Protein AF-0000000075904580 (afdb_homodimer)

Secondary structure (DSSP, 8-state):
-HHHHHHHHHHHHHHH--HHHHHHHHHT--SHHHHHHHHHHHHHHHHHHHHTT-S-TT-HHHHHHHHHHHHHHHHHHHHHHHHHHTTTS---HHHHHHHHHHHHHHHHSGGG-GGGS-HHHHHHHHHHH--HHHHHHHHHHHHHHHTGGGGGGGTTTTHHHHHHHHTSS-HHHHHHHTHHHHHHHHHHHHHHSS-HHHHHHHHHHHHHHHHTT---HHHHHHHHHHHHHHHHT-HHHHHHHHHHHHHHHHHHHHHHHHHHHHTSS-HHHHHHHHHHHHHHHHHTT-HHHHHHHHHHHHHHHHHTT-HHHHHHHHHHHHTT--SS-SBPPGGGSPTT--S--BHHHHHHHHHHHHHHHHHHTT-HHHHHHHHHHHHHIIIIIS--HHHHHHHHHHHHHHHHHHHHS--PPPPEEEEEEESTTS-TTTTTEEEEEEPPTT--HHHHHHHHHHH-TT-EEE---SPP-HHHHH-TT----EEEEEEEEEPPPPPGGGTTS---HHHHHHHHHSSEEEEEEEEEEE-S---TT-GGGSEEEEEEEEEEEEEESSSSSEEEEEEEEEEEE-HHHHHHHHHHHHHHHHHHHHHHHHH-TTS-SHHHHHHHHHHHS-SSS-HHHHHHHHHSSHHHHHH-GGGHHHHHHHHHHHHHHHHH-/-HHHHHHHHHHHHHHH--HHHHHHHHHT--SHHHHHHHHHHHHHHHHHHHHTT-S-TT-HHHHHHHHHHHHHHHHHHHHHHHHHHTTTS---HHHHHHHHHHHHHHHH-GGG-GGGS-HHHHHHHHHHH--HHHHHHHHHHHHHHHTGGGGGGGTTTTHHHHHHHHTSS-HHHHHHHTHHHHHHHHHHHHHHSS-HHHHHHHHHHHHHHHHTT---HHHHHHHHHHHHHHHHT-HHHHHHHHHHHHHHHHHHHHHHHHHHHHTSS-HHHHHHHHHHHHHHHHHTT-HHHHHHHHHHHHHHHHHTT-HHHHHHHHHHHHTT--SSSSBPPGGGSPTT--S--BHHHHHHHHHHHHHHHHHHTT-HHHHHHHHHHHHHIIIIIS--HHHHHHHHHHHHHHHHHHHHS--PPPPEEEEEEESTTS-TTTTTEEEEEEPPTT--HHHHHHHHHHH-TT-EEE---SPP-HHHHH-TT----EEEEEEEEEPPPPPGGGTTS---HHHHHHHHHSSEEEEEEEEEEE-S---TT-GGGSEEEEEEEEEEEEEESSSSSEEEEEEEEEEEE-HHHHHHHHHHHHHHHHHHHHHHHHH-TTS-SHHHHHHHHHHHS-SSS-HHHHHHHHHSSHHHHHH-GGGHHHHHHHHHHHHHHHHH-

Radius of gyration: 50.65 Å; Cα contacts (8 Å, |Δi|>4): 1636; chains: 2; bounding box: 117×148×103 Å

Nearest PDB structures (foldseek):
  7dpa-assembly1_D  TM=9.341E-01  e=5.802E-55  Homo sapiens
  8zj2-assembly1_B  TM=9.341E-01  e=1.298E-54  Homo sapiens
  3b13-assembly1_C  TM=9.790E-01  e=6.062E-49  Homo sapiens
  6tgc-assembly1_D  TM=9.460E-01  e=2.558E-54  Homo sapiens
  2yin-assembly1_B  TM=9.837E-01  e=1.905E-45  Homo sapiens

Sequence (1306 aa):
FLQSHFVACMTAILNQMGDQHYSFYIETFQTSSDLVDFLMETFIMFKDLIGKNVYPVDWMAMSMVQNRVFLRAINKFAETMNQKFLEHTNFEFQLWNNYFHLAVAFITQDSLQLEQFSHAKYNKILNKYGDMRRLIGFSIRDMWYKLGQNKICFIPGMVGPILEMTLIPEPELRKATIPIFFDMMLCEYQRSGDFKKFENEIILKLDHEVEGGRGDEQYVQLLESILMECAAEHPTIARSVENFVNLVKGLLEKLLDYRGVMTDESKDNRMSCTVNLLNFYKDNNREEMYIRYLYKLRDLHLDCDNYTEAAYTLLLHTWLLKWSDEQCASQVMQTGQQHPQTHRQLKETLYETIIGYFDKGKMWEEAISLCKELAEQYEMEIFDYELLSQNLIQQAKFYENIMKILRPKPDYFAVGYYGQGFPSFLRNKVFIYRGKEYERREDFQLQLMSQFPNAEKMNTTSAPGDDVKTAPGQWTPDIQCFTVQPVLDEHPRFKNKPVPDQIINFYKSNYVQRFHYSRPVRKGTVDPENEFASMWIERTSFVTAYKLPGILRWFEVVHMSQTTISPLENAIETMSAANEKILMVINQYQSDESLPINPLSMLLNGIVDPAVMGGFAKYEKAFFTEEYTRDHPEDQDKLSRLKDLIAWQKTVCFLQSHFVACMTAILNQMGDQHYSFYIETFQTSSDLVDFLMETFIMFKDLIGKNVYPVDWMAMSMVQNRVFLRAINKFAETMNQKFLEHTNFEFQLWNNYFHLAVAFITQDSLQLEQFSHAKYNKILNKYGDMRRLIGFSIRDMWYKLGQNKICFIPGMVGPILEMTLIPEPELRKATIPIFFDMMLCEYQRSGDFKKFENEIILKLDHEVEGGRGDEQYVQLLESILMECAAEHPTIARSVENFVNLVKGLLEKLLDYRGVMTDESKDNRMSCTVNLLNFYKDNNREEMYIRYLYKLRDLHLDCDNYTEAAYTLLLHTWLLKWSDEQCASQVMQTGQQHPQTHRQLKETLYETIIGYFDKGKMWEEAISLCKELAEQYEMEIFDYELLSQNLIQQAKFYENIMKILRPKPDYFAVGYYGQGFPSFLRNKVFIYRGKEYERREDFQLQLMSQFPNAEKMNTTSAPGDDVKTAPGQWTPDIQCFTVQPVLDEHPRFKNKPVPDQIINFYKSNYVQRFHYSRPVRKGTVDPENEFASMWIERTSFVTAYKLPGILRWFEVVHMSQTTISPLENAIETMSAANEKILMVINQYQSDESLPINPLSMLLNGIVDPAVMGGFAKYEKAFFTEEYTRDHPEDQDKLSRLKDLIAWQKTVC

Structure (mmCIF, N/CA/C/O backbone):
data_AF-0000000075904580-model_v1
#
loop_
_entity.id
_entity.type
_entity.pdbx_description
1 polymer 'Dedicator of cytokinesis protein 2'
#
loop_
_atom_site.group_PDB
_atom_site.id
_atom_site.type_symbol
_atom_site.label_atom_id
_atom_site.label_alt_id
_atom_site.label_comp_id
_atom_site.label_asym_id
_atom_site.label_entity_id
_atom_site.label_seq_id
_atom_site.pdbx_PDB_ins_code
_atom_site.Cartn_x
_atom_site.Cartn_y
_atom_site.Cartn_z
_atom_site.occupancy
_atom_site.B_iso_or_equiv
_atom_site.auth_seq_id
_atom_site.auth_comp_id
_atom_site.auth_asym_id
_atom_site.auth_atom_id
_atom_site.pdbx_PDB_model_num
ATOM 1 N N . PHE A 1 1 ? -20.906 69.375 7.602 1 48.16 1 PHE A N 1
ATOM 2 C CA . PHE A 1 1 ? -20.984 70.75 8.062 1 48.16 1 PHE A CA 1
ATOM 3 C C . PHE A 1 1 ? -22.172 70.938 8.984 1 48.16 1 PHE A C 1
ATOM 5 O O . PHE A 1 1 ? -22.047 71.5 10.062 1 48.16 1 PHE A O 1
ATOM 12 N N . LEU A 1 2 ? -23.328 70.438 8.516 1 48.56 2 LEU A N 1
ATOM 13 C CA . LEU A 1 2 ? -24.531 70.562 9.328 1 48.56 2 LEU A CA 1
ATOM 14 C C . LEU A 1 2 ? -24.406 69.812 10.641 1 48.56 2 LEU A C 1
ATOM 16 O O . LEU A 1 2 ? -24.828 70.312 11.688 1 48.56 2 LEU A O 1
ATOM 20 N N . GLN A 1 3 ? -23.734 68.688 10.523 1 61.78 3 GLN A N 1
ATOM 21 C CA . GLN A 1 3 ? -23.531 67.875 11.719 1 61.78 3 GLN A CA 1
ATOM 22 C C . GLN A 1 3 ? -22.641 68.562 12.727 1 61.78 3 GLN A C 1
ATOM 24 O O . GLN A 1 3 ? -22.891 68.562 13.93 1 61.78 3 GLN A O 1
ATOM 29 N N . SER A 1 4 ? -21.891 69.375 12.188 1 69.81 4 SER A N 1
ATOM 30 C CA . SER A 1 4 ? -20.984 70.125 13.062 1 69.81 4 SER A CA 1
ATOM 31 C C . SER A 1 4 ? -21.703 71.188 13.828 1 69.81 4 SER A C 1
ATOM 33 O O . SER A 1 4 ? -21.438 71.438 15.008 1 69.81 4 SER A O 1
ATOM 35 N N . HIS A 1 5 ? -22.688 71.812 13.148 1 66.94 5 HIS A N 1
ATOM 36 C CA . HIS A 1 5 ? -23.422 72.875 13.805 1 66.94 5 HIS A CA 1
ATOM 37 C C . HIS A 1 5 ? -24.297 72.312 14.93 1 66.94 5 HIS A C 1
ATOM 39 O O . HIS A 1 5 ? -24.391 72.938 15.992 1 66.94 5 HIS A O 1
ATOM 45 N N . PHE A 1 6 ? -24.891 71.25 14.586 1 69.56 6 PHE A N 1
ATOM 46 C CA . PHE A 1 6 ? -25.75 70.688 15.594 1 69.56 6 PHE A CA 1
ATOM 47 C C . PHE A 1 6 ? -24.938 70.25 16.812 1 69.56 6 PHE A C 1
ATOM 49 O O . PHE A 1 6 ? -25.359 70.438 17.953 1 69.56 6 PHE A O 1
ATOM 56 N N . VAL A 1 7 ? -23.812 69.75 16.469 1 76.75 7 VAL A N 1
ATOM 57 C CA . VAL A 1 7 ? -22.969 69.25 17.562 1 76.75 7 VAL A CA 1
ATOM 58 C C . VAL A 1 7 ? -22.453 70.438 18.375 1 76.75 7 VAL A C 1
ATOM 60 O O . VAL A 1 7 ? -22.359 70.375 19.609 1 76.75 7 VAL A O 1
ATOM 63 N N . ALA A 1 8 ? -22.188 71.438 17.719 1 75.56 8 ALA A N 1
ATOM 64 C CA . ALA A 1 8 ? -21.734 72.688 18.422 1 75.56 8 ALA A CA 1
ATOM 65 C C . ALA A 1 8 ? -22.812 73.188 19.344 1 75.56 8 ALA A C 1
ATOM 67 O O . ALA A 1 8 ? -22.531 73.625 20.469 1 75.56 8 ALA A O 1
ATOM 68 N N . CYS A 1 9 ? -24 73.125 18.859 1 74.38 9 CYS A N 1
ATOM 69 C CA . CYS A 1 9 ? -25.125 73.625 19.672 1 74.38 9 CYS A CA 1
ATOM 70 C C . CYS A 1 9 ? -25.328 72.688 20.875 1 74.38 9 CYS A C 1
ATOM 72 O O . CYS A 1 9 ? -25.547 73.188 21.984 1 74.38 9 CYS A O 1
ATOM 74 N N . MET A 1 10 ? -25.344 71.562 20.562 1 78.69 10 MET A N 1
ATOM 75 C CA . MET A 1 10 ? -25.5 70.562 21.656 1 78.69 10 MET A CA 1
ATOM 76 C C . MET A 1 10 ? -24.406 70.75 22.688 1 78.69 10 MET A C 1
ATOM 78 O O . MET A 1 10 ? -24.688 70.75 23.891 1 78.69 10 MET A O 1
ATOM 82 N N . THR A 1 11 ? -23.219 70.875 22.234 1 81.62 11 THR A N 1
ATOM 83 C CA . THR A 1 11 ? -22.078 71.062 23.141 1 81.62 11 THR A CA 1
ATOM 84 C C . THR A 1 11 ? -22.234 72.375 23.953 1 81.62 11 THR A C 1
ATOM 86 O O . THR A 1 11 ? -21.906 72.375 25.141 1 81.62 11 THR A O 1
ATOM 89 N N . ALA A 1 12 ? -22.75 73.312 23.266 1 80.38 12 ALA A N 1
ATOM 90 C CA . ALA A 1 12 ? -22.969 74.562 23.953 1 80.38 12 ALA A CA 1
ATOM 91 C C . ALA A 1 12 ? -24.016 74.438 25.047 1 80.38 12 ALA A C 1
ATOM 93 O O . ALA A 1 12 ? -23.875 75 26.141 1 80.38 12 ALA A O 1
ATOM 94 N N . ILE A 1 13 ? -25 73.75 24.734 1 77.25 13 ILE A N 1
ATOM 95 C CA . ILE A 1 13 ? -26.062 73.562 25.703 1 77.25 13 ILE A CA 1
ATOM 96 C C . ILE A 1 13 ? -25.531 72.75 26.906 1 77.25 13 ILE A C 1
ATOM 98 O O . ILE A 1 13 ? -25.781 73.125 28.047 1 77.25 13 ILE A O 1
ATOM 102 N N . LEU A 1 14 ? -24.797 71.812 26.562 1 81.69 14 LEU A N 1
ATOM 103 C CA . LEU A 1 14 ? -24.25 70.938 27.625 1 81.69 14 LEU A CA 1
ATOM 104 C C . LEU A 1 14 ? -23.234 71.75 28.453 1 81.69 14 LEU A C 1
ATOM 106 O O . LEU A 1 14 ? -23.125 71.562 29.672 1 81.69 14 LEU A O 1
ATOM 110 N N . ASN A 1 15 ? -22.594 72.625 27.828 1 83.94 15 ASN A N 1
ATOM 111 C CA . ASN A 1 15 ? -21.578 73.438 28.5 1 83.94 15 ASN A CA 1
ATOM 112 C C . ASN A 1 15 ? -22.219 74.375 29.484 1 83.94 15 ASN A C 1
ATOM 114 O O . ASN A 1 15 ? -21.594 74.75 30.484 1 83.94 15 ASN A O 1
ATOM 118 N N . GLN A 1 16 ? -23.406 74.688 29.172 1 83.19 16 GLN A N 1
ATOM 119 C CA . GLN A 1 16 ? -24.109 75.688 30.016 1 83.19 16 GLN A CA 1
ATOM 120 C C . GLN A 1 16 ? -24.797 75 31.188 1 83.19 16 GLN A C 1
ATOM 122 O O . GLN A 1 16 ? -25.172 75.625 32.156 1 83.19 16 GLN A O 1
ATOM 127 N N . MET A 1 17 ? -24.906 73.812 31.078 1 82.12 17 MET A N 1
ATOM 128 C CA . MET A 1 17 ? -25.578 73.062 32.125 1 82.12 17 MET A CA 1
ATOM 129 C C . MET A 1 17 ? -24.656 72.875 33.344 1 82.12 17 MET A C 1
ATOM 131 O O . MET A 1 17 ? -23.578 72.25 33.188 1 82.12 17 MET A O 1
ATOM 135 N N . GLY A 1 18 ? -25.062 73.375 34.531 1 82.31 18 GLY A N 1
ATOM 136 C CA . GLY A 1 18 ? -24.344 73.125 35.781 1 82.31 18 GLY A CA 1
ATOM 137 C C . GLY A 1 18 ? -24.75 71.812 36.438 1 82.31 18 GLY A C 1
ATOM 138 O O . GLY A 1 18 ? -25.578 71.125 35.906 1 82.31 18 GLY A O 1
ATOM 139 N N . ASP A 1 19 ? -24.203 71.562 37.469 1 85.62 19 ASP A N 1
ATOM 140 C CA . ASP A 1 19 ? -24.469 70.312 38.156 1 85.62 19 ASP A CA 1
ATOM 141 C C . ASP A 1 19 ? -25.938 70.188 38.562 1 85.62 19 ASP A C 1
ATOM 143 O O . ASP A 1 19 ? -26.531 69.125 38.469 1 85.62 19 ASP A O 1
ATOM 147 N N . GLN A 1 20 ? -26.453 71.312 38.906 1 86.12 20 GLN A N 1
ATOM 148 C CA . GLN A 1 20 ? -27.844 71.375 39.344 1 86.12 20 GLN A CA 1
ATOM 149 C C . GLN A 1 20 ? -28.781 71.125 38.156 1 86.12 20 GLN A C 1
ATOM 151 O O . GLN A 1 20 ? -29.812 70.438 38.312 1 86.12 20 GLN A O 1
ATOM 156 N N . HIS A 1 21 ? -28.312 71.625 37.125 1 84.88 21 HIS A N 1
ATOM 157 C CA . HIS A 1 21 ? -29.141 71.438 35.938 1 84.88 21 HIS A CA 1
ATOM 158 C C . HIS A 1 21 ? -29.203 69.938 35.562 1 84.88 21 HIS A C 1
ATOM 160 O O . HIS A 1 21 ? -30.266 69.438 35.156 1 84.88 21 HIS A O 1
ATOM 166 N N . TYR A 1 22 ? -28.156 69.25 35.656 1 86.69 22 TYR A N 1
ATOM 167 C CA . TYR A 1 22 ? -28.125 67.812 35.344 1 86.69 22 TYR A CA 1
ATOM 168 C C . TYR A 1 22 ? -29.016 67.062 36.281 1 86.69 22 TYR A C 1
ATOM 170 O O . TYR A 1 22 ? -29.812 66.188 35.844 1 86.69 22 TYR A O 1
ATOM 178 N N . SER A 1 23 ? -28.906 67.438 37.531 1 85.62 23 SER A N 1
ATOM 179 C CA . SER A 1 23 ? -29.688 66.688 38.531 1 85.62 23 SER A CA 1
ATOM 180 C C . SER A 1 23 ? -31.188 66.938 38.312 1 85.62 23 SER A C 1
ATOM 182 O O . SER A 1 23 ? -31.984 66 38.406 1 85.62 23 SER A O 1
ATOM 184 N N . PHE A 1 24 ? -31.484 68.188 38 1 87.31 24 PHE A N 1
ATOM 185 C CA . PHE A 1 24 ? -32.875 68.5 37.781 1 87.31 24 PHE A CA 1
ATOM 186 C C . PHE A 1 24 ? -33.406 67.812 36.562 1 87.31 24 PHE A C 1
ATOM 188 O O . PHE A 1 24 ? -34.531 67.312 36.562 1 87.31 24 PHE A O 1
ATOM 195 N N . TYR A 1 25 ? -32.594 67.812 35.625 1 86.12 25 TYR A N 1
ATOM 196 C CA . TYR A 1 25 ? -33 67.125 34.406 1 86.12 25 TYR A CA 1
ATOM 197 C C . TYR A 1 25 ? -33.25 65.688 34.594 1 86.12 25 TYR A C 1
ATOM 199 O O . TYR A 1 25 ? -34.219 65.125 34.094 1 86.12 25 TYR A O 1
ATOM 207 N N . ILE A 1 26 ? -32.469 64.938 35.344 1 86.94 26 ILE A N 1
ATOM 208 C CA . ILE A 1 26 ? -32.562 63.5 35.594 1 86.94 26 ILE A CA 1
ATOM 209 C C . ILE A 1 26 ? -33.812 63.219 36.438 1 86.94 26 ILE A C 1
ATOM 211 O O . ILE A 1 26 ? -34.469 62.188 36.219 1 86.94 26 ILE A O 1
ATOM 215 N N . GLU A 1 27 ? -34.125 64.188 37.281 1 85.62 27 GLU A N 1
ATOM 216 C CA . GLU A 1 27 ? -35.281 64 38.156 1 85.62 27 GLU A CA 1
ATOM 217 C C . GLU A 1 27 ? -36.594 64.188 37.375 1 85.62 27 GLU A C 1
ATOM 219 O O . GLU A 1 27 ? -37.656 63.75 37.844 1 85.62 27 GLU A O 1
ATOM 224 N N . THR A 1 28 ? -36.469 64.688 36.281 1 87.75 28 THR A N 1
ATOM 225 C CA . THR A 1 28 ? -37.656 64.875 35.469 1 87.75 28 THR A CA 1
ATOM 226 C C . THR A 1 28 ? -38.188 63.562 34.938 1 87.75 28 THR A C 1
ATOM 228 O O . THR A 1 28 ? -39.375 63.469 34.562 1 87.75 28 THR A O 1
ATOM 231 N N . PHE A 1 29 ? -37.312 62.531 34.906 1 87.56 29 PHE A N 1
ATOM 232 C CA . PHE A 1 29 ? -37.719 61.25 34.375 1 87.56 29 PHE A CA 1
ATOM 233 C C . PHE A 1 29 ? -38.594 60.5 35.375 1 87.56 29 PHE A C 1
ATOM 235 O O . PHE A 1 29 ? -38.188 60.312 36.531 1 87.56 29 PHE A O 1
ATOM 242 N N . GLN A 1 30 ? -39.75 60.094 34.969 1 83.62 30 GLN A N 1
ATOM 243 C CA . GLN A 1 30 ? -40.75 59.531 35.844 1 83.62 30 GLN A CA 1
ATOM 244 C C . GLN A 1 30 ? -40.438 58.062 36.125 1 83.62 30 GLN A C 1
ATOM 246 O O . GLN A 1 30 ? -40.75 57.531 37.219 1 83.62 30 GLN A O 1
ATOM 251 N N . THR A 1 31 ? -39.969 57.406 35.125 1 86.75 31 THR A N 1
ATOM 252 C CA . THR A 1 31 ? -39.688 55.969 35.312 1 86.75 31 THR A CA 1
ATOM 253 C C . THR A 1 31 ? -38.219 55.656 35.062 1 86.75 31 THR A C 1
ATOM 255 O O . THR A 1 31 ? -37.562 56.375 34.312 1 86.75 31 THR A O 1
ATOM 258 N N . SER A 1 32 ? -37.75 54.625 35.688 1 85.81 32 SER A N 1
ATOM 259 C CA . SER A 1 32 ? -36.375 54.156 35.5 1 85.81 32 SER A CA 1
ATOM 260 C C . SER A 1 32 ? -36.156 53.75 34.031 1 85.81 32 SER A C 1
ATOM 262 O O . SER A 1 32 ? -35.031 53.938 33.531 1 85.81 32 SER A O 1
ATOM 264 N N . SER A 1 33 ? -37.156 53.281 33.438 1 88.31 33 SER A N 1
ATOM 265 C CA . SER A 1 33 ? -37.031 52.844 32.062 1 88.31 33 SER A CA 1
ATOM 266 C C . SER A 1 33 ? -36.781 54 31.109 1 88.31 33 SER A C 1
ATOM 268 O O . SER A 1 33 ? -36 53.906 30.156 1 88.31 33 SER A O 1
ATOM 270 N N . ASP A 1 34 ? -37.438 55.062 31.438 1 90.06 34 ASP A N 1
ATOM 271 C CA . ASP A 1 34 ? -37.25 56.25 30.609 1 90.06 34 ASP A CA 1
ATOM 272 C C . ASP A 1 34 ? -35.844 56.812 30.797 1 90.06 34 ASP A C 1
ATOM 274 O O . ASP A 1 34 ? -35.25 57.312 29.828 1 90.06 34 ASP A O 1
ATOM 278 N N . LEU A 1 35 ? -35.469 56.719 31.953 1 90.12 35 LEU A N 1
ATOM 279 C CA . LEU A 1 35 ? -34.125 57.219 32.25 1 90.12 35 LEU A CA 1
ATOM 280 C C . LEU A 1 35 ? -33.062 56.375 31.562 1 90.12 35 LEU A C 1
ATOM 282 O O . LEU A 1 35 ? -32.094 56.875 30.984 1 90.12 35 LEU A O 1
ATOM 286 N N . VAL A 1 36 ? -33.281 55.062 31.609 1 91.69 36 VAL A N 1
ATOM 287 C CA . VAL A 1 36 ? -32.344 54.125 30.969 1 91.69 36 VAL A CA 1
ATOM 288 C C . VAL A 1 36 ? -32.312 54.375 29.453 1 91.69 36 VAL A C 1
ATOM 290 O O . VAL A 1 36 ? -31.25 54.406 28.844 1 91.69 36 VAL A O 1
ATOM 293 N N . ASP A 1 37 ? -33.406 54.594 28.875 1 91.69 37 ASP A N 1
ATOM 294 C CA . ASP A 1 37 ? -33.5 54.875 27.453 1 91.69 37 ASP A CA 1
ATOM 295 C C . ASP A 1 37 ? -32.781 56.156 27.078 1 91.69 37 ASP A C 1
ATOM 297 O O . ASP A 1 37 ? -32.125 56.219 26.047 1 91.69 37 ASP A O 1
ATOM 301 N N . PHE A 1 38 ? -33 57.125 27.906 1 91.19 38 PHE A N 1
ATOM 302 C CA . PHE A 1 38 ? -32.344 58.406 27.672 1 91.19 38 PHE A CA 1
ATOM 303 C C . PHE A 1 38 ? -30.844 58.281 27.734 1 91.19 38 PHE A C 1
ATOM 305 O O . PHE A 1 38 ? -30.125 58.75 26.844 1 91.19 38 PHE A O 1
ATOM 312 N N . LEU A 1 39 ? -30.391 57.625 28.75 1 92.38 39 LEU A N 1
ATOM 313 C CA . LEU A 1 39 ? -28.953 57.438 28.938 1 92.38 39 LEU A CA 1
ATOM 314 C C . LEU A 1 39 ? -28.344 56.594 27.812 1 92.38 39 LEU A C 1
ATOM 316 O O . LEU A 1 39 ? -27.281 56.938 27.281 1 92.38 39 LEU A O 1
ATOM 320 N N . MET A 1 40 ? -29.016 55.625 27.391 1 92.56 40 MET A N 1
ATOM 321 C CA . MET A 1 40 ? -28.547 54.75 26.312 1 92.56 40 MET A CA 1
ATOM 322 C C . MET A 1 40 ? -28.422 55.531 25 1 92.56 40 MET A C 1
ATOM 324 O O . MET A 1 40 ? -27.391 55.438 24.328 1 92.56 40 MET A O 1
ATOM 328 N N . GLU A 1 41 ? -29.406 56.312 24.719 1 91.25 41 GLU A N 1
ATOM 329 C CA . GLU A 1 41 ? -29.391 57.094 23.484 1 91.25 41 GLU A CA 1
ATOM 330 C C . GLU A 1 41 ? -28.297 58.156 23.516 1 91.25 41 GLU A C 1
ATOM 332 O O . GLU A 1 41 ? -27.656 58.406 22.5 1 91.25 41 GLU A O 1
ATOM 337 N N . THR A 1 42 ? -28.172 58.719 24.625 1 91.19 42 THR A N 1
ATOM 338 C CA . THR A 1 42 ? -27.156 59.75 24.781 1 91.19 42 THR A CA 1
ATOM 339 C C . THR A 1 42 ? -25.75 59.156 24.609 1 91.19 42 THR A C 1
ATOM 341 O O . THR A 1 42 ? -24.906 59.719 23.938 1 91.19 42 THR A O 1
ATOM 344 N N . PHE A 1 43 ? -25.531 58.031 25.25 1 93.25 43 PHE A N 1
ATOM 345 C CA . PHE A 1 43 ? -24.219 57.375 25.156 1 93.25 43 PHE A CA 1
ATOM 346 C C . PHE A 1 43 ? -23.922 56.969 23.719 1 93.25 43 PHE A C 1
ATOM 348 O O . PHE A 1 43 ? -22.797 57.125 23.25 1 93.25 43 PHE A O 1
ATOM 355 N N . ILE A 1 44 ? -24.859 56.469 23.016 1 92 44 ILE A N 1
ATOM 356 C CA . ILE A 1 44 ? -24.688 56.062 21.625 1 92 44 ILE A CA 1
ATOM 357 C C . ILE A 1 44 ? -24.375 57.312 20.766 1 92 44 ILE A C 1
ATOM 359 O O . ILE A 1 44 ? -23.5 57.25 19.906 1 92 44 ILE A O 1
ATOM 363 N N . MET A 1 45 ? -25.062 58.312 21.094 1 89.44 45 MET A N 1
ATOM 364 C CA . MET A 1 45 ? -24.844 59.562 20.375 1 89.44 45 MET A CA 1
ATOM 365 C C . MET A 1 45 ? -23.438 60.094 20.625 1 89.44 45 MET A C 1
ATOM 367 O O . MET A 1 45 ? -22.75 60.5 19.703 1 89.44 45 MET A O 1
ATOM 371 N N . PHE A 1 46 ? -23.047 60.156 21.875 1 90.69 46 PHE A N 1
ATOM 372 C CA . PHE A 1 46 ? -21.703 60.625 22.234 1 90.69 46 PHE A CA 1
ATOM 373 C C . PHE A 1 46 ? -20.641 59.781 21.516 1 90.69 46 PHE A C 1
ATOM 375 O O . PHE A 1 46 ? -19.672 60.312 20.984 1 90.69 46 PHE A O 1
ATOM 382 N N . LYS A 1 47 ? -20.797 58.531 21.516 1 91.12 47 LYS A N 1
ATOM 383 C CA . LYS A 1 47 ? -19.844 57.625 20.891 1 91.12 47 LYS A CA 1
ATOM 384 C C . LYS A 1 47 ? -19.719 57.906 19.391 1 91.12 47 LYS A C 1
ATOM 386 O O . LYS A 1 47 ? -18.609 57.906 18.844 1 91.12 47 LYS A O 1
ATOM 391 N N . ASP A 1 48 ? -20.781 58.125 18.797 1 87.75 48 ASP A N 1
ATOM 392 C CA . ASP A 1 48 ? -20.797 58.406 17.359 1 87.75 48 ASP A CA 1
ATOM 393 C C . ASP A 1 48 ? -20.094 59.719 17.062 1 87.75 48 ASP A C 1
ATOM 395 O O . ASP A 1 48 ? -19.391 59.844 16.062 1 87.75 48 ASP A O 1
ATOM 399 N N . LEU A 1 49 ? -20.312 60.656 17.906 1 85.88 49 LEU A N 1
ATOM 400 C CA . LEU A 1 49 ? -19.734 61.969 17.672 1 85.88 49 LEU A CA 1
ATOM 401 C C . LEU A 1 49 ? -18.234 61.969 17.922 1 85.88 49 LEU A C 1
ATOM 403 O O . LEU A 1 49 ? -17.5 62.719 17.266 1 85.88 49 LEU A O 1
ATOM 407 N N . ILE A 1 50 ? -17.812 61.219 18.797 1 85.81 50 ILE A N 1
ATOM 408 C CA . ILE A 1 50 ? -16.391 61.094 19.109 1 85.81 50 ILE A CA 1
ATOM 409 C C . ILE A 1 50 ? -15.68 60.375 17.969 1 85.81 50 ILE A C 1
ATOM 411 O O . ILE A 1 50 ? -14.547 60.719 17.625 1 85.81 50 ILE A O 1
ATOM 415 N N . GLY A 1 51 ? -16.297 59.375 17.375 1 77.75 51 GLY A N 1
ATOM 416 C CA . GLY A 1 51 ? -15.711 58.531 16.359 1 77.75 51 GLY A CA 1
ATOM 417 C C . GLY A 1 51 ? -15.648 59.219 14.992 1 77.75 51 GLY A C 1
ATOM 418 O O . GLY A 1 51 ? -14.75 58.938 14.195 1 77.75 51 GLY A O 1
ATOM 419 N N . LYS A 1 52 ? -16.562 60.062 14.523 1 73.06 52 LYS A N 1
ATOM 420 C CA . LYS A 1 52 ? -16.703 60.625 13.18 1 73.06 52 LYS A CA 1
ATOM 421 C C . LYS A 1 52 ? -15.961 61.938 13.055 1 73.06 52 LYS A C 1
ATOM 423 O O . LYS A 1 52 ? -15.859 62.5 11.953 1 73.06 52 LYS A O 1
ATOM 428 N N . ASN A 1 53 ? -15.055 62.219 13.742 1 70.06 53 ASN A N 1
ATOM 429 C CA . ASN A 1 53 ? -14.367 63.5 13.648 1 70.06 53 ASN A CA 1
ATOM 430 C C . ASN A 1 53 ? -15.305 64.562 13.156 1 70.06 53 ASN A C 1
ATOM 432 O O . ASN A 1 53 ? -15.219 65 12 1 70.06 53 ASN A O 1
ATOM 436 N N . VAL A 1 54 ? -16.109 65.062 13.859 1 73.31 54 VAL A N 1
ATOM 437 C CA . VAL A 1 54 ? -17.156 66 13.523 1 73.31 54 VAL A CA 1
ATOM 438 C C . VAL A 1 54 ? -16.531 67.312 13.047 1 73.31 54 VAL A C 1
ATOM 440 O O . VAL A 1 54 ? -17.062 68 12.164 1 73.31 54 VAL A O 1
ATOM 443 N N . TYR A 1 55 ? -15.398 67.625 13.648 1 77.75 55 TYR A N 1
ATOM 444 C CA . TYR A 1 55 ? -14.695 68.875 13.266 1 77.75 55 TYR A CA 1
ATOM 445 C C . TYR A 1 55 ? -13.469 68.5 12.414 1 77.75 55 TYR A C 1
ATOM 447 O O . TYR A 1 55 ? -12.922 67.438 12.5 1 77.75 55 TYR A O 1
ATOM 455 N N . PRO A 1 56 ? -13.211 69.5 11.531 1 77.19 56 PRO A N 1
ATOM 456 C CA . PRO A 1 56 ? -11.93 69.312 10.844 1 77.19 56 PRO A CA 1
ATOM 457 C C . PRO A 1 56 ? -10.773 69.062 11.805 1 77.19 56 PRO A C 1
ATOM 459 O O . PRO A 1 56 ? -10.75 69.625 12.906 1 77.19 56 PRO A O 1
ATOM 462 N N . VAL A 1 57 ? -9.844 68.25 11.461 1 76.12 57 VAL A N 1
ATOM 463 C CA . VAL A 1 57 ? -8.719 67.75 12.281 1 76.12 57 VAL A CA 1
ATOM 464 C C . VAL A 1 57 ? -7.914 68.938 12.766 1 76.12 57 VAL A C 1
ATOM 466 O O . VAL A 1 57 ? -7.359 68.938 13.867 1 76.12 57 VAL A O 1
ATOM 469 N N . ASP A 1 58 ? -8.102 70.125 12.078 1 80.38 58 ASP A N 1
ATOM 470 C CA . ASP A 1 58 ? -7.297 71.312 12.398 1 80.38 58 ASP A CA 1
ATOM 471 C C . ASP A 1 58 ? -7.957 72.125 13.492 1 80.38 58 ASP A C 1
ATOM 473 O O . ASP A 1 58 ? -7.309 73 14.109 1 80.38 58 ASP A O 1
ATOM 477 N N . TRP A 1 59 ? -9.211 71.812 13.711 1 83.94 59 TRP A N 1
ATOM 478 C CA . TRP A 1 59 ? -9.922 72.562 14.742 1 8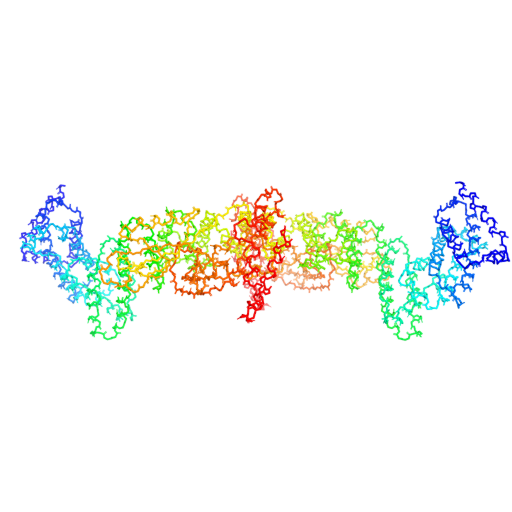3.94 59 TRP A CA 1
ATOM 479 C C . TRP A 1 59 ? -9.727 71.938 16.109 1 83.94 59 TRP A C 1
ATOM 481 O O . TRP A 1 59 ? -10.68 71.438 16.719 1 83.94 59 TRP A O 1
ATOM 491 N N . MET A 1 60 ? -8.594 72.062 16.641 1 84.81 60 MET A N 1
ATOM 492 C CA . MET A 1 60 ? -8.203 71.375 17.859 1 84.81 60 MET A CA 1
ATOM 493 C C . MET A 1 60 ? -8.898 72 19.078 1 84.81 60 MET A C 1
ATOM 495 O O . MET A 1 60 ? -9.305 71.25 19.984 1 84.81 60 MET A O 1
ATOM 499 N N . ALA A 1 61 ? -9.055 73.25 19.031 1 85.19 61 ALA A N 1
ATOM 500 C CA . ALA A 1 61 ? -9.68 73.938 20.172 1 85.19 61 ALA A CA 1
ATOM 501 C C . ALA A 1 61 ? -11.141 73.5 20.312 1 85.19 61 ALA A C 1
ATOM 503 O O . ALA A 1 61 ? -11.609 73.25 21.438 1 85.19 61 ALA A O 1
ATOM 504 N N . MET A 1 62 ? -11.805 73.438 19.234 1 85.69 62 MET A N 1
ATOM 505 C CA . MET A 1 62 ? -13.211 73.062 19.266 1 85.69 62 MET A CA 1
ATOM 506 C C . MET A 1 62 ? -13.352 71.625 19.719 1 85.69 62 MET A C 1
ATOM 508 O O . MET A 1 62 ? -14.273 71.312 20.469 1 85.69 62 MET A O 1
ATOM 512 N N . SER A 1 63 ? -12.445 70.875 19.172 1 87.06 63 SER A N 1
ATOM 513 C CA . SER A 1 63 ? -12.477 69.438 19.562 1 87.06 63 SER A CA 1
ATOM 514 C C . SER A 1 63 ? -12.211 69.312 21.062 1 87.06 63 SER A C 1
ATOM 516 O O . SER A 1 63 ? -12.844 68.438 21.719 1 87.06 63 SER A O 1
ATOM 518 N N . MET A 1 64 ? -11.359 70.062 21.609 1 89.75 64 MET A N 1
ATOM 519 C CA . MET A 1 64 ? -11.008 69.938 23.031 1 89.75 64 MET A CA 1
ATOM 520 C C . MET A 1 64 ? -12.156 70.438 23.906 1 89.75 64 MET A C 1
ATOM 522 O O . MET A 1 64 ? -12.438 69.812 24.953 1 89.75 64 MET A O 1
ATOM 526 N N . VAL A 1 65 ? -12.742 71.5 23.422 1 89.06 65 VAL A N 1
ATOM 527 C CA . VAL A 1 65 ? -13.867 72 24.188 1 89.06 65 VAL A CA 1
ATOM 528 C C . VAL A 1 65 ? -15.008 71 24.188 1 89.06 65 VAL A C 1
ATOM 530 O O . VAL A 1 65 ? -15.625 70.75 25.234 1 89.06 65 VAL A O 1
ATOM 533 N N . GLN A 1 66 ? -15.266 70.5 23.078 1 88.94 66 GLN A N 1
ATOM 534 C CA . GLN A 1 66 ? -16.281 69.5 22.984 1 88.94 66 GLN A CA 1
ATOM 535 C C . GLN A 1 66 ? -15.977 68.312 23.922 1 88.94 66 GLN A C 1
ATOM 537 O O . GLN A 1 66 ? -16.859 67.812 24.625 1 88.94 66 GLN A O 1
ATOM 542 N N . ASN A 1 67 ? -14.781 67.812 23.859 1 91.81 67 ASN A N 1
ATOM 543 C CA . ASN A 1 67 ? -14.383 66.688 24.688 1 91.81 67 ASN A CA 1
ATOM 544 C C . ASN A 1 67 ? -14.516 67 26.172 1 91.81 67 ASN A C 1
ATOM 546 O O . ASN A 1 67 ? -14.914 66.125 26.953 1 91.81 67 ASN A O 1
ATOM 550 N N . ARG A 1 68 ? -14.156 68.188 26.531 1 92 68 ARG A N 1
ATOM 551 C CA . ARG A 1 68 ? -14.281 68.562 27.938 1 92 68 ARG A CA 1
ATOM 552 C C . ARG A 1 68 ? -15.734 68.562 28.391 1 92 68 ARG A C 1
ATOM 554 O O . ARG A 1 68 ? -16.047 68.062 29.484 1 92 68 ARG A O 1
ATOM 561 N N . VAL A 1 69 ? -16.578 69.062 27.5 1 91.12 69 VAL A N 1
ATOM 562 C CA . VAL A 1 69 ? -18.016 69.125 27.812 1 91.12 69 VAL A CA 1
ATOM 563 C C . VAL A 1 69 ? -18.578 67.688 27.891 1 91.12 69 VAL A C 1
ATOM 565 O O . VAL A 1 69 ? -19.359 67.375 28.797 1 91.12 69 VAL A O 1
ATOM 568 N N . PHE A 1 70 ? -18.203 66.938 26.906 1 91.62 70 PHE A N 1
ATOM 569 C CA . PHE A 1 70 ? -18.656 65.562 26.891 1 91.62 70 PHE A CA 1
ATOM 570 C C . PHE A 1 70 ? -18.172 64.812 28.125 1 91.62 70 PHE A C 1
ATOM 572 O O . PHE A 1 70 ? -18.922 64.062 28.719 1 91.62 70 PHE A O 1
ATOM 579 N N . LEU A 1 71 ? -16.969 65 28.516 1 93.56 71 LEU A N 1
ATOM 580 C CA . LEU A 1 71 ? -16.391 64.375 29.688 1 93.56 71 LEU A CA 1
ATOM 581 C C . LEU A 1 71 ? -17.188 64.688 30.938 1 93.56 71 LEU A C 1
ATOM 583 O O . LEU A 1 71 ? -17.484 63.781 31.75 1 93.56 71 LEU A O 1
ATOM 587 N N . ARG A 1 72 ? -17.531 65.875 31.047 1 92.5 72 ARG A N 1
ATOM 588 C CA . ARG A 1 72 ? -18.312 66.312 32.219 1 92.5 72 ARG A CA 1
ATOM 589 C C . ARG A 1 72 ? -19.688 65.625 32.219 1 92.5 72 ARG A C 1
ATOM 591 O O . ARG A 1 72 ? -20.141 65.188 33.25 1 92.5 72 ARG A O 1
ATOM 598 N N . ALA A 1 73 ? -20.297 65.688 31.094 1 91.56 73 ALA A N 1
ATOM 599 C CA . ALA A 1 73 ? -21.609 65.062 30.984 1 91.56 73 ALA A CA 1
ATOM 600 C C . ALA A 1 73 ? -21.547 63.594 31.297 1 91.56 73 ALA A C 1
ATOM 602 O O . ALA A 1 73 ? -22.391 63.062 32.031 1 91.56 73 ALA A O 1
ATOM 603 N N . ILE A 1 74 ? -20.578 62.906 30.734 1 93.38 74 ILE A N 1
ATOM 604 C CA . ILE A 1 74 ? -20.406 61.5 30.938 1 93.38 74 ILE A CA 1
ATOM 605 C C . ILE A 1 74 ? -20.219 61.188 32.438 1 93.38 74 ILE A C 1
ATOM 607 O O . ILE A 1 74 ? -20.812 60.25 32.969 1 93.38 74 ILE A O 1
ATOM 611 N N . ASN A 1 75 ? -19.469 61.938 33.094 1 91.31 75 ASN A N 1
ATOM 612 C CA . ASN A 1 75 ? -19.203 61.75 34.5 1 91.31 75 ASN A CA 1
ATOM 613 C C . ASN A 1 75 ? -20.484 61.906 35.344 1 91.31 75 ASN A C 1
ATOM 615 O O . ASN A 1 75 ? -20.719 61.156 36.281 1 91.31 75 ASN A O 1
ATOM 619 N N . LYS A 1 76 ? -21.25 62.906 34.969 1 91.62 76 LYS A N 1
ATOM 620 C CA . LYS A 1 76 ? -22.5 63.156 35.688 1 91.62 76 LYS A CA 1
ATOM 621 C C . LYS A 1 76 ? -23.484 62 35.5 1 91.62 76 LYS A C 1
ATOM 623 O O . LYS A 1 76 ? -24.172 61.594 36.438 1 91.62 76 LYS A O 1
ATOM 628 N N . PHE A 1 77 ? -23.516 61.625 34.281 1 92.06 77 PHE A N 1
ATOM 629 C CA . PHE A 1 77 ? -24.391 60.5 34 1 92.06 77 PHE A CA 1
ATOM 630 C C . PHE A 1 77 ? -23.906 59.219 34.688 1 92.06 77 PHE A C 1
ATOM 632 O O . PHE A 1 77 ? -24.719 58.406 35.156 1 92.06 77 PHE A O 1
ATOM 639 N N . ALA A 1 78 ? -22.594 59 34.75 1 91.38 78 ALA A N 1
ATOM 640 C CA . ALA A 1 78 ? -22.031 57.844 35.438 1 91.38 78 ALA A CA 1
ATOM 641 C C . ALA A 1 78 ? -22.406 57.844 36.906 1 91.38 78 ALA A C 1
ATOM 643 O O . ALA A 1 78 ? -22.688 56.781 37.5 1 91.38 78 ALA A O 1
ATOM 644 N N . GLU A 1 79 ? -22.391 58.938 37.5 1 88.69 79 GLU A N 1
ATOM 645 C CA . GLU A 1 79 ? -22.797 59.062 38.875 1 88.69 79 GLU A CA 1
ATOM 646 C C . GLU A 1 79 ? -24.25 58.688 39.062 1 88.69 79 GLU A C 1
ATOM 648 O O . GLU A 1 79 ? -24.609 58 40.031 1 88.69 79 GLU A O 1
ATOM 653 N N . THR A 1 80 ? -24.984 59.188 38.188 1 88.94 80 THR A N 1
ATOM 654 C CA . THR A 1 80 ? -26.406 58.844 38.219 1 88.94 80 THR A CA 1
ATOM 655 C C . THR A 1 80 ? -26.609 57.344 38.062 1 88.94 80 THR A C 1
ATOM 657 O O . THR A 1 80 ? -27.438 56.75 38.781 1 88.94 80 THR A O 1
ATOM 660 N N . MET A 1 81 ? -25.875 56.781 37.188 1 91.38 81 MET A N 1
ATOM 661 C CA . MET A 1 81 ? -25.969 55.312 36.969 1 91.38 81 MET A CA 1
ATOM 662 C C . MET A 1 81 ? -25.594 54.562 38.219 1 91.38 81 MET A C 1
ATOM 664 O O . MET A 1 81 ? -26.25 53.594 38.594 1 91.38 81 MET A O 1
ATOM 668 N N . ASN A 1 82 ? -24.547 54.969 38.844 1 89.62 82 ASN A N 1
ATOM 669 C CA . ASN A 1 82 ? -24.094 54.344 40.094 1 89.62 82 ASN A CA 1
ATOM 670 C C . ASN A 1 82 ? -25.172 54.406 41.156 1 89.62 82 ASN A C 1
ATOM 672 O O . ASN A 1 82 ? -25.406 53.438 41.875 1 89.62 82 ASN A O 1
ATOM 676 N N . GLN A 1 83 ? -25.859 55.469 41.25 1 86.81 83 GLN A N 1
ATOM 677 C CA . GLN A 1 83 ? -26.859 55.719 42.281 1 86.81 83 GLN A CA 1
ATOM 678 C C . GLN A 1 83 ? -28.156 54.969 42 1 86.81 83 GLN A C 1
ATOM 680 O O . GLN A 1 83 ? -28.766 54.375 42.875 1 86.81 83 GLN A O 1
ATOM 685 N N . LYS A 1 84 ? -28.453 54.969 40.75 1 87.75 84 LYS A N 1
ATOM 686 C CA . LYS A 1 84 ? -29.797 54.5 40.438 1 87.75 84 LYS A CA 1
ATOM 687 C C . LYS A 1 84 ? -29.797 53.062 39.906 1 87.75 84 LYS A C 1
ATOM 689 O O . LYS A 1 84 ? -30.812 52.375 39.938 1 87.75 84 LYS A O 1
ATOM 694 N N . PHE A 1 85 ? -28.734 52.625 39.438 1 89.75 85 PHE A N 1
ATOM 695 C CA . PHE A 1 85 ? -28.797 51.344 38.781 1 89.75 85 PHE A CA 1
ATOM 696 C C . PHE A 1 85 ? -27.719 50.375 39.312 1 89.75 85 PHE A C 1
ATOM 698 O O . PHE A 1 85 ? -27.344 49.406 38.656 1 89.75 85 PHE A O 1
ATOM 705 N N . LEU A 1 86 ? -27.016 50.469 40.375 1 82.38 86 LEU A N 1
ATOM 706 C CA . LEU A 1 86 ? -26.078 49.562 41.031 1 82.38 86 LEU A CA 1
ATOM 707 C C . LEU A 1 86 ? -26.406 49.438 42.531 1 82.38 86 LEU A C 1
ATOM 709 O O . LEU A 1 86 ? -26.641 48.312 43.031 1 82.38 86 LEU A O 1
ATOM 713 N N . GLU A 1 87 ? -26.328 50.531 43.344 1 67.19 87 GLU A N 1
ATOM 714 C CA . GLU A 1 87 ? -26.5 50.594 44.812 1 67.19 87 GLU A CA 1
ATOM 715 C C . GLU A 1 87 ? -27.906 50.156 45.219 1 67.19 87 GLU A C 1
ATOM 717 O O . GLU A 1 87 ? -28.812 50.969 45.312 1 67.19 87 GLU A O 1
ATOM 722 N N . HIS A 1 88 ? -28.219 48.812 45.375 1 55.88 88 HIS A N 1
ATOM 723 C CA . HIS A 1 88 ? -29.438 48.219 45.938 1 55.88 88 HIS A CA 1
ATOM 724 C C . HIS A 1 88 ? -30.562 48.219 44.906 1 55.88 88 HIS A C 1
ATOM 726 O O . HIS A 1 88 ? -31.734 48.312 45.281 1 55.88 88 HIS A O 1
ATOM 732 N N . THR A 1 89 ? -30.125 48.469 43.469 1 67.19 89 THR A N 1
ATOM 733 C CA . THR A 1 89 ? -31.188 48.625 42.5 1 67.19 89 THR A CA 1
ATOM 734 C C . THR A 1 89 ? -30.938 47.75 41.25 1 67.19 89 THR A C 1
ATOM 736 O O . THR A 1 89 ? -30.031 46.938 41.25 1 67.19 89 THR A O 1
ATOM 739 N N . ASN A 1 90 ? -31.812 47.906 40.281 1 79.81 90 ASN A N 1
ATOM 740 C CA . ASN A 1 90 ? -31.922 47.125 39.062 1 79.81 90 ASN A CA 1
ATOM 741 C C . ASN A 1 90 ? -30.703 47.312 38.156 1 79.81 90 ASN A C 1
ATOM 743 O O . ASN A 1 90 ? -30.484 48.375 37.594 1 79.81 90 ASN A O 1
ATOM 747 N N . PHE A 1 91 ? -29.734 46.312 38.219 1 89.69 91 PHE A N 1
ATOM 748 C CA . PHE A 1 91 ? -28.547 46.312 37.375 1 89.69 91 PHE A CA 1
ATOM 749 C C . PHE A 1 91 ? -28.922 46.219 35.906 1 89.69 91 PHE A C 1
ATOM 751 O O . PHE A 1 91 ? -29.703 45.344 35.531 1 89.69 91 PHE A O 1
ATOM 758 N N . GLU A 1 92 ? -28.516 47.219 35.188 1 91.69 92 GLU A N 1
ATOM 759 C CA . GLU A 1 92 ? -28.781 47.219 33.75 1 91.69 92 GLU A CA 1
ATOM 760 C C . GLU A 1 92 ? -27.516 46.969 32.969 1 91.69 92 GLU A C 1
ATOM 762 O O . GLU A 1 92 ? -26.812 47.906 32.594 1 91.69 92 GLU A O 1
ATOM 767 N N . PHE A 1 93 ? -27.344 45.781 32.531 1 92.56 93 PHE A N 1
ATOM 768 C CA . PHE A 1 93 ? -26.109 45.344 31.875 1 92.56 93 PHE A CA 1
ATOM 769 C C . PHE A 1 93 ? -25.828 46.188 30.625 1 92.56 93 PHE A C 1
ATOM 771 O O . PHE A 1 93 ? -24.719 46.656 30.422 1 92.56 93 PHE A O 1
ATOM 778 N N . GLN A 1 94 ? -26.828 46.406 29.797 1 93.44 94 GLN A N 1
ATOM 779 C CA . GLN A 1 94 ? -26.641 47.094 28.516 1 93.44 94 GLN A CA 1
ATOM 780 C C . GLN A 1 94 ? -26.234 48.562 28.734 1 93.44 94 GLN A C 1
ATOM 782 O O . GLN A 1 94 ? -25.453 4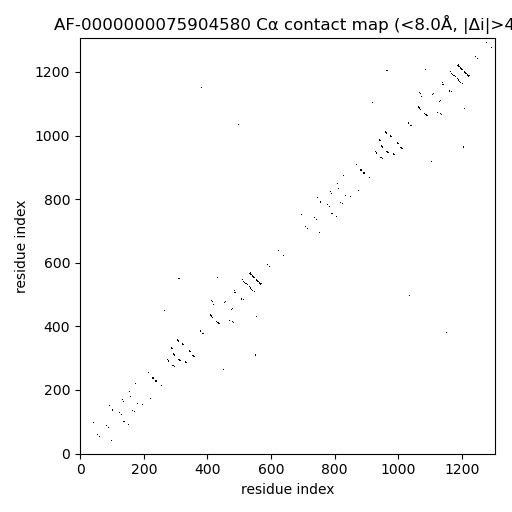9.094 27.953 1 93.44 94 GLN A O 1
ATOM 787 N N . LEU A 1 95 ? -26.812 49.125 29.719 1 93.38 95 LEU A N 1
ATOM 788 C CA . LEU A 1 95 ? -26.484 50.5 30.047 1 93.38 95 LEU A CA 1
ATOM 789 C C . LEU A 1 95 ? -25.016 50.625 30.438 1 93.38 95 LEU A C 1
ATOM 791 O O . LEU A 1 95 ? -24.297 51.5 29.906 1 93.38 95 LEU A O 1
ATOM 795 N N . TRP A 1 96 ? -24.609 49.75 31.297 1 93.88 96 TRP A N 1
ATOM 796 C CA . TRP A 1 96 ? -23.234 49.781 31.766 1 93.88 96 TRP A CA 1
ATOM 797 C C . TRP A 1 96 ? -22.266 49.406 30.641 1 93.88 96 TRP A C 1
ATOM 799 O O . TRP A 1 96 ? -21.188 50 30.516 1 93.88 96 TRP A O 1
ATOM 809 N N . ASN A 1 97 ? -22.641 48.469 29.875 1 94.75 97 ASN A N 1
ATOM 810 C CA . ASN A 1 97 ? -21.844 48.062 28.719 1 94.75 97 ASN A CA 1
ATOM 811 C C . ASN A 1 97 ? -21.625 49.25 27.766 1 94.75 97 ASN A C 1
ATOM 813 O O . ASN A 1 97 ? -20.5 49.469 27.281 1 94.75 97 ASN A O 1
ATOM 817 N N . ASN A 1 98 ? -22.641 49.969 27.516 1 94 98 ASN A N 1
ATOM 818 C CA . ASN A 1 98 ? -22.547 51.125 26.656 1 94 98 ASN A CA 1
ATOM 819 C C . ASN A 1 98 ? -21.656 52.219 27.266 1 94 98 ASN A C 1
ATOM 821 O O . ASN A 1 98 ? -20.922 52.875 26.547 1 94 98 ASN A O 1
ATOM 825 N N . TYR A 1 99 ? -21.859 52.344 28.578 1 94.69 99 TYR A N 1
ATOM 826 C CA . TYR A 1 99 ? -21.031 53.312 29.266 1 94.69 99 TYR A CA 1
ATOM 827 C C . TYR A 1 99 ? -19.547 53 29.109 1 94.69 99 TYR A C 1
ATOM 829 O O . TYR A 1 99 ? -18.75 53.844 28.766 1 94.69 99 TYR A O 1
ATOM 837 N N . PHE A 1 100 ? -19.172 51.719 29.297 1 94.56 100 PHE A N 1
ATOM 838 C CA . PHE A 1 100 ? -17.766 51.312 29.203 1 94.56 100 PHE A CA 1
ATOM 839 C C . PHE A 1 100 ? -17.25 51.469 27.781 1 94.56 100 PHE A C 1
ATOM 841 O O . PHE A 1 100 ? -16.125 51.938 27.578 1 94.56 100 PHE A O 1
ATOM 848 N N . HIS A 1 101 ? -17.969 51.156 26.812 1 94 101 HIS A N 1
ATOM 849 C CA . HIS A 1 101 ? -17.547 51.25 25.422 1 94 101 HIS A CA 1
ATOM 850 C C . HIS A 1 101 ? -17.391 52.719 25.016 1 94 101 HIS A C 1
ATOM 852 O O . HIS A 1 101 ? -16.484 53.062 24.25 1 94 101 HIS A O 1
ATOM 858 N N . LEU A 1 102 ? -18.281 53.5 25.5 1 94.5 102 LEU A N 1
ATOM 859 C CA . LEU A 1 102 ? -18.188 54.938 25.234 1 94.5 102 LEU A CA 1
ATOM 860 C C . LEU A 1 102 ? -16.906 55.5 25.844 1 94.5 102 LEU A C 1
ATOM 862 O O . LEU A 1 102 ? -16.203 56.281 25.188 1 94.5 102 LEU A O 1
ATOM 866 N N . ALA A 1 103 ? -16.688 55.125 27.062 1 92.19 103 ALA A N 1
ATOM 867 C CA . ALA A 1 103 ? -15.5 55.625 27.75 1 92.19 103 ALA A CA 1
ATOM 868 C C . ALA A 1 103 ? -14.227 55.188 27.016 1 92.19 103 ALA A C 1
ATOM 870 O O . ALA A 1 103 ? -13.289 56 26.891 1 92.19 103 ALA A O 1
ATOM 871 N N . VAL A 1 104 ? -14.219 54 26.5 1 93.25 104 VAL A N 1
ATOM 872 C CA . VAL A 1 104 ? -13.07 53.469 25.766 1 93.25 104 VAL A CA 1
ATOM 873 C C . VAL A 1 104 ? -12.914 54.219 24.453 1 93.25 104 VAL A C 1
ATOM 875 O O . VAL A 1 104 ? -11.805 54.625 24.062 1 93.25 104 VAL A O 1
ATOM 878 N N . ALA A 1 105 ? -13.984 54.438 23.797 1 93.19 105 ALA A N 1
ATOM 879 C CA . ALA A 1 105 ? -13.953 55.219 22.547 1 93.19 105 ALA A CA 1
ATOM 880 C C . ALA A 1 105 ? -13.422 56.625 22.781 1 93.19 105 ALA A C 1
ATOM 882 O O . ALA A 1 105 ? -12.703 57.156 21.953 1 93.19 105 ALA A O 1
ATOM 883 N N . PHE A 1 106 ? -13.82 57.156 23.875 1 93.81 106 PHE A N 1
ATOM 884 C CA . PHE A 1 106 ? -13.391 58.5 24.234 1 93.81 106 PHE A CA 1
ATOM 885 C C . PHE A 1 106 ? -11.875 58.562 24.422 1 93.81 106 PHE A C 1
ATOM 887 O O . PHE A 1 106 ? -11.211 59.438 23.891 1 93.81 106 PHE A O 1
ATOM 894 N N . ILE A 1 107 ? -11.336 57.625 25.094 1 93.19 107 ILE A N 1
ATOM 895 C CA . ILE A 1 107 ? -9.922 57.594 25.469 1 93.19 107 ILE A CA 1
ATOM 896 C C . ILE A 1 107 ? -9.078 57.312 24.219 1 93.19 107 ILE A C 1
ATOM 898 O O . ILE A 1 107 ? -7.965 57.844 24.094 1 93.19 107 ILE A O 1
ATOM 902 N N . THR A 1 108 ? -9.578 56.562 23.266 1 91.19 108 THR A N 1
ATOM 903 C CA . THR A 1 108 ? -8.758 56.062 22.172 1 91.19 108 THR A CA 1
ATOM 904 C C . THR A 1 108 ? -8.93 56.906 20.922 1 91.19 108 THR A C 1
ATOM 906 O O . THR A 1 108 ? -8.305 56.656 19.891 1 91.19 108 THR A O 1
ATOM 909 N N . GLN A 1 109 ? -9.68 57.906 21.031 1 89.5 109 GLN A N 1
ATOM 910 C CA . GLN A 1 109 ? -9.898 58.75 19.875 1 89.5 109 GLN A CA 1
ATOM 911 C C . GLN A 1 109 ? -8.617 59.5 19.469 1 89.5 109 GLN A C 1
ATOM 913 O O . GLN A 1 109 ? -7.781 59.812 20.328 1 89.5 109 GLN A O 1
ATOM 918 N N . ASP A 1 110 ? -8.477 59.875 18.297 1 87.19 110 ASP A N 1
ATOM 919 C CA . ASP A 1 110 ? -7.254 60.438 17.734 1 87.19 110 ASP A CA 1
ATOM 920 C C . ASP A 1 110 ? -6.98 61.844 18.297 1 87.19 110 ASP A C 1
ATOM 922 O O . ASP A 1 110 ? -5.828 62.219 18.531 1 87.19 110 ASP A O 1
ATOM 926 N N . SER A 1 111 ? -8.023 62.5 18.594 1 86.06 111 SER A N 1
ATOM 927 C CA . SER A 1 111 ? -7.891 63.875 19 1 86.06 111 SER A CA 1
ATOM 928 C C . SER A 1 111 ? -7.266 64 20.391 1 86.06 111 SER A C 1
ATOM 930 O O . SER A 1 111 ? -6.762 65.062 20.766 1 86.06 111 SER A O 1
ATOM 932 N N . LEU A 1 112 ? -7.305 62.906 21.047 1 90.19 112 LEU A N 1
ATOM 933 C CA . LEU A 1 112 ? -6.805 62.969 22.422 1 90.19 112 LEU A CA 1
ATOM 934 C C . LEU A 1 112 ? -5.473 62.219 22.547 1 90.19 112 LEU A C 1
ATOM 936 O O . LEU A 1 112 ? -4.945 62.062 23.656 1 90.19 112 LEU A O 1
ATOM 940 N N . GLN A 1 113 ? -4.914 61.781 21.406 1 90.38 113 GLN A N 1
ATOM 941 C CA . GLN A 1 113 ? -3.602 61.125 21.453 1 90.38 113 GLN A CA 1
ATOM 942 C C . GLN A 1 113 ? -2.484 62.156 21.359 1 90.38 113 GLN A C 1
ATOM 944 O O . GLN A 1 113 ? -1.858 62.312 20.312 1 90.38 113 GLN A O 1
ATOM 949 N N . LEU A 1 114 ? -2.164 62.688 22.438 1 88.62 114 LEU A N 1
ATOM 950 C CA . LEU A 1 114 ? -1.327 63.875 22.531 1 88.62 114 LEU A CA 1
ATOM 951 C C . LEU A 1 114 ? 0.107 63.562 22.125 1 88.62 114 LEU A C 1
ATOM 953 O O . LEU A 1 114 ? 0.848 64.438 21.719 1 88.62 114 LEU A O 1
ATOM 957 N N . GLU A 1 115 ? 0.438 62.312 22.266 1 86.25 115 GLU A N 1
ATOM 958 C CA . GLU A 1 115 ? 1.797 61.906 21.906 1 86.25 115 GLU A CA 1
ATOM 959 C C . GLU A 1 115 ? 2.062 62.094 20.422 1 86.25 115 GLU A C 1
ATOM 961 O O . GLU A 1 115 ? 3.217 62.188 20 1 86.25 115 GLU A O 1
ATOM 966 N N . GLN A 1 116 ? 1.007 62.25 19.641 1 85.56 116 GLN A N 1
ATOM 967 C CA . GLN A 1 116 ? 1.136 62.406 18.203 1 85.56 116 GLN A CA 1
ATOM 968 C C . GLN A 1 116 ? 1.28 63.875 17.812 1 85.56 116 GLN A C 1
ATOM 970 O O . GLN A 1 116 ? 1.618 64.188 16.672 1 85.56 116 GLN A O 1
ATOM 975 N N . PHE A 1 117 ? 1.155 64.75 18.859 1 86.62 117 PHE A N 1
ATOM 976 C CA . PHE A 1 117 ? 1.215 66.188 18.594 1 86.62 117 PHE A CA 1
ATOM 977 C C . PHE A 1 117 ? 2.619 66.688 18.844 1 86.62 117 PHE A C 1
ATOM 979 O O . PHE A 1 117 ? 3.457 66 19.438 1 86.62 117 PHE A O 1
ATOM 986 N N . SER A 1 118 ? 2.797 67.938 18.328 1 90.5 118 SER A N 1
ATOM 987 C CA . SER A 1 118 ? 4.059 68.625 18.625 1 90.5 118 SER A CA 1
ATOM 988 C C . SER A 1 118 ? 4.176 68.938 20.109 1 90.5 118 SER A C 1
ATOM 990 O O . SER A 1 118 ? 3.166 69 20.812 1 90.5 118 SER A O 1
ATOM 992 N N . HIS A 1 119 ? 5.301 69 20.625 1 90.88 119 HIS A N 1
ATOM 993 C CA . HIS A 1 119 ? 5.555 69.25 22.047 1 90.88 119 HIS A CA 1
ATOM 994 C C . HIS A 1 119 ? 4.871 70.5 22.516 1 90.88 119 HIS A C 1
ATOM 996 O O . HIS A 1 119 ? 4.348 70.562 23.625 1 90.88 119 HIS A O 1
ATOM 1002 N N . ALA A 1 120 ? 4.891 71.5 21.656 1 91.38 120 ALA A N 1
ATOM 1003 C CA . ALA A 1 120 ? 4.254 72.812 22 1 91.38 120 ALA A CA 1
ATOM 1004 C C . ALA A 1 120 ? 2.74 72.625 22.125 1 91.38 120 ALA A C 1
ATOM 1006 O O . ALA A 1 120 ? 2.133 73.125 23.078 1 91.38 120 ALA A O 1
ATOM 1007 N N . LYS A 1 121 ? 2.27 72 21.219 1 89.38 121 LYS A N 1
ATOM 1008 C CA . LYS A 1 121 ? 0.833 71.75 21.219 1 89.38 121 LYS A CA 1
ATOM 1009 C C . LYS A 1 121 ? 0.441 70.812 22.391 1 89.38 121 LYS A C 1
ATOM 1011 O O . LYS A 1 121 ? -0.591 71.062 23.031 1 89.38 121 LYS A O 1
ATOM 1016 N N . TYR A 1 122 ? 1.225 69.875 22.609 1 90.44 122 TYR A N 1
ATOM 1017 C CA . TYR A 1 122 ? 1.033 68.938 23.734 1 90.44 122 TYR A CA 1
ATOM 1018 C C . TYR A 1 122 ? 0.971 69.688 25.047 1 90.44 122 TYR A C 1
ATOM 1020 O O . TYR A 1 122 ? 0.031 69.5 25.828 1 90.44 122 TYR A O 1
ATOM 1028 N N . ASN A 1 123 ? 1.812 70.562 25.281 1 91.62 123 ASN A N 1
ATOM 1029 C CA . ASN A 1 123 ? 1.9 71.312 26.516 1 91.62 123 ASN A CA 1
ATOM 1030 C C . ASN A 1 123 ? 0.743 72.312 26.656 1 91.62 123 ASN A C 1
ATOM 1032 O O . ASN A 1 123 ? 0.233 72.5 27.766 1 91.62 123 ASN A O 1
ATOM 1036 N N . LYS A 1 124 ? 0.437 72.875 25.609 1 91.75 124 LYS A N 1
ATOM 1037 C CA . LYS A 1 124 ? -0.676 73.875 25.609 1 91.75 124 LYS A CA 1
ATOM 1038 C C . LYS A 1 124 ? -1.974 73.188 26.031 1 91.75 124 LYS A C 1
ATOM 1040 O O . LYS A 1 124 ? -2.74 73.688 26.828 1 91.75 124 LYS A O 1
ATOM 1045 N N . ILE A 1 125 ? -2.113 72.062 25.453 1 90.44 125 ILE A N 1
ATOM 1046 C CA . ILE A 1 125 ? -3.326 71.312 25.75 1 90.44 125 ILE A CA 1
ATOM 1047 C C . ILE A 1 125 ? -3.309 70.812 27.203 1 90.44 125 ILE A C 1
ATOM 1049 O O . ILE A 1 125 ? -4.32 70.938 27.906 1 90.44 125 ILE A O 1
ATOM 1053 N N . LEU A 1 126 ? -2.246 70.375 27.672 1 90.75 126 LEU A N 1
ATOM 1054 C CA . LEU A 1 126 ? -2.125 69.875 29.031 1 90.75 126 LEU A CA 1
ATOM 1055 C C . LEU A 1 126 ? -2.348 71 30.047 1 90.75 126 LEU A C 1
ATOM 1057 O O . LEU A 1 126 ? -2.959 70.75 31.094 1 90.75 126 LEU A O 1
ATOM 1061 N N . ASN A 1 127 ? -1.898 72.062 29.688 1 91.88 127 ASN A N 1
ATOM 1062 C CA . ASN A 1 127 ? -2.012 73.188 30.594 1 91.88 127 ASN A CA 1
ATOM 1063 C C . ASN A 1 127 ? -3.449 73.75 30.672 1 91.88 127 ASN A C 1
ATOM 1065 O O . ASN A 1 127 ? -3.914 74.125 31.75 1 91.88 127 ASN A O 1
ATOM 1069 N N . LYS A 1 128 ? -4.055 73.75 29.578 1 91.56 128 LYS A N 1
ATOM 1070 C CA . LYS A 1 128 ? -5.387 74.312 29.516 1 91.56 128 LYS A CA 1
ATOM 1071 C C . LYS A 1 128 ? -6.457 73.312 29.938 1 91.56 128 LYS A C 1
ATOM 1073 O O . LYS A 1 128 ? -7.422 73.688 30.609 1 91.56 128 LYS A O 1
ATOM 1078 N N . TYR A 1 129 ? -6.336 72.125 29.5 1 90 129 TYR A N 1
ATOM 1079 C CA . TYR A 1 129 ? -7.434 71.188 29.641 1 90 129 TYR A CA 1
ATOM 1080 C C . TYR A 1 129 ? -7.023 70 30.516 1 90 129 TYR A C 1
ATOM 1082 O O . TYR A 1 129 ? -7.875 69.25 31 1 90 129 TYR A O 1
ATOM 1090 N N . GLY A 1 130 ? -5.715 69.875 30.797 1 89 130 GLY A N 1
ATOM 1091 C CA . GLY A 1 130 ? -5.242 68.625 31.422 1 89 130 GLY A CA 1
ATOM 1092 C C . GLY A 1 130 ? -5.336 67.438 30.516 1 89 130 GLY A C 1
ATOM 1093 O O . GLY A 1 130 ? -5.766 67.562 29.359 1 89 130 GLY A O 1
ATOM 1094 N N . ASP A 1 131 ? -4.934 66.312 30.922 1 91.88 131 ASP A N 1
ATOM 1095 C CA . ASP A 1 131 ? -5.074 65.125 30.141 1 91.88 131 ASP A CA 1
ATOM 1096 C C . ASP A 1 131 ? -6.426 64.438 30.406 1 91.88 131 ASP A C 1
ATOM 1098 O O . ASP A 1 131 ? -6.59 63.719 31.375 1 91.88 131 ASP A O 1
ATOM 1102 N N . MET A 1 132 ? -7.297 64.625 29.594 1 92.75 132 MET A N 1
ATOM 1103 C CA . MET A 1 132 ? -8.672 64.188 29.75 1 92.75 132 MET A CA 1
ATOM 1104 C C . MET A 1 132 ? -8.758 62.625 29.688 1 92.75 132 MET A C 1
ATOM 1106 O O . MET A 1 132 ? -9.734 62.062 30.172 1 92.75 132 MET A O 1
ATOM 1110 N N . ARG A 1 133 ? -7.781 62 29.016 1 94.31 133 ARG A N 1
ATOM 1111 C CA . ARG A 1 133 ? -7.746 60.531 28.984 1 94.31 133 ARG A CA 1
ATOM 1112 C C . ARG A 1 133 ? -7.578 59.969 30.375 1 94.31 133 ARG A C 1
ATOM 1114 O O . ARG A 1 133 ? -8.219 58.969 30.719 1 94.31 133 ARG A O 1
ATOM 1121 N N . ARG A 1 134 ? -6.785 60.594 31.156 1 92.19 134 ARG A N 1
ATOM 1122 C CA . ARG A 1 134 ? -6.555 60.156 32.531 1 92.19 134 ARG A CA 1
ATOM 1123 C C . ARG A 1 134 ? -7.82 60.281 33.375 1 92.19 134 ARG A C 1
ATOM 1125 O O . ARG A 1 134 ? -8.156 59.406 34.156 1 92.19 134 ARG A O 1
ATOM 1132 N N . LEU A 1 135 ? -8.523 61.344 33.188 1 91.69 135 LEU A N 1
ATOM 1133 C CA . LEU A 1 135 ? -9.719 61.625 33.969 1 91.69 135 LEU A CA 1
ATOM 1134 C C . LEU A 1 135 ? -10.789 60.562 33.719 1 91.69 135 LEU A C 1
ATOM 1136 O O . LEU A 1 135 ? -11.352 60 34.656 1 91.69 135 LEU A O 1
ATOM 1140 N N . ILE A 1 136 ? -11.016 60.375 32.531 1 92.56 136 ILE A N 1
ATOM 1141 C CA . ILE A 1 136 ? -12.047 59.375 32.219 1 92.56 136 ILE A CA 1
ATOM 1142 C C . ILE A 1 136 ? -11.539 58 32.594 1 92.56 136 ILE A C 1
ATOM 1144 O O . ILE A 1 136 ? -12.32 57.125 33.031 1 92.56 136 ILE A O 1
ATOM 1148 N N . GLY A 1 137 ? -10.281 57.688 32.438 1 93.12 137 GLY A N 1
ATOM 1149 C CA . GLY A 1 137 ? -9.711 56.406 32.844 1 93.12 137 GLY A CA 1
ATOM 1150 C C . GLY A 1 137 ? -9.914 56.125 34.312 1 93.12 137 GLY A C 1
ATOM 1151 O O . GLY A 1 137 ? -10.242 54.969 34.688 1 93.12 137 GLY A O 1
ATOM 1152 N N . PHE A 1 138 ? -9.766 57.062 35.094 1 92.81 138 PHE A N 1
ATOM 1153 C CA . PHE A 1 138 ? -9.969 56.906 36.531 1 92.81 138 PHE A CA 1
ATOM 1154 C C . PHE A 1 138 ? -11.438 56.656 36.844 1 92.81 138 PHE A C 1
ATOM 1156 O O . PHE A 1 138 ? -11.766 55.875 37.75 1 92.81 138 PHE A O 1
ATOM 1163 N N . SER A 1 139 ? -12.234 57.344 36.094 1 92.62 139 SER A N 1
ATOM 1164 C CA . SER A 1 139 ? -13.672 57.156 36.281 1 92.62 139 SER A CA 1
ATOM 1165 C C . SER A 1 139 ? -14.078 55.719 35.969 1 92.62 139 SER A C 1
ATOM 1167 O O . SER A 1 139 ? -14.914 55.125 36.656 1 92.62 139 SER A O 1
ATOM 1169 N N . ILE A 1 140 ? -13.523 55.25 34.906 1 91.81 140 ILE A N 1
ATOM 1170 C CA . ILE A 1 140 ? -13.82 53.875 34.469 1 91.81 140 ILE A CA 1
ATOM 1171 C C . ILE A 1 140 ? -13.352 52.906 35.562 1 91.81 140 ILE A C 1
ATOM 1173 O O . ILE A 1 140 ? -14.062 51.938 35.875 1 91.81 140 ILE A O 1
ATOM 1177 N N . ARG A 1 141 ? -12.164 53.094 36 1 93.94 141 ARG A N 1
ATOM 1178 C CA . ARG A 1 141 ? -11.617 52.219 37.062 1 93.94 141 ARG A CA 1
ATOM 1179 C C . ARG A 1 141 ? -12.523 52.219 38.281 1 93.94 141 ARG A C 1
ATOM 1181 O O . ARG A 1 141 ? -12.875 51.156 38.812 1 93.94 141 ARG A O 1
ATOM 1188 N N . ASP A 1 142 ? -12.984 53.344 38.656 1 93.81 142 ASP A N 1
ATOM 1189 C CA . ASP A 1 142 ? -13.836 53.469 39.844 1 93.81 142 ASP A CA 1
ATOM 1190 C C . ASP A 1 142 ? -15.18 52.75 39.625 1 93.81 142 ASP A C 1
ATOM 1192 O O . ASP A 1 142 ? -15.664 52.062 40.5 1 93.81 142 ASP A O 1
ATOM 1196 N N . MET A 1 143 ? -15.688 53.062 38.469 1 93.44 143 MET A N 1
ATOM 1197 C CA . MET A 1 143 ? -16.984 52.469 38.188 1 93.44 143 MET A CA 1
ATOM 1198 C C . MET A 1 143 ? -16.875 50.938 38.125 1 93.44 143 MET A C 1
ATOM 1200 O O . MET A 1 143 ? -17.781 50.219 38.531 1 93.44 143 MET A O 1
ATOM 1204 N N . TRP A 1 144 ? -15.805 50.438 37.562 1 95.06 144 TRP A N 1
ATOM 1205 C CA . TRP A 1 144 ? -15.594 49 37.469 1 95.06 144 TRP A CA 1
ATOM 1206 C C . TRP A 1 144 ? -15.602 48.344 38.875 1 95.06 144 TRP A C 1
ATOM 1208 O O . TRP A 1 144 ? -16.281 47.344 39.094 1 95.06 144 TRP A O 1
ATOM 1218 N N . TYR A 1 145 ? -14.914 48.906 39.812 1 93.62 145 TYR A N 1
ATOM 1219 C CA . TYR A 1 145 ? -14.797 48.344 41.156 1 93.62 145 TYR A CA 1
ATOM 1220 C C . TYR A 1 145 ? -16.109 48.438 41.906 1 93.62 145 TYR A C 1
ATOM 1222 O O . TYR A 1 145 ? -16.391 47.656 42.812 1 93.62 145 TYR A O 1
ATOM 1230 N N . LYS A 1 146 ? -16.953 49.344 41.469 1 91.88 146 LYS A N 1
ATOM 1231 C CA . LYS A 1 146 ? -18.25 49.531 42.125 1 91.88 146 LYS A CA 1
ATOM 1232 C C . LYS A 1 146 ? -19.25 48.5 41.625 1 91.88 146 LYS A C 1
ATOM 1234 O O . LYS A 1 146 ? -20.281 48.281 42.281 1 91.88 146 LYS A O 1
ATOM 1239 N N . LEU A 1 147 ? -18.891 47.812 40.562 1 92.31 147 LEU A N 1
ATOM 1240 C CA . LEU A 1 147 ? -19.812 46.844 39.969 1 92.31 147 LEU A CA 1
ATOM 1241 C C . LEU A 1 147 ? -20.031 45.656 40.906 1 92.31 147 LEU A C 1
ATOM 1243 O O . LEU A 1 147 ? -21.031 44.969 40.781 1 92.31 147 LEU A O 1
ATOM 1247 N N . GLY A 1 148 ? -19.078 45.344 41.812 1 87.62 148 GLY A N 1
ATOM 1248 C CA . GLY A 1 148 ? -19.203 44.219 42.75 1 87.62 148 GLY A CA 1
ATOM 1249 C C . GLY A 1 148 ? -19.312 42.875 42.031 1 87.62 148 GLY A C 1
ATOM 1250 O O . GLY A 1 148 ? -18.484 42.531 41.219 1 87.62 148 GLY A O 1
ATOM 1251 N N . GLN A 1 149 ? -20.453 42.25 42.219 1 87.94 149 GLN A N 1
ATOM 1252 C CA . GLN A 1 149 ? -20.641 40.906 41.719 1 87.94 149 GLN A CA 1
ATOM 1253 C C . GLN A 1 149 ? -21.031 40.938 40.25 1 87.94 149 GLN A C 1
ATOM 1255 O O . GLN A 1 149 ? -20.922 39.906 39.562 1 87.94 149 GLN A O 1
ATOM 1260 N N . ASN A 1 150 ? -21.438 42.062 39.781 1 91.75 150 ASN A N 1
ATOM 1261 C CA . ASN A 1 150 ? -21.906 42.156 38.406 1 91.75 150 ASN A CA 1
ATOM 1262 C C . ASN A 1 150 ? -20.75 42.188 37.406 1 91.75 150 ASN A C 1
ATOM 1264 O O . ASN A 1 150 ? -20.953 42.062 36.188 1 91.75 150 ASN A O 1
ATOM 1268 N N . LYS A 1 151 ? -19.531 42.219 37.906 1 94.12 151 LYS A N 1
ATOM 1269 C CA . LYS A 1 151 ? -18.328 42.25 37.062 1 94.12 151 LYS A CA 1
ATOM 1270 C C . LYS A 1 151 ? -18.281 41.062 36.125 1 94.12 151 LYS A C 1
ATOM 1272 O O . LYS A 1 151 ? -17.844 41.156 34.969 1 94.12 151 LYS A O 1
ATOM 1277 N N . ILE A 1 152 ? -18.734 39.938 36.562 1 93.38 152 ILE A N 1
ATOM 1278 C CA . ILE A 1 152 ? -18.594 38.656 35.875 1 93.38 152 ILE A CA 1
ATOM 1279 C C . ILE A 1 152 ? -19.344 38.688 34.562 1 93.38 152 ILE A C 1
ATOM 1281 O O . ILE A 1 152 ? -18.969 38 33.625 1 93.38 152 ILE A O 1
ATOM 1285 N N . CYS A 1 153 ? -20.344 39.531 34.5 1 93.38 153 CYS A N 1
ATOM 1286 C CA . CYS A 1 153 ? -21.172 39.625 33.281 1 93.38 153 CYS A CA 1
ATOM 1287 C C . CYS A 1 153 ? -20.391 40.25 32.125 1 93.38 153 CYS A C 1
ATOM 1289 O O . CYS A 1 153 ? -20.75 40.094 30.969 1 93.38 153 CYS A O 1
ATOM 1291 N N . PHE A 1 154 ? -19.328 40.906 32.469 1 95.44 154 PHE A N 1
ATOM 1292 C CA . PHE A 1 154 ? -18.594 41.656 31.484 1 95.44 154 PHE A CA 1
ATOM 1293 C C . PHE A 1 154 ? -17.375 40.875 31.016 1 95.44 154 PHE A C 1
ATOM 1295 O O . PHE A 1 154 ? -16.641 41.312 30.125 1 95.44 154 PHE A O 1
ATOM 1302 N N . ILE A 1 155 ? -17.172 39.719 31.609 1 95.25 155 ILE A N 1
ATOM 1303 C CA . ILE A 1 155 ? -16.047 38.875 31.266 1 95.25 155 ILE A CA 1
ATOM 1304 C C . ILE A 1 155 ? -16.516 37.75 30.344 1 95.25 155 ILE A C 1
ATOM 1306 O O . ILE A 1 155 ? -17.406 36.969 30.703 1 95.25 155 ILE A O 1
ATOM 1310 N N . PRO A 1 156 ? -16.016 37.562 29.141 1 94.25 156 PRO A N 1
ATOM 1311 C CA . PRO A 1 156 ? -14.773 38.156 28.625 1 94.25 156 PRO A CA 1
ATOM 1312 C C . PRO A 1 156 ? -15.016 39.344 27.734 1 94.25 156 PRO A C 1
ATOM 1314 O O . PRO A 1 156 ? -14.062 39.938 27.203 1 94.25 156 PRO A O 1
ATOM 1317 N N . GLY A 1 157 ? -16.078 39.844 27.547 1 94.12 157 GLY A N 1
ATOM 1318 C CA . GLY A 1 157 ? -16.469 40.844 26.562 1 94.12 157 GLY A CA 1
ATOM 1319 C C . GLY A 1 157 ? -15.727 42.156 26.734 1 94.12 157 GLY A C 1
ATOM 1320 O O . GLY A 1 157 ? -15.453 42.844 25.75 1 94.12 157 GLY A O 1
ATOM 1321 N N . MET A 1 158 ? -15.383 42.562 27.922 1 95 158 MET A N 1
ATOM 1322 C CA . MET A 1 158 ? -14.805 43.875 28.203 1 95 158 MET A CA 1
ATOM 1323 C C . MET A 1 158 ? -13.281 43.781 28.234 1 95 158 MET A C 1
ATOM 1325 O O . MET A 1 158 ? -12.609 44.812 28.328 1 95 158 MET A O 1
ATOM 1329 N N . VAL A 1 159 ? -12.734 42.625 28.141 1 96.31 159 VAL A N 1
ATOM 1330 C CA . VAL A 1 159 ? -11.281 42.469 28.172 1 96.31 159 VAL A CA 1
ATOM 1331 C C . VAL A 1 159 ? -10.648 43.25 27.031 1 96.31 159 VAL A C 1
ATOM 1333 O O . VAL A 1 159 ? -9.703 44 27.25 1 96.31 159 VAL A O 1
ATOM 1336 N N . GLY A 1 160 ? -11.164 43.094 25.859 1 95.44 160 GLY A N 1
ATOM 1337 C CA . GLY A 1 160 ? -10.656 43.781 24.688 1 95.44 160 GLY A CA 1
ATOM 1338 C C . GLY A 1 160 ? -10.688 45.312 24.812 1 95.44 160 GLY A C 1
ATOM 1339 O O . GLY A 1 160 ? -9.648 45.969 24.688 1 95.44 160 GLY A O 1
ATOM 1340 N N . PRO A 1 161 ? -11.836 45.781 25.109 1 94.88 161 PRO A N 1
ATOM 1341 C CA . PRO A 1 161 ? -11.961 47.25 25.266 1 94.88 161 PRO A CA 1
ATOM 1342 C C . PRO A 1 161 ? -11.023 47.812 26.328 1 94.88 161 PRO A C 1
ATOM 1344 O O . PRO A 1 161 ? -10.383 48.844 26.109 1 94.88 161 PRO A O 1
ATOM 1347 N N . ILE A 1 162 ? -10.93 47.188 27.484 1 95.69 162 ILE A N 1
ATOM 1348 C CA . ILE A 1 162 ? -10.055 47.656 28.547 1 95.69 162 ILE A CA 1
ATOM 1349 C C . ILE A 1 162 ? -8.602 47.562 28.078 1 95.69 162 ILE A C 1
ATOM 1351 O O . ILE A 1 162 ? -7.793 48.438 28.422 1 95.69 162 ILE A O 1
ATOM 1355 N N . LEU A 1 163 ? -8.281 46.562 27.359 1 96.19 163 LEU A N 1
ATOM 1356 C CA . LEU A 1 163 ? -6.938 46.406 26.812 1 96.19 163 LEU A CA 1
ATOM 1357 C C . LEU A 1 163 ? -6.582 47.594 25.922 1 96.19 163 LEU A C 1
ATOM 1359 O O . LEU A 1 163 ? -5.469 48.125 26.016 1 96.19 163 LEU A O 1
ATOM 1363 N N . GLU A 1 164 ? -7.48 48 25.125 1 93.94 164 GLU A N 1
ATOM 1364 C CA . GLU A 1 164 ? -7.246 49.156 24.25 1 93.94 164 GLU A CA 1
ATOM 1365 C C . GLU A 1 164 ? -6.855 50.375 25.047 1 93.94 164 GLU A C 1
ATOM 1367 O O . GLU A 1 164 ? -5.988 51.156 24.625 1 93.94 164 GLU A O 1
ATOM 1372 N N . MET A 1 165 ? -7.457 50.5 26.109 1 92.94 165 MET A N 1
ATOM 1373 C CA . MET A 1 165 ? -7.188 51.656 26.984 1 92.94 165 MET A CA 1
ATOM 1374 C C . MET A 1 165 ? -5.805 51.531 27.609 1 92.94 165 MET A C 1
ATOM 1376 O O . MET A 1 165 ? -5.07 52.531 27.688 1 92.94 165 MET A O 1
ATOM 1380 N N . THR A 1 166 ? -5.512 50.344 28.062 1 95.25 166 THR A N 1
ATOM 1381 C CA . THR A 1 166 ? -4.246 50.156 28.75 1 95.25 166 THR A CA 1
ATOM 1382 C C . THR A 1 166 ? -3.072 50.312 27.797 1 95.25 166 THR A C 1
ATOM 1384 O O . THR A 1 166 ? -1.945 50.562 28.219 1 95.25 166 THR A O 1
ATOM 1387 N N . LEU A 1 167 ? -3.303 50.125 26.516 1 94.75 167 LEU A N 1
ATOM 1388 C CA . LEU A 1 167 ? -2.232 50.125 25.516 1 94.75 167 LEU A CA 1
ATOM 1389 C C . LEU A 1 167 ? -1.88 51.562 25.125 1 94.75 167 LEU A C 1
ATOM 1391 O O . LEU A 1 167 ? -0.885 51.781 24.438 1 94.75 167 LEU A O 1
ATOM 1395 N N . ILE A 1 168 ? -2.676 52.531 25.578 1 91.94 168 ILE A N 1
ATOM 1396 C CA . ILE A 1 168 ? -2.346 53.938 25.359 1 91.94 168 ILE A CA 1
ATOM 1397 C C . ILE A 1 168 ? -1.056 54.281 26.109 1 91.94 168 ILE A C 1
ATOM 1399 O O . ILE A 1 168 ? -0.904 53.938 27.281 1 91.94 168 ILE A O 1
ATOM 1403 N N . PRO A 1 169 ? -0.123 54.938 25.391 1 92.06 169 PRO A N 1
ATOM 1404 C CA . PRO A 1 169 ? 1.188 55.188 26 1 92.06 169 PRO A CA 1
ATOM 1405 C C . PRO A 1 169 ? 1.171 56.312 27.031 1 92.06 169 PRO A C 1
ATOM 1407 O O . PRO A 1 169 ? 1.851 57.344 26.844 1 92.06 169 PRO A O 1
ATOM 1410 N N . GLU A 1 170 ? 0.403 56.219 27.984 1 92.06 170 GLU A N 1
ATOM 1411 C CA . GLU A 1 170 ? 0.341 57.125 29.125 1 92.06 170 GLU A CA 1
ATOM 1412 C C . GLU A 1 170 ? 0.512 56.375 30.453 1 92.06 170 GLU A C 1
ATOM 1414 O O . GLU A 1 170 ? -0.39 55.656 30.875 1 92.06 170 GLU A O 1
ATOM 1419 N N . PRO A 1 171 ? 1.63 56.562 31.188 1 92.75 171 PRO A N 1
ATOM 1420 C CA . PRO A 1 171 ? 2.008 55.719 32.312 1 92.75 171 PRO A CA 1
ATOM 1421 C C . PRO A 1 171 ? 0.983 55.75 33.438 1 92.75 171 PRO A C 1
ATOM 1423 O O . PRO A 1 171 ? 0.671 54.719 34.031 1 92.75 171 PRO A O 1
ATOM 1426 N N . GLU A 1 172 ? 0.505 56.969 33.812 1 92.88 172 GLU A N 1
ATOM 1427 C CA . GLU A 1 172 ? -0.446 57.062 34.906 1 92.88 172 GLU A CA 1
ATOM 1428 C C . GLU A 1 172 ? -1.748 56.344 34.594 1 92.88 172 GLU A C 1
ATOM 1430 O O . GLU A 1 172 ? -2.369 55.75 35.469 1 92.88 172 GLU A O 1
ATOM 1435 N N . LEU A 1 173 ? -2.098 56.531 33.375 1 93.69 173 LEU A N 1
ATOM 1436 C CA . LEU A 1 173 ? -3.287 55.844 32.906 1 93.69 173 LEU A CA 1
ATOM 1437 C C . LEU A 1 173 ? -3.082 54.312 33 1 93.69 173 LEU A C 1
ATOM 1439 O O . LEU A 1 173 ? -3.969 53.594 33.438 1 93.69 173 LEU A O 1
ATOM 1443 N N . ARG A 1 174 ? -1.987 53.812 32.531 1 96 174 ARG A N 1
ATOM 1444 C CA . ARG A 1 174 ? -1.644 52.375 32.562 1 96 174 ARG A CA 1
ATOM 1445 C C . ARG A 1 174 ? -1.652 51.844 34 1 96 174 ARG A C 1
ATOM 1447 O O . ARG A 1 174 ? -2.246 50.812 34.281 1 96 174 ARG A O 1
ATOM 1454 N N . LYS A 1 175 ? -1.071 52.562 34.875 1 95.75 175 LYS A N 1
ATOM 1455 C CA . LYS A 1 175 ? -0.979 52.125 36.281 1 95.75 175 LYS A CA 1
ATOM 1456 C C . LYS A 1 175 ? -2.363 52.031 36.906 1 95.75 175 LYS A C 1
ATOM 1458 O O . LYS A 1 175 ? -2.594 51.188 37.781 1 95.75 175 LYS A O 1
ATOM 1463 N N . ALA A 1 176 ? -3.178 52.906 36.406 1 94.31 176 ALA A N 1
ATOM 1464 C CA . ALA A 1 176 ? -4.516 52.938 37 1 94.31 176 ALA A CA 1
ATOM 1465 C C . ALA A 1 176 ? -5.414 51.875 36.406 1 94.31 176 ALA A C 1
ATOM 1467 O O . ALA A 1 176 ? -6.312 51.344 37.094 1 94.31 176 ALA A O 1
ATOM 1468 N N . THR A 1 177 ? -5.176 51.469 35.219 1 95.75 177 THR A N 1
ATOM 1469 C CA . THR A 1 177 ? -6.152 50.625 34.531 1 95.75 177 THR A CA 1
ATOM 1470 C C . THR A 1 177 ? -5.684 49.188 34.438 1 95.75 177 THR A C 1
ATOM 1472 O O . THR A 1 177 ? -6.5 48.25 34.344 1 95.75 177 THR A O 1
ATOM 1475 N N . ILE A 1 178 ? -4.449 48.812 34.531 1 97.06 178 ILE A N 1
ATOM 1476 C CA . ILE A 1 178 ? -3.902 47.438 34.406 1 97.06 178 ILE A CA 1
ATOM 1477 C C . ILE A 1 178 ? -4.418 46.594 35.562 1 97.06 178 ILE A C 1
ATOM 1479 O O . ILE A 1 178 ? -4.727 45.406 35.344 1 97.06 178 ILE A O 1
ATOM 1483 N N . PRO A 1 179 ? -4.602 47.125 36.75 1 96.75 179 PRO A N 1
ATOM 1484 C CA . PRO A 1 179 ? -5.109 46.312 37.844 1 96.75 179 PRO A CA 1
ATOM 1485 C C . PRO A 1 179 ? -6.508 45.781 37.594 1 96.75 179 PRO A C 1
ATOM 1487 O O . PRO A 1 179 ? -6.922 44.781 38.219 1 96.75 179 PRO A O 1
ATOM 1490 N N . ILE A 1 180 ? -7.223 46.438 36.688 1 97 180 ILE A N 1
ATOM 1491 C CA . ILE A 1 180 ? -8.555 45.969 36.312 1 97 180 ILE A CA 1
ATOM 1492 C C . ILE A 1 180 ? -8.461 44.531 35.812 1 97 180 ILE A C 1
ATOM 1494 O O . ILE A 1 180 ? -9.352 43.719 36.062 1 97 180 ILE A O 1
ATOM 1498 N N . PHE A 1 181 ? -7.402 44.188 35.062 1 97.62 181 PHE A N 1
ATOM 1499 C CA . PHE A 1 181 ? -7.207 42.844 34.531 1 97.62 181 PHE A CA 1
ATOM 1500 C C . PHE A 1 181 ? -7.102 41.844 35.656 1 97.62 181 PHE A C 1
ATOM 1502 O O . PHE A 1 181 ? -7.66 40.75 35.562 1 97.62 181 PHE A O 1
ATOM 1509 N N . PHE A 1 182 ? -6.367 42.219 36.656 1 97.44 182 PHE A N 1
ATOM 1510 C CA . PHE A 1 182 ? -6.25 41.312 37.812 1 97.44 182 PHE A CA 1
ATOM 1511 C C . PHE A 1 182 ? -7.613 41.062 38.438 1 97.44 182 PHE A C 1
ATOM 1513 O O . PHE A 1 182 ? -7.926 39.938 38.844 1 97.44 182 PHE A O 1
ATOM 1520 N N . ASP A 1 183 ? -8.281 42.125 38.562 1 96.88 183 ASP A N 1
ATOM 1521 C CA . ASP A 1 183 ? -9.617 41.969 39.125 1 96.88 183 ASP A CA 1
ATOM 1522 C C . ASP A 1 183 ? -10.492 41.062 38.281 1 96.88 183 ASP A C 1
ATOM 1524 O O . ASP A 1 183 ? -11.297 40.281 38.812 1 96.88 183 ASP A O 1
ATOM 1528 N N . MET A 1 184 ? -10.414 41.219 36.969 1 97.06 184 MET A N 1
ATOM 1529 C CA . MET A 1 184 ? -11.141 40.312 36.094 1 97.06 184 MET A CA 1
ATOM 1530 C C . MET A 1 184 ? -10.727 38.875 36.312 1 97.06 184 MET A C 1
ATOM 1532 O O . MET A 1 184 ? -11.578 37.969 36.375 1 97.06 184 MET A O 1
ATOM 1536 N N . MET A 1 185 ? -9.422 38.562 36.438 1 97.19 185 MET A N 1
ATOM 1537 C CA . MET A 1 185 ? -8.898 37.219 36.688 1 97.19 185 MET A CA 1
ATOM 1538 C C . MET A 1 185 ? -9.438 36.656 38 1 97.19 185 MET A C 1
ATOM 1540 O O . MET A 1 185 ? -9.883 35.531 38.062 1 97.19 185 MET A O 1
ATOM 1544 N N . LEU A 1 186 ? -9.422 37.562 38.969 1 95.69 186 LEU A N 1
ATOM 1545 C CA . LEU A 1 186 ? -9.875 37.156 40.281 1 95.69 186 LEU A CA 1
ATOM 1546 C C . LEU A 1 186 ? -11.359 36.812 40.281 1 95.69 186 LEU A C 1
ATOM 1548 O O . LEU A 1 186 ? -11.781 35.812 40.875 1 95.69 186 LEU A O 1
ATOM 1552 N N . CYS A 1 187 ? -12.109 37.656 39.594 1 95.69 187 CYS A N 1
ATOM 1553 C CA . CYS A 1 187 ? -13.547 37.438 39.5 1 95.69 187 CYS A CA 1
ATOM 1554 C C . CYS A 1 187 ? -13.859 36.094 38.812 1 95.69 187 CYS A C 1
ATOM 1556 O O . CYS A 1 187 ? -14.68 35.344 39.312 1 95.69 187 CYS A O 1
ATOM 1558 N N . GLU A 1 188 ? -13.25 35.906 37.656 1 96.31 188 GLU A N 1
ATOM 1559 C CA . GLU A 1 188 ? -13.477 34.656 36.938 1 96.31 188 GLU A CA 1
ATOM 1560 C C . GLU A 1 188 ? -12.969 33.438 37.75 1 96.31 188 GLU A C 1
ATOM 1562 O O . GLU A 1 188 ? -13.617 32.406 37.781 1 96.31 188 GLU A O 1
ATOM 1567 N N . TYR A 1 189 ? -11.828 33.594 38.438 1 95.88 189 TYR A N 1
ATOM 1568 C CA . TYR A 1 189 ? -11.234 32.531 39.25 1 95.88 189 TYR A CA 1
ATOM 1569 C C . TYR A 1 189 ? -12.156 32.156 40.406 1 95.88 189 TYR A C 1
ATOM 1571 O O . TYR A 1 189 ? -12.305 30.953 40.719 1 95.88 189 TYR A O 1
ATOM 1579 N N . GLN A 1 190 ? -12.719 33.062 40.938 1 93.94 190 GLN A N 1
ATOM 1580 C CA . GLN A 1 190 ? -13.609 32.812 42.062 1 93.94 190 GLN A CA 1
ATOM 1581 C C . GLN A 1 190 ? -14.883 32.094 41.625 1 93.94 190 GLN A C 1
ATOM 1583 O O . GLN A 1 190 ? -15.445 31.281 42.375 1 93.94 190 GLN A O 1
ATOM 1588 N N . ARG A 1 191 ? -15.266 32.344 40.469 1 94.06 191 ARG A N 1
ATOM 1589 C CA . ARG A 1 191 ? -16.5 31.781 39.969 1 94.06 191 ARG A CA 1
ATOM 1590 C C . ARG A 1 191 ? -16.25 30.391 39.375 1 94.06 191 ARG A C 1
ATOM 1592 O O . ARG A 1 191 ? -17.047 29.469 39.594 1 94.06 191 ARG A O 1
ATOM 1599 N N . SER A 1 192 ? -15.305 30.219 38.594 1 93.38 192 SER A N 1
ATOM 1600 C CA . SER A 1 192 ? -15.125 29.016 37.781 1 93.38 192 SER A CA 1
ATOM 1601 C C . SER A 1 192 ? -13.898 28.219 38.219 1 93.38 192 SER A C 1
ATOM 1603 O O . SER A 1 192 ? -13.695 27.078 37.812 1 93.38 192 SER A O 1
ATOM 1605 N N . GLY A 1 193 ? -13.008 28.766 39.125 1 93.19 193 GLY A N 1
ATOM 1606 C CA . GLY A 1 193 ? -11.805 28.094 39.594 1 93.19 193 GLY A CA 1
ATOM 1607 C C . GLY A 1 193 ? -10.594 28.359 38.719 1 93.19 193 GLY A C 1
ATOM 1608 O O . GLY A 1 193 ? -9.492 27.906 39 1 93.19 193 GLY A O 1
ATOM 1609 N N . ASP A 1 194 ? -10.867 29.016 37.562 1 93.88 194 ASP A N 1
ATOM 1610 C CA . ASP A 1 194 ? -9.797 29.453 36.656 1 93.88 194 ASP A CA 1
ATOM 1611 C C . ASP A 1 194 ? -10.188 30.719 35.906 1 93.88 194 ASP A C 1
ATOM 1613 O O . ASP A 1 194 ? -11.242 31.312 36.188 1 93.88 194 ASP A O 1
ATOM 1617 N N . PHE A 1 195 ? -9.312 31.203 35.125 1 96.19 195 PHE A N 1
ATOM 1618 C CA . PHE A 1 195 ? -9.641 32.375 34.344 1 96.19 195 PHE A CA 1
ATOM 1619 C C . PHE A 1 195 ? -9.281 32.188 32.875 1 96.19 195 PHE A C 1
ATOM 1621 O O . PHE A 1 195 ? -8.617 33.031 32.281 1 96.19 195 PHE A O 1
ATOM 1628 N N . LYS A 1 196 ? -9.695 31.094 32.344 1 94.44 196 LYS A N 1
ATOM 1629 C CA . LYS A 1 196 ? -9.344 30.719 30.969 1 94.44 196 LYS A CA 1
ATOM 1630 C C . LYS A 1 196 ? -10.031 31.625 29.953 1 94.44 196 LYS A C 1
ATOM 1632 O O . LYS A 1 196 ? -9.469 31.906 28.891 1 94.44 196 LYS A O 1
ATOM 1637 N N . LYS A 1 197 ? -11.203 32 30.281 1 94.56 197 LYS A N 1
ATOM 1638 C CA . LYS A 1 197 ? -11.922 32.875 29.359 1 94.56 197 LYS A CA 1
ATOM 1639 C C . LYS A 1 197 ? -11.188 34.219 29.203 1 94.56 197 LYS A C 1
ATOM 1641 O O . LYS A 1 197 ? -11.047 34.719 28.078 1 94.56 197 LYS A O 1
ATOM 1646 N N . PHE A 1 198 ? -10.812 34.688 30.297 1 96.25 198 PHE A N 1
ATOM 1647 C CA . PHE A 1 198 ? -10.039 35.938 30.281 1 96.25 198 PHE A CA 1
ATOM 1648 C C . PHE A 1 198 ? -8.742 35.75 29.484 1 96.25 198 PHE A C 1
ATOM 1650 O O . PHE A 1 198 ? -8.414 36.562 28.625 1 96.25 198 PHE A O 1
ATOM 1657 N N . GLU A 1 199 ? -8.07 34.75 29.859 1 95.38 199 GLU A N 1
ATOM 1658 C CA . GLU A 1 199 ? -6.777 34.469 29.234 1 95.38 199 GLU A CA 1
ATOM 1659 C C . GLU A 1 199 ? -6.902 34.344 27.719 1 95.38 199 GLU A C 1
ATOM 1661 O O . GLU A 1 199 ? -6.113 34.938 26.984 1 95.38 199 GLU A O 1
ATOM 1666 N N . ASN A 1 200 ? -7.852 33.688 27.25 1 92.94 200 ASN A N 1
ATOM 1667 C CA . ASN A 1 200 ? -8.055 33.469 25.812 1 92.94 200 ASN A CA 1
ATOM 1668 C C . ASN A 1 200 ? -8.367 34.812 25.109 1 92.94 200 ASN A C 1
ATOM 1670 O O . ASN A 1 200 ? -7.82 35.062 24.047 1 92.94 200 ASN A O 1
ATOM 1674 N N . GLU A 1 201 ? -9.164 35.531 25.797 1 95.06 201 GLU A N 1
ATOM 1675 C CA . GLU A 1 201 ? -9.594 36.781 25.172 1 95.06 201 GLU A CA 1
ATOM 1676 C C . GLU A 1 201 ? -8.445 37.781 25.125 1 95.06 201 GLU A C 1
ATOM 1678 O O . GLU A 1 201 ? -8.273 38.469 24.125 1 95.06 201 GLU A O 1
ATOM 1683 N N . ILE A 1 202 ? -7.727 37.875 26.156 1 96.06 202 ILE A N 1
ATOM 1684 C CA . ILE A 1 202 ? -6.656 38.875 26.219 1 96.06 202 ILE A CA 1
ATOM 1685 C C . ILE A 1 202 ? -5.578 38.531 25.188 1 96.06 202 ILE A C 1
ATOM 1687 O O . ILE A 1 202 ? -4.98 39.406 24.578 1 96.06 202 ILE A O 1
ATOM 1691 N N . ILE A 1 203 ? -5.289 37.25 25.031 1 94.44 203 ILE A N 1
ATOM 1692 C CA . ILE A 1 203 ? -4.281 36.812 24.078 1 94.44 203 ILE A CA 1
ATOM 1693 C C . ILE A 1 203 ? -4.723 37.156 22.656 1 94.44 203 ILE A C 1
ATOM 1695 O O . ILE A 1 203 ? -3.939 37.719 21.875 1 94.44 203 ILE A O 1
ATOM 1699 N N . LEU A 1 204 ? -5.926 36.906 22.375 1 93.5 204 LEU A N 1
ATOM 1700 C CA . LEU A 1 204 ? -6.477 37.188 21.047 1 93.5 204 LEU A CA 1
ATOM 1701 C C . LEU A 1 204 ? -6.418 38.688 20.766 1 93.5 204 LEU A C 1
ATOM 1703 O O . LEU A 1 204 ? -5.996 39.094 19.688 1 93.5 204 LEU A O 1
ATOM 1707 N N . LYS A 1 205 ? -6.793 39.438 21.75 1 95.12 205 LYS A N 1
ATOM 1708 C CA . LYS A 1 205 ? -6.875 40.875 21.547 1 95.12 205 LYS A CA 1
ATOM 1709 C C . LYS A 1 205 ? -5.484 41.5 21.531 1 95.12 205 LYS A C 1
ATOM 1711 O O . LYS A 1 205 ? -5.254 42.5 20.828 1 95.12 205 LYS A O 1
ATOM 1716 N N . LEU A 1 206 ? -4.621 41 22.328 1 95 206 LEU A N 1
ATOM 1717 C CA . LEU A 1 206 ? -3.238 41.469 22.281 1 95 206 LEU A CA 1
ATOM 1718 C C . LEU A 1 206 ? -2.629 41.25 20.906 1 95 206 LEU A C 1
ATOM 1720 O O . LEU A 1 206 ? -1.941 42.156 20.391 1 95 206 LEU A O 1
ATOM 1724 N N . ASP A 1 207 ? -2.83 40.094 20.312 1 93.56 207 ASP A N 1
ATOM 1725 C CA . ASP A 1 207 ? -2.322 39.781 18.984 1 93.56 207 ASP A CA 1
ATOM 1726 C C . ASP A 1 207 ? -2.826 40.781 17.953 1 93.56 207 ASP A C 1
ATOM 1728 O O . ASP A 1 207 ? -2.043 41.312 17.172 1 93.56 207 ASP A O 1
ATOM 1732 N N . HIS A 1 208 ? -4.066 41.094 18.125 1 91.44 208 HIS A N 1
ATOM 1733 C CA . HIS A 1 208 ? -4.691 42.031 17.188 1 91.44 208 HIS A CA 1
ATOM 1734 C C . HIS A 1 208 ? -4.188 43.438 17.375 1 91.44 208 HIS A C 1
ATOM 1736 O O . HIS A 1 208 ? -3.83 44.125 16.406 1 91.44 208 HIS A O 1
ATOM 1742 N N . GLU A 1 209 ? -4.117 43.875 18.578 1 92.38 209 GLU A N 1
ATOM 1743 C CA . GLU A 1 209 ? -3.812 45.25 18.875 1 92.38 209 GLU A CA 1
ATOM 1744 C C . GLU A 1 209 ? -2.33 45.562 18.672 1 92.38 209 GLU A C 1
ATOM 1746 O O . GLU A 1 209 ? -1.97 46.625 18.172 1 92.38 209 GLU A O 1
ATOM 1751 N N . VAL A 1 210 ? -1.534 44.656 19.031 1 90.62 210 VAL A N 1
ATOM 1752 C CA . VAL A 1 210 ? -0.1 44.906 18.891 1 90.62 210 VAL A CA 1
ATOM 1753 C C . VAL A 1 210 ? 0.302 44.812 17.422 1 90.62 210 VAL A C 1
ATOM 1755 O O . VAL A 1 210 ? 1.155 45.594 16.969 1 90.62 210 VAL A O 1
ATOM 1758 N N . GLU A 1 211 ? -0.281 43.875 16.734 1 86.19 211 GLU A N 1
ATOM 1759 C CA . GLU A 1 211 ? -0.069 43.844 15.281 1 86.19 211 GLU A CA 1
ATOM 1760 C C . GLU A 1 211 ? -0.487 45.125 14.617 1 86.19 211 GLU A C 1
ATOM 1762 O O . GLU A 1 211 ? 0.111 45.562 13.617 1 86.19 211 GLU A O 1
ATOM 1767 N N . GLY A 1 212 ? -1.536 45.781 15.219 1 83.06 212 GLY A N 1
ATOM 1768 C CA . GLY A 1 212 ? -2.045 47.031 14.695 1 83.06 212 GLY A CA 1
ATOM 1769 C C . GLY A 1 212 ? -1.175 48.219 15.047 1 83.06 212 GLY A C 1
ATOM 1770 O O . GLY A 1 212 ? -1.431 49.344 14.602 1 83.06 212 GLY A O 1
ATOM 1771 N N . GLY A 1 213 ? -0.172 48.031 15.852 1 85.81 213 GLY A N 1
ATOM 1772 C CA . GLY A 1 213 ? 0.793 49.094 16.094 1 85.81 213 GLY A CA 1
ATOM 1773 C C . GLY A 1 213 ? 0.802 49.562 17.531 1 85.81 213 GLY A C 1
ATOM 1774 O O . GLY A 1 213 ? 1.58 50.469 17.875 1 85.81 213 GLY A O 1
ATOM 1775 N N . ARG A 1 214 ? -0.014 49.062 18.312 1 89.44 214 ARG A N 1
ATOM 1776 C CA . ARG A 1 214 ? -0.076 49.5 19.703 1 89.44 214 ARG A CA 1
ATOM 1777 C C . ARG A 1 214 ? 0.864 48.688 20.578 1 89.44 214 ARG A C 1
ATOM 1779 O O . ARG A 1 214 ? 1.43 47.688 20.125 1 89.44 214 ARG A O 1
ATOM 1786 N N . GLY A 1 215 ? 1.213 49.25 21.766 1 89.25 215 GLY A N 1
ATOM 1787 C CA . GLY A 1 215 ? 2.047 48.531 22.719 1 89.25 215 GLY A CA 1
ATOM 1788 C C . GLY A 1 215 ? 3.521 48.875 22.594 1 89.25 215 GLY A C 1
ATOM 1789 O O . GLY A 1 215 ? 3.992 49.219 21.516 1 89.25 215 GLY A O 1
ATOM 1790 N N . ASP A 1 216 ? 4.223 48.781 23.625 1 92.12 216 ASP A N 1
ATOM 1791 C CA . ASP A 1 216 ? 5.66 49.031 23.656 1 92.12 216 ASP A CA 1
ATOM 1792 C C . ASP A 1 216 ? 6.316 48.344 24.844 1 92.12 216 ASP A C 1
ATOM 1794 O O . ASP A 1 216 ? 5.652 47.594 25.578 1 92.12 216 ASP A O 1
ATOM 1798 N N . GLU A 1 217 ? 7.562 48.531 25 1 91.69 217 GLU A N 1
ATOM 1799 C CA . GLU A 1 217 ? 8.336 47.844 26.016 1 91.69 217 GLU A CA 1
ATOM 1800 C C . GLU A 1 217 ? 7.938 48.312 27.422 1 91.69 217 GLU A C 1
ATOM 1802 O O . GLU A 1 217 ? 7.969 47.531 28.375 1 91.69 217 GLU A O 1
ATOM 1807 N N . GLN A 1 218 ? 7.637 49.5 27.484 1 94.5 218 GLN A N 1
ATOM 1808 C CA . GLN A 1 218 ? 7.199 50.031 28.766 1 94.5 218 GLN A CA 1
ATOM 1809 C C . GLN A 1 218 ? 5.93 49.344 29.25 1 94.5 218 GLN A C 1
ATOM 1811 O O . GLN A 1 218 ? 5.789 49.031 30.438 1 94.5 218 GLN A O 1
ATOM 1816 N N . TYR A 1 219 ? 5.047 49.219 28.359 1 95.69 219 TYR A N 1
ATOM 1817 C CA . TYR A 1 219 ? 3.803 48.531 28.688 1 95.69 219 TYR A CA 1
ATOM 1818 C C . TYR A 1 219 ? 4.074 47.156 29.234 1 95.69 219 TYR A C 1
ATOM 1820 O O . TYR A 1 219 ? 3.443 46.719 30.203 1 95.69 219 TYR A O 1
ATOM 1828 N N . VAL A 1 220 ? 4.973 46.375 28.625 1 95.12 220 VAL A N 1
ATOM 1829 C CA . VAL A 1 220 ? 5.324 45.031 29.047 1 95.12 220 VAL A CA 1
ATOM 1830 C C . VAL A 1 220 ? 5.812 45.031 30.484 1 95.12 220 VAL A C 1
ATOM 1832 O O . VAL A 1 220 ? 5.371 44.25 31.312 1 95.12 220 VAL A O 1
ATOM 1835 N N . GLN A 1 221 ? 6.594 45.969 30.797 1 95.69 221 GLN A N 1
ATOM 1836 C CA . GLN A 1 221 ? 7.18 46.062 32.125 1 95.69 221 GLN A CA 1
ATOM 1837 C C . GLN A 1 221 ? 6.129 46.438 33.156 1 95.69 221 GLN A C 1
ATOM 1839 O O . GLN A 1 221 ? 6.094 45.844 34.25 1 95.69 221 GLN A O 1
ATOM 1844 N N . LEU A 1 222 ? 5.316 47.375 32.812 1 96.94 222 LEU A N 1
ATOM 1845 C CA . LEU A 1 222 ? 4.277 47.812 33.75 1 96.94 222 LEU A CA 1
ATOM 1846 C C . LEU A 1 222 ? 3.266 46.688 34 1 96.94 222 LEU A C 1
ATOM 1848 O O . LEU A 1 222 ? 2.818 46.5 35.156 1 96.94 222 LEU A O 1
ATOM 1852 N N . LEU A 1 223 ? 2.893 46.062 32.938 1 96.62 223 LEU A N 1
ATOM 1853 C CA . LEU A 1 223 ? 1.935 44.969 33.062 1 96.62 223 LEU A CA 1
ATOM 1854 C C . LEU A 1 223 ? 2.453 43.906 34 1 96.62 223 LEU A C 1
ATOM 1856 O O . LEU A 1 223 ? 1.727 43.438 34.906 1 96.62 223 LEU A O 1
ATOM 1860 N N . GLU A 1 224 ? 3.652 43.469 33.812 1 96.38 224 GLU A N 1
ATOM 1861 C CA . GLU A 1 224 ? 4.273 42.469 34.688 1 96.38 224 GLU A CA 1
ATOM 1862 C C . GLU A 1 224 ? 4.348 42.906 36.125 1 96.38 224 GLU A C 1
ATOM 1864 O O . GLU A 1 224 ? 3.92 42.219 37.031 1 96.38 224 GLU A O 1
ATOM 1869 N N . SER A 1 225 ? 4.871 44.125 36.312 1 97.19 225 SER A N 1
ATOM 1870 C CA . SER A 1 225 ? 5.086 44.625 37.656 1 97.19 225 SER A CA 1
ATOM 1871 C C . SER A 1 225 ? 3.77 44.781 38.406 1 97.19 225 SER A C 1
ATOM 1873 O O . SER A 1 225 ? 3.658 44.344 39.562 1 97.19 225 SER A O 1
ATOM 1875 N N . ILE A 1 226 ? 2.764 45.312 37.844 1 97.75 226 ILE A N 1
ATOM 1876 C CA . ILE A 1 226 ? 1.493 45.625 38.469 1 97.75 226 ILE A CA 1
ATOM 1877 C C . ILE A 1 226 ? 0.749 44.312 38.812 1 97.75 226 ILE A C 1
ATOM 1879 O O . ILE A 1 226 ? 0.239 44.125 39.906 1 97.75 226 ILE A O 1
ATOM 1883 N N . LEU A 1 227 ? 0.652 43.438 37.812 1 97.38 227 LEU A N 1
ATOM 1884 C CA . LEU A 1 227 ? -0.077 42.188 38.031 1 97.38 227 LEU A CA 1
ATOM 1885 C C . LEU A 1 227 ? 0.603 41.344 39.094 1 97.38 227 LEU A C 1
ATOM 1887 O O . LEU A 1 227 ? -0.07 40.719 39.906 1 97.38 227 LEU A O 1
ATOM 1891 N N . MET A 1 228 ? 1.959 41.344 39.125 1 96.94 228 MET A N 1
ATOM 1892 C CA . MET A 1 228 ? 2.693 40.562 40.156 1 96.94 228 MET A CA 1
ATOM 1893 C C . MET A 1 228 ? 2.461 41.156 41.531 1 96.94 228 MET A C 1
ATOM 1895 O O . MET A 1 228 ? 2.344 40.406 42.5 1 96.94 228 MET A O 1
ATOM 1899 N N . GLU A 1 229 ? 2.422 42.406 41.562 1 96.88 229 GLU A N 1
ATOM 1900 C CA . GLU A 1 229 ? 2.148 43.062 42.844 1 96.88 229 GLU A CA 1
ATOM 1901 C C . GLU A 1 229 ? 0.743 42.75 43.344 1 96.88 229 GLU A C 1
ATOM 1903 O O . GLU A 1 229 ? 0.544 42.5 44.531 1 96.88 229 GLU A O 1
ATOM 1908 N N . CYS A 1 230 ? -0.21 42.812 42.469 1 96.31 230 CYS A N 1
ATOM 1909 C CA . CYS A 1 230 ? -1.581 42.469 42.844 1 96.31 230 CYS A CA 1
ATOM 1910 C C . CYS A 1 230 ? -1.677 41 43.312 1 96.31 230 CYS A C 1
ATOM 1912 O O . CYS A 1 230 ? -2.377 40.719 44.281 1 96.31 230 CYS A O 1
ATOM 1914 N N . ALA A 1 231 ? -1.009 40.125 42.594 1 95.75 231 ALA A N 1
ATOM 1915 C CA . ALA A 1 231 ? -1.062 38.688 42.906 1 95.75 231 ALA A CA 1
ATOM 1916 C C . ALA A 1 231 ? -0.464 38.375 44.281 1 95.75 231 ALA A C 1
ATOM 1918 O O . ALA A 1 231 ? -0.878 37.438 44.938 1 95.75 231 ALA A O 1
ATOM 1919 N N . ALA A 1 232 ? 0.478 39.219 44.656 1 94.88 232 ALA A N 1
ATOM 1920 C CA . ALA A 1 232 ? 1.146 39.031 45.969 1 94.88 232 ALA A CA 1
ATOM 1921 C C . ALA A 1 232 ? 0.146 39.094 47.094 1 94.88 232 ALA A C 1
ATOM 1923 O O . ALA A 1 232 ? 0.327 38.438 48.125 1 94.88 232 ALA A O 1
ATOM 1924 N N . GLU A 1 233 ? -0.88 39.719 46.938 1 94.88 233 GLU A N 1
ATOM 1925 C CA . GLU A 1 233 ? -1.891 39.906 47.969 1 94.88 233 GLU A CA 1
ATOM 1926 C C . GLU A 1 233 ? -2.92 38.781 47.938 1 94.88 233 GLU A C 1
ATOM 1928 O O . GLU A 1 233 ? -3.762 38.688 48.844 1 94.88 233 GLU A O 1
ATOM 1933 N N . HIS A 1 234 ? -2.787 38.062 46.969 1 95.19 234 HIS A N 1
ATOM 1934 C CA . HIS A 1 234 ? -3.729 36.938 46.812 1 95.19 234 HIS A CA 1
ATOM 1935 C C . HIS A 1 234 ? -3 35.625 46.531 1 95.19 234 HIS A C 1
ATOM 1937 O O . HIS A 1 234 ? -2.949 35.156 45.406 1 95.19 234 HIS A O 1
ATOM 1943 N N . PRO A 1 235 ? -2.605 34.906 47.531 1 93.19 235 PRO A N 1
ATOM 1944 C CA . PRO A 1 235 ? -1.74 33.75 47.406 1 93.19 235 PRO A CA 1
ATOM 1945 C C . PRO A 1 235 ? -2.41 32.594 46.625 1 93.19 235 PRO A C 1
ATOM 1947 O O . PRO A 1 235 ? -1.731 31.828 45.969 1 93.19 235 PRO A O 1
ATOM 1950 N N . THR A 1 236 ? -3.699 32.5 46.656 1 93.81 236 THR A N 1
ATOM 1951 C CA . THR A 1 236 ? -4.406 31.375 46.062 1 93.81 236 THR A CA 1
ATOM 1952 C C . THR A 1 236 ? -4.301 31.422 44.531 1 93.81 236 THR A C 1
ATOM 1954 O O . THR A 1 236 ? -4.301 30.375 43.875 1 93.81 236 THR A O 1
ATOM 1957 N N . ILE A 1 237 ? -4.258 32.594 43.969 1 95.31 237 ILE A N 1
ATOM 1958 C CA . ILE A 1 237 ? -4.273 32.75 42.531 1 95.31 237 ILE A CA 1
ATOM 1959 C C . ILE A 1 237 ? -2.902 33.219 42.031 1 95.31 237 ILE A C 1
ATOM 1961 O O . ILE A 1 237 ? -2.688 33.375 40.844 1 95.31 237 ILE A O 1
ATOM 1965 N N . ALA A 1 238 ? -1.928 33.312 42.938 1 95 238 ALA A N 1
ATOM 1966 C CA . ALA A 1 238 ? -0.643 33.938 42.656 1 95 238 ALA A CA 1
ATOM 1967 C C . ALA A 1 238 ? 0.141 33.125 41.594 1 95 238 ALA A C 1
ATOM 1969 O O . ALA A 1 238 ? 0.729 33.719 40.688 1 95 238 ALA A O 1
ATOM 1970 N N . ARG A 1 239 ? 0.167 31.844 41.75 1 94.25 239 ARG A N 1
ATOM 1971 C CA . ARG A 1 239 ? 0.922 31 40.844 1 94.25 239 ARG A CA 1
ATOM 1972 C C . ARG A 1 239 ? 0.329 31.078 39.438 1 94.25 239 ARG A C 1
ATOM 1974 O O . ARG A 1 239 ? 1.063 31.141 38.438 1 94.25 239 ARG A O 1
ATOM 1981 N N . SER A 1 240 ? -1.004 31 39.375 1 95.94 240 SER A N 1
ATOM 1982 C CA . SER A 1 240 ? -1.691 31.078 38.094 1 95.94 240 SER A CA 1
ATOM 1983 C C . SER A 1 240 ? -1.455 32.438 37.406 1 95.94 240 SER A C 1
ATOM 1985 O O . SER A 1 240 ? -1.275 32.5 36.188 1 95.94 240 SER A O 1
ATOM 1987 N N . VAL A 1 241 ? -1.403 33.438 38.188 1 96.69 241 VAL A N 1
ATOM 1988 C CA . VAL A 1 241 ? -1.186 34.781 37.625 1 96.69 241 VAL A CA 1
ATOM 1989 C C . VAL A 1 241 ? 0.259 34.906 37.156 1 96.69 241 VAL A C 1
ATOM 1991 O O . VAL A 1 241 ? 0.522 35.531 36.125 1 96.69 241 VAL A O 1
ATOM 1994 N N . GLU A 1 242 ? 1.132 34.344 37.906 1 96.44 242 GLU A N 1
ATOM 1995 C CA . GLU A 1 242 ? 2.535 34.375 37.5 1 96.44 242 GLU A CA 1
ATOM 1996 C C . GLU A 1 242 ? 2.738 33.688 36.156 1 96.44 242 GLU A C 1
ATOM 1998 O O . GLU A 1 242 ? 3.459 34.188 35.281 1 96.44 242 GLU A O 1
ATOM 2003 N N . ASN A 1 243 ? 2.131 32.531 36.031 1 96.19 243 ASN A N 1
ATOM 2004 C CA . ASN A 1 243 ? 2.193 31.828 34.781 1 96.19 243 ASN A CA 1
ATOM 2005 C C . ASN A 1 243 ? 1.604 32.656 33.625 1 96.19 243 ASN A C 1
ATOM 2007 O O . ASN A 1 243 ? 2.152 32.688 32.531 1 96.19 243 ASN A O 1
ATOM 2011 N N . PHE A 1 244 ? 0.506 33.25 33.938 1 96.5 244 PHE A N 1
ATOM 2012 C CA . PHE A 1 244 ? -0.158 34.094 32.938 1 96.5 244 PHE A CA 1
ATOM 2013 C C . PHE A 1 244 ? 0.729 35.281 32.562 1 96.5 244 PHE A C 1
ATOM 2015 O O . PHE A 1 244 ? 0.845 35.594 31.375 1 96.5 244 PHE A O 1
ATOM 2022 N N . VAL A 1 245 ? 1.302 35.875 33.469 1 97.19 245 VAL A N 1
ATOM 2023 C CA . VAL A 1 245 ? 2.156 37.031 33.219 1 97.19 245 VAL A CA 1
ATOM 2024 C C . VAL A 1 245 ? 3.342 36.625 32.375 1 97.19 245 VAL A C 1
ATOM 2026 O O . VAL A 1 245 ? 3.721 37.344 31.438 1 97.19 245 VAL A O 1
ATOM 2029 N N . ASN A 1 246 ? 3.969 35.5 32.688 1 96.25 246 ASN A N 1
ATOM 2030 C CA . ASN A 1 246 ? 5.07 35 31.875 1 96.25 246 ASN A CA 1
ATOM 2031 C C . ASN A 1 246 ? 4.633 34.75 30.438 1 96.25 246 ASN A C 1
ATOM 2033 O O . ASN A 1 246 ? 5.367 35.031 29.5 1 96.25 246 ASN A O 1
ATOM 2037 N N . LEU A 1 247 ? 3.502 34.188 30.266 1 96.44 247 LEU A N 1
ATOM 2038 C CA . LEU A 1 247 ? 2.939 33.906 28.938 1 96.44 247 LEU A CA 1
ATOM 2039 C C . LEU A 1 247 ? 2.734 35.219 28.156 1 96.44 247 LEU A C 1
ATOM 2041 O O . LEU A 1 247 ? 3.168 35.312 27 1 96.44 247 LEU A O 1
ATOM 2045 N N . VAL A 1 248 ? 2.107 36.156 28.766 1 95.94 248 VAL A N 1
ATOM 2046 C CA . VAL A 1 248 ? 1.759 37.406 28.094 1 95.94 248 VAL A CA 1
ATOM 2047 C C . VAL A 1 248 ? 3.025 38.219 27.797 1 95.94 248 VAL A C 1
ATOM 2049 O O . VAL A 1 248 ? 3.123 38.875 26.766 1 95.94 248 VAL A O 1
ATOM 2052 N N . LYS A 1 249 ? 3.879 38.188 28.719 1 95.62 249 LYS A N 1
ATOM 2053 C CA . LYS A 1 249 ? 5.16 38.844 28.5 1 95.62 249 LYS A CA 1
ATOM 2054 C C . LYS A 1 249 ? 5.871 38.25 27.281 1 95.62 249 LYS A C 1
ATOM 2056 O O . LYS A 1 249 ? 6.34 39 26.406 1 95.62 249 LYS A O 1
ATOM 2061 N N . GLY A 1 250 ? 5.973 36.969 27.266 1 94.19 250 GLY A N 1
ATOM 2062 C CA . GLY A 1 250 ? 6.555 36.281 26.125 1 94.19 250 GLY A CA 1
ATOM 2063 C C . GLY A 1 250 ? 5.863 36.625 24.812 1 94.19 250 GLY A C 1
ATOM 2064 O O . GLY A 1 250 ? 6.52 36.844 23.797 1 94.19 250 GLY A O 1
ATOM 2065 N N . LEU A 1 251 ? 4.59 36.656 24.859 1 95.38 251 LEU A N 1
ATOM 2066 C CA . LEU A 1 251 ? 3.803 36.969 23.672 1 95.38 251 LEU A CA 1
ATOM 2067 C C . LEU A 1 251 ? 4.082 38.406 23.203 1 95.38 251 LEU A C 1
ATOM 2069 O O . LEU A 1 251 ? 4.332 38.625 22.016 1 95.38 251 LEU A O 1
ATOM 2073 N N . LEU A 1 252 ? 4.035 39.312 24.109 1 95 252 LEU A N 1
ATOM 2074 C CA . LEU A 1 252 ? 4.23 40.719 23.766 1 95 252 LEU A CA 1
ATOM 2075 C C . LEU A 1 252 ? 5.609 40.969 23.172 1 95 252 LEU A C 1
ATOM 2077 O O . LEU A 1 252 ? 5.754 41.719 22.203 1 95 252 LEU A O 1
ATOM 2081 N N . GLU A 1 253 ? 6.566 40.344 23.734 1 91.5 253 GLU A N 1
ATOM 2082 C CA . GLU A 1 253 ? 7.918 40.438 23.188 1 91.5 253 GLU A CA 1
ATOM 2083 C C . GLU A 1 253 ? 7.98 39.938 21.75 1 91.5 253 GLU A C 1
ATOM 2085 O O . GLU A 1 253 ? 8.586 40.594 20.891 1 91.5 253 GLU A O 1
ATOM 2090 N N . LYS A 1 254 ? 7.387 38.844 21.469 1 92.06 254 LYS A N 1
ATOM 2091 C CA . LYS A 1 254 ? 7.395 38.281 20.125 1 92.06 254 LYS A CA 1
ATOM 2092 C C . LYS A 1 254 ? 6.59 39.125 19.156 1 92.06 254 LYS A C 1
ATOM 2094 O O . LYS A 1 254 ? 6.949 39.25 17.984 1 92.06 254 LYS A O 1
ATOM 2099 N N . LEU A 1 255 ? 5.492 39.625 19.656 1 93.12 255 LEU A N 1
ATOM 2100 C CA . LEU A 1 255 ? 4.652 40.469 18.812 1 93.12 255 LEU A CA 1
ATOM 2101 C C . LEU A 1 255 ? 5.359 41.781 18.484 1 93.12 255 LEU A C 1
ATOM 2103 O O . LEU A 1 255 ? 5.242 42.281 17.359 1 93.12 255 LEU A O 1
ATOM 2107 N N . LEU A 1 256 ? 6.051 42.344 19.375 1 91 256 LEU A N 1
ATOM 2108 C CA . LEU A 1 256 ? 6.797 43.562 19.141 1 91 256 LEU A CA 1
ATOM 2109 C C . LEU A 1 256 ? 7.922 43.312 18.141 1 91 256 LEU A C 1
ATOM 2111 O O . LEU A 1 256 ? 8.172 44.156 17.266 1 91 256 LEU A O 1
ATOM 2115 N N . ASP A 1 257 ? 8.57 42.25 18.312 1 85.81 257 ASP A N 1
ATOM 2116 C CA . ASP A 1 257 ? 9.578 41.844 17.328 1 85.81 257 ASP A CA 1
ATOM 2117 C C . ASP A 1 257 ? 8.969 41.719 15.945 1 85.81 257 ASP A C 1
ATOM 2119 O O . ASP A 1 257 ? 9.547 42.188 14.953 1 85.81 257 ASP A O 1
ATOM 2123 N N . TYR A 1 258 ? 7.895 41.062 15.914 1 88.62 258 TYR A N 1
ATOM 2124 C CA . TYR A 1 258 ? 7.18 40.844 14.664 1 88.62 258 TYR A CA 1
ATOM 2125 C C . TYR A 1 258 ? 6.82 42.188 14.016 1 88.62 258 TYR A C 1
ATOM 2127 O O . TYR A 1 258 ? 7.008 42.375 12.805 1 88.62 258 TYR A O 1
ATOM 2135 N N . ARG A 1 259 ? 6.348 43.062 14.773 1 87.75 259 ARG A N 1
ATOM 2136 C CA . ARG A 1 259 ? 5.98 44.375 14.273 1 87.75 259 ARG A CA 1
ATOM 2137 C C . ARG A 1 259 ? 7.211 45.156 13.781 1 87.75 259 ARG A C 1
ATOM 2139 O O . ARG A 1 259 ? 7.141 45.875 12.781 1 87.75 259 ARG A O 1
ATOM 2146 N N . GLY A 1 260 ? 8.25 45 14.477 1 81.94 260 GLY A N 1
ATOM 2147 C CA . GLY A 1 260 ? 9.484 45.688 14.109 1 81.94 260 GLY A CA 1
ATOM 2148 C C . GLY A 1 260 ? 10 45.281 12.75 1 81.94 260 GLY A C 1
ATOM 2149 O O . GLY A 1 260 ? 10.609 46.094 12.047 1 81.94 260 GLY A O 1
ATOM 2150 N N . VAL A 1 261 ? 9.75 44.094 12.414 1 81.44 261 VAL A N 1
ATOM 2151 C CA . VAL A 1 261 ? 10.297 43.562 11.164 1 81.44 261 VAL A CA 1
ATOM 2152 C C . VAL A 1 261 ? 9.281 43.781 10.039 1 81.44 261 VAL A C 1
ATOM 2154 O O . VAL A 1 261 ? 9.625 43.688 8.859 1 81.44 261 VAL A O 1
ATOM 2157 N N . MET A 1 262 ? 8.078 44 10.367 1 78.75 262 MET A N 1
ATOM 2158 C CA . MET A 1 262 ? 7.043 44.125 9.352 1 78.75 262 MET A CA 1
ATOM 2159 C C . MET A 1 262 ? 7.32 45.344 8.445 1 78.75 262 MET A C 1
ATOM 2161 O O . MET A 1 262 ? 6.918 45.344 7.285 1 78.75 262 MET A O 1
ATOM 2165 N N . THR A 1 263 ? 8.016 46.25 9.031 1 70.69 263 THR A N 1
ATOM 2166 C CA . THR A 1 263 ? 8.367 47.438 8.242 1 70.69 263 THR A CA 1
ATOM 2167 C C . THR A 1 263 ? 9.703 47.219 7.543 1 70.69 263 THR A C 1
ATOM 2169 O O . THR A 1 263 ? 10.109 48.062 6.719 1 70.69 263 THR A O 1
ATOM 2172 N N . ASP A 1 264 ? 10.258 46.156 7.91 1 69.88 264 ASP A N 1
ATOM 2173 C CA . ASP A 1 264 ? 11.547 45.844 7.312 1 69.88 264 ASP A CA 1
ATOM 2174 C C . ASP A 1 264 ? 11.375 45.344 5.875 1 69.88 264 ASP A C 1
ATOM 2176 O O . ASP A 1 264 ? 10.344 44.75 5.527 1 69.88 264 ASP A O 1
ATOM 2180 N N . GLU A 1 265 ? 12.273 45.688 5.086 1 73 265 GLU A N 1
ATOM 2181 C CA . GLU A 1 265 ? 12.266 45.281 3.689 1 73 265 GLU A CA 1
ATOM 2182 C C . GLU A 1 265 ? 12.633 43.812 3.561 1 73 265 GLU A C 1
ATOM 2184 O O . GLU A 1 265 ? 12.273 43.156 2.578 1 73 265 GLU A O 1
ATOM 2189 N N . SER A 1 266 ? 13.141 43.281 4.625 1 82.25 266 SER A N 1
ATOM 2190 C CA . SER A 1 266 ? 13.633 41.906 4.531 1 82.25 266 SER A CA 1
ATOM 2191 C C . SER A 1 266 ? 12.523 40.906 4.773 1 82.25 266 SER A C 1
ATOM 2193 O O . SER A 1 266 ? 12.039 40.75 5.898 1 82.25 266 SER A O 1
ATOM 2195 N N . LYS A 1 267 ? 12.117 40.156 3.758 1 87.25 267 LYS A N 1
ATOM 2196 C CA . LYS A 1 267 ? 11.102 39.094 3.855 1 87.25 267 LYS A CA 1
ATOM 2197 C C . LYS A 1 267 ? 11.586 37.938 4.719 1 87.25 267 LYS A C 1
ATOM 2199 O O . LYS A 1 267 ? 10.781 37.281 5.391 1 87.25 267 LYS A O 1
ATOM 2204 N N . ASP A 1 268 ? 12.836 37.75 4.785 1 87.69 268 ASP A N 1
ATOM 2205 C CA . ASP A 1 268 ? 13.414 36.656 5.598 1 87.69 268 ASP A CA 1
ATOM 2206 C C . ASP A 1 268 ? 13.18 36.938 7.082 1 87.69 268 ASP A C 1
ATOM 2208 O O . ASP A 1 268 ? 12.844 36 7.832 1 87.69 268 ASP A O 1
ATOM 2212 N N . ASN A 1 269 ? 13.406 38.125 7.438 1 87.56 269 ASN A N 1
ATOM 2213 C CA . ASN A 1 269 ? 13.18 38.469 8.828 1 87.56 269 ASN A CA 1
ATOM 2214 C C . ASN A 1 269 ? 11.703 38.344 9.219 1 87.56 269 ASN A C 1
ATOM 2216 O O . ASN A 1 269 ? 11.391 37.906 10.328 1 87.56 269 ASN A O 1
ATOM 2220 N N . ARG A 1 270 ? 10.875 38.719 8.289 1 90.81 270 ARG A N 1
ATOM 2221 C CA . ARG A 1 270 ? 9.445 38.562 8.539 1 90.81 270 ARG A CA 1
ATOM 2222 C C . ARG A 1 270 ? 9.078 37.094 8.727 1 90.81 270 ARG A C 1
ATOM 2224 O O . ARG A 1 270 ? 8.273 36.75 9.602 1 90.81 270 ARG A O 1
ATOM 2231 N N . MET A 1 271 ? 9.688 36.281 7.891 1 94.38 271 MET A N 1
ATOM 2232 C CA . MET A 1 271 ? 9.422 34.844 8 1 94.38 271 MET A CA 1
ATOM 2233 C C . MET A 1 271 ? 9.906 34.281 9.336 1 94.38 271 MET A C 1
ATOM 2235 O O . MET A 1 271 ? 9.203 33.531 9.992 1 94.38 271 MET A O 1
ATOM 2239 N N . SER A 1 272 ? 11.039 34.688 9.75 1 91.38 272 SER A N 1
ATOM 2240 C CA . SER A 1 272 ? 11.602 34.25 11.023 1 91.38 272 SER A CA 1
ATOM 2241 C C . SER A 1 272 ? 10.703 34.625 12.195 1 91.38 272 SER A C 1
ATOM 2243 O O . SER A 1 272 ? 10.422 33.812 13.062 1 91.38 272 SER A O 1
ATOM 2245 N N . CYS A 1 273 ? 10.312 35.844 12.195 1 91.06 273 CYS A N 1
ATOM 2246 C CA . CYS A 1 273 ? 9.469 36.312 13.281 1 91.06 273 CYS A CA 1
ATOM 2247 C C . CYS A 1 273 ? 8.102 35.625 13.258 1 91.06 273 CYS A C 1
ATOM 2249 O O . CYS A 1 273 ? 7.52 35.375 14.305 1 91.06 273 CYS A O 1
ATOM 2251 N N . THR A 1 274 ? 7.57 35.438 12.039 1 94.5 274 THR A N 1
ATOM 2252 C CA . THR A 1 274 ? 6.312 34.719 11.906 1 94.5 274 THR A CA 1
ATOM 2253 C C . THR A 1 274 ? 6.422 33.312 12.508 1 94.5 274 THR A C 1
ATOM 2255 O O . THR A 1 274 ? 5.52 32.844 13.203 1 94.5 274 THR A O 1
ATOM 2258 N N . VAL A 1 275 ? 7.496 32.656 12.234 1 95.44 275 VAL A N 1
ATOM 2259 C CA . VAL A 1 275 ? 7.699 31.297 12.734 1 95.44 275 VAL A CA 1
ATOM 2260 C C . VAL A 1 275 ? 7.824 31.312 14.258 1 95.44 275 VAL A C 1
ATOM 2262 O O . VAL A 1 275 ? 7.332 30.422 14.945 1 95.44 275 VAL A O 1
ATOM 2265 N N . ASN A 1 276 ? 8.484 32.312 14.758 1 92.5 276 ASN A N 1
ATOM 2266 C CA . ASN A 1 276 ? 8.586 32.438 16.203 1 92.5 276 ASN A CA 1
ATOM 2267 C C . ASN A 1 276 ? 7.207 32.562 16.844 1 92.5 276 ASN A C 1
ATOM 2269 O O . ASN A 1 276 ? 6.945 31.922 17.875 1 92.5 276 ASN A O 1
ATOM 2273 N N . LEU A 1 277 ? 6.426 33.344 16.219 1 93.5 277 LEU A N 1
ATOM 2274 C CA . LEU A 1 277 ? 5.07 33.531 16.734 1 93.5 277 LEU A CA 1
ATOM 2275 C C . LEU A 1 277 ? 4.266 32.25 16.594 1 93.5 277 LEU A C 1
ATOM 2277 O O . LEU A 1 277 ? 3.543 31.859 17.516 1 93.5 277 LEU A O 1
ATOM 2281 N N . LEU A 1 278 ? 4.355 31.688 15.453 1 95.75 278 LEU A N 1
ATOM 2282 C CA . LEU A 1 278 ? 3.629 30.453 15.227 1 95.75 278 LEU A CA 1
ATOM 2283 C C . LEU A 1 278 ? 4.027 29.391 16.234 1 95.75 278 LEU A C 1
ATOM 2285 O O . LEU A 1 278 ? 3.168 28.688 16.781 1 95.75 278 LEU A O 1
ATOM 2289 N N . ASN A 1 279 ? 5.254 29.203 16.5 1 94.5 279 ASN A N 1
ATOM 2290 C CA . ASN A 1 279 ? 5.738 28.25 17.469 1 94.5 279 ASN A CA 1
ATOM 2291 C C . ASN A 1 279 ? 5.238 28.578 18.875 1 94.5 279 ASN A C 1
ATOM 2293 O O . ASN A 1 279 ? 4.918 27.672 19.656 1 94.5 279 ASN A O 1
ATOM 2297 N N . PHE A 1 280 ? 5.258 29.812 19.172 1 94.75 280 PHE A N 1
ATOM 2298 C CA . PHE A 1 280 ? 4.746 30.25 20.469 1 94.75 280 PHE A CA 1
ATOM 2299 C C . PHE A 1 280 ? 3.299 29.812 20.656 1 94.75 280 PHE A C 1
ATOM 2301 O O . PHE A 1 280 ? 2.939 29.266 21.688 1 94.75 280 PHE A O 1
ATOM 2308 N N . TYR A 1 281 ? 2.51 30.078 19.688 1 95.5 281 TYR A N 1
ATOM 2309 C CA . TYR A 1 281 ? 1.097 29.734 19.781 1 95.5 281 TYR A CA 1
ATOM 2310 C C . TYR A 1 281 ? 0.911 28.219 19.812 1 95.5 281 TYR A C 1
ATOM 2312 O O . TYR A 1 281 ? 0.029 27.703 20.5 1 95.5 281 TYR A O 1
ATOM 2320 N N . LYS A 1 282 ? 1.652 27.547 19.062 1 95.25 282 LYS A N 1
ATOM 2321 C CA . LYS A 1 282 ? 1.607 26.094 19.078 1 95.25 282 LYS A CA 1
ATOM 2322 C C . LYS A 1 282 ? 1.931 25.562 20.469 1 95.25 282 LYS A C 1
ATOM 2324 O O . LYS A 1 282 ? 1.2 24.719 21.016 1 95.25 282 LYS A O 1
ATOM 2329 N N . ASP A 1 283 ? 2.992 26.047 21.047 1 94.62 283 ASP A N 1
ATOM 2330 C CA . ASP A 1 283 ? 3.473 25.578 22.344 1 94.62 283 ASP A CA 1
ATOM 2331 C C . ASP A 1 283 ? 2.479 25.906 23.453 1 94.62 283 ASP A C 1
ATOM 2333 O O . ASP A 1 283 ? 2.469 25.266 24.5 1 94.62 283 ASP A O 1
ATOM 2337 N N . ASN A 1 284 ? 1.688 26.875 23.266 1 93.06 284 ASN A N 1
ATOM 2338 C CA . ASN A 1 284 ? 0.72 27.297 24.266 1 93.06 284 ASN A CA 1
ATOM 2339 C C . ASN A 1 284 ? -0.695 26.859 23.906 1 93.06 284 ASN A C 1
ATOM 2341 O O . ASN A 1 284 ? -1.671 27.375 24.453 1 93.06 284 ASN A O 1
ATOM 2345 N N . ASN A 1 285 ? -0.831 26.047 22.969 1 90.75 285 ASN A N 1
ATOM 2346 C CA . ASN A 1 285 ? -2.064 25.359 22.578 1 90.75 285 ASN A CA 1
ATOM 2347 C C . ASN A 1 285 ? -3.131 26.359 22.125 1 90.75 285 ASN A C 1
ATOM 2349 O O . ASN A 1 285 ? -4.27 26.312 22.594 1 90.75 285 ASN A O 1
ATOM 2353 N N . ARG A 1 286 ? -2.633 27.375 21.406 1 91.81 286 ARG A N 1
ATOM 2354 C CA . ARG A 1 286 ? -3.541 28.312 20.766 1 91.81 286 ARG A CA 1
ATOM 2355 C C . ARG A 1 286 ? -3.686 28.016 19.281 1 91.81 286 ARG A C 1
ATOM 2357 O O . ARG A 1 286 ? -3.053 28.672 18.453 1 91.81 286 ARG A O 1
ATOM 2364 N N . GLU A 1 287 ? -4.629 27.188 18.875 1 91.31 287 GLU A N 1
ATOM 2365 C CA . GLU A 1 287 ? -4.711 26.609 17.531 1 91.31 287 GLU A CA 1
ATOM 2366 C C . GLU A 1 287 ? -5.18 27.656 16.516 1 91.31 287 GLU A C 1
ATOM 2368 O O . GLU A 1 287 ? -4.668 27.703 15.398 1 91.31 287 GLU A O 1
ATOM 2373 N N . GLU A 1 288 ? -6.16 28.406 16.922 1 88.94 288 GLU A N 1
ATOM 2374 C CA . GLU A 1 288 ? -6.707 29.391 15.992 1 88.94 288 GLU A CA 1
ATOM 2375 C C . GLU A 1 288 ? -5.625 30.359 15.523 1 88.94 288 GLU A C 1
ATOM 2377 O O . GLU A 1 288 ? -5.5 30.609 14.32 1 88.94 288 GLU A O 1
ATOM 2382 N N . MET A 1 289 ? -4.887 30.906 16.5 1 91.69 289 MET A N 1
ATOM 2383 C CA . MET A 1 289 ? -3.818 31.844 16.141 1 91.69 289 MET A CA 1
ATOM 2384 C C . MET A 1 289 ? -2.693 31.125 15.406 1 91.69 289 MET A C 1
ATOM 2386 O O . MET A 1 289 ? -2.096 31.672 14.484 1 91.69 289 MET A O 1
ATOM 2390 N N . TYR A 1 290 ? -2.457 29.922 15.852 1 95.12 290 TYR A N 1
ATOM 2391 C CA . TYR A 1 290 ? -1.456 29.094 15.195 1 95.12 290 TYR A CA 1
ATOM 2392 C C . TYR A 1 290 ? -1.742 28.984 13.703 1 95.12 290 TYR A C 1
ATOM 2394 O O . TYR A 1 290 ? -0.859 29.219 12.875 1 95.12 290 TYR A O 1
ATOM 2402 N N . ILE A 1 291 ? -2.928 28.688 13.359 1 94.75 291 ILE A N 1
ATOM 2403 C CA . ILE A 1 291 ? -3.332 28.484 11.977 1 94.75 291 ILE A CA 1
ATOM 2404 C C . ILE A 1 291 ? -3.244 29.797 11.211 1 94.75 291 ILE A C 1
ATOM 2406 O O . ILE A 1 291 ? -2.812 29.828 10.055 1 94.75 291 ILE A O 1
ATOM 2410 N N . ARG A 1 292 ? -3.643 30.828 11.836 1 92.88 292 ARG A N 1
ATOM 2411 C CA . ARG A 1 292 ? -3.576 32.125 11.195 1 92.88 292 ARG A CA 1
ATOM 2412 C C . ARG A 1 292 ? -2.154 32.469 10.742 1 92.88 292 ARG A C 1
ATOM 2414 O O . ARG A 1 292 ? -1.941 32.875 9.609 1 92.88 292 ARG A O 1
ATOM 2421 N N . TYR A 1 293 ? -1.227 32.219 11.633 1 95 293 TYR A N 1
ATOM 2422 C CA . TYR A 1 293 ? 0.157 32.562 11.312 1 95 293 TYR A CA 1
ATOM 2423 C C . TYR A 1 293 ? 0.746 31.531 10.336 1 95 293 TYR A C 1
ATOM 2425 O O . TYR A 1 293 ? 1.666 31.859 9.586 1 95 293 TYR A O 1
ATOM 2433 N N . LEU A 1 294 ? 0.254 30.344 10.344 1 96.5 294 LEU A N 1
ATOM 2434 C CA . LEU A 1 294 ? 0.629 29.359 9.328 1 96.5 294 LEU A CA 1
ATOM 2435 C C . LEU A 1 294 ? 0.319 29.891 7.93 1 96.5 294 LEU A C 1
ATOM 2437 O O . LEU A 1 294 ? 1.156 29.797 7.027 1 96.5 294 LEU A O 1
ATOM 2441 N N . TYR A 1 295 ? -0.828 30.406 7.801 1 96.19 295 TYR A N 1
ATOM 2442 C CA . TYR A 1 295 ? -1.247 30.875 6.484 1 96.19 295 TYR A CA 1
ATOM 2443 C C . TYR A 1 295 ? -0.536 32.156 6.113 1 96.19 295 TYR A C 1
ATOM 2445 O O . TYR A 1 295 ? -0.268 32.438 4.938 1 96.19 295 TYR A O 1
ATOM 2453 N N . LYS A 1 296 ? -0.224 33 7.121 1 94.75 296 LYS A N 1
ATOM 2454 C CA . LYS A 1 296 ? 0.619 34.156 6.844 1 94.75 296 LYS A CA 1
ATOM 2455 C C . LYS A 1 296 ? 1.982 33.75 6.309 1 94.75 296 LYS A C 1
ATOM 2457 O O . LYS A 1 296 ? 2.498 34.344 5.363 1 94.75 296 LYS A O 1
ATOM 2462 N N . LEU A 1 297 ? 2.52 32.75 6.965 1 97.5 297 LEU A N 1
ATOM 2463 C CA . LEU A 1 297 ? 3.812 32.219 6.535 1 97.5 297 LEU A CA 1
ATOM 2464 C C . LEU A 1 297 ? 3.725 31.641 5.129 1 97.5 297 LEU A C 1
ATOM 2466 O O . LEU A 1 297 ? 4.613 31.859 4.305 1 97.5 297 LEU A O 1
ATOM 2470 N N . ARG A 1 298 ? 2.699 30.859 4.84 1 97.75 298 ARG A N 1
ATOM 2471 C CA . ARG A 1 298 ? 2.48 30.312 3.506 1 97.75 298 ARG A CA 1
ATOM 2472 C C . ARG A 1 298 ? 2.447 31.406 2.453 1 97.75 298 ARG A C 1
ATOM 2474 O O . ARG A 1 298 ? 3.088 31.297 1.406 1 97.75 298 ARG A O 1
ATOM 2481 N N . ASP A 1 299 ? 1.726 32.438 2.779 1 97.06 299 ASP A N 1
ATOM 2482 C CA . ASP A 1 299 ? 1.604 33.562 1.838 1 97.06 299 ASP A CA 1
ATOM 2483 C C . ASP A 1 299 ? 2.959 34.219 1.594 1 97.06 299 ASP A C 1
ATOM 2485 O O . ASP A 1 299 ? 3.275 34.594 0.464 1 97.06 299 ASP A O 1
ATOM 2489 N N . LEU A 1 300 ? 3.699 34.375 2.654 1 96.12 300 LEU A N 1
ATOM 2490 C CA . LEU A 1 300 ? 5.039 34.938 2.512 1 96.12 300 LEU A CA 1
ATOM 2491 C C . LEU A 1 300 ? 5.898 34.062 1.598 1 96.12 300 LEU A C 1
ATOM 2493 O O . LEU A 1 300 ? 6.617 34.562 0.742 1 96.12 300 LEU A O 1
ATOM 2497 N N . HIS A 1 301 ? 5.832 32.812 1.778 1 97.75 301 HIS A N 1
ATOM 2498 C CA . HIS A 1 301 ? 6.582 31.891 0.942 1 97.75 301 HIS A CA 1
ATOM 2499 C C . HIS A 1 301 ? 6.148 31.984 -0.516 1 97.75 301 HIS A C 1
ATOM 2501 O O . HIS A 1 301 ? 6.984 32 -1.419 1 97.75 301 HIS A O 1
ATOM 2507 N N . LEU A 1 302 ? 4.844 32.031 -0.735 1 97.69 302 LEU A N 1
ATOM 2508 C CA . LEU A 1 302 ? 4.332 32.094 -2.098 1 97.69 302 LEU A CA 1
ATOM 2509 C C . LEU A 1 302 ? 4.785 33.375 -2.783 1 97.69 302 LEU A C 1
ATOM 2511 O O . LEU A 1 302 ? 5.094 33.375 -3.979 1 97.69 302 LEU A O 1
ATOM 2515 N N . ASP A 1 303 ? 4.875 34.375 -2.01 1 95.69 303 ASP A N 1
ATOM 2516 C CA . ASP A 1 303 ? 5.359 35.656 -2.531 1 95.69 303 ASP A CA 1
ATOM 2517 C C . ASP A 1 303 ? 6.809 35.562 -2.996 1 95.69 303 ASP A C 1
ATOM 2519 O O . ASP A 1 303 ? 7.238 36.281 -3.889 1 95.69 303 ASP A O 1
ATOM 2523 N N . CYS A 1 304 ? 7.578 34.688 -2.398 1 94.38 304 CYS A N 1
ATOM 2524 C CA . CYS A 1 304 ? 8.992 34.5 -2.713 1 94.38 304 CYS A CA 1
ATOM 2525 C C . CYS A 1 304 ? 9.211 33.312 -3.605 1 94.38 304 CYS A C 1
ATOM 2527 O O . CYS A 1 304 ? 10.352 32.875 -3.809 1 94.38 304 CYS A O 1
ATOM 2529 N N . ASP A 1 305 ? 8.148 32.625 -4.059 1 95.81 305 ASP A N 1
ATOM 2530 C CA . ASP A 1 305 ? 8.172 31.422 -4.906 1 95.81 305 ASP A CA 1
ATOM 2531 C C . ASP A 1 305 ? 8.844 30.25 -4.188 1 95.81 305 ASP A C 1
ATOM 2533 O O . ASP A 1 305 ? 9.562 29.469 -4.809 1 95.81 305 ASP A O 1
ATOM 2537 N N . ASN A 1 306 ? 8.734 30.281 -2.857 1 96.94 306 ASN A N 1
ATOM 2538 C CA . ASN A 1 306 ? 9.188 29.156 -2.053 1 96.94 306 ASN A CA 1
ATOM 2539 C C . ASN A 1 306 ? 8.094 28.094 -1.911 1 96.94 306 ASN A C 1
ATOM 2541 O O . ASN A 1 306 ? 7.582 27.859 -0.813 1 96.94 306 ASN A O 1
ATOM 2545 N N . TYR A 1 307 ? 7.84 27.375 -2.938 1 98.19 307 TYR A N 1
ATOM 2546 C CA . TYR A 1 307 ? 6.711 26.453 -2.965 1 98.19 307 TYR A CA 1
ATOM 2547 C C . TYR A 1 307 ? 6.945 25.266 -2.035 1 98.19 307 TYR A C 1
ATOM 2549 O O . TYR A 1 307 ? 6.02 24.797 -1.372 1 98.19 307 TYR A O 1
ATOM 2557 N N . THR A 1 308 ? 8.164 24.797 -2.023 1 98.25 308 THR A N 1
ATOM 2558 C CA . THR A 1 308 ? 8.5 23.688 -1.15 1 98.25 308 THR A CA 1
ATOM 2559 C C . THR A 1 308 ? 8.203 24.016 0.307 1 98.25 308 THR A C 1
ATOM 2561 O O . THR A 1 308 ? 7.523 23.266 1.001 1 98.25 308 THR A O 1
ATOM 2564 N N . GLU A 1 309 ? 8.672 25.188 0.75 1 98.44 309 GLU A N 1
ATOM 2565 C CA . GLU A 1 309 ? 8.461 25.609 2.129 1 98.44 309 GLU A CA 1
ATOM 2566 C C . GLU A 1 309 ? 6.992 25.906 2.404 1 98.44 309 GLU A C 1
ATOM 2568 O O . GLU A 1 309 ? 6.5 25.656 3.506 1 98.44 309 GLU A O 1
ATOM 2573 N N . ALA A 1 310 ? 6.332 26.453 1.402 1 98.56 310 ALA A N 1
ATOM 2574 C CA . ALA A 1 310 ? 4.895 26.688 1.543 1 98.56 310 ALA A CA 1
ATOM 2575 C C . ALA A 1 310 ? 4.152 25.391 1.799 1 98.56 310 ALA A C 1
ATOM 2577 O O . ALA A 1 310 ? 3.234 25.344 2.623 1 98.56 310 ALA A O 1
ATOM 2578 N N . ALA A 1 311 ? 4.547 24.375 1.098 1 98.75 311 ALA A N 1
ATOM 2579 C CA . ALA A 1 311 ? 3.926 23.062 1.258 1 98.75 311 ALA A CA 1
ATOM 2580 C C . ALA A 1 311 ? 4.156 22.516 2.664 1 98.75 311 ALA A C 1
ATOM 2582 O O . ALA A 1 311 ? 3.217 22.062 3.32 1 98.75 311 ALA A O 1
ATOM 2583 N N . TYR A 1 312 ? 5.41 22.594 3.098 1 98.62 312 TYR A N 1
ATOM 2584 C CA . TYR A 1 312 ? 5.727 22.109 4.438 1 98.62 312 TYR A CA 1
ATOM 2585 C C . TYR A 1 312 ? 4.953 22.875 5.496 1 98.62 312 TYR A C 1
ATOM 2587 O O . TYR A 1 312 ? 4.574 22.312 6.527 1 98.62 312 TYR A O 1
ATOM 2595 N N . THR A 1 313 ? 4.754 24.125 5.246 1 98.5 313 THR A N 1
ATOM 2596 C CA . THR A 1 313 ? 4.008 24.953 6.18 1 98.5 313 THR A CA 1
ATOM 2597 C C . THR A 1 313 ? 2.559 24.484 6.285 1 98.5 313 THR A C 1
ATOM 2599 O O . THR A 1 313 ? 2.039 24.297 7.387 1 98.5 313 THR A O 1
ATOM 2602 N N . LEU A 1 314 ? 1.957 24.266 5.168 1 97.56 314 LEU A N 1
ATOM 2603 C CA . LEU A 1 314 ? 0.559 23.859 5.16 1 97.56 314 LEU A CA 1
ATOM 2604 C C . LEU A 1 314 ? 0.405 22.438 5.723 1 97.56 314 LEU A C 1
ATOM 2606 O O . LEU A 1 314 ? -0.667 22.078 6.215 1 97.56 314 LEU A O 1
ATOM 2610 N N . LEU A 1 315 ? 1.427 21.672 5.605 1 97.81 315 LEU A N 1
ATOM 2611 C CA . LEU A 1 315 ? 1.398 20.328 6.176 1 97.81 315 LEU A CA 1
ATOM 2612 C C . LEU A 1 315 ? 1.126 20.375 7.676 1 97.81 315 LEU A C 1
ATOM 2614 O O . LEU A 1 315 ? 0.498 19.469 8.227 1 97.81 315 LEU A O 1
ATOM 2618 N N . LEU A 1 316 ? 1.661 21.422 8.281 1 97.31 316 LEU A N 1
ATOM 2619 C CA . LEU A 1 316 ? 1.472 21.578 9.719 1 97.31 316 LEU A CA 1
ATOM 2620 C C . LEU A 1 316 ? -0.011 21.656 10.062 1 97.31 316 LEU A C 1
ATOM 2622 O O . LEU A 1 316 ? -0.437 21.172 11.117 1 97.31 316 LEU A O 1
ATOM 2626 N N . HIS A 1 317 ? -0.749 22.328 9.188 1 96.38 317 HIS A N 1
ATOM 2627 C CA . HIS A 1 317 ? -2.188 22.391 9.422 1 96.38 317 HIS A CA 1
ATOM 2628 C C . HIS A 1 317 ? -2.826 21.016 9.344 1 96.38 317 HIS A C 1
ATOM 2630 O O . HIS A 1 317 ? -3.723 20.688 10.125 1 96.38 317 HIS A O 1
ATOM 2636 N N . THR A 1 318 ? -2.406 20.172 8.438 1 96.75 318 THR A N 1
ATOM 2637 C CA . THR A 1 318 ? -2.99 18.844 8.234 1 96.75 318 THR A CA 1
ATOM 2638 C C . THR A 1 318 ? -2.754 17.969 9.453 1 96.75 318 THR A C 1
ATOM 2640 O O . THR A 1 318 ? -3.543 17.062 9.734 1 96.75 318 THR A O 1
ATOM 2643 N N . TRP A 1 319 ? -1.767 18.266 10.164 1 95.06 319 TRP A N 1
ATOM 2644 C CA . TRP A 1 319 ? -1.439 17.469 11.344 1 95.06 319 TRP A CA 1
ATOM 2645 C C . TRP A 1 319 ? -2.467 17.672 12.453 1 95.06 319 TRP A C 1
ATOM 2647 O O . TRP A 1 319 ? -2.576 16.859 13.367 1 95.06 319 TRP A O 1
ATOM 2657 N N . LEU A 1 320 ? -3.184 18.797 12.352 1 94.25 320 LEU A N 1
ATOM 2658 C CA . LEU A 1 320 ? -4.23 19.078 13.328 1 94.25 320 LEU A CA 1
ATOM 2659 C C . LEU A 1 320 ? -5.535 18.391 12.945 1 94.25 320 LEU A C 1
ATOM 2661 O O . LEU A 1 320 ? -6.496 18.391 13.719 1 94.25 320 LEU A O 1
ATOM 2665 N N . LEU A 1 321 ? -5.547 17.781 11.758 1 95.12 321 LEU A N 1
ATOM 2666 C CA . LEU A 1 321 ? -6.773 17.203 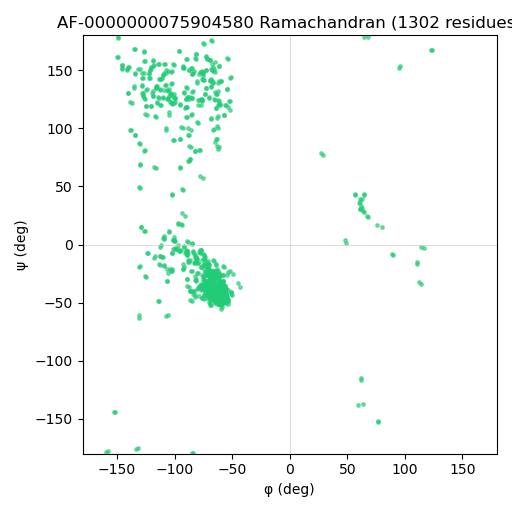11.227 1 95.12 321 LEU A CA 1
ATOM 2667 C C . LEU A 1 321 ? -6.711 15.672 11.258 1 95.12 321 LEU A C 1
ATOM 2669 O O . LEU A 1 321 ? -5.621 15.094 11.273 1 95.12 321 LEU A O 1
ATOM 2673 N N . LYS A 1 322 ? -7.941 15.078 11.289 1 95.62 322 LYS A N 1
ATOM 2674 C CA . LYS A 1 322 ? -8.07 13.625 11.289 1 95.62 322 LYS A CA 1
ATOM 2675 C C . LYS A 1 322 ? -8.844 13.148 10.062 1 95.62 322 LYS A C 1
ATOM 2677 O O . LYS A 1 322 ? -9.555 13.93 9.422 1 95.62 322 LYS A O 1
ATOM 2682 N N . TRP A 1 323 ? -8.617 11.844 9.742 1 95.62 323 TRP A N 1
ATOM 2683 C CA . TRP A 1 323 ? -9.43 11.219 8.703 1 95.62 323 TRP A CA 1
ATOM 2684 C C . TRP A 1 323 ? -10.766 10.75 9.266 1 95.62 323 TRP A C 1
ATOM 2686 O O . TRP A 1 323 ? -10.922 9.586 9.633 1 95.62 323 TRP A O 1
ATOM 2696 N N . SER A 1 324 ? -11.641 11.711 9.383 1 94.44 324 SER A N 1
ATOM 2697 C CA . SER A 1 324 ? -12.969 11.484 9.953 1 94.44 324 SER A CA 1
ATOM 2698 C C . SER A 1 324 ? -14.016 12.359 9.281 1 94.44 324 SER A C 1
ATOM 2700 O O . SER A 1 324 ? -13.695 13.422 8.742 1 94.44 324 SER A O 1
ATOM 2702 N N . ASP A 1 325 ? -15.203 11.922 9.32 1 91.5 325 ASP A N 1
ATOM 2703 C CA . ASP A 1 325 ? -16.297 12.688 8.711 1 91.5 325 ASP A CA 1
ATOM 2704 C C . ASP A 1 325 ? -16.969 13.586 9.75 1 91.5 325 ASP A C 1
ATOM 2706 O O . ASP A 1 325 ? -18.031 14.164 9.477 1 91.5 325 ASP A O 1
ATOM 2710 N N . GLU A 1 326 ? -16.297 13.75 10.766 1 92 326 GLU A N 1
ATOM 2711 C CA . GLU A 1 326 ? -16.781 14.68 11.781 1 92 326 GLU A CA 1
ATOM 2712 C C . GLU A 1 326 ? -16.562 16.125 11.359 1 92 326 GLU A C 1
ATOM 2714 O O . GLU A 1 326 ? -15.586 16.453 10.688 1 92 326 GLU A O 1
ATOM 2719 N N . GLN A 1 327 ? -17.422 16.969 11.781 1 91.19 327 GLN A N 1
ATOM 2720 C CA . GLN A 1 327 ? -17.328 18.391 11.461 1 91.19 327 GLN A CA 1
ATOM 2721 C C . GLN A 1 327 ? -16.125 19.016 12.164 1 91.19 327 GLN A C 1
ATOM 2723 O O . GLN A 1 327 ? -15.828 18.703 13.312 1 91.19 327 GLN A O 1
ATOM 2728 N N . CYS A 1 328 ? -15.477 19.906 11.492 1 89.25 328 CYS A N 1
ATOM 2729 C CA . CYS A 1 328 ? -14.312 20.609 12.047 1 89.25 328 CYS A CA 1
ATOM 2730 C C . CYS A 1 328 ? -14.742 21.672 13.039 1 89.25 328 CYS A C 1
ATOM 2732 O O . CYS A 1 328 ? -15.742 22.359 12.82 1 89.25 328 CYS A O 1
ATOM 2734 N N . ALA A 1 329 ? -14.008 21.797 14.023 1 85.81 329 ALA A N 1
ATOM 2735 C CA . ALA A 1 329 ? -14.195 22.922 14.93 1 85.81 329 ALA A CA 1
ATOM 2736 C C . ALA A 1 329 ? -13.719 24.219 14.289 1 85.81 329 ALA A C 1
ATOM 2738 O O . ALA A 1 329 ? -12.828 24.219 13.438 1 85.81 329 ALA A O 1
ATOM 2739 N N . SER A 1 330 ? -14.281 25.266 14.625 1 80.5 330 SER A N 1
ATOM 2740 C CA . SER A 1 330 ? -13.938 26.578 14.055 1 80.5 330 SER A CA 1
ATOM 2741 C C . SER A 1 330 ? -12.469 26.906 14.281 1 80.5 330 SER A C 1
ATOM 2743 O O . SER A 1 330 ? -11.852 27.609 13.469 1 80.5 330 SER A O 1
ATOM 2745 N N . GLN A 1 331 ? -11.891 26.391 15.258 1 80.19 331 GLN A N 1
ATOM 2746 C CA . GLN A 1 331 ? -10.523 26.703 15.664 1 80.19 331 GLN A CA 1
ATOM 2747 C C . GLN A 1 331 ? -9.516 26.141 14.68 1 80.19 331 GLN A C 1
ATOM 2749 O O . GLN A 1 331 ? -8.406 26.656 14.539 1 80.19 331 GLN A O 1
ATOM 2754 N N . VAL A 1 332 ? -9.953 25.078 14 1 81.5 332 VAL A N 1
ATOM 2755 C CA . VAL A 1 332 ? -8.977 24.406 13.148 1 81.5 332 VAL A CA 1
ATOM 2756 C C . VAL A 1 332 ? -9.18 24.828 11.695 1 81.5 332 VAL A C 1
ATOM 2758 O O . VAL A 1 332 ? -8.43 24.422 10.812 1 81.5 332 VAL A O 1
ATOM 2761 N N . MET A 1 333 ? -10.078 25.719 11.555 1 82.69 333 MET A N 1
ATOM 2762 C CA . MET A 1 333 ? -10.352 26.188 10.203 1 82.69 333 MET A CA 1
ATOM 2763 C C . MET A 1 333 ? -9.711 27.547 9.969 1 82.69 333 MET A C 1
ATOM 2765 O O . MET A 1 333 ? -9.438 28.281 10.914 1 82.69 333 MET A O 1
ATOM 2769 N N . GLN A 1 334 ? -9.352 27.672 8.711 1 76.75 334 GLN A N 1
ATOM 2770 C CA . GLN A 1 334 ? -8.844 28.984 8.375 1 76.75 334 GLN A CA 1
ATOM 2771 C C . GLN A 1 334 ? -9.898 30.062 8.633 1 76.75 334 GLN A C 1
ATOM 2773 O O . GLN A 1 334 ? -11.078 29.859 8.344 1 76.75 334 GLN A O 1
ATOM 2778 N N . THR A 1 335 ? -9.297 31.078 9.117 1 66.94 335 THR A N 1
ATOM 2779 C CA . THR A 1 335 ? -10.211 32.156 9.453 1 66.94 335 THR A CA 1
ATOM 2780 C C . THR A 1 335 ? -10.945 32.656 8.211 1 66.94 335 THR A C 1
ATOM 2782 O O . THR A 1 335 ? -10.32 32.906 7.168 1 66.94 335 THR A O 1
ATOM 2785 N N . GLY A 1 336 ? -12.227 32.562 8.266 1 60.91 336 GLY A N 1
ATOM 2786 C CA . GLY A 1 336 ? -13.031 33.062 7.172 1 60.91 336 GLY A CA 1
ATOM 2787 C C . GLY A 1 336 ? -13.719 31.984 6.367 1 60.91 336 GLY A C 1
ATOM 2788 O O . GLY A 1 336 ? -14.531 32.281 5.488 1 60.91 336 GLY A O 1
ATOM 2789 N N . GLN A 1 337 ? -13.211 30.781 6.57 1 64.62 337 GLN A N 1
ATOM 2790 C CA . GLN A 1 337 ? -13.875 29.734 5.809 1 64.62 337 GLN A CA 1
ATOM 2791 C C . GLN A 1 337 ? -15.297 29.516 6.312 1 64.62 337 GLN A C 1
ATOM 2793 O O . GLN A 1 337 ? -15.516 29.328 7.516 1 64.62 337 GLN A O 1
ATOM 2798 N N . GLN A 1 338 ? -16.266 29.953 5.504 1 60.62 338 GLN A N 1
ATOM 2799 C CA . GLN A 1 338 ? -17.688 30.047 5.844 1 60.62 338 GLN A CA 1
ATOM 2800 C C . GLN A 1 338 ? -18.328 28.656 5.859 1 60.62 338 GLN A C 1
ATOM 2802 O O . GLN A 1 338 ? -19.406 28.484 6.43 1 60.62 338 GLN A O 1
ATOM 2807 N N . HIS A 1 339 ? -17.766 27.703 5.223 1 64.69 339 HIS A N 1
ATOM 2808 C CA . HIS A 1 339 ? -18.625 26.531 5.113 1 64.69 339 HIS A CA 1
ATOM 2809 C C . HIS A 1 339 ? -18.047 25.359 5.891 1 64.69 339 HIS A C 1
ATOM 2811 O O . HIS A 1 339 ? -16.828 25.125 5.855 1 64.69 339 HIS A O 1
ATOM 2817 N N . PRO A 1 340 ? -18.922 24.891 6.695 1 66.31 340 PRO A N 1
ATOM 2818 C CA . PRO A 1 340 ? -18.531 23.719 7.484 1 66.31 340 PRO A CA 1
ATOM 2819 C C . PRO A 1 340 ? -18 22.594 6.621 1 66.31 340 PRO A C 1
ATOM 2821 O O . PRO A 1 340 ? -18.562 22.281 5.574 1 66.31 340 PRO A O 1
ATOM 2824 N N . GLN A 1 341 ? -16.844 22.266 6.98 1 85.69 341 GLN A N 1
ATOM 2825 C CA . GLN A 1 341 ? -16.234 21.125 6.305 1 85.69 341 GLN A CA 1
ATOM 2826 C C . GLN A 1 341 ? -15.867 20.031 7.301 1 85.69 341 GLN A C 1
ATOM 2828 O O . GLN A 1 341 ? -15.641 20.312 8.477 1 85.69 341 GLN A O 1
ATOM 2833 N N . THR A 1 342 ? -16.016 18.844 6.914 1 92.62 342 THR A N 1
ATOM 2834 C CA . THR A 1 342 ? -15.547 17.734 7.734 1 92.62 342 THR A CA 1
ATOM 2835 C C . THR A 1 342 ? -14.023 17.703 7.766 1 92.62 342 THR A C 1
ATOM 2837 O O . THR A 1 342 ? -13.367 18.328 6.938 1 92.62 342 THR A O 1
ATOM 2840 N N . HIS A 1 343 ? -13.438 17.062 8.758 1 94.81 343 HIS A N 1
ATOM 2841 C CA . HIS A 1 343 ? -12 16.859 8.852 1 94.81 343 HIS A CA 1
ATOM 2842 C C . HIS A 1 343 ? -11.445 16.266 7.562 1 94.81 343 HIS A C 1
ATOM 2844 O O . HIS A 1 343 ? -10.43 16.734 7.039 1 94.81 343 HIS A O 1
ATOM 2850 N N . ARG A 1 344 ? -12.18 15.328 7.016 1 95.12 344 ARG A N 1
ATOM 2851 C CA . ARG A 1 344 ? -11.734 14.641 5.812 1 95.12 344 ARG A CA 1
ATOM 2852 C C . ARG A 1 344 ? -11.727 15.586 4.613 1 95.12 344 ARG A C 1
ATOM 2854 O O . ARG A 1 344 ? -10.758 15.625 3.85 1 95.12 344 ARG A O 1
ATOM 2861 N N . GLN A 1 345 ? -12.82 16.297 4.504 1 93.56 345 GLN A N 1
ATOM 2862 C CA . GLN A 1 345 ? -12.938 17.203 3.373 1 93.56 345 GLN A CA 1
ATOM 2863 C C . GLN A 1 345 ? -11.836 18.266 3.398 1 93.56 345 GLN A C 1
ATOM 2865 O O . GLN A 1 345 ? -11.203 18.531 2.375 1 93.56 345 GLN A O 1
ATOM 2870 N N . LEU A 1 346 ? -11.641 18.844 4.57 1 94.38 346 LEU A N 1
ATOM 2871 C CA . LEU A 1 346 ? -10.609 19.859 4.707 1 94.38 346 LEU A CA 1
ATOM 2872 C C . LEU A 1 346 ? -9.219 19.281 4.5 1 94.38 346 LEU A C 1
ATOM 2874 O O . LEU A 1 346 ? -8.383 19.875 3.814 1 94.38 346 LEU A O 1
ATOM 2878 N N . LYS A 1 347 ? -8.938 18.172 5.066 1 96.25 347 LYS A N 1
ATOM 2879 C CA . LYS A 1 347 ? -7.645 17.516 4.926 1 96.25 347 LYS A CA 1
ATOM 2880 C C . LYS A 1 347 ? -7.363 17.172 3.467 1 96.25 347 LYS A C 1
ATOM 2882 O O . LYS A 1 347 ? -6.246 17.359 2.982 1 96.25 347 LYS A O 1
ATOM 2887 N N . GLU A 1 348 ? -8.359 16.703 2.725 1 96.19 348 GLU A N 1
ATOM 2888 C CA . GLU A 1 348 ? -8.219 16.391 1.307 1 96.19 348 GLU A CA 1
ATOM 2889 C C . GLU A 1 348 ? -7.891 17.625 0.49 1 96.19 348 GLU A C 1
ATOM 2891 O O . GLU A 1 348 ? -7.02 17.594 -0.384 1 96.19 348 GLU A O 1
ATOM 2896 N N . THR A 1 349 ? -8.625 18.656 0.81 1 95.25 349 THR A N 1
ATOM 2897 C CA . THR A 1 349 ? -8.398 19.906 0.094 1 95.25 349 THR A CA 1
ATOM 2898 C C . THR A 1 349 ? -6.98 20.422 0.338 1 95.25 349 THR A C 1
ATOM 2900 O O . THR A 1 349 ? -6.312 20.875 -0.591 1 95.25 349 THR A O 1
ATOM 2903 N N . LEU A 1 350 ? -6.551 20.391 1.575 1 96.81 350 LEU A N 1
ATOM 2904 C CA . LEU A 1 350 ? -5.199 20.812 1.918 1 96.81 350 LEU A CA 1
ATOM 2905 C C . LEU A 1 350 ? -4.156 19.953 1.22 1 96.81 350 LEU A C 1
ATOM 2907 O O . LEU A 1 350 ? -3.176 20.469 0.678 1 96.81 350 LEU A O 1
ATOM 2911 N N . TYR A 1 351 ? -4.387 18.609 1.22 1 98.12 351 TYR A N 1
ATOM 2912 C CA . TYR A 1 351 ? -3.461 17.703 0.553 1 98.12 351 TYR A CA 1
ATOM 2913 C C . TYR A 1 351 ? -3.326 18.047 -0.925 1 98.12 351 TYR A C 1
ATOM 2915 O O . TYR A 1 351 ? -2.221 18.047 -1.473 1 98.12 351 TYR A O 1
ATOM 2923 N N . GLU A 1 352 ? -4.438 18.375 -1.553 1 97.69 352 GLU A N 1
ATOM 2924 C CA . GLU A 1 352 ? -4.402 18.734 -2.969 1 97.69 352 GLU A CA 1
ATOM 2925 C C . GLU A 1 352 ? -3.562 19.984 -3.209 1 97.69 352 GLU A C 1
ATOM 2927 O O . GLU A 1 352 ? -2.758 20.031 -4.141 1 97.69 352 GLU A O 1
ATOM 2932 N N . THR A 1 353 ? -3.758 20.922 -2.381 1 98.06 353 THR A N 1
ATOM 2933 C CA . THR A 1 353 ? -2.992 22.156 -2.494 1 98.06 353 THR A CA 1
ATOM 2934 C C . THR A 1 353 ? -1.509 21.906 -2.248 1 98.06 353 THR A C 1
ATOM 2936 O O . THR A 1 353 ? -0.656 22.391 -2.99 1 98.06 353 THR A O 1
ATOM 2939 N N . ILE A 1 354 ? -1.236 21.156 -1.2 1 98.75 354 ILE A N 1
ATOM 2940 C CA . ILE A 1 354 ? 0.139 20.859 -0.813 1 98.75 354 ILE A CA 1
ATOM 2941 C C . ILE A 1 354 ? 0.833 20.078 -1.931 1 98.75 354 ILE A C 1
ATOM 2943 O O . ILE A 1 354 ? 1.981 20.375 -2.275 1 98.75 354 ILE A O 1
ATOM 2947 N N . ILE A 1 355 ? 0.148 19.109 -2.508 1 98.81 355 ILE A N 1
ATOM 2948 C CA . ILE A 1 355 ? 0.693 18.344 -3.617 1 98.81 355 ILE A CA 1
ATOM 2949 C C . ILE A 1 355 ? 1.027 19.266 -4.781 1 98.81 355 ILE A C 1
ATOM 2951 O O . ILE A 1 355 ? 2.07 19.125 -5.422 1 98.81 355 ILE A O 1
ATOM 2955 N N . GLY A 1 356 ? 0.151 20.188 -5.008 1 98.62 356 GLY A N 1
ATOM 2956 C CA . GLY A 1 356 ? 0.428 21.188 -6.035 1 98.62 356 GLY A CA 1
ATOM 2957 C C . GLY A 1 356 ? 1.693 21.984 -5.773 1 98.62 356 GLY A C 1
ATOM 2958 O O . GLY A 1 356 ? 2.492 22.203 -6.684 1 98.62 356 GLY A O 1
ATOM 2959 N N . TYR A 1 357 ? 1.881 22.438 -4.535 1 98.75 357 TYR A N 1
ATOM 2960 C CA . TYR A 1 357 ? 3.082 23.172 -4.152 1 98.75 357 TYR A CA 1
ATOM 2961 C C . TYR A 1 357 ? 4.324 22.297 -4.316 1 98.75 357 TYR A C 1
ATOM 2963 O O . TYR A 1 357 ? 5.34 22.75 -4.848 1 98.75 357 TYR A O 1
ATOM 2971 N N . PHE A 1 358 ? 4.281 21.047 -3.855 1 98.62 358 PHE A N 1
ATOM 2972 C CA . PHE A 1 358 ? 5.414 20.141 -3.975 1 98.62 358 PHE A CA 1
ATOM 2973 C C . PHE A 1 358 ? 5.754 19.891 -5.438 1 98.62 358 PHE A C 1
ATOM 2975 O O . PHE A 1 358 ? 6.93 19.75 -5.793 1 98.62 358 PHE A O 1
ATOM 2982 N N . ASP A 1 359 ? 4.707 19.797 -6.25 1 98.44 359 ASP A N 1
ATOM 2983 C CA . ASP A 1 359 ? 4.941 19.609 -7.68 1 98.44 359 ASP A CA 1
ATOM 2984 C C . ASP A 1 359 ? 5.703 20.797 -8.266 1 98.44 359 ASP A C 1
ATOM 2986 O O . ASP A 1 359 ? 6.688 20.625 -8.984 1 98.44 359 ASP A O 1
ATOM 2990 N N . LYS A 1 360 ? 5.277 22 -7.906 1 97.62 360 LYS A N 1
ATOM 2991 C CA . LYS A 1 360 ? 5.949 23.203 -8.383 1 97.62 360 LYS A CA 1
ATOM 2992 C C . LYS A 1 360 ? 7.379 23.281 -7.848 1 97.62 360 LYS A C 1
ATOM 2994 O O . LYS A 1 360 ? 8.273 23.781 -8.531 1 97.62 360 LYS A O 1
ATOM 2999 N N . GLY A 1 361 ? 7.551 22.812 -6.621 1 96.81 361 GLY A N 1
ATOM 3000 C CA . GLY A 1 361 ? 8.875 22.812 -6.016 1 96.81 361 GLY A CA 1
ATOM 3001 C C . GLY A 1 361 ? 9.703 21.594 -6.391 1 96.81 361 GLY A C 1
ATOM 3002 O O . GLY A 1 361 ? 10.805 21.406 -5.875 1 96.81 361 GLY A O 1
ATOM 3003 N N . LYS A 1 362 ? 9.164 20.688 -7.238 1 96.94 362 LYS A N 1
ATOM 3004 C CA . LYS A 1 362 ? 9.797 19.469 -7.73 1 96.94 362 LYS A CA 1
ATOM 3005 C C . LYS A 1 362 ? 10.141 18.531 -6.582 1 96.94 362 LYS A C 1
ATOM 3007 O O . LYS A 1 362 ? 11.211 17.922 -6.574 1 96.94 362 LYS A O 1
ATOM 3012 N N . MET A 1 363 ? 9.352 18.578 -5.547 1 97.69 363 MET A N 1
ATOM 3013 C CA . MET A 1 363 ? 9.43 17.656 -4.418 1 97.69 363 MET A CA 1
ATOM 3014 C C . MET A 1 363 ? 8.453 16.5 -4.586 1 97.69 363 MET A C 1
ATOM 3016 O O . MET A 1 363 ? 7.559 16.312 -3.76 1 97.69 363 MET A O 1
ATOM 3020 N N . TRP A 1 364 ? 8.719 15.719 -5.574 1 98.38 364 TRP A N 1
ATOM 3021 C CA . TRP A 1 364 ? 7.746 14.711 -5.988 1 98.38 364 TRP A CA 1
ATOM 3022 C C . TRP A 1 364 ? 7.707 13.547 -5.004 1 98.38 364 TRP A C 1
ATOM 3024 O O . TRP A 1 364 ? 6.664 12.922 -4.809 1 98.38 364 TRP A O 1
ATOM 3034 N N . GLU A 1 365 ? 8.844 13.258 -4.355 1 97.44 365 GLU A N 1
ATOM 3035 C CA . GLU A 1 365 ? 8.859 12.211 -3.34 1 97.44 365 GLU A CA 1
ATOM 3036 C C . GLU A 1 365 ? 7.859 12.508 -2.227 1 97.44 365 GLU A C 1
ATOM 3038 O O . GLU A 1 365 ? 7.133 11.609 -1.786 1 97.44 365 GLU A O 1
ATOM 3043 N N . GLU A 1 366 ? 7.82 13.773 -1.827 1 97.94 366 GLU A N 1
ATOM 3044 C CA . GLU A 1 366 ? 6.867 14.188 -0.802 1 97.94 366 GLU A CA 1
ATOM 3045 C C . GLU A 1 366 ? 5.438 14.156 -1.334 1 97.94 366 GLU A C 1
ATOM 3047 O O . GLU A 1 366 ? 4.512 13.766 -0.621 1 97.94 366 GLU A O 1
ATOM 3052 N N . ALA A 1 367 ? 5.262 14.641 -2.553 1 98.62 367 ALA A N 1
ATOM 3053 C CA . ALA A 1 367 ? 3.938 14.641 -3.17 1 98.62 367 ALA A CA 1
ATOM 3054 C C . ALA A 1 367 ? 3.373 13.227 -3.258 1 98.62 367 ALA A C 1
ATOM 3056 O O . ALA A 1 367 ? 2.197 13 -2.967 1 98.62 367 ALA A O 1
ATOM 3057 N N . ILE A 1 368 ? 4.18 12.273 -3.66 1 98.62 368 ILE A N 1
ATOM 3058 C CA . ILE A 1 368 ? 3.766 10.883 -3.82 1 98.62 368 ILE A CA 1
ATOM 3059 C C . ILE A 1 368 ? 3.307 10.328 -2.475 1 98.62 368 ILE A C 1
ATOM 3061 O O . ILE A 1 368 ? 2.314 9.602 -2.404 1 98.62 368 ILE A O 1
ATOM 3065 N N . SER A 1 369 ? 4.062 10.633 -1.458 1 98.06 369 SER A N 1
ATOM 3066 C CA . SER A 1 369 ? 3.689 10.156 -0.129 1 98.06 369 SER A CA 1
ATOM 3067 C C . SER A 1 369 ? 2.271 10.586 0.236 1 98.06 369 SER A C 1
ATOM 3069 O O . SER A 1 369 ? 1.499 9.789 0.775 1 98.06 369 SER A O 1
ATOM 3071 N N . LEU A 1 370 ? 1.966 11.812 -0.029 1 98.56 370 LEU A N 1
ATOM 3072 C CA . LEU A 1 370 ? 0.625 12.312 0.253 1 98.56 370 LEU A CA 1
ATOM 3073 C C . LEU A 1 370 ? -0.403 11.648 -0.661 1 98.56 370 LEU A C 1
ATOM 3075 O O . LEU A 1 370 ? -1.514 11.336 -0.228 1 98.56 370 LEU A O 1
ATOM 3079 N N . CYS A 1 371 ? -0.056 11.453 -1.899 1 98.62 371 CYS A N 1
ATOM 3080 C CA . CYS A 1 371 ? -0.945 10.781 -2.838 1 98.62 371 CYS A CA 1
ATOM 3081 C C . CYS A 1 371 ? -1.283 9.375 -2.354 1 98.62 371 CYS A C 1
ATOM 3083 O O . CYS A 1 371 ? -2.428 8.93 -2.469 1 98.62 371 CYS A O 1
ATOM 3085 N N . LYS A 1 372 ? -0.282 8.695 -1.936 1 98.5 372 LYS A N 1
ATOM 3086 C CA . LYS A 1 372 ? -0.497 7.336 -1.459 1 98.5 372 LYS A CA 1
ATOM 3087 C C . LYS A 1 372 ? -1.469 7.312 -0.283 1 98.5 372 LYS A C 1
ATOM 3089 O O . LYS A 1 372 ? -2.309 6.414 -0.185 1 98.5 372 LYS A O 1
ATOM 3094 N N . GLU A 1 373 ? -1.314 8.258 0.605 1 98.12 373 GLU A N 1
ATOM 3095 C CA . GLU A 1 373 ? -2.246 8.344 1.725 1 98.12 373 GLU A CA 1
ATOM 3096 C C . GLU A 1 373 ? -3.67 8.602 1.239 1 98.12 373 GLU A C 1
ATOM 3098 O O . GLU A 1 373 ? -4.617 7.977 1.722 1 98.12 373 GLU A O 1
ATOM 3103 N N . LEU A 1 374 ? -3.801 9.523 0.353 1 98.19 374 LEU A N 1
ATOM 3104 C CA . LEU A 1 374 ? -5.109 9.805 -0.227 1 98.19 374 LEU A CA 1
ATOM 3105 C C . LEU A 1 374 ? -5.672 8.57 -0.923 1 98.19 374 LEU A C 1
ATOM 3107 O O . LEU A 1 374 ? -6.867 8.273 -0.812 1 98.19 374 LEU A O 1
ATOM 3111 N N . ALA A 1 375 ? -4.836 7.883 -1.642 1 98.38 375 ALA A N 1
ATOM 3112 C CA . ALA A 1 375 ? -5.262 6.688 -2.365 1 98.38 375 ALA A CA 1
ATOM 3113 C C . ALA A 1 375 ? -5.816 5.637 -1.408 1 98.38 375 ALA A C 1
ATOM 3115 O O . ALA A 1 375 ? -6.82 4.984 -1.709 1 98.38 375 ALA A O 1
ATOM 3116 N N . GLU A 1 376 ? -5.152 5.477 -0.373 1 97.44 376 GLU A N 1
ATOM 3117 C CA . GLU A 1 376 ? -5.629 4.531 0.631 1 97.44 376 GLU A CA 1
ATOM 3118 C C . GLU A 1 376 ? -7.027 4.902 1.121 1 97.44 376 GLU A C 1
ATOM 3120 O O . GLU A 1 376 ? -7.879 4.035 1.304 1 97.44 376 GLU A O 1
ATOM 3125 N N . GLN A 1 377 ? -7.262 6.191 1.353 1 96.81 377 GLN A N 1
ATOM 3126 C CA . GLN A 1 377 ? -8.578 6.648 1.788 1 96.81 377 GLN A CA 1
ATOM 3127 C C . GLN A 1 377 ? -9.633 6.387 0.718 1 96.81 377 GLN A C 1
ATOM 3129 O O . GLN A 1 377 ? -10.734 5.938 1.027 1 96.81 377 GLN A O 1
ATOM 3134 N N . TYR A 1 378 ? -9.312 6.633 -0.527 1 97.5 378 TYR A N 1
ATOM 3135 C CA . TYR A 1 378 ? -10.25 6.449 -1.632 1 97.5 378 TYR A CA 1
ATOM 3136 C C . TYR A 1 378 ? -10.562 4.969 -1.833 1 97.5 378 TYR A C 1
ATOM 3138 O O . TYR A 1 378 ? -11.695 4.613 -2.184 1 97.5 378 TYR A O 1
ATOM 3146 N N . GLU A 1 379 ? -9.625 4.133 -1.61 1 96.88 379 GLU A N 1
ATOM 3147 C CA . GLU A 1 379 ? -9.773 2.715 -1.922 1 96.88 379 GLU A CA 1
ATOM 3148 C C . GLU A 1 379 ? -10.422 1.961 -0.763 1 96.88 379 GLU A C 1
ATOM 3150 O O . GLU A 1 379 ? -11.25 1.077 -0.978 1 96.88 379 GLU A O 1
ATOM 3155 N N . MET A 1 380 ? -10.023 2.305 0.456 1 94.69 380 MET A N 1
ATOM 3156 C CA . MET A 1 380 ? -10.344 1.421 1.575 1 94.69 380 MET A CA 1
ATOM 3157 C C . MET A 1 380 ? -11.406 2.037 2.473 1 94.69 380 MET A C 1
ATOM 3159 O O . MET A 1 380 ? -12.055 1.332 3.248 1 94.69 380 MET A O 1
ATOM 3163 N N . GLU A 1 381 ? -11.586 3.34 2.336 1 94 381 GLU A N 1
ATOM 3164 C CA . GLU A 1 381 ? -12.484 3.965 3.307 1 94 381 GLU A CA 1
ATOM 3165 C C . GLU A 1 381 ? -13.742 4.5 2.635 1 94 381 GLU A C 1
ATOM 3167 O O . GLU A 1 381 ? -14.859 4.203 3.068 1 94 381 GLU A O 1
ATOM 3172 N N . ILE A 1 382 ? -13.57 5.215 1.584 1 93.94 382 ILE A N 1
ATOM 3173 C CA . ILE A 1 382 ? -14.75 5.848 1.005 1 93.94 382 ILE A CA 1
ATOM 3174 C C . ILE A 1 382 ? -15.086 5.188 -0.329 1 93.94 382 ILE A C 1
ATOM 3176 O O . ILE A 1 382 ? -16.156 5.43 -0.897 1 93.94 382 ILE A O 1
ATOM 3180 N N . PHE A 1 383 ? -14.25 4.355 -0.882 1 95.19 383 PHE A N 1
ATOM 3181 C CA . PHE A 1 383 ? -14.461 3.566 -2.09 1 95.19 383 PHE A CA 1
ATOM 3182 C C . PHE A 1 383 ? -14.812 4.469 -3.268 1 95.19 383 PHE A C 1
ATOM 3184 O O . PHE A 1 383 ? -15.773 4.199 -3.996 1 95.19 383 PHE A O 1
ATOM 3191 N N . ASP A 1 384 ? -14.109 5.531 -3.373 1 96 384 ASP A N 1
ATOM 3192 C CA . ASP A 1 384 ? -14.242 6.41 -4.535 1 96 384 ASP A CA 1
ATOM 3193 C C . ASP A 1 384 ? -13.18 6.082 -5.586 1 96 384 ASP A C 1
ATOM 3195 O O . ASP A 1 384 ? -12.125 6.719 -5.629 1 96 384 ASP A O 1
ATOM 3199 N N . TYR A 1 385 ? -13.523 5.195 -6.496 1 97 385 TYR A N 1
ATOM 3200 C CA . TYR A 1 385 ? -12.562 4.656 -7.453 1 97 385 TYR A CA 1
ATOM 3201 C C . TYR A 1 385 ? -12.281 5.664 -8.562 1 97 385 TYR A C 1
ATOM 3203 O O . TYR A 1 385 ? -11.281 5.547 -9.273 1 97 385 TYR A O 1
ATOM 3211 N N . GLU A 1 386 ? -13.141 6.629 -8.758 1 95.81 386 GLU A N 1
ATOM 3212 C CA . GLU A 1 386 ? -12.875 7.68 -9.734 1 95.81 386 GLU A CA 1
ATOM 3213 C C . GLU A 1 386 ? -11.734 8.586 -9.281 1 95.81 386 GLU A C 1
ATOM 3215 O O . GLU A 1 386 ? -10.797 8.836 -10.039 1 95.81 386 GLU A O 1
ATOM 3220 N N . LEU A 1 387 ? -11.875 9.078 -8.039 1 97.12 387 LEU A N 1
ATOM 3221 C CA . LEU A 1 387 ? -10.812 9.906 -7.48 1 97.12 387 LEU A CA 1
ATOM 3222 C C . LEU A 1 387 ? -9.523 9.094 -7.328 1 97.12 387 LEU A C 1
ATOM 3224 O O . LEU A 1 387 ? -8.43 9.633 -7.512 1 97.12 387 LEU A O 1
ATOM 3228 N N . LEU A 1 388 ? -9.688 7.816 -6.969 1 98.38 388 LEU A N 1
ATOM 3229 C CA . LEU A 1 388 ? -8.531 6.934 -6.852 1 98.38 388 LEU A CA 1
ATOM 3230 C C . LEU A 1 388 ? -7.797 6.824 -8.188 1 98.38 388 LEU A C 1
ATOM 3232 O O . LEU A 1 388 ? -6.566 6.879 -8.227 1 98.38 388 LEU A O 1
ATOM 3236 N N . SER A 1 389 ? -8.57 6.652 -9.258 1 98.44 389 SER A N 1
ATOM 3237 C CA . SER A 1 389 ? -7.984 6.559 -10.586 1 98.44 389 SER A CA 1
ATOM 3238 C C . SER A 1 389 ? -7.176 7.805 -10.922 1 98.44 389 SER A C 1
ATOM 3240 O O . SER A 1 389 ? -6.039 7.707 -11.391 1 98.44 389 SER A O 1
ATOM 3242 N N . GLN A 1 390 ? -7.707 8.945 -10.68 1 98.38 390 GLN A N 1
ATOM 3243 C CA . GLN A 1 390 ? -7.016 10.203 -10.93 1 98.38 390 GLN A CA 1
ATOM 3244 C C . GLN A 1 390 ? -5.75 10.312 -10.086 1 98.38 390 GLN A C 1
ATOM 3246 O O . GLN A 1 390 ? -4.715 10.781 -10.562 1 98.38 390 GLN A O 1
ATOM 3251 N N . ASN A 1 391 ? -5.91 9.961 -8.836 1 98.62 391 ASN A N 1
ATOM 3252 C CA . ASN A 1 391 ? -4.777 9.977 -7.918 1 98.62 391 ASN A CA 1
ATOM 3253 C C . ASN A 1 391 ? -3.635 9.102 -8.422 1 98.62 391 ASN A C 1
ATOM 3255 O O . ASN A 1 391 ? -2.471 9.5 -8.375 1 98.62 391 ASN A O 1
ATOM 3259 N N . LEU A 1 392 ? -3.945 7.875 -8.898 1 98.81 392 LEU A N 1
ATOM 3260 C CA . LEU A 1 392 ? -2.936 6.949 -9.391 1 98.81 392 LEU A CA 1
ATOM 3261 C C . LEU A 1 392 ? -2.238 7.512 -10.625 1 98.81 392 LEU A C 1
ATOM 3263 O O . LEU A 1 392 ? -1.025 7.359 -10.781 1 98.81 392 LEU A O 1
ATOM 3267 N N . ILE A 1 393 ? -2.98 8.133 -11.469 1 98.75 393 ILE A N 1
ATOM 3268 C CA . ILE A 1 393 ? -2.404 8.758 -12.648 1 98.75 393 ILE A CA 1
ATOM 3269 C C . ILE A 1 393 ? -1.44 9.867 -12.234 1 98.75 393 ILE A C 1
ATOM 3271 O O . ILE A 1 393 ? -0.362 10.008 -12.812 1 98.75 393 ILE A O 1
ATOM 3275 N N . GLN A 1 394 ? -1.855 10.633 -11.258 1 98.62 394 GLN A N 1
ATOM 3276 C CA . GLN A 1 394 ? -0.996 11.695 -10.75 1 98.62 394 GLN A CA 1
ATOM 3277 C C . GLN A 1 394 ? 0.295 11.125 -10.164 1 98.62 394 GLN A C 1
ATOM 3279 O O . GLN A 1 394 ? 1.379 11.664 -10.406 1 98.62 394 GLN A O 1
ATOM 3284 N N . GLN A 1 395 ? 0.204 10.055 -9.352 1 98.81 395 GLN A N 1
ATOM 3285 C CA . GLN A 1 395 ? 1.396 9.383 -8.836 1 98.81 395 GLN A CA 1
ATOM 3286 C C . GLN A 1 395 ? 2.314 8.961 -9.977 1 98.81 395 GLN A C 1
ATOM 3288 O O . GLN A 1 395 ? 3.531 9.148 -9.906 1 98.81 395 GLN A O 1
ATOM 3293 N N . ALA A 1 396 ? 1.657 8.336 -11 1 98.75 396 ALA A N 1
ATOM 3294 C CA . ALA A 1 396 ? 2.426 7.863 -12.156 1 98.75 396 ALA A CA 1
ATOM 3295 C C . ALA A 1 396 ? 3.223 9 -12.781 1 98.75 396 ALA A C 1
ATOM 3297 O O . ALA A 1 396 ? 4.391 8.828 -13.133 1 98.75 396 ALA A O 1
ATOM 3298 N N . LYS A 1 397 ? 2.611 10.094 -12.898 1 98.62 397 LYS A N 1
ATOM 3299 C CA . LYS A 1 397 ? 3.27 11.266 -13.469 1 98.62 397 LYS A CA 1
ATOM 3300 C C . LYS A 1 397 ? 4.465 11.695 -12.617 1 98.62 397 LYS A C 1
ATOM 3302 O O . LYS A 1 397 ? 5.52 12.047 -13.156 1 98.62 397 LYS A O 1
ATOM 3307 N N . PHE A 1 398 ? 4.316 11.727 -11.32 1 98.75 398 PHE A N 1
ATOM 3308 C CA . PHE A 1 398 ? 5.391 12.141 -10.422 1 98.75 398 PHE A CA 1
ATOM 3309 C C . PHE A 1 398 ? 6.574 11.18 -10.516 1 98.75 398 PHE A C 1
ATOM 3311 O O . PHE A 1 398 ? 7.727 11.609 -10.523 1 98.75 398 PHE A O 1
ATOM 3318 N N . TYR A 1 399 ? 6.281 9.867 -10.57 1 98.44 399 TYR A N 1
ATOM 3319 C CA . TYR A 1 399 ? 7.367 8.898 -10.727 1 98.44 399 TYR A CA 1
ATOM 3320 C C . TYR A 1 399 ? 8.109 9.125 -12.039 1 98.44 399 TYR A C 1
ATOM 3322 O O . TYR A 1 399 ? 9.336 9.008 -12.094 1 98.44 399 TYR A O 1
ATOM 3330 N N . GLU A 1 400 ? 7.387 9.391 -13.078 1 97.44 400 GLU A N 1
ATOM 3331 C CA . GLU A 1 400 ? 8.008 9.703 -14.367 1 97.44 400 GLU A CA 1
ATOM 3332 C C . GLU A 1 400 ? 8.867 10.961 -14.266 1 97.44 400 GLU A C 1
ATOM 3334 O O . GLU A 1 400 ? 9.969 11.008 -14.82 1 97.44 400 GLU A O 1
ATOM 3339 N N . ASN A 1 401 ? 8.352 11.977 -13.617 1 97.31 401 ASN A N 1
ATOM 3340 C CA . ASN A 1 401 ? 9.086 13.227 -13.438 1 97.31 401 ASN A CA 1
ATOM 3341 C C . ASN A 1 401 ? 10.414 13.008 -12.719 1 97.31 401 ASN A C 1
ATOM 3343 O O . ASN A 1 401 ? 11.43 13.594 -13.086 1 97.31 401 ASN A O 1
ATOM 3347 N N . ILE A 1 402 ? 10.375 12.18 -11.719 1 97.12 402 ILE A N 1
ATOM 3348 C CA . ILE A 1 402 ? 11.57 11.898 -10.938 1 97.12 402 ILE A CA 1
ATOM 3349 C C . ILE A 1 402 ? 12.68 11.391 -11.852 1 97.12 402 ILE A C 1
ATOM 3351 O O . ILE A 1 402 ? 13.852 11.727 -11.672 1 97.12 402 ILE A O 1
ATOM 3355 N N . MET A 1 403 ? 12.305 10.633 -12.852 1 93.62 403 MET A N 1
ATOM 3356 C CA . MET A 1 403 ? 13.297 9.992 -13.719 1 93.62 403 MET A CA 1
ATOM 3357 C C . MET A 1 403 ? 13.656 10.898 -14.891 1 93.62 403 MET A C 1
ATOM 3359 O O . MET A 1 403 ? 14.781 10.867 -15.383 1 93.62 403 MET A O 1
ATOM 3363 N N . LYS A 1 404 ? 12.758 11.727 -15.344 1 92.94 404 LYS A N 1
ATOM 3364 C CA . LYS A 1 404 ? 12.945 12.391 -16.625 1 92.94 404 LYS A CA 1
ATOM 3365 C C . LYS A 1 404 ? 13.297 13.859 -16.453 1 92.94 404 LYS A C 1
ATOM 3367 O O . LYS A 1 404 ? 13.969 14.453 -17.297 1 92.94 404 LYS A O 1
ATOM 3372 N N . ILE A 1 405 ? 12.805 14.461 -15.422 1 93.19 405 ILE A N 1
ATOM 3373 C CA . ILE A 1 405 ? 13 15.898 -15.25 1 93.19 405 ILE A CA 1
ATOM 3374 C C . ILE A 1 405 ? 14.258 16.141 -14.414 1 93.19 405 ILE A C 1
ATOM 3376 O O . ILE A 1 405 ? 14.438 15.539 -13.359 1 93.19 405 ILE A O 1
ATOM 3380 N N . LEU A 1 406 ? 15.094 17 -14.883 1 89.31 406 LEU A N 1
ATOM 3381 C CA . LEU A 1 406 ? 16.328 17.375 -14.195 1 89.31 406 LEU A CA 1
ATOM 3382 C C . LEU A 1 406 ? 16.016 18.266 -12.992 1 89.31 406 LEU A C 1
ATOM 3384 O O . LEU A 1 406 ? 15.297 19.266 -13.125 1 89.31 406 LEU A O 1
ATOM 3388 N N . ARG A 1 407 ? 16.578 17.906 -11.828 1 91.19 407 ARG A N 1
ATOM 3389 C CA . ARG A 1 407 ? 16.453 18.672 -10.594 1 91.19 407 ARG A CA 1
ATOM 3390 C C . ARG A 1 407 ? 17.797 19.203 -10.117 1 91.19 407 ARG A C 1
ATOM 3392 O O . ARG A 1 407 ? 18.594 18.438 -9.562 1 91.19 407 ARG A O 1
ATOM 3399 N N . PRO A 1 408 ? 17.922 20.516 -10.242 1 88.31 408 PRO A N 1
ATOM 3400 C CA . PRO A 1 408 ? 19.203 21.062 -9.781 1 88.31 408 PRO A CA 1
ATOM 3401 C C . PRO A 1 408 ? 19.391 20.922 -8.273 1 88.31 408 PRO A C 1
ATOM 3403 O O . PRO A 1 408 ? 18.438 21.094 -7.508 1 88.31 408 PRO A O 1
ATOM 3406 N N . LYS A 1 409 ? 20.578 20.578 -7.855 1 89.19 409 LYS A N 1
ATOM 3407 C CA . LYS A 1 409 ? 20.922 20.453 -6.441 1 89.19 409 LYS A CA 1
ATOM 3408 C C . LYS A 1 409 ? 21.172 21.828 -5.812 1 89.19 409 LYS A C 1
ATOM 3410 O O . LYS A 1 409 ? 21.953 22.625 -6.34 1 89.19 409 LYS A O 1
ATOM 3415 N N . PRO A 1 410 ? 20.453 22.078 -4.789 1 93.06 410 PRO A N 1
ATOM 3416 C CA . PRO A 1 410 ? 20.734 23.344 -4.109 1 93.06 410 PRO A CA 1
ATOM 3417 C C . PRO A 1 410 ? 22.016 23.297 -3.283 1 93.06 410 PRO A C 1
ATOM 3419 O O . PRO A 1 410 ? 22.359 22.25 -2.723 1 93.06 410 PRO A O 1
ATOM 3422 N N . ASP A 1 411 ? 22.688 24.422 -3.193 1 94.94 411 ASP A N 1
ATOM 3423 C CA . ASP A 1 411 ? 23.812 24.562 -2.279 1 94.94 411 ASP A CA 1
ATOM 3424 C C . ASP A 1 411 ? 23.344 24.953 -0.882 1 94.94 411 ASP A C 1
ATOM 3426 O O . ASP A 1 411 ? 22.25 25.5 -0.72 1 94.94 411 ASP A O 1
ATOM 3430 N N . TYR A 1 412 ? 24.125 24.562 0.041 1 97.5 412 TYR A N 1
ATOM 3431 C CA . TYR A 1 412 ? 23.859 24.953 1.42 1 97.5 412 TYR A CA 1
ATOM 3432 C C . TYR A 1 412 ? 24.938 25.891 1.95 1 97.5 412 TYR A C 1
ATOM 3434 O O . TYR A 1 412 ? 26.109 25.75 1.607 1 97.5 412 TYR A O 1
ATOM 3442 N N . PHE A 1 413 ? 24.531 26.875 2.756 1 97.5 413 PHE A N 1
ATOM 3443 C CA . PHE A 1 413 ? 25.438 27.891 3.252 1 97.5 413 PHE A CA 1
ATOM 3444 C C . PHE A 1 413 ? 25.344 28.016 4.766 1 97.5 413 PHE A C 1
ATOM 3446 O O . PHE A 1 413 ? 24.25 28.109 5.32 1 97.5 413 PHE A O 1
ATOM 3453 N N . ALA A 1 414 ? 26.453 27.984 5.367 1 96.94 414 ALA A N 1
ATOM 3454 C CA . ALA A 1 414 ? 26.5 28.297 6.793 1 96.94 414 ALA A CA 1
ATOM 3455 C C . ALA A 1 414 ? 26.688 29.797 7.016 1 96.94 414 ALA A C 1
ATOM 3457 O O . ALA A 1 414 ? 27.594 30.406 6.441 1 96.94 414 ALA A O 1
ATOM 3458 N N . VAL A 1 415 ? 25.844 30.359 7.781 1 96.31 415 VAL A N 1
ATOM 3459 C CA . VAL A 1 415 ? 25.906 31.797 8.047 1 96.31 415 VAL A CA 1
ATOM 3460 C C . VAL A 1 415 ? 25.969 32.031 9.555 1 96.31 415 VAL A C 1
ATOM 3462 O O . VAL A 1 415 ? 25.078 31.609 10.297 1 96.31 415 VAL A O 1
ATOM 3465 N N . GLY A 1 416 ? 27 32.625 9.953 1 94.81 416 GLY A N 1
ATOM 3466 C CA . GLY A 1 416 ? 27.141 33.031 11.336 1 94.81 416 GLY A CA 1
ATOM 3467 C C . GLY A 1 416 ? 26.922 34.531 11.547 1 94.81 416 GLY A C 1
ATOM 3468 O O . GLY A 1 416 ? 27.438 35.344 10.773 1 94.81 416 GLY A O 1
ATOM 3469 N N . TYR A 1 417 ? 26.094 34.875 12.469 1 92.25 417 TYR A N 1
ATOM 3470 C CA . TYR A 1 417 ? 25.844 36.25 12.859 1 92.25 417 TYR A CA 1
ATOM 3471 C C . TYR A 1 417 ? 26.516 36.562 14.188 1 92.25 417 TYR A C 1
ATOM 3473 O O . TYR A 1 417 ? 26.109 36.062 15.234 1 92.25 417 TYR A O 1
ATOM 3481 N N . TYR A 1 418 ? 27.484 37.438 14.102 1 90.81 418 TYR A N 1
ATOM 3482 C CA . TYR A 1 418 ? 28.266 37.688 15.305 1 90.81 418 TYR A CA 1
ATOM 3483 C C . TYR A 1 418 ? 28.266 39.156 15.648 1 90.81 418 TYR A C 1
ATOM 3485 O O . TYR A 1 418 ? 28.531 40 14.789 1 90.81 418 TYR A O 1
ATOM 3493 N N . GLY A 1 419 ? 28.016 39.438 16.906 1 87.06 419 GLY A N 1
ATOM 3494 C CA . GLY A 1 419 ? 28.031 40.812 17.391 1 87.06 419 GLY A CA 1
ATOM 3495 C C . GLY A 1 419 ? 26.719 41.188 18.047 1 87.06 419 GLY A C 1
ATOM 3496 O O . GLY A 1 419 ? 25.703 40.531 17.875 1 87.06 419 GLY A O 1
ATOM 3497 N N . GLN A 1 420 ? 26.688 42.281 18.734 1 81 420 GLN A N 1
ATOM 3498 C CA . GLN A 1 420 ? 25.547 42.719 19.516 1 81 420 GLN A CA 1
ATOM 3499 C C . GLN A 1 420 ? 24.594 43.562 18.656 1 81 420 GLN A C 1
ATOM 3501 O O . GLN A 1 420 ? 23.469 43.844 19.078 1 81 420 GLN A O 1
ATOM 3506 N N . GLY A 1 421 ? 24.984 43.844 17.469 1 78.12 421 GLY A N 1
ATOM 3507 C CA . GLY A 1 421 ? 24.172 44.688 16.594 1 78.12 421 GLY A CA 1
ATOM 3508 C C . GLY A 1 421 ? 23.031 43.938 15.93 1 78.12 421 GLY A C 1
ATOM 3509 O O . GLY A 1 421 ? 22.125 44.562 15.383 1 78.12 421 GLY A O 1
ATOM 3510 N N . PHE A 1 422 ? 23.016 42.656 15.977 1 83.06 422 PHE A N 1
ATOM 3511 C CA . PHE A 1 422 ? 21.969 41.844 15.359 1 83.06 422 PHE A CA 1
ATOM 3512 C C . PHE A 1 422 ? 20.797 41.656 16.328 1 83.06 422 PHE A C 1
ATOM 3514 O O . PHE A 1 422 ? 20.969 41.719 17.547 1 83.06 422 PHE A O 1
ATOM 3521 N N . PRO A 1 423 ? 19.562 41.5 15.719 1 77.75 423 PRO A N 1
ATOM 3522 C CA . PRO A 1 423 ? 18.438 41.156 16.578 1 77.75 423 PRO A CA 1
ATOM 3523 C C . PRO A 1 423 ? 18.688 39.906 17.422 1 77.75 423 PRO A C 1
ATOM 3525 O O . PRO A 1 423 ? 19.531 39.094 17.078 1 77.75 423 PRO A O 1
ATOM 3528 N N . SER A 1 424 ? 17.953 39.781 18.438 1 77 424 SER A N 1
ATOM 3529 C CA . SER A 1 424 ? 18.188 38.719 19.422 1 77 424 SER A CA 1
ATOM 3530 C C . SER A 1 424 ? 18.062 37.344 18.797 1 77 424 SER A C 1
ATOM 3532 O O . SER A 1 424 ? 18.719 36.406 19.219 1 77 424 SER A O 1
ATOM 3534 N N . PHE A 1 425 ? 17.266 37.219 17.781 1 79.25 425 PHE A N 1
ATOM 3535 C CA . PHE A 1 425 ? 17.031 35.875 17.234 1 79.25 425 PHE A CA 1
ATOM 3536 C C . PHE A 1 425 ? 18.172 35.469 16.312 1 79.25 425 PHE A C 1
ATOM 3538 O O . PHE A 1 425 ? 18.328 34.281 16 1 79.25 425 PHE A O 1
ATOM 3545 N N . LEU A 1 426 ? 19.078 36.375 15.945 1 86.75 426 LEU A N 1
ATOM 3546 C CA . LEU A 1 426 ? 20.203 36.062 15.062 1 86.75 426 LEU A CA 1
ATOM 3547 C C . LEU A 1 426 ? 21.516 36.188 15.812 1 86.75 426 LEU A C 1
ATOM 3549 O O . LEU A 1 426 ? 22.516 35.562 15.438 1 86.75 426 LEU A O 1
ATOM 3553 N N . ARG A 1 427 ? 21.531 36.812 16.906 1 86.38 427 ARG A N 1
ATOM 3554 C CA . ARG A 1 427 ? 22.75 37.25 17.594 1 86.38 427 ARG A CA 1
ATOM 3555 C C . ARG A 1 427 ? 23.578 36.031 18.031 1 86.38 427 ARG A C 1
ATOM 3557 O O . ARG A 1 427 ? 23.109 35.219 18.844 1 86.38 427 ARG A O 1
ATOM 3564 N N . ASN A 1 428 ? 24.734 36 17.469 1 89.94 428 ASN A N 1
ATOM 3565 C CA . ASN A 1 428 ? 25.734 35.031 17.828 1 89.94 428 ASN A CA 1
ATOM 3566 C C . ASN A 1 428 ? 25.25 33.594 17.547 1 89.94 428 ASN A C 1
ATOM 3568 O O . ASN A 1 428 ? 25.5 32.688 18.344 1 89.94 428 ASN A O 1
ATOM 3572 N N . LYS A 1 429 ? 24.484 33.469 16.531 1 92.62 429 LYS A N 1
ATOM 3573 C CA . LYS A 1 429 ? 23.969 32.156 16.125 1 92.62 429 LYS A CA 1
ATOM 3574 C C . LYS A 1 429 ? 24.438 31.812 14.719 1 92.62 429 LYS A C 1
ATOM 3576 O O . LYS A 1 429 ? 24.812 32.688 13.945 1 92.62 429 LYS A O 1
ATOM 3581 N N . VAL A 1 430 ? 24.5 30.547 14.523 1 95.56 430 VAL A N 1
ATOM 3582 C CA . VAL A 1 430 ? 24.859 30.047 13.203 1 95.56 430 VAL A CA 1
ATOM 3583 C C . VAL A 1 430 ? 23.656 29.344 12.57 1 95.56 430 VAL A C 1
ATOM 3585 O O . VAL A 1 430 ? 22.922 28.625 13.25 1 95.56 430 VAL A O 1
ATOM 3588 N N . PHE A 1 431 ? 23.391 29.656 11.32 1 97.19 431 PHE A N 1
ATOM 3589 C CA . PHE A 1 431 ? 22.281 29.062 10.578 1 97.19 431 PHE A CA 1
ATOM 3590 C C . PHE A 1 431 ? 22.781 28.375 9.312 1 97.19 431 PHE A C 1
ATOM 3592 O O . PHE A 1 431 ? 23.812 28.734 8.773 1 97.19 431 PHE A O 1
ATOM 3599 N N . ILE A 1 432 ? 22.094 27.312 8.93 1 98.19 432 ILE A N 1
ATOM 3600 C CA . ILE A 1 432 ? 22.312 26.703 7.617 1 98.19 432 ILE A CA 1
ATOM 3601 C C . ILE A 1 432 ? 21.188 27.109 6.668 1 98.19 432 ILE A C 1
ATOM 3603 O O . ILE A 1 432 ? 20 26.891 6.965 1 98.19 432 ILE A O 1
ATOM 3607 N N . TYR A 1 433 ? 21.594 27.719 5.594 1 97.44 433 TYR A N 1
ATOM 3608 C CA . TYR A 1 433 ? 20.641 28.188 4.598 1 97.44 433 TYR A CA 1
ATOM 3609 C C . TYR A 1 433 ? 20.625 27.25 3.385 1 97.44 433 TYR A C 1
ATOM 3611 O O . TYR A 1 433 ? 21.672 26.781 2.951 1 97.44 433 TYR A O 1
ATOM 3619 N N . ARG A 1 434 ? 19.453 26.984 2.891 1 97.19 434 ARG A N 1
ATOM 3620 C CA . ARG A 1 434 ? 19.281 26.266 1.624 1 97.19 434 ARG A CA 1
ATOM 3621 C C . ARG A 1 434 ? 19.203 27.25 0.457 1 97.19 434 ARG A C 1
ATOM 3623 O O . ARG A 1 434 ? 18.312 28.094 0.41 1 97.19 434 ARG A O 1
ATOM 3630 N N . GLY A 1 435 ? 20.125 27.141 -0.392 1 94.94 435 GLY A N 1
ATOM 3631 C CA . GLY A 1 435 ? 20.172 28.047 -1.522 1 94.94 435 GLY A CA 1
ATOM 3632 C C . GLY A 1 435 ? 19.094 27.766 -2.557 1 94.94 435 GLY A C 1
ATOM 3633 O O . GLY A 1 435 ? 18.469 26.703 -2.543 1 94.94 435 GLY A O 1
ATOM 3634 N N . LYS A 1 436 ? 18.859 28.781 -3.381 1 91.62 436 LYS A N 1
ATOM 3635 C CA . LYS A 1 436 ? 17.969 28.625 -4.523 1 91.62 436 LYS A CA 1
ATOM 3636 C C . LYS A 1 436 ? 18.625 27.812 -5.633 1 91.62 436 LYS A C 1
ATOM 3638 O O . LYS A 1 436 ? 19.812 27.453 -5.527 1 91.62 436 LYS A O 1
ATOM 3643 N N . GLU A 1 437 ? 17.812 27.531 -6.586 1 88 437 GLU A N 1
ATOM 3644 C CA . GLU A 1 437 ? 18.359 26.797 -7.727 1 88 437 GLU A CA 1
ATOM 3645 C C . GLU A 1 437 ? 19.453 27.609 -8.422 1 88 437 GLU A C 1
ATOM 3647 O O . GLU A 1 437 ? 19.266 28.781 -8.719 1 88 437 GLU A O 1
ATOM 3652 N N . TYR A 1 438 ? 20.531 27.078 -8.539 1 85.69 438 TYR A N 1
ATOM 3653 C CA . TYR A 1 438 ? 21.672 27.641 -9.258 1 85.69 438 TYR A CA 1
ATOM 3654 C C . TYR A 1 438 ? 22.203 28.875 -8.562 1 85.69 438 TYR A C 1
ATOM 3656 O O . TYR A 1 438 ? 22.828 29.734 -9.195 1 85.69 438 TYR A O 1
ATOM 3664 N N . GLU A 1 439 ? 21.906 28.875 -7.301 1 89.69 439 GLU A N 1
ATOM 3665 C CA . GLU A 1 439 ? 22.438 30 -6.555 1 89.69 439 GLU A CA 1
ATOM 3666 C C . GLU A 1 439 ? 23.859 29.75 -6.094 1 89.69 439 GLU A C 1
ATOM 3668 O O . GLU A 1 439 ? 24.125 28.766 -5.398 1 89.69 439 GLU A O 1
ATOM 3673 N N . ARG A 1 440 ? 24.75 30.719 -6.465 1 87.38 440 ARG A N 1
ATOM 3674 C CA . ARG A 1 440 ? 26.156 30.609 -6.051 1 87.38 440 ARG A CA 1
ATOM 3675 C C . ARG A 1 440 ? 26.391 31.344 -4.738 1 87.38 440 ARG A C 1
ATOM 3677 O O . ARG A 1 440 ? 25.609 32.219 -4.355 1 87.38 440 ARG A O 1
ATOM 3684 N N . ARG A 1 441 ? 27.312 30.953 -3.992 1 91.69 441 ARG A N 1
ATOM 3685 C CA . ARG A 1 441 ? 27.641 31.531 -2.691 1 91.69 441 ARG A CA 1
ATOM 3686 C C . ARG A 1 441 ? 27.766 33.031 -2.779 1 91.69 441 ARG A C 1
ATOM 3688 O O . ARG A 1 441 ? 27.281 33.75 -1.903 1 91.69 441 ARG A O 1
ATOM 3695 N N . GLU A 1 442 ? 28.438 33.531 -3.836 1 91.88 442 GLU A N 1
ATOM 3696 C CA . GLU A 1 442 ? 28.672 34.969 -4 1 91.88 442 GLU A CA 1
ATOM 3697 C C . GLU A 1 442 ? 27.359 35.719 -4.094 1 91.88 442 GLU A C 1
ATOM 3699 O O . GLU A 1 442 ? 27.203 36.781 -3.477 1 91.88 442 GLU A O 1
ATOM 3704 N N . ASP A 1 443 ? 26.453 35.219 -4.895 1 93.06 443 ASP A N 1
ATOM 3705 C CA . ASP A 1 443 ? 25.141 35.844 -5.035 1 93.06 443 ASP A CA 1
ATOM 3706 C C . ASP A 1 443 ? 24.375 35.812 -3.713 1 93.06 443 ASP A C 1
ATOM 3708 O O . ASP A 1 443 ? 23.734 36.812 -3.346 1 93.06 443 ASP A O 1
ATOM 3712 N N . PHE A 1 444 ? 24.469 34.75 -3.09 1 94.56 444 PHE A N 1
ATOM 3713 C CA . PHE A 1 444 ? 23.797 34.594 -1.807 1 94.56 444 PHE A CA 1
ATOM 3714 C C . PHE A 1 444 ? 24.344 35.562 -0.786 1 94.56 444 PHE A C 1
ATOM 3716 O O . PHE A 1 444 ? 23.594 36.25 -0.077 1 94.56 444 PHE A O 1
ATOM 3723 N N . GLN A 1 445 ? 25.594 35.594 -0.725 1 93.25 445 GLN A N 1
ATOM 3724 C CA . GLN A 1 445 ? 26.266 36.5 0.214 1 93.25 445 GLN A CA 1
ATOM 3725 C C . GLN A 1 445 ? 25.906 37.938 -0.065 1 93.25 445 GLN A C 1
ATOM 3727 O O . GLN A 1 445 ? 25.734 38.75 0.865 1 93.25 445 GLN A O 1
ATOM 3732 N N . LEU A 1 446 ? 25.891 38.312 -1.279 1 92.25 446 LEU A N 1
ATOM 3733 C CA . LEU A 1 446 ? 25.531 39.656 -1.657 1 92.25 446 LEU A CA 1
ATOM 3734 C C . LEU A 1 446 ? 24.125 40.031 -1.178 1 92.25 446 LEU A C 1
ATOM 3736 O O . LEU A 1 446 ? 23.906 41.125 -0.66 1 92.25 446 LEU A O 1
ATOM 3740 N N . GLN A 1 447 ? 23.25 39.156 -1.415 1 90.31 447 GLN A N 1
ATOM 3741 C CA . GLN A 1 447 ? 21.875 39.375 -0.972 1 90.31 447 GLN A CA 1
ATOM 3742 C C . GLN A 1 447 ? 21.797 39.469 0.55 1 90.31 447 GLN A C 1
ATOM 3744 O O . GLN A 1 447 ? 21.047 40.281 1.093 1 90.31 447 GLN A O 1
ATOM 3749 N N . LEU A 1 448 ? 22.531 38.594 1.201 1 91.38 448 LEU A N 1
ATOM 3750 C CA . LEU A 1 448 ? 22.578 38.562 2.658 1 91.38 448 LEU A CA 1
ATOM 3751 C C . LEU A 1 448 ? 23.109 39.875 3.205 1 91.38 448 LEU A C 1
ATOM 3753 O O . LEU A 1 448 ? 22.531 40.469 4.137 1 91.38 448 LEU A O 1
ATOM 3757 N N . MET A 1 449 ? 24.156 40.344 2.58 1 90.75 449 MET A N 1
ATOM 3758 C CA . MET A 1 449 ? 24.797 41.562 3.035 1 90.75 449 MET A CA 1
ATOM 3759 C C . MET A 1 449 ? 23.906 42.781 2.764 1 90.75 449 MET A C 1
ATOM 3761 O O . MET A 1 449 ? 23.953 43.781 3.5 1 90.75 449 MET A O 1
ATOM 3765 N N . SER A 1 450 ? 23.125 42.719 1.767 1 88.38 450 SER A N 1
ATOM 3766 C CA . SER A 1 450 ? 22.219 43.812 1.445 1 88.38 450 SER A CA 1
ATOM 3767 C C . SER A 1 450 ? 21.141 43.969 2.52 1 88.38 450 SER A C 1
ATOM 3769 O O . SER A 1 450 ? 20.609 45.062 2.711 1 88.38 450 SER A O 1
ATOM 3771 N N . GLN A 1 451 ? 20.859 42.969 3.227 1 85.19 451 GLN A N 1
ATOM 3772 C CA . GLN A 1 451 ? 19.875 43 4.293 1 85.19 451 GLN A CA 1
ATOM 3773 C C . GLN A 1 451 ? 20.438 43.625 5.559 1 85.19 451 GLN A C 1
ATOM 3775 O O . GLN A 1 451 ? 19.688 44.094 6.41 1 85.19 451 GLN A O 1
ATOM 3780 N N . PHE A 1 452 ? 21.75 43.531 5.637 1 86.5 452 PHE A N 1
ATOM 3781 C CA . PHE A 1 452 ? 22.438 44.094 6.797 1 86.5 452 PHE A CA 1
ATOM 3782 C C . PHE A 1 452 ? 23.531 45.062 6.359 1 86.5 452 PHE A C 1
ATOM 3784 O O . PHE A 1 452 ? 24.719 44.75 6.484 1 86.5 452 PHE A O 1
ATOM 3791 N N . PRO A 1 453 ? 23.141 46.25 6.055 1 84.25 453 PRO A N 1
ATOM 3792 C CA . PRO A 1 453 ? 24.125 47.188 5.5 1 84.25 453 PRO A CA 1
ATOM 3793 C C . PRO A 1 453 ? 25.219 47.562 6.496 1 84.25 453 PRO A C 1
ATOM 3795 O O . PRO A 1 453 ? 26.312 47.938 6.094 1 84.25 453 PRO A O 1
ATOM 3798 N N . ASN A 1 454 ? 24.984 47.438 7.723 1 84.81 454 ASN A N 1
ATOM 3799 C CA . ASN A 1 454 ? 25.938 47.844 8.742 1 84.81 454 ASN A CA 1
ATOM 3800 C C . ASN A 1 454 ? 26.859 46.688 9.141 1 84.81 454 ASN A C 1
ATOM 3802 O O . ASN A 1 454 ? 27.781 46.875 9.938 1 84.81 454 ASN A O 1
ATOM 3806 N N . ALA A 1 455 ? 26.656 45.594 8.586 1 89.12 455 ALA A N 1
ATOM 3807 C CA . ALA A 1 455 ? 27.438 44.406 8.969 1 89.12 455 ALA A CA 1
ATOM 3808 C C . ALA A 1 455 ? 28.672 44.281 8.078 1 89.12 455 ALA A C 1
ATOM 3810 O O . ALA A 1 455 ? 28.672 44.719 6.934 1 89.12 455 ALA A O 1
ATOM 3811 N N . GLU A 1 456 ? 29.688 43.688 8.633 1 89.62 456 GLU A N 1
ATOM 3812 C CA . GLU A 1 456 ? 30.922 43.438 7.883 1 89.62 456 GLU A CA 1
ATOM 3813 C C . GLU A 1 456 ? 31.078 41.938 7.594 1 89.62 456 GLU A C 1
ATOM 3815 O O . GLU A 1 456 ? 30.734 41.094 8.43 1 89.62 456 GLU A O 1
ATOM 3820 N N . LYS A 1 457 ? 31.641 41.719 6.523 1 90.75 457 LYS A N 1
ATOM 3821 C CA . LYS A 1 457 ? 31.875 40.344 6.109 1 90.75 457 LYS A CA 1
ATOM 3822 C C . LYS A 1 457 ? 33.156 39.781 6.738 1 90.75 457 LYS A C 1
ATOM 3824 O O . LYS A 1 457 ? 34.219 40.406 6.688 1 90.75 457 LYS A O 1
ATOM 3829 N N . MET A 1 458 ? 32.969 38.656 7.246 1 88.62 458 MET A N 1
ATOM 3830 C CA . MET A 1 458 ? 34.156 37.969 7.781 1 88.62 458 MET A CA 1
ATOM 3831 C C . MET A 1 458 ? 34.812 37.094 6.707 1 88.62 458 MET A C 1
ATOM 3833 O O . MET A 1 458 ? 34.125 36.344 6.004 1 88.62 458 MET A O 1
ATOM 3837 N N . ASN A 1 459 ? 36.062 37.156 6.629 1 84.06 459 ASN A N 1
ATOM 3838 C CA . ASN A 1 459 ? 36.781 36.406 5.605 1 84.06 459 ASN A CA 1
ATOM 3839 C C . ASN A 1 459 ? 37.281 35.094 6.145 1 84.06 459 ASN A C 1
ATOM 3841 O O . ASN A 1 459 ? 37.781 34.25 5.383 1 84.06 459 ASN A O 1
ATOM 3845 N N . THR A 1 460 ? 37.125 34.875 7.348 1 83.25 460 THR A N 1
ATOM 3846 C CA . THR A 1 460 ? 37.562 33.625 7.941 1 83.25 460 THR A CA 1
ATOM 3847 C C . THR A 1 460 ? 36.406 32.688 8.141 1 83.25 460 THR A C 1
ATOM 3849 O O . THR A 1 460 ? 35.25 33.125 8.258 1 83.25 460 THR A O 1
ATOM 3852 N N . THR A 1 461 ? 36.75 31.406 8.172 1 84.94 461 THR A N 1
ATOM 3853 C CA . THR A 1 461 ? 35.688 30.406 8.312 1 84.94 461 THR A CA 1
ATOM 3854 C C . THR A 1 461 ? 35.625 29.875 9.742 1 84.94 461 THR A C 1
ATOM 3856 O O . THR A 1 461 ? 34.75 29.094 10.086 1 84.94 461 THR A O 1
ATOM 3859 N N . SER A 1 462 ? 36.531 30.25 10.5 1 80.81 462 SER A N 1
ATOM 3860 C CA . SER A 1 462 ? 36.562 29.812 11.891 1 80.81 462 SER A CA 1
ATOM 3861 C C . SER A 1 462 ? 35.688 30.688 12.758 1 80.81 462 SER A C 1
ATOM 3863 O O . SER A 1 462 ? 35.5 31.875 12.469 1 80.81 462 SER A O 1
ATOM 3865 N N . ALA A 1 463 ? 35.094 30.094 13.812 1 79.56 463 ALA A N 1
ATOM 3866 C CA . ALA A 1 463 ? 34.25 30.859 14.734 1 79.56 463 ALA A CA 1
ATOM 3867 C C . ALA A 1 463 ? 35.062 31.938 15.445 1 79.56 463 ALA A C 1
ATOM 3869 O O . ALA A 1 463 ? 36.188 31.672 15.906 1 79.56 463 ALA A O 1
ATOM 3870 N N . PRO A 1 464 ? 34.5 33.031 15.352 1 81.38 464 PRO A N 1
ATOM 3871 C CA . PRO A 1 464 ? 35.219 34.094 16.031 1 81.38 464 PRO A CA 1
ATOM 3872 C C . PRO A 1 464 ? 35.281 33.906 17.547 1 81.38 464 PRO A C 1
ATOM 3874 O O . PRO A 1 464 ? 34.438 33.188 18.109 1 81.38 464 PRO A O 1
ATOM 3877 N N . GLY A 1 465 ? 36.344 34.375 18.141 1 78.06 465 GLY A N 1
ATOM 3878 C CA . GLY A 1 465 ? 36.5 34.312 19.578 1 78.06 465 GLY A CA 1
ATOM 3879 C C . GLY A 1 465 ? 35.531 35.219 20.344 1 78.06 465 GLY A C 1
ATOM 3880 O O . GLY A 1 465 ? 34.719 35.906 19.734 1 78.06 465 GLY A O 1
ATOM 3881 N N . ASP A 1 466 ? 35.562 35.156 21.672 1 76.69 466 ASP A N 1
ATOM 3882 C CA . ASP A 1 466 ? 34.656 35.875 22.562 1 76.69 466 ASP A CA 1
ATOM 3883 C C . ASP A 1 466 ? 34.844 37.375 22.422 1 76.69 466 ASP A C 1
ATOM 3885 O O . ASP A 1 466 ? 33.906 38.156 22.703 1 76.69 466 ASP A O 1
ATOM 3889 N N . ASP A 1 467 ? 36 37.719 21.953 1 75.25 467 ASP A N 1
ATOM 3890 C CA . ASP A 1 467 ? 36.281 39.125 21.797 1 75.25 467 ASP A CA 1
ATOM 3891 C C . ASP A 1 467 ? 35.375 39.75 20.719 1 75.25 467 ASP A C 1
ATOM 3893 O O . ASP A 1 467 ? 34.969 40.906 20.828 1 75.25 467 ASP A O 1
ATOM 3897 N N . VAL A 1 468 ? 35.094 39.062 19.719 1 73.88 468 VAL A N 1
ATOM 3898 C CA . VAL A 1 468 ? 34.25 39.531 18.625 1 73.88 468 VAL A CA 1
ATOM 3899 C C . VAL A 1 468 ? 32.781 39.375 19 1 73.88 468 VAL A C 1
ATOM 3901 O O . VAL A 1 468 ? 31.969 40.25 18.703 1 73.88 468 VAL A O 1
ATOM 3904 N N . LYS A 1 469 ? 32.438 38.438 19.75 1 77.88 469 LYS A N 1
ATOM 3905 C CA . LYS A 1 469 ? 31.047 38.125 20.078 1 77.88 469 LYS A CA 1
ATOM 3906 C C . LYS A 1 469 ? 30.5 39.062 21.141 1 77.88 469 LYS A C 1
ATOM 3908 O O . LYS A 1 469 ? 29.328 39.469 21.094 1 77.88 469 LYS A O 1
ATOM 3913 N N . THR A 1 470 ? 31.359 39.25 22.156 1 70.06 470 THR A N 1
ATOM 3914 C CA . THR A 1 470 ? 30.844 40 23.297 1 70.06 470 THR A CA 1
ATOM 3915 C C . THR A 1 470 ? 31.516 41.344 23.422 1 70.06 470 THR A C 1
ATOM 3917 O O . THR A 1 470 ? 31.359 42.031 24.438 1 70.06 470 THR A O 1
ATOM 3920 N N . ALA A 1 471 ? 32.469 41.688 22.531 1 62.94 471 ALA A N 1
ATOM 3921 C CA . ALA A 1 471 ? 33.188 42.938 22.797 1 62.94 471 ALA A CA 1
ATOM 3922 C C . ALA A 1 471 ? 32.219 44.094 23.016 1 62.94 471 ALA A C 1
ATOM 3924 O O . ALA A 1 471 ? 31.359 44.344 22.188 1 62.94 471 ALA A O 1
ATOM 3925 N N . PRO A 1 472 ? 32.344 44.531 24.219 1 58.31 472 PRO A N 1
ATOM 3926 C CA . PRO A 1 472 ? 31.594 45.75 24.531 1 58.31 472 PRO A CA 1
ATOM 3927 C C . PRO A 1 472 ? 31.938 46.938 23.609 1 58.31 472 PRO A C 1
ATOM 3929 O O . PRO A 1 472 ? 33.094 47.156 23.312 1 58.31 472 PRO A O 1
ATOM 3932 N N . GLY A 1 473 ? 31.109 47.438 22.734 1 55.56 473 GLY A N 1
ATOM 3933 C CA . GLY A 1 473 ? 31.344 48.594 21.891 1 55.56 473 GLY A CA 1
ATOM 3934 C C . GLY A 1 473 ? 31.469 48.25 20.422 1 55.56 473 GLY A C 1
ATOM 3935 O O . GLY A 1 473 ? 31.609 49.125 19.578 1 55.56 473 GLY A O 1
ATOM 3936 N N . GLN A 1 474 ? 32 47.094 20.281 1 57.28 474 GLN A N 1
ATOM 3937 C CA . GLN A 1 474 ? 32.156 46.75 18.875 1 57.28 474 GLN A CA 1
ATOM 3938 C C . GLN A 1 474 ? 30.797 46.656 18.188 1 57.28 474 GLN A C 1
ATOM 3940 O O . GLN A 1 474 ? 30.031 45.719 18.406 1 57.28 474 GLN A O 1
ATOM 3945 N N . TRP A 1 475 ? 30.328 47.781 17.766 1 60.38 475 TRP A N 1
ATOM 3946 C CA . TRP A 1 475 ? 29.016 48.031 17.188 1 60.38 475 TRP A CA 1
ATOM 3947 C C . TRP A 1 475 ? 28.938 47.469 15.766 1 60.38 475 TRP A C 1
ATOM 3949 O O . TRP A 1 475 ? 27.859 47.5 15.141 1 60.38 475 TRP A O 1
ATOM 3959 N N . THR A 1 476 ? 30.094 47.062 15.203 1 76.5 476 THR A N 1
ATOM 3960 C CA . THR A 1 476 ? 29.953 46.625 13.812 1 76.5 476 THR A CA 1
ATOM 3961 C C . THR A 1 476 ? 29.75 45.094 13.734 1 76.5 476 THR A C 1
ATOM 3963 O O . THR A 1 476 ? 30.688 44.344 13.984 1 76.5 476 THR A O 1
ATOM 3966 N N . PRO A 1 477 ? 28.484 44.594 13.547 1 86.12 477 PRO A N 1
ATOM 3967 C CA . PRO A 1 477 ? 28.172 43.156 13.453 1 86.12 477 PRO A CA 1
ATOM 3968 C C . PRO A 1 477 ? 28.859 42.5 12.266 1 86.12 477 PRO A C 1
ATOM 3970 O O . PRO A 1 477 ? 29.156 43.156 11.266 1 86.12 477 PRO A O 1
ATOM 3973 N N . ASP A 1 478 ? 29.359 41.25 12.453 1 89.56 478 ASP A N 1
ATOM 3974 C CA . ASP A 1 478 ? 30.062 40.469 11.43 1 89.56 478 ASP A CA 1
ATOM 3975 C C . ASP A 1 478 ? 29.203 39.312 10.93 1 89.56 478 ASP A C 1
ATOM 3977 O O . ASP A 1 478 ? 28.516 38.656 11.719 1 89.56 478 ASP A O 1
ATOM 3981 N N . ILE A 1 479 ? 29.25 39.156 9.664 1 93.12 479 ILE A N 1
ATOM 3982 C CA . ILE A 1 479 ? 28.547 38.031 9.055 1 93.12 479 ILE A CA 1
ATOM 3983 C C . ILE A 1 479 ? 29.547 37.094 8.414 1 93.12 479 ILE A C 1
ATOM 3985 O O . ILE A 1 479 ? 30.422 37.5 7.664 1 93.12 479 ILE A O 1
ATOM 3989 N N . GLN A 1 480 ? 29.531 35.875 8.852 1 94.12 480 GLN A N 1
ATOM 3990 C CA . GLN A 1 480 ? 30.344 34.812 8.25 1 94.12 480 GLN A CA 1
ATOM 3991 C C . GLN A 1 480 ? 29.484 33.938 7.328 1 94.12 480 GLN A C 1
ATOM 3993 O O . GLN A 1 480 ? 28.375 33.531 7.695 1 94.12 480 GLN A O 1
ATOM 3998 N N . CYS A 1 481 ? 29.938 33.75 6.082 1 94.75 481 CYS A N 1
ATOM 3999 C CA . CYS A 1 481 ? 29.156 32.969 5.125 1 94.75 481 CYS A CA 1
ATOM 4000 C C . CYS A 1 481 ? 30.078 32.062 4.316 1 94.75 481 CYS A C 1
ATOM 4002 O O . CYS A 1 481 ? 31.031 32.5 3.703 1 94.75 481 CYS A O 1
ATOM 4004 N N . PHE A 1 482 ? 29.844 30.766 4.348 1 94.25 482 PHE A N 1
ATOM 4005 C CA . PHE A 1 482 ? 30.609 29.844 3.512 1 94.25 482 PHE A CA 1
ATOM 4006 C C . PHE A 1 482 ? 29.75 28.625 3.137 1 94.25 482 PHE A C 1
ATOM 4008 O O . PHE A 1 482 ? 28.734 28.375 3.766 1 94.25 482 PHE A O 1
ATOM 4015 N N . THR A 1 483 ? 30.172 27.922 2.107 1 95.38 483 THR A N 1
ATOM 4016 C CA . THR A 1 483 ? 29.422 26.766 1.59 1 95.38 483 THR A CA 1
ATOM 4017 C C . THR A 1 483 ? 29.688 25.531 2.428 1 95.38 483 THR A C 1
ATOM 4019 O O . THR A 1 483 ? 30.828 25.297 2.855 1 95.38 483 THR A O 1
ATOM 4022 N N . VAL A 1 484 ? 28.656 24.75 2.656 1 96.44 484 VAL A N 1
ATOM 4023 C CA . VAL A 1 484 ? 28.797 23.5 3.389 1 96.44 484 VAL A CA 1
ATOM 4024 C C . VAL A 1 484 ? 28.203 22.359 2.566 1 96.44 484 VAL A C 1
ATOM 4026 O O . VAL A 1 484 ? 27.391 22.578 1.668 1 96.44 484 VAL A O 1
ATOM 4029 N N . GLN A 1 485 ? 28.656 21.156 2.875 1 94.44 485 GLN A N 1
ATOM 4030 C CA . GLN A 1 485 ? 28.172 19.969 2.168 1 94.44 485 GLN A CA 1
ATOM 4031 C C . GLN A 1 485 ? 27.234 19.156 3.043 1 94.44 485 GLN A C 1
ATOM 4033 O O . GLN A 1 485 ? 27.594 18.766 4.16 1 94.44 485 GLN A O 1
ATOM 4038 N N . PRO A 1 486 ? 26.031 18.906 2.521 1 96.06 486 PRO A N 1
ATOM 4039 C CA . PRO A 1 486 ? 25.125 18.047 3.291 1 96.06 486 PRO A CA 1
ATOM 4040 C C . PRO A 1 486 ? 25.609 16.609 3.375 1 96.06 486 PRO A C 1
ATOM 4042 O O . PRO A 1 486 ? 26.281 16.125 2.463 1 96.06 486 PRO A O 1
ATOM 4045 N N . VAL A 1 487 ? 25.281 15.961 4.434 1 93.44 487 VAL A N 1
ATOM 4046 C CA . VAL A 1 487 ? 25.656 14.57 4.66 1 93.44 487 VAL A CA 1
ATOM 4047 C C . VAL A 1 487 ? 24.469 13.656 4.402 1 93.44 487 VAL A C 1
ATOM 4049 O O . VAL A 1 487 ? 23.391 13.852 4.977 1 93.44 487 VAL A O 1
ATOM 4052 N N . LEU A 1 488 ? 24.672 12.734 3.5 1 88.5 488 LEU A N 1
ATOM 4053 C CA . LEU A 1 488 ? 23.625 11.773 3.197 1 88.5 488 LEU A CA 1
ATOM 4054 C C . LEU A 1 488 ? 23.422 10.797 4.355 1 88.5 488 LEU A C 1
ATOM 4056 O O . LEU A 1 488 ? 24.375 10.18 4.82 1 88.5 488 LEU A O 1
ATOM 4060 N N . ASP A 1 489 ? 22.156 10.695 4.805 1 82.69 489 ASP A N 1
ATOM 4061 C CA . ASP A 1 489 ? 21.797 9.672 5.781 1 82.69 489 ASP A CA 1
ATOM 4062 C C . ASP A 1 489 ? 21.422 8.367 5.094 1 82.69 489 ASP A C 1
ATOM 4064 O O . ASP A 1 489 ? 20.672 8.367 4.117 1 82.69 489 ASP A O 1
ATOM 4068 N N . GLU A 1 490 ? 22.109 7.297 5.508 1 79.38 490 GLU A N 1
ATOM 4069 C CA . GLU A 1 490 ? 21.797 6.004 4.898 1 79.38 490 GLU A CA 1
ATOM 4070 C C . GLU A 1 490 ? 20.312 5.664 5.059 1 79.38 490 GLU A C 1
ATOM 4072 O O . GLU A 1 490 ? 19.781 5.734 6.16 1 79.38 490 GLU A O 1
ATOM 4077 N N . HIS A 1 491 ? 19.641 5.5 3.922 1 81.56 491 HIS A N 1
ATOM 4078 C CA . HIS A 1 491 ? 18.234 5.078 3.941 1 81.56 491 HIS A CA 1
ATOM 4079 C C . HIS A 1 491 ? 18.125 3.557 3.912 1 81.56 491 HIS A C 1
ATOM 4081 O O . HIS A 1 491 ? 18.578 2.914 2.963 1 81.56 491 HIS A O 1
ATOM 4087 N N . PRO A 1 492 ? 17.562 2.951 4.91 1 84.5 492 PRO A N 1
ATOM 4088 C CA . PRO A 1 492 ? 17.438 1.492 4.965 1 84.5 492 PRO A CA 1
ATOM 4089 C C . PRO A 1 492 ? 16.766 0.909 3.721 1 84.5 492 PRO A C 1
ATOM 4091 O O . PRO A 1 492 ? 17.078 -0.214 3.316 1 84.5 492 PRO A O 1
ATOM 4094 N N . ARG A 1 493 ? 16.047 1.613 3.057 1 88 493 ARG A N 1
ATOM 4095 C CA . ARG A 1 493 ? 15.305 1.152 1.888 1 88 493 ARG A CA 1
ATOM 4096 C C . ARG A 1 493 ? 16.234 0.933 0.699 1 88 493 ARG A C 1
ATOM 4098 O O . ARG A 1 493 ? 15.906 0.183 -0.223 1 88 493 ARG A O 1
ATOM 4105 N N . PHE A 1 494 ? 17.312 1.591 0.746 1 89.31 494 PHE A N 1
ATOM 4106 C CA . PHE A 1 494 ? 18.203 1.565 -0.413 1 89.31 494 PHE A CA 1
ATOM 4107 C C . PHE A 1 494 ? 19.344 0.571 -0.205 1 89.31 494 PHE A C 1
ATOM 4109 O O . PHE A 1 494 ? 20.078 0.258 -1.143 1 89.31 494 PHE A O 1
ATOM 4116 N N . LYS A 1 495 ? 19.391 -0.015 0.947 1 85.88 495 LYS A N 1
ATOM 4117 C CA . LYS A 1 495 ? 20.516 -0.859 1.299 1 85.88 495 LYS A CA 1
ATOM 4118 C C . LYS A 1 495 ? 20.578 -2.104 0.418 1 85.88 495 LYS A C 1
ATOM 4120 O O . LYS A 1 495 ? 19.578 -2.826 0.293 1 85.88 495 LYS A O 1
ATOM 4125 N N . ASN A 1 496 ? 21.641 -2.328 -0.2 1 83.12 496 ASN A N 1
ATOM 4126 C CA . ASN A 1 496 ? 21.938 -3.508 -1.005 1 83.12 496 ASN A CA 1
ATOM 4127 C C . ASN A 1 496 ? 20.953 -3.668 -2.158 1 83.12 496 ASN A C 1
ATOM 4129 O O . ASN A 1 496 ? 20.531 -4.781 -2.471 1 83.12 496 ASN A O 1
ATOM 4133 N N . LYS A 1 497 ? 20.531 -2.551 -2.717 1 87.31 497 LYS A N 1
ATOM 4134 C CA . LYS A 1 497 ? 19.609 -2.584 -3.85 1 87.31 497 LYS A CA 1
ATOM 4135 C C . LYS A 1 497 ? 20.109 -1.695 -4.988 1 87.31 497 LYS A C 1
ATOM 4137 O O . LYS A 1 497 ? 20.875 -0.757 -4.762 1 87.31 497 LYS A O 1
ATOM 4142 N N . PRO A 1 498 ? 19.734 -2.105 -6.133 1 87.12 498 PRO A N 1
ATOM 4143 C CA . PRO A 1 498 ? 20.188 -1.326 -7.289 1 87.12 498 PRO A CA 1
ATOM 4144 C C . PRO A 1 498 ? 19.375 -0.047 -7.488 1 87.12 498 PRO A C 1
ATOM 4146 O O . PRO A 1 498 ? 18.594 0.055 -8.445 1 87.12 498 PRO A O 1
ATOM 4149 N N . VAL A 1 499 ? 19.672 1.028 -6.75 1 89.06 499 VAL A N 1
ATOM 4150 C CA . VAL A 1 499 ? 18.938 2.283 -6.809 1 89.06 499 VAL A CA 1
ATOM 4151 C C . VAL A 1 499 ? 19.562 3.205 -7.855 1 89.06 499 VAL A C 1
ATOM 4153 O O . VAL A 1 499 ? 20.766 3.467 -7.82 1 89.06 499 VAL A O 1
ATOM 4156 N N . PRO A 1 500 ? 18.766 3.631 -8.75 1 87.88 500 PRO A N 1
ATOM 4157 C CA . PRO A 1 500 ? 19.297 4.562 -9.75 1 87.88 500 PRO A CA 1
ATOM 4158 C C . PRO A 1 500 ? 19.812 5.859 -9.133 1 87.88 500 PRO A C 1
ATOM 4160 O O . PRO A 1 500 ? 19.297 6.312 -8.109 1 87.88 500 PRO A O 1
ATOM 4163 N N . ASP A 1 501 ? 20.75 6.551 -9.758 1 84 501 ASP A N 1
ATOM 4164 C CA . ASP A 1 501 ? 21.406 7.762 -9.258 1 84 501 ASP A CA 1
ATOM 4165 C C . ASP A 1 501 ? 20.406 8.914 -9.164 1 84 501 ASP A C 1
ATOM 4167 O O . ASP A 1 501 ? 20.5 9.75 -8.266 1 84 501 ASP A O 1
ATOM 4171 N N . GLN A 1 502 ? 19.516 8.898 -10.117 1 85.44 502 GLN A N 1
ATOM 4172 C CA . GLN A 1 502 ? 18.531 9.969 -10.141 1 85.44 502 GLN A CA 1
ATOM 4173 C C . GLN A 1 502 ? 17.734 10.008 -8.836 1 85.44 502 GLN A C 1
ATOM 4175 O O . GLN A 1 502 ? 17.312 11.078 -8.391 1 85.44 502 GLN A O 1
ATOM 4180 N N . ILE A 1 503 ? 17.562 8.82 -8.266 1 91.44 503 ILE A N 1
ATOM 4181 C CA . ILE A 1 503 ? 16.781 8.711 -7.035 1 91.44 503 ILE A CA 1
ATOM 4182 C C . ILE A 1 503 ? 17.672 9.039 -5.836 1 91.44 503 ILE A C 1
ATOM 4184 O O . ILE A 1 503 ? 17.281 9.805 -4.957 1 91.44 503 ILE A O 1
ATOM 4188 N N . ILE A 1 504 ? 18.875 8.617 -5.828 1 88.62 504 ILE A N 1
ATOM 4189 C CA . ILE A 1 504 ? 19.781 8.789 -4.703 1 88.62 504 ILE A CA 1
ATOM 4190 C C . ILE A 1 504 ? 20.203 10.258 -4.598 1 88.62 504 ILE A C 1
ATOM 4192 O O . ILE A 1 504 ? 20.375 10.781 -3.498 1 88.62 504 ILE A O 1
ATOM 4196 N N . ASN A 1 505 ? 20.422 10.891 -5.754 1 87.81 505 ASN A N 1
ATOM 4197 C CA . ASN A 1 505 ? 20.859 12.281 -5.793 1 87.81 505 ASN A CA 1
ATOM 4198 C C . ASN A 1 505 ? 19.891 13.203 -5.074 1 87.81 505 ASN A C 1
ATOM 4200 O O . ASN A 1 505 ? 20.297 14.188 -4.449 1 87.81 505 ASN A O 1
ATOM 4204 N N . PHE A 1 506 ? 18.672 12.922 -5.188 1 92.69 506 PHE A N 1
ATOM 4205 C CA . PHE A 1 506 ? 17.656 13.703 -4.48 1 92.69 506 PHE A CA 1
ATOM 4206 C C . PHE A 1 506 ? 17.906 13.672 -2.979 1 92.69 506 PHE A C 1
ATOM 4208 O O . PHE A 1 506 ? 17.859 14.703 -2.314 1 92.69 506 PHE A O 1
ATOM 4215 N N . TYR A 1 507 ? 18.25 12.578 -2.445 1 93.19 507 TYR A N 1
ATOM 4216 C CA . TYR A 1 507 ? 18.375 12.391 -1.004 1 93.19 507 TYR A CA 1
ATOM 4217 C C . TYR A 1 507 ? 19.719 12.891 -0.495 1 93.19 507 TYR A C 1
ATOM 4219 O O . TYR A 1 507 ? 19.891 13.117 0.706 1 93.19 507 TYR A O 1
ATOM 4227 N N . LYS A 1 508 ? 20.625 13.109 -1.39 1 90.75 508 LYS A N 1
ATOM 4228 C CA . LYS A 1 508 ? 21.922 13.68 -1.013 1 90.75 508 LYS A CA 1
ATOM 4229 C C . LYS A 1 508 ? 21.781 15.133 -0.592 1 90.75 508 LYS A C 1
ATOM 4231 O O . LYS A 1 508 ? 22.578 15.641 0.196 1 90.75 508 LYS A O 1
ATOM 4236 N N . SER A 1 509 ? 20.734 15.758 -1.065 1 93.19 509 SER A N 1
ATOM 4237 C CA . SER A 1 509 ? 20.594 17.188 -0.806 1 93.19 509 SER A CA 1
ATOM 4238 C C . SER A 1 509 ? 19.266 17.5 -0.115 1 93.19 509 SER A C 1
ATOM 4240 O O . SER A 1 509 ? 18.984 18.656 0.199 1 93.19 509 SER A O 1
ATOM 4242 N N . ASN A 1 510 ? 18.422 16.516 0.011 1 94.62 510 ASN A N 1
ATOM 4243 C CA . ASN A 1 510 ? 17.141 16.719 0.668 1 94.62 510 ASN A CA 1
ATOM 4244 C C . ASN A 1 510 ? 16.969 15.805 1.878 1 94.62 510 ASN A C 1
ATOM 4246 O O . ASN A 1 510 ? 17.578 14.727 1.934 1 94.62 510 ASN A O 1
ATOM 4250 N N . TYR A 1 511 ? 16.25 16.281 2.766 1 94.81 511 TYR A N 1
ATOM 4251 C CA . TYR A 1 511 ? 16.047 15.594 4.039 1 94.81 511 TYR A CA 1
ATOM 4252 C C . TYR A 1 511 ? 17.359 15.492 4.816 1 94.81 511 TYR A C 1
ATOM 4254 O O . TYR A 1 511 ? 17.672 14.438 5.363 1 94.81 511 TYR A O 1
ATOM 4262 N N . VAL A 1 512 ? 18.047 16.531 4.805 1 96.38 512 VAL A N 1
ATOM 4263 C CA . VAL A 1 512 ? 19.375 16.531 5.43 1 96.38 512 VAL A CA 1
ATOM 4264 C C . VAL A 1 512 ? 19.344 17.375 6.699 1 96.38 512 VAL A C 1
ATOM 4266 O O . VAL A 1 512 ? 18.609 18.359 6.781 1 96.38 512 VAL A O 1
ATOM 4269 N N . GLN A 1 513 ? 20.109 16.953 7.676 1 96.94 513 GLN A N 1
ATOM 4270 C CA . GLN A 1 513 ? 20.188 17.641 8.961 1 96.94 513 GLN A CA 1
ATOM 4271 C C . GLN A 1 513 ? 21.625 17.891 9.375 1 96.94 513 GLN A C 1
ATOM 4273 O O . GLN A 1 513 ? 21.906 18.797 10.164 1 96.94 513 GLN A O 1
ATOM 4278 N N . ARG A 1 514 ? 22.594 17.141 8.766 1 96.94 514 ARG A N 1
ATOM 4279 C CA . ARG A 1 514 ? 24.031 17.281 9.047 1 96.94 514 ARG A CA 1
ATOM 4280 C C . ARG A 1 514 ? 24.766 17.859 7.852 1 96.94 514 ARG A C 1
ATOM 4282 O O . ARG A 1 514 ? 24.5 17.5 6.707 1 96.94 514 ARG A O 1
ATOM 4289 N N . PHE A 1 515 ? 25.734 18.703 8.188 1 97.56 515 PHE A N 1
ATOM 4290 C CA . PHE A 1 515 ? 26.531 19.359 7.152 1 97.56 515 PHE A CA 1
ATOM 4291 C C . PHE A 1 515 ? 28 19.422 7.547 1 97.56 515 PHE A C 1
ATOM 4293 O O . PHE A 1 515 ? 28.328 19.453 8.734 1 97.56 515 PHE A O 1
ATOM 4300 N N . HIS A 1 516 ? 28.844 19.453 6.496 1 94.75 516 HIS A N 1
ATOM 4301 C CA . HIS A 1 516 ? 30.281 19.484 6.766 1 94.75 516 HIS A CA 1
ATOM 4302 C C . HIS A 1 516 ? 30.953 20.625 6.027 1 94.75 516 HIS A C 1
ATOM 4304 O O . HIS A 1 516 ? 30.547 20.984 4.918 1 94.75 516 HIS A O 1
ATOM 4310 N N . TYR A 1 517 ? 31.859 21.141 6.684 1 93.75 517 TYR A N 1
ATOM 4311 C CA . TYR A 1 517 ? 32.812 22.062 6.082 1 93.75 517 TYR A CA 1
ATOM 4312 C C . TYR A 1 517 ? 34.25 21.594 6.344 1 93.75 517 TYR A C 1
ATOM 4314 O O . TYR A 1 517 ? 34.625 21.375 7.492 1 93.75 517 TYR A O 1
ATOM 4322 N N . SER A 1 518 ? 35 21.453 5.25 1 90.75 518 SER A N 1
ATOM 4323 C CA . SER A 1 518 ? 36.375 20.969 5.375 1 90.75 518 SER A CA 1
ATOM 4324 C C . SER A 1 518 ? 37.375 22.047 4.922 1 90.75 518 SER A C 1
ATOM 4326 O O . SER A 1 518 ? 37.156 22.703 3.904 1 90.75 518 SER A O 1
ATOM 4328 N N . ARG A 1 519 ? 38.406 22.188 5.777 1 88.88 519 ARG A N 1
ATOM 4329 C CA . ARG A 1 519 ? 39.5 23.125 5.434 1 88.88 519 ARG A CA 1
ATOM 4330 C C . ARG A 1 519 ? 40.875 22.5 5.699 1 88.88 519 ARG A C 1
ATOM 4332 O O . ARG A 1 519 ? 41.062 21.797 6.699 1 88.88 519 ARG A O 1
ATOM 4339 N N . PRO A 1 520 ? 41.781 22.672 4.727 1 86.81 520 PRO A N 1
ATOM 4340 C CA . PRO A 1 520 ? 43.125 22.141 4.949 1 86.81 520 PRO A CA 1
ATOM 4341 C C . PRO A 1 520 ? 43.875 22.891 6.051 1 86.81 520 PRO A C 1
ATOM 4343 O O . PRO A 1 520 ? 43.75 24.125 6.168 1 86.81 520 PRO A O 1
ATOM 4346 N N . VAL A 1 521 ? 44.531 22.109 6.914 1 83 521 VAL A N 1
ATOM 4347 C CA . VAL A 1 521 ? 45.312 22.688 7.98 1 83 521 VAL A CA 1
ATOM 4348 C C . VAL A 1 521 ? 46.719 22.094 7.961 1 83 521 VAL A C 1
ATOM 4350 O O . VAL A 1 521 ? 46.906 20.938 7.59 1 83 521 VAL A O 1
ATOM 4353 N N . ARG A 1 522 ? 47.781 22.922 8.141 1 75.25 522 ARG A N 1
ATOM 4354 C CA . ARG A 1 522 ? 49.156 22.453 8.195 1 75.25 522 ARG A CA 1
ATOM 4355 C C . ARG A 1 522 ? 49.562 22.109 9.625 1 75.25 522 ARG A C 1
ATOM 4357 O O . ARG A 1 522 ? 49.469 22.953 10.523 1 75.25 522 ARG A O 1
ATOM 4364 N N . LYS A 1 523 ? 49.688 20.703 9.727 1 74.38 523 LYS A N 1
ATOM 4365 C CA . LYS A 1 523 ? 50.188 20.297 11.039 1 74.38 523 LYS A CA 1
ATOM 4366 C C . LYS A 1 523 ? 51.625 19.75 10.93 1 74.38 523 LYS A C 1
ATOM 4368 O O . LYS A 1 523 ? 51.875 18.844 10.148 1 74.38 523 LYS A O 1
ATOM 4373 N N . GLY A 1 524 ? 52.469 20.25 11.656 1 66.81 524 GLY A N 1
ATOM 4374 C CA . GLY A 1 524 ? 53.844 19.766 11.789 1 66.81 524 GLY A CA 1
ATOM 4375 C C . GLY A 1 524 ? 54.719 20.156 10.633 1 66.81 524 GLY A C 1
ATOM 4376 O O . GLY A 1 524 ? 54.531 21.203 10.016 1 66.81 524 GLY A O 1
ATOM 4377 N N . THR A 1 525 ? 55.781 19.328 10.359 1 65 525 THR A N 1
ATOM 4378 C CA . THR A 1 525 ? 56.812 19.625 9.375 1 65 525 THR A CA 1
ATOM 4379 C C . THR A 1 525 ? 56.344 19.312 7.965 1 65 525 THR A C 1
ATOM 4381 O O . THR A 1 525 ? 55.781 18.25 7.719 1 65 525 THR A O 1
ATOM 4384 N N . VAL A 1 526 ? 56.031 20.297 7.234 1 68.75 526 VAL A N 1
ATOM 4385 C CA . VAL A 1 526 ? 55.625 20.156 5.844 1 68.75 526 VAL A CA 1
ATOM 4386 C C . VAL A 1 526 ? 56.781 19.562 5.02 1 68.75 526 VAL A C 1
ATOM 4388 O O . VAL A 1 526 ? 57.906 20.062 5.059 1 68.75 526 VAL A O 1
ATOM 4391 N N . ASP A 1 527 ? 56.625 18.344 4.586 1 66.44 527 ASP A N 1
ATOM 4392 C CA . ASP A 1 527 ? 57.562 17.797 3.611 1 66.44 527 ASP A CA 1
ATOM 4393 C C . ASP A 1 527 ? 57.531 18.578 2.301 1 66.44 527 ASP A C 1
ATOM 4395 O O . ASP A 1 527 ? 56.5 18.609 1.633 1 66.44 527 ASP A O 1
ATOM 4399 N N . PRO A 1 528 ? 58.406 19.422 2.064 1 69.06 528 PRO A N 1
ATOM 4400 C CA . PRO A 1 528 ? 58.406 20.25 0.858 1 69.06 528 PRO A CA 1
ATOM 4401 C C . PRO A 1 528 ? 58.219 19.438 -0.419 1 69.06 528 PRO A C 1
ATOM 4403 O O . PRO A 1 528 ? 57.781 19.969 -1.437 1 69.06 528 PRO A O 1
ATOM 4406 N N . GLU A 1 529 ? 58.594 18.156 -0.359 1 65.94 529 GLU A N 1
ATOM 4407 C CA . GLU A 1 529 ? 58.594 17.391 -1.598 1 65.94 529 GLU A CA 1
ATOM 4408 C C . GLU A 1 529 ? 57.25 16.672 -1.792 1 65.94 529 GLU A C 1
ATOM 4410 O O . GLU A 1 529 ? 56.906 16.25 -2.902 1 65.94 529 GLU A O 1
ATOM 4415 N N . ASN A 1 530 ? 56.594 16.516 -0.728 1 72.25 530 ASN A N 1
ATOM 4416 C CA . ASN A 1 530 ? 55.312 15.789 -0.849 1 72.25 530 ASN A CA 1
ATOM 4417 C C . ASN A 1 530 ? 54.219 16.438 -0.029 1 72.25 530 ASN A C 1
ATOM 4419 O O . ASN A 1 530 ? 54.094 16.188 1.169 1 72.25 530 ASN A O 1
ATOM 4423 N N . GLU A 1 531 ? 53.406 17.203 -0.637 1 73.69 531 GLU A N 1
ATOM 4424 C CA . GLU A 1 531 ? 52.312 17.953 -0.001 1 73.69 531 GLU A CA 1
ATOM 4425 C C . GLU A 1 531 ? 51.25 17.031 0.581 1 73.69 531 GLU A C 1
ATOM 4427 O O . GLU A 1 531 ? 50.594 17.359 1.567 1 73.69 531 GLU A O 1
ATOM 4432 N N . PHE A 1 532 ? 51.125 15.875 0.065 1 77 532 PHE A N 1
ATOM 4433 C CA . PHE A 1 532 ? 50.062 14.945 0.475 1 77 532 PHE A CA 1
ATOM 4434 C C . PHE A 1 532 ? 50.406 14.336 1.833 1 77 532 PHE A C 1
ATOM 4436 O O . PHE A 1 532 ? 49.5 13.922 2.564 1 77 532 PHE A O 1
ATOM 4443 N N . ALA A 1 533 ? 51.625 14.273 2.053 1 75 533 ALA A N 1
ATOM 4444 C CA . ALA A 1 533 ? 52.062 13.625 3.289 1 75 533 ALA A CA 1
ATOM 4445 C C . ALA A 1 533 ? 51.781 14.508 4.5 1 75 533 ALA A C 1
ATOM 4447 O O . ALA A 1 533 ? 51.719 14.016 5.629 1 75 533 ALA A O 1
ATOM 4448 N N . SER A 1 534 ? 51.531 15.797 4.254 1 77.88 534 SER A N 1
ATOM 4449 C CA . SER A 1 534 ? 51.406 16.703 5.387 1 77.88 534 SER A CA 1
ATOM 4450 C C . SER A 1 534 ? 50.062 17.469 5.324 1 77.88 534 SER A C 1
ATOM 4452 O O . SER A 1 534 ? 49.844 18.406 6.094 1 77.88 534 SER A O 1
ATOM 4454 N N . MET A 1 535 ? 49.219 17.047 4.48 1 81.56 535 MET A N 1
ATOM 4455 C CA . MET A 1 535 ? 47.969 17.797 4.309 1 81.56 535 MET A CA 1
ATOM 4456 C C . MET A 1 535 ? 46.906 17.312 5.289 1 81.56 535 MET A C 1
ATOM 4458 O O . MET A 1 535 ? 46.188 16.359 4.996 1 81.56 535 MET A O 1
ATOM 4462 N N . TRP A 1 536 ? 46.812 17.938 6.359 1 87 536 TRP A N 1
ATOM 4463 C CA . TRP A 1 536 ? 45.75 17.656 7.328 1 87 536 TRP A CA 1
ATOM 4464 C C . TRP A 1 536 ? 44.469 18.406 6.988 1 87 536 TRP A C 1
ATOM 4466 O O . TRP A 1 536 ? 44.531 19.484 6.367 1 87 536 TRP A O 1
ATOM 4476 N N . ILE A 1 537 ? 43.375 17.766 7.297 1 89.62 537 ILE A N 1
ATOM 4477 C CA . ILE A 1 537 ? 42.094 18.406 7.043 1 89.62 537 ILE A CA 1
ATOM 4478 C C . ILE A 1 537 ? 41.344 18.594 8.359 1 89.62 537 ILE A C 1
ATOM 4480 O O . ILE A 1 537 ? 41.25 17.672 9.172 1 89.62 537 ILE A O 1
ATOM 4484 N N . GLU A 1 538 ? 40.938 19.828 8.555 1 90.94 538 GLU A N 1
ATOM 4485 C CA . GLU A 1 538 ? 40 20.094 9.648 1 90.94 538 GLU A CA 1
ATOM 4486 C C . GLU A 1 538 ? 38.562 20.109 9.164 1 90.94 538 GLU A C 1
ATOM 4488 O O . GLU A 1 538 ? 38.188 20.922 8.32 1 90.94 538 GLU A O 1
ATOM 4493 N N . ARG A 1 539 ? 37.719 19.203 9.75 1 93 539 ARG A N 1
ATOM 4494 C CA . ARG A 1 539 ? 36.312 19.094 9.344 1 93 539 ARG A CA 1
ATOM 4495 C C . ARG A 1 539 ? 35.375 19.547 10.453 1 93 539 ARG A C 1
ATOM 4497 O O . ARG A 1 539 ? 35.438 19.031 11.57 1 93 539 ARG A O 1
ATOM 4504 N N . THR A 1 540 ? 34.594 20.578 10.086 1 94.12 540 THR A N 1
ATOM 4505 C CA . THR A 1 540 ? 33.594 21.062 11.008 1 94.12 540 THR A CA 1
ATOM 4506 C C . THR A 1 540 ? 32.219 20.5 10.625 1 94.12 540 THR A C 1
ATOM 4508 O O . THR A 1 540 ? 31.797 20.609 9.477 1 94.12 540 THR A O 1
ATOM 4511 N N . SER A 1 541 ? 31.609 19.891 11.617 1 95.12 541 SER A N 1
ATOM 4512 C CA . SER A 1 541 ? 30.297 19.312 11.391 1 95.12 541 SER A CA 1
ATOM 4513 C C . SER A 1 541 ? 29.203 20.156 12.039 1 95.12 541 SER A C 1
ATOM 4515 O O . SER A 1 541 ? 29.359 20.625 13.172 1 95.12 541 SER A O 1
ATOM 4517 N N . PHE A 1 542 ? 28.156 20.438 11.305 1 97 542 PHE A N 1
ATOM 4518 C CA . PHE A 1 542 ? 27.016 21.203 11.781 1 97 542 PHE A CA 1
ATOM 4519 C C . PHE A 1 542 ? 25.75 20.344 11.812 1 97 542 PHE A C 1
ATOM 4521 O O . PHE A 1 542 ? 25.516 19.547 10.898 1 97 542 PHE A O 1
ATOM 4528 N N . VAL A 1 543 ? 24.969 20.438 12.867 1 97.88 543 VAL A N 1
ATOM 4529 C CA . VAL A 1 543 ? 23.656 19.781 12.953 1 97.88 543 VAL A CA 1
ATOM 4530 C C . VAL A 1 543 ? 22.578 20.828 13.156 1 97.88 543 VAL A C 1
ATOM 4532 O O . VAL A 1 543 ? 22.625 21.609 14.109 1 97.88 543 VAL A O 1
ATOM 4535 N N . THR A 1 544 ? 21.641 20.938 12.258 1 97.88 544 THR A N 1
ATOM 4536 C CA . THR A 1 544 ? 20.562 21.906 12.359 1 97.88 544 THR A CA 1
ATOM 4537 C C . THR A 1 544 ? 19.453 21.391 13.273 1 97.88 544 THR A C 1
ATOM 4539 O O . THR A 1 544 ? 19.375 20.188 13.539 1 97.88 544 THR A O 1
ATOM 4542 N N . ALA A 1 545 ? 18.625 22.297 13.68 1 96.56 545 ALA A N 1
ATOM 4543 C CA . ALA A 1 545 ? 17.516 21.953 14.562 1 96.56 545 ALA A CA 1
ATOM 4544 C C . ALA A 1 545 ? 16.516 21.047 13.859 1 96.56 545 ALA A C 1
ATOM 4546 O O . ALA A 1 545 ? 15.906 20.188 14.484 1 96.56 545 ALA A O 1
ATOM 4547 N N . TYR A 1 546 ? 16.312 21.312 12.578 1 96.38 546 TYR A N 1
ATOM 4548 C CA . TYR A 1 546 ? 15.375 20.531 11.766 1 96.38 546 TYR A CA 1
ATOM 4549 C C . TYR A 1 546 ? 15.992 20.172 10.422 1 96.38 546 TYR A C 1
ATOM 4551 O O . TYR A 1 546 ? 17.031 20.719 10.039 1 96.38 546 TYR A O 1
ATOM 4559 N N . LYS A 1 547 ? 15.328 19.297 9.758 1 96.88 547 LYS A N 1
ATOM 4560 C CA . LYS A 1 547 ? 15.805 18.875 8.438 1 96.88 547 LYS A CA 1
ATOM 4561 C C . LYS A 1 547 ? 15.453 19.906 7.375 1 96.88 547 LYS A C 1
ATOM 4563 O O . LYS A 1 547 ? 14.469 20.641 7.516 1 96.88 547 LYS A O 1
ATOM 4568 N N . LEU A 1 548 ? 16.25 20.031 6.449 1 97.62 548 LEU A N 1
ATOM 4569 C CA . LEU A 1 548 ? 15.992 20.875 5.289 1 97.62 548 LEU A CA 1
ATOM 4570 C C . LEU A 1 548 ? 15.688 20.031 4.055 1 97.62 548 LEU A C 1
ATOM 4572 O O . LEU A 1 548 ? 16.344 19 3.82 1 97.62 548 LEU A O 1
ATOM 4576 N N . PRO A 1 549 ? 14.742 20.297 3.338 1 97.31 549 PRO A N 1
ATOM 4577 C CA . PRO A 1 549 ? 13.906 21.484 3.457 1 97.31 549 PRO A CA 1
ATOM 4578 C C . PRO A 1 549 ? 12.828 21.344 4.531 1 97.31 549 PRO A C 1
ATOM 4580 O O . PRO A 1 549 ? 12.539 20.234 4.984 1 97.31 549 PRO A O 1
ATOM 4583 N N . GLY A 1 550 ? 12.297 22.453 5.02 1 97.44 550 GLY A N 1
ATOM 4584 C CA . GLY A 1 550 ? 11.234 22.516 6.008 1 97.44 550 GLY A CA 1
ATOM 4585 C C . GLY A 1 550 ? 10.383 23.766 5.887 1 97.44 550 GLY A C 1
ATOM 4586 O O . GLY A 1 550 ? 10.094 24.219 4.777 1 97.44 550 GLY A O 1
ATOM 4587 N N . ILE A 1 551 ? 9.961 24.281 6.973 1 98 551 ILE A N 1
ATOM 4588 C CA . ILE A 1 551 ? 9.016 25.391 6.938 1 98 551 ILE A CA 1
ATOM 4589 C C . ILE A 1 551 ? 9.758 26.688 6.656 1 98 551 ILE A C 1
ATOM 4591 O O . ILE A 1 551 ? 9.141 27.703 6.328 1 98 551 ILE A O 1
ATOM 4595 N N . LEU A 1 552 ? 11.055 26.703 6.812 1 97.62 552 LEU A N 1
ATOM 4596 C CA . LEU A 1 552 ? 11.938 27.797 6.398 1 97.62 552 LEU A CA 1
ATOM 4597 C C . LEU A 1 552 ? 13.062 27.281 5.508 1 97.62 552 LEU A C 1
ATOM 4599 O O . LEU A 1 552 ? 13.289 26.062 5.426 1 97.62 552 LEU A O 1
ATOM 4603 N N . ARG A 1 553 ? 13.727 28.188 4.871 1 97 553 ARG A N 1
ATOM 4604 C CA . ARG A 1 553 ? 14.859 27.797 4.035 1 97 553 ARG A CA 1
ATOM 4605 C C . ARG A 1 553 ? 16.156 27.766 4.848 1 97 553 ARG A C 1
ATOM 4607 O O . ARG A 1 553 ? 17.234 27.562 4.297 1 97 553 ARG A O 1
ATOM 4614 N N . TRP A 1 554 ? 16.031 28.031 6.121 1 97.12 554 TRP A N 1
ATOM 4615 C CA . TRP A 1 554 ? 17.188 28.016 7.012 1 97.12 554 TRP A CA 1
ATOM 4616 C C . TRP A 1 554 ? 16.797 27.516 8.398 1 97.12 554 TRP A C 1
ATOM 4618 O O . TRP A 1 554 ? 15.641 27.656 8.805 1 97.12 554 TRP A O 1
ATOM 4628 N N . PHE A 1 555 ? 17.734 26.922 9.055 1 97.56 555 PHE A N 1
ATOM 4629 C CA . PHE A 1 555 ? 17.516 26.516 10.445 1 97.56 555 PHE A CA 1
ATOM 4630 C C . PHE A 1 555 ? 18.781 26.75 11.273 1 97.56 555 PHE A C 1
ATOM 4632 O O . PHE A 1 555 ? 19.891 26.703 10.742 1 97.56 555 PHE A O 1
ATOM 4639 N N . GLU A 1 556 ? 18.562 26.984 12.445 1 96.94 556 GLU A N 1
ATOM 4640 C CA . GLU A 1 556 ? 19.656 27.25 13.375 1 96.94 556 GLU A CA 1
ATOM 4641 C C . GLU A 1 556 ? 20.469 25.984 13.625 1 96.94 556 GLU A C 1
ATOM 4643 O O . GLU A 1 556 ? 19.922 24.875 13.703 1 96.94 556 GLU A O 1
ATOM 4648 N N . VAL A 1 557 ? 21.812 26.141 13.711 1 97.5 557 VAL A N 1
ATOM 4649 C CA . VAL A 1 557 ? 22.688 25.031 14.086 1 97.5 557 VAL A CA 1
ATOM 4650 C C . VAL A 1 557 ? 22.625 24.797 15.594 1 97.5 557 VAL A C 1
ATOM 4652 O O . VAL A 1 557 ? 22.844 25.719 16.375 1 97.5 557 VAL A O 1
ATOM 4655 N N . VAL A 1 558 ? 22.328 23.641 15.977 1 96.94 558 VAL A N 1
ATOM 4656 C CA . VAL A 1 558 ? 22.156 23.344 17.391 1 96.94 558 VAL A CA 1
ATOM 4657 C C . VAL A 1 558 ? 23.391 22.625 17.922 1 96.94 558 VAL A C 1
ATOM 4659 O O . VAL A 1 558 ? 23.641 22.625 19.141 1 96.94 558 VAL A O 1
ATOM 4662 N N . HIS A 1 559 ? 24.125 21.984 16.984 1 95.81 559 HIS A N 1
ATOM 4663 C CA . HIS A 1 559 ? 25.344 21.281 17.391 1 95.81 559 HIS A CA 1
ATOM 4664 C C . HIS A 1 559 ? 26.453 21.469 16.359 1 95.81 559 HIS A C 1
ATOM 4666 O O . HIS A 1 559 ? 26.188 21.438 15.156 1 95.81 559 HIS A O 1
ATOM 4672 N N . MET A 1 560 ? 27.609 21.844 16.859 1 93.62 560 MET A N 1
ATOM 4673 C CA . MET A 1 560 ? 28.797 22.016 16.031 1 93.62 560 MET A CA 1
ATOM 4674 C C . MET A 1 560 ? 29.969 21.219 16.594 1 93.62 560 MET A C 1
ATOM 4676 O O . MET A 1 560 ? 30.203 21.203 17.812 1 93.62 560 MET A O 1
ATOM 4680 N N . SER A 1 561 ? 30.609 20.391 15.75 1 93.62 561 SER A N 1
ATOM 4681 C CA . SER A 1 561 ? 31.781 19.625 16.172 1 93.62 561 SER A CA 1
ATOM 4682 C C . SER A 1 561 ? 32.875 19.703 15.117 1 93.62 561 SER A C 1
ATOM 4684 O O . SER A 1 561 ? 32.625 19.891 13.93 1 93.62 561 SER A O 1
ATOM 4686 N N . GLN A 1 562 ? 34.156 19.672 15.602 1 91.31 562 GLN A N 1
ATOM 4687 C CA . GLN A 1 562 ? 35.312 19.719 14.727 1 91.31 562 GLN A CA 1
ATOM 4688 C C . GLN A 1 562 ? 36.156 18.469 14.875 1 91.31 562 GLN A C 1
ATOM 4690 O O . GLN A 1 562 ? 36.375 17.984 15.992 1 91.31 562 GLN A O 1
ATOM 4695 N N . THR A 1 563 ? 36.5 17.906 13.75 1 92 563 THR A N 1
ATOM 4696 C CA . THR A 1 563 ? 37.375 16.734 13.734 1 92 563 THR A CA 1
ATOM 4697 C C . THR A 1 563 ? 38.562 16.953 12.781 1 92 563 THR A C 1
ATOM 4699 O O . THR A 1 563 ? 38.438 17.672 11.789 1 92 563 THR A O 1
ATOM 4702 N N . THR A 1 564 ? 39.688 16.375 13.125 1 90.38 564 THR A N 1
ATOM 4703 C CA . THR A 1 564 ? 40.875 16.469 12.281 1 90.38 564 THR A CA 1
ATOM 4704 C C . THR A 1 564 ? 41.125 15.141 11.547 1 90.38 564 THR A C 1
ATOM 4706 O O . THR A 1 564 ? 41.156 14.078 12.172 1 90.38 564 THR A O 1
ATOM 4709 N N . ILE A 1 565 ? 41.219 15.289 10.266 1 90.19 565 ILE A N 1
ATOM 4710 C CA . ILE A 1 565 ? 41.438 14.125 9.414 1 90.19 565 ILE A CA 1
ATOM 4711 C C . ILE A 1 565 ? 42.938 14.055 9.016 1 90.19 565 ILE A C 1
ATOM 4713 O O . ILE A 1 565 ? 43.469 15.031 8.484 1 90.19 565 ILE A O 1
ATOM 4717 N N . SER A 1 566 ? 43.531 12.898 9.211 1 88.81 566 SER A N 1
ATOM 4718 C CA . SER A 1 566 ? 44.938 12.711 8.883 1 88.81 566 SER A CA 1
ATOM 4719 C C . SER A 1 566 ? 45.156 12.672 7.375 1 88.81 566 SER A C 1
ATOM 4721 O O . SER A 1 566 ? 44.219 12.469 6.613 1 88.81 566 SER A O 1
ATOM 4723 N N . PRO A 1 567 ? 46.375 12.922 6.969 1 87.31 567 PRO A N 1
ATOM 4724 C CA . PRO A 1 567 ? 46.656 12.867 5.535 1 87.31 567 PRO A CA 1
ATOM 4725 C C . PRO A 1 567 ? 46.312 11.523 4.906 1 87.31 567 PRO A C 1
ATOM 4727 O O . PRO A 1 567 ? 45.781 11.477 3.793 1 87.31 567 PRO A O 1
ATOM 4730 N N . LEU A 1 568 ? 46.5 10.5 5.621 1 89 568 LEU A N 1
ATOM 4731 C CA . LEU A 1 568 ? 46.188 9.18 5.105 1 89 568 LEU A CA 1
ATOM 4732 C C . LEU A 1 568 ? 44.656 9.016 4.961 1 89 568 LEU A C 1
ATOM 4734 O O . LEU A 1 568 ? 44.188 8.516 3.938 1 89 568 LEU A O 1
ATOM 4738 N N . GLU A 1 569 ? 43.969 9.406 5.977 1 89.88 569 GLU A N 1
ATOM 4739 C CA . GLU A 1 569 ? 42.5 9.328 5.926 1 89.88 569 GLU A CA 1
ATOM 4740 C C . GLU A 1 569 ? 41.938 10.211 4.816 1 89.88 569 GLU A C 1
ATOM 4742 O O . GLU A 1 569 ? 40.969 9.844 4.152 1 89.88 569 GLU A O 1
ATOM 4747 N N . ASN A 1 570 ? 42.531 11.289 4.719 1 88.06 570 ASN A N 1
ATOM 4748 C CA . ASN A 1 570 ? 42.125 12.188 3.643 1 88.06 570 ASN A CA 1
ATOM 4749 C C . ASN A 1 570 ? 42.344 11.562 2.27 1 88.06 570 ASN A C 1
ATOM 4751 O O . ASN A 1 570 ? 41.531 11.734 1.359 1 88.06 570 ASN A O 1
ATOM 4755 N N . ALA A 1 571 ? 43.469 10.922 2.107 1 87.12 571 ALA A N 1
ATOM 4756 C CA . ALA A 1 571 ? 43.781 10.219 0.863 1 87.12 571 ALA A CA 1
ATOM 4757 C C . ALA A 1 571 ? 42.75 9.148 0.571 1 87.12 571 ALA A C 1
ATOM 4759 O O . ALA A 1 571 ? 42.312 8.992 -0.57 1 87.12 571 ALA A O 1
ATOM 4760 N N . ILE A 1 572 ? 42.375 8.5 1.59 1 89.38 572 ILE A N 1
ATOM 4761 C CA . ILE A 1 572 ? 41.375 7.441 1.457 1 89.38 572 ILE A CA 1
ATOM 4762 C C . ILE A 1 572 ? 40.031 8.047 1.032 1 89.38 572 ILE A C 1
ATOM 4764 O O . ILE A 1 572 ? 39.375 7.547 0.106 1 89.38 572 ILE A O 1
ATOM 4768 N N . GLU A 1 573 ? 39.594 9.109 1.644 1 86.94 573 GLU A N 1
ATOM 4769 C CA . GLU A 1 573 ? 38.312 9.766 1.333 1 86.94 573 GLU A CA 1
ATOM 4770 C C . GLU A 1 573 ? 38.312 10.328 -0.085 1 86.94 573 GLU A C 1
ATOM 4772 O O . GLU A 1 573 ? 37.312 10.211 -0.809 1 86.94 573 GLU A O 1
ATOM 4777 N N . THR A 1 574 ? 39.406 10.891 -0.342 1 84.06 574 THR A N 1
ATOM 4778 C CA . THR A 1 574 ? 39.531 11.492 -1.665 1 84.06 574 THR A CA 1
ATOM 4779 C C . THR A 1 574 ? 39.469 10.422 -2.752 1 84.06 574 THR A C 1
ATOM 4781 O O . THR A 1 574 ? 38.781 10.586 -3.764 1 84.06 574 THR A O 1
ATOM 4784 N N . MET A 1 575 ? 40.188 9.367 -2.51 1 84.62 575 MET A N 1
ATOM 4785 C CA . MET A 1 575 ? 40.188 8.266 -3.467 1 84.62 575 MET A CA 1
ATOM 4786 C C . MET A 1 575 ? 38.812 7.609 -3.557 1 84.62 575 MET A C 1
ATOM 4788 O O . MET A 1 575 ? 38.375 7.25 -4.645 1 84.62 575 MET A O 1
ATOM 4792 N N . SER A 1 576 ? 38.25 7.422 -2.451 1 85.75 576 SER A N 1
ATOM 4793 C CA . SER A 1 576 ? 36.906 6.836 -2.414 1 85.75 576 SER A CA 1
ATOM 4794 C C . SER A 1 576 ? 35.906 7.695 -3.172 1 85.75 576 SER A C 1
ATOM 4796 O O . SER A 1 576 ? 35.094 7.18 -3.951 1 85.75 576 SER A O 1
ATOM 4798 N N . ALA A 1 577 ? 35.906 8.969 -2.992 1 81.94 577 ALA A N 1
ATOM 4799 C CA . ALA A 1 577 ? 35.031 9.906 -3.664 1 81.94 577 ALA A CA 1
ATOM 4800 C C . ALA A 1 577 ? 35.25 9.898 -5.172 1 81.94 577 ALA A C 1
ATOM 4802 O O . ALA A 1 577 ? 34.312 9.961 -5.953 1 81.94 577 ALA A O 1
ATOM 4803 N N . ALA A 1 578 ? 36.5 9.836 -5.516 1 81.94 578 ALA A N 1
ATOM 4804 C CA . ALA A 1 578 ? 36.844 9.773 -6.934 1 81.94 578 ALA A CA 1
ATOM 4805 C C . ALA A 1 578 ? 36.281 8.492 -7.57 1 81.94 578 ALA A C 1
ATOM 4807 O O . ALA A 1 578 ? 35.75 8.516 -8.68 1 81.94 578 ALA A O 1
ATOM 4808 N N . ASN A 1 579 ? 36.5 7.422 -6.875 1 83.31 579 ASN A N 1
ATOM 4809 C CA . ASN A 1 579 ? 36 6.141 -7.363 1 83.31 579 ASN A CA 1
ATOM 4810 C C . ASN A 1 579 ? 34.5 6.145 -7.504 1 83.31 579 ASN A C 1
ATOM 4812 O O . ASN A 1 579 ? 33.938 5.613 -8.477 1 83.31 579 ASN A O 1
ATOM 4816 N N . GLU A 1 580 ? 33.844 6.734 -6.574 1 77.12 580 GLU A N 1
ATOM 4817 C CA . GLU A 1 580 ? 32.375 6.84 -6.633 1 77.12 580 GLU A CA 1
ATOM 4818 C C . GLU A 1 580 ? 31.938 7.688 -7.824 1 77.12 580 GLU A C 1
ATOM 4820 O O . GLU A 1 580 ? 30.953 7.359 -8.492 1 77.12 580 GLU A O 1
ATOM 4825 N N . LYS A 1 581 ? 32.625 8.688 -8.023 1 79.19 581 LYS A N 1
ATOM 4826 C CA . LYS A 1 581 ? 32.312 9.555 -9.164 1 79.19 581 LYS A CA 1
ATOM 4827 C C . LYS A 1 581 ? 32.5 8.812 -10.484 1 79.19 581 LYS A C 1
ATOM 4829 O O . LYS A 1 581 ? 31.656 8.93 -11.383 1 79.19 581 LYS A O 1
ATOM 4834 N N . ILE A 1 582 ? 33.562 8.055 -10.539 1 79.88 582 ILE A N 1
ATOM 4835 C CA . ILE A 1 582 ? 33.812 7.258 -11.734 1 79.88 582 ILE A CA 1
ATOM 4836 C C . ILE A 1 582 ? 32.688 6.254 -11.938 1 79.88 582 ILE A C 1
ATOM 4838 O O . ILE A 1 582 ? 32.156 6.121 -13.039 1 79.88 582 ILE A O 1
ATOM 4842 N N . LEU A 1 583 ? 32.375 5.613 -10.859 1 75.75 583 LEU A N 1
ATOM 4843 C CA . LEU A 1 583 ? 31.312 4.613 -10.914 1 75.75 583 LEU A CA 1
ATOM 4844 C C . LEU A 1 583 ? 29.984 5.242 -11.344 1 75.75 583 LEU A C 1
ATOM 4846 O O . LEU A 1 583 ? 29.234 4.648 -12.117 1 75.75 583 LEU A O 1
ATOM 4850 N N . MET A 1 584 ? 29.734 6.395 -10.906 1 74.94 584 MET A N 1
ATOM 4851 C CA . MET A 1 584 ? 28.516 7.117 -11.234 1 74.94 584 MET A CA 1
ATOM 4852 C C . MET A 1 584 ? 28.453 7.438 -12.727 1 74.94 584 MET A C 1
ATOM 4854 O O . MET A 1 584 ? 27.422 7.23 -13.375 1 74.94 584 MET A O 1
ATOM 4858 N N . VAL A 1 585 ? 29.594 7.879 -13.242 1 77.62 585 VAL A N 1
ATOM 4859 C CA . VAL A 1 585 ? 29.641 8.25 -14.656 1 77.62 585 VAL A CA 1
ATOM 4860 C C . VAL A 1 585 ? 29.531 7 -15.523 1 77.62 585 VAL A C 1
ATOM 4862 O O . VAL A 1 585 ? 28.844 7.012 -16.547 1 77.62 585 VAL A O 1
ATOM 4865 N N . ILE A 1 586 ? 30.094 5.941 -15.078 1 76.44 586 ILE A N 1
ATOM 4866 C CA . ILE A 1 586 ? 30 4.672 -15.789 1 76.44 586 ILE A CA 1
ATOM 4867 C C . ILE A 1 586 ? 28.547 4.199 -15.828 1 76.44 586 ILE A C 1
ATOM 4869 O O . ILE A 1 586 ? 28.062 3.775 -16.875 1 76.44 586 ILE A O 1
ATOM 4873 N N . ASN A 1 587 ? 27.922 4.285 -14.727 1 71.62 587 ASN A N 1
ATOM 4874 C CA . ASN A 1 587 ? 26.531 3.848 -14.633 1 71.62 587 ASN A CA 1
ATOM 4875 C C . ASN A 1 587 ? 25.625 4.691 -15.516 1 71.62 587 ASN A C 1
ATOM 4877 O O . ASN A 1 587 ? 24.688 4.168 -16.125 1 71.62 587 ASN A O 1
ATOM 4881 N N . GLN A 1 588 ? 25.875 5.934 -15.562 1 72 588 GLN A N 1
ATOM 4882 C CA . GLN A 1 588 ? 25.109 6.828 -16.422 1 72 588 GLN A CA 1
ATOM 4883 C C . GLN A 1 588 ? 25.25 6.438 -17.891 1 72 588 GLN A C 1
ATOM 4885 O O . GLN A 1 588 ? 24.266 6.406 -18.625 1 72 588 GLN A O 1
ATOM 4890 N N . TYR A 1 589 ? 26.484 6.105 -18.172 1 71.88 589 TYR A N 1
ATOM 4891 C CA . TYR A 1 589 ? 26.75 5.715 -19.547 1 71.88 589 TYR A CA 1
ATOM 4892 C C . TYR A 1 589 ? 26.141 4.363 -19.875 1 71.88 589 TYR A C 1
ATOM 4894 O O . TYR A 1 589 ? 25.672 4.133 -20.984 1 71.88 589 TYR A O 1
ATOM 4902 N N . GLN A 1 590 ? 26.125 3.461 -18.938 1 69.94 590 GLN A N 1
ATOM 4903 C CA . GLN A 1 590 ? 25.531 2.141 -19.125 1 69.94 590 GLN A CA 1
ATOM 4904 C C . GLN A 1 590 ? 24.016 2.23 -19.266 1 69.94 590 GLN A C 1
ATOM 4906 O O . GLN A 1 590 ? 23.406 1.427 -19.984 1 69.94 590 GLN A O 1
ATOM 4911 N N . SER A 1 591 ? 23.438 3.168 -18.625 1 65.75 591 SER A N 1
ATOM 4912 C CA . SER A 1 591 ? 21.984 3.35 -18.688 1 65.75 591 SER A CA 1
ATOM 4913 C C . SER A 1 591 ? 21.562 4.043 -19.969 1 65.75 591 SER A C 1
ATOM 4915 O O . SER A 1 591 ? 20.484 3.77 -20.516 1 65.75 591 SER A O 1
ATOM 4917 N N . ASP A 1 592 ? 22.406 5.027 -20.469 1 66.75 592 ASP A N 1
ATOM 4918 C CA . ASP A 1 592 ? 22.141 5.746 -21.703 1 66.75 592 ASP A CA 1
ATOM 4919 C C . ASP A 1 592 ? 23.391 5.836 -22.578 1 66.75 592 ASP A C 1
ATOM 4921 O O . ASP A 1 592 ? 24.203 6.746 -22.406 1 66.75 592 ASP A O 1
ATOM 4925 N N . GLU A 1 593 ? 23.453 4.918 -23.422 1 69.31 593 GLU A N 1
ATOM 4926 C CA . GLU A 1 593 ? 24.641 4.809 -24.266 1 69.31 593 GLU A CA 1
ATOM 4927 C C . GLU A 1 593 ? 24.766 6 -25.203 1 69.31 593 GLU A C 1
ATOM 4929 O O . GLU A 1 593 ? 25.812 6.207 -25.828 1 69.31 593 GLU A O 1
ATOM 4934 N N . SER A 1 594 ? 23.625 6.746 -25.281 1 69.62 594 SER A N 1
ATOM 4935 C CA . SER A 1 594 ? 23.641 7.855 -26.234 1 69.62 594 SER A CA 1
ATOM 4936 C C . SER A 1 594 ? 24.391 9.055 -25.672 1 69.62 594 SER A C 1
ATOM 4938 O O . SER A 1 594 ? 24.688 10.008 -26.406 1 69.62 594 SER A O 1
ATOM 4940 N N . LEU A 1 595 ? 24.766 8.93 -24.422 1 72.56 595 LEU A N 1
ATOM 4941 C CA . LEU A 1 595 ? 25.438 10.055 -23.766 1 72.56 595 LEU A CA 1
ATOM 4942 C C . LEU A 1 595 ? 26.859 10.211 -24.297 1 72.56 595 LEU A C 1
ATOM 4944 O O . LEU A 1 595 ? 27.516 9.219 -24.625 1 72.56 595 LEU A O 1
ATOM 4948 N N . PRO A 1 596 ? 27.266 11.453 -24.609 1 75.81 596 PRO A N 1
ATOM 4949 C CA . PRO A 1 596 ? 28.656 11.648 -25.047 1 75.81 596 PRO A CA 1
ATOM 4950 C C . PRO A 1 596 ? 29.672 11.102 -24.047 1 75.81 596 PRO A C 1
ATOM 4952 O O . PRO A 1 596 ? 29.484 11.242 -22.828 1 75.81 596 PRO A O 1
ATOM 4955 N N . ILE A 1 597 ? 30.656 10.375 -24.484 1 77.19 597 ILE A N 1
ATOM 4956 C CA . ILE A 1 597 ? 31.656 9.656 -23.703 1 77.19 597 ILE A CA 1
ATOM 4957 C C . ILE A 1 597 ? 32.656 10.648 -23.125 1 77.19 597 ILE A C 1
ATOM 4959 O O . ILE A 1 597 ? 33.406 10.312 -22.203 1 77.19 597 ILE A O 1
ATOM 4963 N N . ASN A 1 598 ? 32.625 11.922 -23.531 1 76.44 598 ASN A N 1
ATOM 4964 C CA . ASN A 1 598 ? 33.656 12.914 -23.219 1 76.44 598 ASN A CA 1
ATOM 4965 C C . ASN A 1 598 ? 33.781 13.117 -21.719 1 76.44 598 ASN A C 1
ATOM 4967 O O . ASN A 1 598 ? 34.906 13.133 -21.203 1 76.44 598 ASN A O 1
ATOM 4971 N N . PRO A 1 599 ? 32.688 13.164 -21.016 1 76.25 599 PRO A N 1
ATOM 4972 C CA . PRO A 1 599 ? 32.844 13.375 -19.578 1 76.25 599 PRO A CA 1
ATOM 4973 C C . PRO A 1 599 ? 33.562 12.219 -18.875 1 76.25 599 PRO A C 1
ATOM 4975 O O . PRO A 1 599 ? 34.375 12.438 -17.984 1 76.25 599 PRO A O 1
ATOM 4978 N N . LEU A 1 600 ? 33.219 11.102 -19.297 1 77.62 600 LEU A N 1
ATOM 4979 C CA . LEU A 1 600 ? 33.875 9.938 -18.734 1 77.62 600 LEU A CA 1
ATOM 4980 C C . LEU A 1 600 ? 35.344 9.891 -19.141 1 77.62 600 LEU A C 1
ATOM 4982 O O . LEU A 1 600 ? 36.219 9.594 -18.328 1 77.62 600 LEU A O 1
ATOM 4986 N N . SER A 1 601 ? 35.594 10.211 -20.391 1 77.25 601 SER A N 1
ATOM 4987 C CA . SER A 1 601 ? 36.969 10.227 -20.891 1 77.25 601 SER A CA 1
ATOM 4988 C C . SER A 1 601 ? 37.812 11.273 -20.172 1 77.25 601 SER A C 1
ATOM 4990 O O . SER A 1 601 ? 38.969 11.023 -19.859 1 77.25 601 SER A O 1
ATOM 4992 N N . MET A 1 602 ? 37.25 12.383 -19.875 1 77.31 602 MET A N 1
ATOM 4993 C CA . MET A 1 602 ? 37.969 13.453 -19.188 1 77.31 602 MET A CA 1
ATOM 4994 C C . MET A 1 602 ? 38.25 13.062 -17.75 1 77.31 602 MET A C 1
ATOM 4996 O O . MET A 1 602 ? 39.344 13.336 -17.234 1 77.31 602 MET A O 1
ATOM 5000 N N . LEU A 1 603 ? 37.281 12.469 -17.172 1 79.06 603 LEU A N 1
ATOM 5001 C CA . LEU A 1 603 ? 37.469 12.023 -15.789 1 79.06 603 LEU A CA 1
ATOM 5002 C C . LEU A 1 603 ? 38.562 10.977 -15.68 1 79.06 603 LEU A C 1
ATOM 5004 O O . LEU A 1 603 ? 39.406 11.062 -14.797 1 79.06 603 LEU A O 1
ATOM 5008 N N . LEU A 1 604 ? 38.562 10.086 -16.609 1 78.62 604 LEU A N 1
ATOM 5009 C CA . LEU A 1 604 ? 39.531 9.008 -16.594 1 78.62 604 LEU A CA 1
ATOM 5010 C C . LEU A 1 604 ? 40.938 9.531 -16.938 1 78.62 604 LEU A C 1
ATOM 5012 O O . LEU A 1 604 ? 41.906 9.117 -16.328 1 78.62 604 LEU A O 1
ATOM 5016 N N . ASN A 1 605 ? 40.969 10.445 -17.875 1 75.06 605 ASN A N 1
ATOM 5017 C CA . ASN A 1 605 ? 42.219 11.055 -18.234 1 75.06 605 ASN A CA 1
ATOM 5018 C C . ASN A 1 605 ? 42.812 11.844 -17.078 1 75.06 605 ASN A C 1
ATOM 5020 O O . ASN A 1 605 ? 44.031 11.844 -16.875 1 75.06 605 ASN A O 1
ATOM 5024 N N . GLY A 1 606 ? 42 12.516 -16.297 1 73.44 606 GLY A N 1
ATOM 5025 C CA . GLY A 1 606 ? 42.469 13.273 -15.141 1 73.44 606 GLY A CA 1
ATOM 5026 C C . GLY A 1 606 ? 43.031 12.398 -14.039 1 73.44 606 GLY A C 1
ATOM 5027 O O . GLY A 1 606 ? 43.906 12.82 -13.297 1 73.44 606 GLY A O 1
ATOM 5028 N N . ILE A 1 607 ? 42.5 11.203 -13.938 1 73.75 607 ILE A N 1
ATOM 5029 C CA . ILE A 1 607 ? 42.906 10.266 -12.891 1 73.75 607 ILE A CA 1
ATOM 5030 C C . ILE A 1 607 ? 44.188 9.547 -13.328 1 73.75 607 ILE A C 1
ATOM 5032 O O . ILE A 1 607 ? 45.094 9.359 -12.531 1 73.75 607 ILE A O 1
ATOM 5036 N N . VAL A 1 608 ? 44.25 9.07 -14.594 1 64.44 608 VAL A N 1
ATOM 5037 C CA . VAL A 1 608 ? 45.344 8.258 -15.102 1 64.44 608 VAL A CA 1
ATOM 5038 C C . VAL A 1 608 ? 46.562 9.141 -15.344 1 64.44 608 VAL A C 1
ATOM 5040 O O . VAL A 1 608 ? 47.688 8.734 -15.055 1 64.44 608 VAL A O 1
ATOM 5043 N N . ASP A 1 609 ? 46.438 10.289 -15.984 1 63.03 609 ASP A N 1
ATOM 5044 C CA . ASP A 1 609 ? 47.531 11.195 -16.266 1 63.03 609 ASP A CA 1
ATOM 5045 C C . ASP A 1 609 ? 47.344 12.531 -15.555 1 63.03 609 ASP A C 1
ATOM 5047 O O . ASP A 1 609 ? 47 13.531 -16.188 1 63.03 609 ASP A O 1
ATOM 5051 N N . PRO A 1 610 ? 47.406 12.414 -14.227 1 58.06 610 PRO A N 1
ATOM 5052 C CA . PRO A 1 610 ? 47.156 13.695 -13.562 1 58.06 610 PRO A CA 1
ATOM 5053 C C . PRO A 1 610 ? 48.219 14.75 -13.898 1 58.06 610 PRO A C 1
ATOM 5055 O O . PRO A 1 610 ? 49.406 14.523 -13.672 1 58.06 610 PRO A O 1
ATOM 5058 N N . ALA A 1 611 ? 48.156 15.555 -14.836 1 50.66 611 ALA A N 1
ATOM 5059 C CA . ALA A 1 611 ? 49.094 16.594 -15.211 1 50.66 611 ALA A CA 1
ATOM 5060 C C . ALA A 1 611 ? 49.594 17.359 -13.992 1 50.66 611 ALA A C 1
ATOM 5062 O O . ALA A 1 611 ? 50.719 17.875 -13.977 1 50.66 611 ALA A O 1
ATOM 5063 N N . VAL A 1 612 ? 48.938 17.625 -13.047 1 46.84 612 VAL A N 1
ATOM 5064 C CA . VAL A 1 612 ? 49.281 18.578 -12 1 46.84 612 VAL A CA 1
ATOM 5065 C C . VAL A 1 612 ? 49.688 17.828 -10.734 1 46.84 612 VAL A C 1
ATOM 5067 O O . VAL A 1 612 ? 50.656 18.188 -10.078 1 46.84 612 VAL A O 1
ATOM 5070 N N . MET A 1 613 ? 48.875 16.969 -10.039 1 52.81 613 MET A N 1
ATOM 5071 C CA . MET A 1 613 ? 49.031 16.609 -8.633 1 52.81 613 MET A CA 1
ATOM 5072 C C . MET A 1 613 ? 49.656 15.227 -8.5 1 52.81 613 MET A C 1
ATOM 5074 O O . MET A 1 613 ? 49.594 14.602 -7.441 1 52.81 613 MET A O 1
ATOM 5078 N N . GLY A 1 614 ? 50.719 14.961 -9.359 1 56.72 614 GLY A N 1
ATOM 5079 C CA . GLY A 1 614 ? 51.594 13.82 -9.359 1 56.72 614 GLY A CA 1
ATOM 5080 C C . GLY A 1 614 ? 50.875 12.492 -9.273 1 56.72 614 GLY A C 1
ATOM 5081 O O . GLY A 1 614 ? 51.5 11.43 -9.297 1 56.72 614 GLY A O 1
ATOM 5082 N N . GLY A 1 615 ? 49.594 12.336 -9.273 1 65.75 615 GLY A N 1
ATOM 5083 C CA . GLY A 1 615 ? 48.719 11.164 -9.391 1 65.75 615 GLY A CA 1
ATOM 5084 C C . GLY A 1 615 ? 48.969 10.141 -8.297 1 65.75 615 GLY A C 1
ATOM 5085 O O . GLY A 1 615 ? 49.219 10.5 -7.148 1 65.75 615 GLY A O 1
ATOM 5086 N N . PHE A 1 616 ? 49 8.781 -8.594 1 77.19 616 PHE A N 1
ATOM 5087 C CA . PHE A 1 616 ? 49.156 7.629 -7.719 1 77.19 616 PHE A CA 1
ATOM 5088 C C . PHE A 1 616 ? 50.562 7.605 -7.113 1 77.19 616 PHE A C 1
ATOM 5090 O O . PHE A 1 616 ? 50.719 7.195 -5.965 1 77.19 616 PHE A O 1
ATOM 5097 N N . ALA A 1 617 ? 51.406 8.242 -7.793 1 76 617 ALA A N 1
ATOM 5098 C CA . ALA A 1 617 ? 52.812 8.188 -7.383 1 76 617 ALA A CA 1
ATOM 5099 C C . ALA A 1 617 ? 53.062 9 -6.117 1 76 617 ALA A C 1
ATOM 5101 O O . ALA A 1 617 ? 53.875 8.625 -5.273 1 76 617 ALA A O 1
ATOM 5102 N N . LYS A 1 618 ? 52.375 10.016 -6 1 80.56 618 LYS A N 1
ATOM 5103 C CA . LYS A 1 618 ? 52.531 10.867 -4.824 1 80.56 618 LYS A CA 1
ATOM 5104 C C . LYS A 1 618 ? 52 10.18 -3.566 1 80.56 618 LYS A C 1
ATOM 5106 O O . LYS A 1 618 ? 52.594 10.32 -2.49 1 80.56 618 LYS A O 1
ATOM 5111 N N . TYR A 1 619 ? 51 9.43 -3.732 1 84.62 619 TYR A N 1
ATOM 5112 C CA . TYR A 1 619 ? 50.469 8.688 -2.59 1 84.62 619 TYR A CA 1
ATOM 5113 C C . TYR A 1 619 ? 51.438 7.559 -2.193 1 84.62 619 TYR A C 1
ATOM 5115 O O . TYR A 1 619 ? 51.625 7.293 -1.006 1 84.62 619 TYR A O 1
ATOM 5123 N N . GLU A 1 620 ? 51.969 6.984 -3.211 1 82.31 620 GLU A N 1
ATOM 5124 C CA . GLU A 1 620 ? 52.906 5.906 -2.947 1 82.31 620 GLU A CA 1
ATOM 5125 C C . GLU A 1 620 ? 54.156 6.422 -2.195 1 82.31 620 GLU A C 1
ATOM 5127 O O . GLU A 1 620 ? 54.625 5.777 -1.257 1 82.31 620 GLU A O 1
ATOM 5132 N N . LYS A 1 621 ? 54.594 7.574 -2.633 1 83.44 621 LYS A N 1
ATOM 5133 C CA . LYS A 1 621 ? 55.781 8.156 -2.012 1 83.44 621 LYS A CA 1
ATOM 5134 C C . LYS A 1 621 ? 55.469 8.664 -0.605 1 83.44 621 LYS A C 1
ATOM 5136 O O . LYS A 1 621 ? 56.375 8.68 0.259 1 83.44 621 LYS A O 1
ATOM 5141 N N . ALA A 1 622 ? 54.312 8.922 -0.471 1 85.12 622 ALA A N 1
ATOM 5142 C CA . ALA A 1 622 ? 53.938 9.508 0.815 1 85.12 622 ALA A CA 1
ATOM 5143 C C . ALA A 1 622 ? 53.594 8.422 1.836 1 85.12 622 ALA A C 1
ATOM 5145 O O . ALA A 1 622 ? 53.969 8.539 3.01 1 85.12 622 ALA A O 1
ATOM 5146 N N . PHE A 1 623 ? 52.969 7.32 1.412 1 89 623 PHE A N 1
ATOM 5147 C CA . PHE A 1 623 ? 52.375 6.449 2.416 1 89 623 PHE A CA 1
ATOM 5148 C C . PHE A 1 623 ? 52.875 5.02 2.264 1 89 623 PHE A C 1
ATOM 5150 O O . PHE A 1 623 ? 5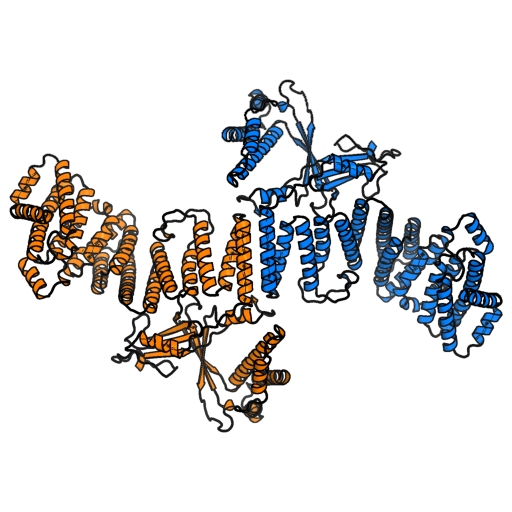2.906 4.258 3.23 1 89 623 PHE A O 1
ATOM 5157 N N . PHE A 1 624 ? 53.219 4.77 1.044 1 86.62 624 PHE A N 1
ATOM 5158 C CA . PHE A 1 624 ? 53.625 3.387 0.813 1 86.62 624 PHE A CA 1
ATOM 5159 C C . PHE A 1 624 ? 55.125 3.23 0.958 1 86.62 624 PHE A C 1
ATOM 5161 O O . PHE A 1 624 ? 55.812 2.768 0.035 1 86.62 624 PHE A O 1
ATOM 5168 N N . THR A 1 625 ? 55.656 3.732 1.95 1 85.75 625 THR A N 1
ATOM 5169 C CA . THR A 1 625 ? 57.094 3.605 2.236 1 85.75 625 THR A CA 1
ATOM 5170 C C . THR A 1 625 ? 57.312 2.781 3.5 1 85.75 625 THR A C 1
ATOM 5172 O O . THR A 1 625 ? 56.438 2.701 4.359 1 85.75 625 THR A O 1
ATOM 5175 N N . GLU A 1 626 ? 58.469 2.188 3.576 1 84.88 626 GLU A N 1
ATOM 5176 C CA . GLU A 1 626 ? 58.844 1.391 4.746 1 84.88 626 GLU A CA 1
ATOM 5177 C C . GLU A 1 626 ? 58.938 2.26 5.996 1 84.88 626 GLU A C 1
ATOM 5179 O O . GLU A 1 626 ? 58.562 1.823 7.094 1 84.88 626 GLU A O 1
ATOM 5184 N N . GLU A 1 627 ? 59.406 3.332 5.727 1 85.81 627 GLU A N 1
ATOM 5185 C CA . GLU A 1 627 ? 59.531 4.273 6.832 1 85.81 627 GLU A CA 1
ATOM 5186 C C . GLU A 1 627 ? 58.156 4.617 7.426 1 85.81 627 GLU A C 1
ATOM 5188 O O . GLU A 1 627 ? 58 4.668 8.648 1 85.81 627 GLU A O 1
ATOM 5193 N N . TYR A 1 628 ? 57.219 4.895 6.555 1 87.94 628 TYR A N 1
ATOM 5194 C CA . TYR A 1 628 ? 55.875 5.246 7.027 1 87.94 628 TYR A CA 1
ATOM 5195 C C . TYR A 1 628 ? 55.25 4.094 7.801 1 87.94 628 TYR A C 1
ATOM 5197 O O . TYR A 1 628 ? 54.656 4.297 8.859 1 87.94 628 TYR A O 1
ATOM 5205 N N . THR A 1 629 ? 55.406 2.938 7.344 1 86.44 629 THR A N 1
ATOM 5206 C CA . THR A 1 629 ? 54.812 1.755 7.965 1 86.44 629 THR A CA 1
ATOM 5207 C C . THR A 1 629 ? 55.438 1.502 9.336 1 86.44 629 THR A C 1
ATOM 5209 O O . THR A 1 629 ? 54.75 1.074 10.266 1 86.44 629 THR A O 1
ATOM 5212 N N . ARG A 1 630 ? 56.688 1.773 9.312 1 86 630 ARG A N 1
ATOM 5213 C CA . ARG A 1 630 ? 57.406 1.576 10.562 1 86 630 ARG A CA 1
ATOM 5214 C C . ARG A 1 630 ? 56.969 2.602 11.609 1 86 630 ARG A C 1
ATOM 5216 O O . ARG A 1 630 ? 56.781 2.262 12.773 1 86 630 ARG A O 1
ATOM 5223 N N . ASP A 1 631 ? 56.719 3.744 11.133 1 85.19 631 ASP A N 1
ATOM 5224 C CA . ASP A 1 631 ? 56.406 4.855 12.031 1 85.19 631 ASP A CA 1
ATOM 5225 C C . ASP A 1 631 ? 54.938 4.871 12.406 1 85.19 631 ASP A C 1
ATOM 5227 O O . ASP A 1 631 ? 54.562 5.461 13.422 1 85.19 631 ASP A O 1
ATOM 5231 N N . HIS A 1 632 ? 54.125 4.27 11.609 1 87.81 632 HIS A N 1
ATOM 5232 C CA . HIS A 1 632 ? 52.688 4.289 11.852 1 87.81 632 HIS A CA 1
ATOM 5233 C C . HIS A 1 632 ? 52.125 2.885 11.773 1 87.81 632 HIS A C 1
ATOM 5235 O O . HIS A 1 632 ? 51.281 2.605 10.914 1 87.81 632 HIS A O 1
ATOM 5241 N N . PRO A 1 633 ? 52.406 2.062 12.633 1 86.94 633 PRO A N 1
ATOM 5242 C CA . PRO A 1 633 ? 51.906 0.686 12.594 1 86.94 633 PRO A CA 1
ATOM 5243 C C . PRO A 1 633 ? 50.375 0.607 12.734 1 86.94 633 PRO A C 1
ATOM 5245 O O . PRO A 1 633 ? 49.781 -0.349 12.258 1 86.94 633 PRO A O 1
ATOM 5248 N N . GLU A 1 634 ? 49.781 1.609 13.305 1 87.75 634 GLU A N 1
ATOM 5249 C CA . GLU A 1 634 ? 48.312 1.604 13.531 1 87.75 634 GLU A CA 1
ATOM 5250 C C . GLU A 1 634 ? 47.562 1.834 12.234 1 87.75 634 GLU A C 1
ATOM 5252 O O . GLU A 1 634 ? 46.375 1.552 12.148 1 87.75 634 GLU A O 1
ATOM 5257 N N . ASP A 1 635 ? 48.25 2.238 11.227 1 89.62 635 ASP A N 1
ATOM 5258 C CA . ASP A 1 635 ? 47.625 2.645 9.984 1 89.62 635 ASP A CA 1
ATOM 5259 C C . ASP A 1 635 ? 47.625 1.507 8.969 1 89.62 635 ASP A C 1
ATOM 5261 O O . ASP A 1 635 ? 47.344 1.723 7.785 1 89.62 635 ASP A O 1
ATOM 5265 N N . GLN A 1 636 ? 47.812 0.345 9.391 1 88.25 636 GLN A N 1
ATOM 5266 C CA . GLN A 1 636 ? 47.938 -0.765 8.445 1 88.25 636 GLN A CA 1
ATOM 5267 C C . GLN A 1 636 ? 46.656 -1.007 7.703 1 88.25 636 GLN A C 1
ATOM 5269 O O . GLN A 1 636 ? 46.656 -1.217 6.488 1 88.25 636 GLN A O 1
ATOM 5274 N N . ASP A 1 637 ? 45.562 -1.017 8.477 1 90.5 637 ASP A N 1
ATOM 5275 C CA . ASP A 1 637 ? 44.281 -1.241 7.844 1 90.5 637 ASP A CA 1
ATOM 5276 C C . ASP A 1 637 ? 43.938 -0.122 6.859 1 90.5 637 ASP A C 1
ATOM 5278 O O . ASP A 1 637 ? 43.406 -0.378 5.777 1 90.5 637 ASP A O 1
ATOM 5282 N N . LYS A 1 638 ? 44.188 1.042 7.203 1 91.5 638 LYS A N 1
ATOM 5283 C CA . LYS A 1 638 ? 43.938 2.193 6.344 1 91.5 638 LYS A CA 1
ATOM 5284 C C . LYS A 1 638 ? 44.812 2.154 5.094 1 91.5 638 LYS A C 1
ATOM 5286 O O . LYS A 1 638 ? 44.375 2.518 4.004 1 91.5 638 LYS A O 1
ATOM 5291 N N . LEU A 1 639 ? 46.062 1.762 5.293 1 91 639 LEU A N 1
ATOM 5292 C CA . LEU A 1 639 ? 46.969 1.635 4.16 1 91 639 LEU A CA 1
ATOM 5293 C C . LEU A 1 639 ? 46.469 0.587 3.174 1 91 639 LEU A C 1
ATOM 5295 O O . LEU A 1 639 ? 46.5 0.797 1.959 1 91 639 LEU A O 1
ATOM 5299 N N . SER A 1 640 ? 46 -0.47 3.748 1 91.5 640 SER A N 1
ATOM 5300 C CA . SER A 1 640 ? 45.438 -1.521 2.895 1 91.5 640 SER A CA 1
ATOM 5301 C C . SER A 1 640 ? 44.219 -1.029 2.129 1 91.5 640 SER A C 1
ATOM 5303 O O . SER A 1 640 ? 44.031 -1.354 0.952 1 91.5 640 SER A O 1
ATOM 5305 N N . ARG A 1 641 ? 43.375 -0.348 2.707 1 91.88 641 ARG A N 1
ATOM 5306 C CA . ARG A 1 641 ? 42.188 0.202 2.062 1 91.88 641 ARG A CA 1
ATOM 5307 C C . ARG A 1 641 ? 42.562 1.144 0.925 1 91.88 641 ARG A C 1
ATOM 5309 O O . ARG A 1 641 ? 41.969 1.114 -0.144 1 91.88 641 ARG A O 1
ATOM 5316 N N . LEU A 1 642 ? 43.5 1.979 1.221 1 91.38 642 LEU A N 1
ATOM 5317 C CA . LEU A 1 642 ? 43.969 2.908 0.194 1 91.38 642 LEU A CA 1
ATOM 5318 C C . LEU A 1 642 ? 44.562 2.154 -1 1 91.38 642 LEU A C 1
ATOM 5320 O O . LEU A 1 642 ? 44.312 2.529 -2.15 1 91.38 642 LEU A O 1
ATOM 5324 N N . LYS A 1 643 ? 45.25 1.134 -0.719 1 89.44 643 LYS A N 1
ATOM 5325 C CA . LYS A 1 643 ? 45.781 0.297 -1.785 1 89.44 643 LYS A CA 1
ATOM 5326 C C . LYS A 1 643 ? 44.656 -0.314 -2.627 1 89.44 643 LYS A C 1
ATOM 5328 O O . LYS A 1 643 ? 44.75 -0.356 -3.855 1 89.44 643 LYS A O 1
ATOM 5333 N N . ASP A 1 644 ? 43.719 -0.753 -1.916 1 91.06 644 ASP A N 1
ATOM 5334 C CA . ASP A 1 644 ? 42.562 -1.359 -2.607 1 91.06 644 ASP A CA 1
ATOM 5335 C C . ASP A 1 644 ? 41.875 -0.342 -3.504 1 91.06 644 ASP A C 1
ATOM 5337 O O . ASP A 1 644 ? 41.469 -0.667 -4.621 1 91.06 644 ASP A O 1
ATOM 5341 N N . LEU A 1 645 ? 41.656 0.811 -3.033 1 90 645 LEU A N 1
ATOM 5342 C CA . LEU A 1 645 ? 40.969 1.868 -3.781 1 90 645 LEU A CA 1
ATOM 5343 C C . LEU A 1 645 ? 41.781 2.252 -5.02 1 90 645 LEU A C 1
ATOM 5345 O O . LEU A 1 645 ? 41.219 2.457 -6.094 1 90 645 LEU A O 1
ATOM 5349 N N . ILE A 1 646 ? 43.062 2.295 -4.836 1 87.06 646 ILE A N 1
ATOM 5350 C CA . ILE A 1 646 ? 43.969 2.646 -5.941 1 87.06 646 ILE A CA 1
ATOM 5351 C C . ILE A 1 646 ? 43.969 1.521 -6.973 1 87.06 646 ILE A C 1
ATOM 5353 O O . ILE A 1 646 ? 43.938 1.776 -8.18 1 87.06 646 ILE A O 1
ATOM 5357 N N . ALA A 1 647 ? 43.969 0.339 -6.488 1 87.56 647 ALA A N 1
ATOM 5358 C CA . ALA A 1 647 ? 43.938 -0.814 -7.383 1 87.56 647 ALA A CA 1
ATOM 5359 C C . ALA A 1 647 ? 42.656 -0.823 -8.211 1 87.56 647 ALA A C 1
ATOM 5361 O O . ALA A 1 647 ? 42.688 -1.101 -9.406 1 87.56 647 ALA A O 1
ATOM 5362 N N . TRP A 1 648 ? 41.594 -0.583 -7.551 1 87.62 648 TRP A N 1
ATOM 5363 C CA . TRP A 1 648 ? 40.312 -0.521 -8.25 1 87.62 648 TRP A CA 1
ATOM 5364 C C . TRP A 1 648 ? 40.312 0.556 -9.328 1 87.62 648 TRP A C 1
ATOM 5366 O O . TRP A 1 648 ? 39.875 0.325 -10.453 1 87.62 648 TRP A O 1
ATOM 5376 N N . GLN A 1 649 ? 40.781 1.692 -8.953 1 85.69 649 GLN A N 1
ATOM 5377 C CA . GLN A 1 649 ? 40.812 2.824 -9.867 1 85.69 649 GLN A CA 1
ATOM 5378 C C . GLN A 1 649 ? 41.688 2.521 -11.078 1 85.69 649 GLN A C 1
ATOM 5380 O O . GLN A 1 649 ? 41.344 2.879 -12.211 1 85.69 649 GLN A O 1
ATOM 5385 N N . LYS A 1 650 ? 42.781 1.854 -10.844 1 81.5 650 LYS A N 1
ATOM 5386 C CA . LYS A 1 650 ? 43.688 1.464 -11.922 1 81.5 650 LYS A CA 1
ATOM 5387 C C . LYS A 1 650 ? 43.031 0.456 -12.859 1 81.5 650 LYS A C 1
ATOM 5389 O O . LYS A 1 650 ? 43.219 0.521 -14.078 1 81.5 650 LYS A O 1
ATOM 5394 N N . THR A 1 651 ? 42.344 -0.382 -12.281 1 82.06 651 THR A N 1
ATOM 5395 C CA . THR A 1 651 ? 41.688 -1.413 -13.07 1 82.06 651 THR A CA 1
ATOM 5396 C C . THR A 1 651 ? 40.594 -0.802 -13.961 1 82.06 651 THR A C 1
ATOM 5398 O O . THR A 1 651 ? 40.469 -1.182 -15.125 1 82.06 651 THR A O 1
ATOM 5401 N N . VAL A 1 652 ? 39.844 0.111 -13.43 1 79.62 652 VAL A N 1
ATOM 5402 C CA . VAL A 1 652 ? 38.75 0.727 -14.156 1 79.62 652 VAL A CA 1
ATOM 5403 C C . VAL A 1 652 ? 39.281 1.65 -15.242 1 79.62 652 VAL A C 1
ATOM 5405 O O . VAL A 1 652 ? 38.75 1.722 -16.344 1 79.62 652 VAL A O 1
ATOM 5408 N N . CYS A 1 653 ? 40.312 2.285 -14.906 1 72.44 653 CYS A N 1
ATOM 5409 C CA . CYS A 1 653 ? 40.906 3.215 -15.859 1 72.44 653 CYS A CA 1
ATOM 5410 C C . CYS A 1 653 ? 41.688 2.471 -16.938 1 72.44 653 CYS A C 1
ATOM 5412 O O . CYS A 1 653 ? 41.844 2.957 -18.062 1 72.44 653 CYS A O 1
ATOM 5414 N N . PHE B 1 1 ? 13.352 -47.688 -54.219 1 48.25 1 PHE B N 1
ATOM 5415 C CA . PHE B 1 1 ? 13.391 -48.906 -55.031 1 48.25 1 PHE B CA 1
ATOM 5416 C C . PHE B 1 1 ? 14.766 -49.562 -54.969 1 48.25 1 PHE B C 1
ATOM 5418 O O . PHE B 1 1 ? 14.875 -50.75 -54.75 1 48.25 1 PHE B O 1
ATOM 5425 N N . LEU B 1 2 ? 15.773 -48.719 -55.156 1 48.53 2 LEU B N 1
ATOM 5426 C CA . LEU B 1 2 ? 17.125 -49.25 -55.125 1 48.53 2 LEU B CA 1
ATOM 5427 C C . LEU B 1 2 ? 17.469 -49.75 -53.719 1 48.53 2 LEU B C 1
ATOM 5429 O O . LEU B 1 2 ? 18.125 -50.812 -53.594 1 48.53 2 LEU B O 1
ATOM 5433 N N . GLN B 1 3 ? 16.938 -49.062 -52.781 1 61.28 3 GLN B N 1
ATOM 5434 C CA . GLN B 1 3 ? 17.172 -49.469 -51.406 1 61.28 3 GLN B CA 1
ATOM 5435 C C . GLN B 1 3 ? 16.531 -50.812 -51.094 1 61.28 3 GLN B C 1
ATOM 5437 O O . GLN B 1 3 ? 17.109 -51.625 -50.406 1 61.28 3 GLN B O 1
ATOM 5442 N N . SER B 1 4 ? 15.57 -51 -51.812 1 69.62 4 SER B N 1
ATOM 5443 C CA . SER B 1 4 ? 14.859 -52.281 -51.594 1 69.62 4 SER B CA 1
ATOM 5444 C C . SER B 1 4 ? 15.633 -53.438 -52.188 1 69.62 4 SER B C 1
ATOM 5446 O O . SER B 1 4 ? 15.688 -54.531 -51.562 1 69.62 4 SER B O 1
ATOM 5448 N N . HIS B 1 5 ? 16.297 -53.156 -53.312 1 66 5 HIS B N 1
ATOM 5449 C CA . HIS B 1 5 ? 17.047 -54.25 -53.938 1 66 5 HIS B CA 1
ATOM 5450 C C . HIS B 1 5 ? 18.281 -54.625 -53.125 1 66 5 HIS B C 1
ATOM 5452 O O . HIS B 1 5 ? 18.609 -55.812 -52.969 1 66 5 HIS B O 1
ATOM 5458 N N . PHE B 1 6 ? 18.875 -53.594 -52.688 1 68.62 6 PHE B N 1
ATOM 5459 C CA . PHE B 1 6 ? 20.062 -53.844 -51.875 1 68.62 6 PHE B CA 1
ATOM 5460 C C . PHE B 1 6 ? 19.703 -54.594 -50.594 1 68.62 6 PHE B C 1
ATOM 5462 O O . PHE B 1 6 ? 20.406 -55.531 -50.188 1 68.62 6 PHE B O 1
ATOM 5469 N N . VAL B 1 7 ? 18.594 -54.219 -50.094 1 76.19 7 VAL B N 1
ATOM 5470 C CA . VAL B 1 7 ? 18.156 -54.844 -48.875 1 76.19 7 VAL B CA 1
ATOM 5471 C C . VAL B 1 7 ? 17.75 -56.281 -49.125 1 76.19 7 VAL B C 1
ATOM 5473 O O . VAL B 1 7 ? 18.047 -57.188 -48.312 1 76.19 7 VAL B O 1
ATOM 5476 N N . ALA B 1 8 ? 17.188 -56.469 -50.219 1 74.81 8 ALA B N 1
ATOM 5477 C CA . ALA B 1 8 ? 16.812 -57.844 -50.594 1 74.81 8 ALA B CA 1
ATOM 5478 C C . ALA B 1 8 ? 18.047 -58.719 -50.75 1 74.81 8 ALA B C 1
ATOM 5480 O O . ALA B 1 8 ? 18.062 -59.875 -50.312 1 74.81 8 ALA B O 1
ATOM 5481 N N . CYS B 1 9 ? 19.047 -58.156 -51.312 1 74.12 9 CYS B N 1
ATOM 5482 C CA . CYS B 1 9 ? 20.281 -58.906 -51.5 1 74.12 9 CYS B CA 1
ATOM 5483 C C . CYS B 1 9 ? 20.953 -59.188 -50.156 1 74.12 9 CYS B C 1
ATOM 5485 O O . CYS B 1 9 ? 21.406 -60.312 -49.906 1 74.12 9 CYS B O 1
ATOM 5487 N N . MET B 1 10 ? 21.016 -58.188 -49.438 1 78.56 10 MET B N 1
ATOM 5488 C CA . MET B 1 10 ? 21.594 -58.375 -48.125 1 78.56 10 MET B CA 1
ATOM 5489 C C . MET B 1 10 ? 20.828 -59.438 -47.312 1 78.56 10 MET B C 1
ATOM 5491 O O . MET B 1 10 ? 21.438 -60.312 -46.688 1 78.56 10 MET B O 1
ATOM 5495 N N . THR B 1 11 ? 19.547 -59.344 -47.375 1 81 11 THR B N 1
ATOM 5496 C CA . THR B 1 11 ? 18.688 -60.312 -46.688 1 81 11 THR B CA 1
ATOM 5497 C C . THR B 1 11 ? 18.922 -61.719 -47.188 1 81 11 THR B C 1
ATOM 5499 O O . THR B 1 11 ? 18.969 -62.688 -46.438 1 81 11 THR B O 1
ATOM 5502 N N . ALA B 1 12 ? 19.094 -61.75 -48.469 1 79.12 12 ALA B N 1
ATOM 5503 C CA . ALA B 1 12 ? 19.344 -63.031 -49.094 1 79.12 12 ALA B CA 1
ATOM 5504 C C . ALA B 1 12 ? 20.688 -63.625 -48.625 1 79.12 12 ALA B C 1
ATOM 5506 O O . ALA B 1 12 ? 20.781 -64.812 -48.312 1 79.12 12 ALA B O 1
ATOM 5507 N N . ILE B 1 13 ? 21.609 -62.812 -48.562 1 76.25 13 ILE B N 1
ATOM 5508 C CA . ILE B 1 13 ? 22.938 -63.219 -48.125 1 76.25 13 ILE B CA 1
ATOM 5509 C C . ILE B 1 13 ? 22.859 -63.719 -46.656 1 76.25 13 ILE B C 1
ATOM 5511 O O . ILE B 1 13 ? 23.375 -64.75 -46.344 1 76.25 13 ILE B O 1
ATOM 5515 N N . LEU B 1 14 ? 22.188 -62.938 -45.938 1 81.25 14 LEU B N 1
ATOM 5516 C CA . LEU B 1 14 ? 22.062 -63.281 -44.531 1 81.25 14 LEU B CA 1
ATOM 5517 C C . LEU B 1 14 ? 21.25 -64.562 -44.344 1 81.25 14 LEU B C 1
ATOM 5519 O O . LEU B 1 14 ? 21.531 -65.375 -43.438 1 81.25 14 LEU B O 1
ATOM 5523 N N . ASN B 1 15 ? 20.344 -64.75 -45.188 1 83.5 15 ASN B N 1
ATOM 5524 C CA . ASN B 1 15 ? 19.484 -65.875 -45.094 1 83.5 15 ASN B CA 1
ATOM 5525 C C . ASN B 1 15 ? 20.25 -67.188 -45.438 1 83.5 15 ASN B C 1
ATOM 5527 O O . ASN B 1 15 ? 19.906 -68.25 -44.969 1 83.5 15 ASN B O 1
ATOM 5531 N N . GLN B 1 16 ? 21.234 -66.938 -46.219 1 82.62 16 GLN B N 1
ATOM 5532 C CA . GLN B 1 16 ? 22.016 -68.125 -46.656 1 82.62 16 GLN B CA 1
ATOM 5533 C C . GLN B 1 16 ? 23.094 -68.438 -45.625 1 82.62 16 GLN B C 1
ATOM 5535 O O . GLN B 1 16 ? 23.656 -69.562 -45.656 1 82.62 16 GLN B O 1
ATOM 5540 N N . MET B 1 17 ? 23.328 -67.625 -44.812 1 81.62 17 MET B N 1
ATOM 5541 C CA . MET B 1 17 ? 24.375 -67.875 -43.812 1 81.62 17 MET B CA 1
ATOM 5542 C C . MET B 1 17 ? 23.875 -68.75 -42.719 1 81.62 17 MET B C 1
ATOM 5544 O O . MET B 1 17 ? 22.875 -68.438 -42.062 1 81.62 17 MET B O 1
ATOM 5548 N N . GLY B 1 18 ? 24.516 -69.938 -42.531 1 82.06 18 GLY B N 1
ATOM 5549 C CA . GLY B 1 18 ? 24.219 -70.812 -41.406 1 82.06 18 GLY B CA 1
ATOM 5550 C C . GLY B 1 18 ? 24.969 -70.438 -40.156 1 82.06 18 GLY B C 1
ATOM 5551 O O . GLY B 1 18 ? 25.672 -69.438 -40.125 1 82.06 18 GLY B O 1
ATOM 5552 N N . ASP B 1 19 ? 24.781 -71.125 -39.188 1 85.31 19 ASP B N 1
ATOM 5553 C CA . ASP B 1 19 ? 25.391 -70.812 -37.906 1 85.31 19 ASP B CA 1
ATOM 5554 C C . ASP B 1 19 ? 26.922 -70.812 -38 1 85.31 19 ASP B C 1
ATOM 5556 O O . ASP B 1 19 ? 27.594 -69.938 -37.406 1 85.31 19 ASP B O 1
ATOM 5560 N N . GLN B 1 20 ? 27.344 -71.688 -38.812 1 85.94 20 GLN B N 1
ATOM 5561 C CA . GLN B 1 20 ? 28.797 -71.875 -38.938 1 85.94 20 GLN B CA 1
ATOM 5562 C C . GLN B 1 20 ? 29.391 -70.688 -39.719 1 85.94 20 GLN B C 1
ATOM 5564 O O . GLN B 1 20 ? 30.5 -70.25 -39.438 1 85.94 20 GLN B O 1
ATOM 5569 N N . HIS B 1 21 ? 28.594 -70.312 -40.594 1 84.62 21 HIS B N 1
ATOM 5570 C CA . HIS B 1 21 ? 29.047 -69.188 -41.375 1 84.62 21 HIS B CA 1
ATOM 5571 C C . HIS B 1 21 ? 29.188 -67.938 -40.531 1 84.62 21 HIS B C 1
ATOM 5573 O O . HIS B 1 21 ? 30.156 -67.188 -40.656 1 84.62 21 HIS B O 1
ATOM 5579 N N . TYR B 1 22 ? 28.297 -67.688 -39.625 1 86.44 22 TYR B N 1
ATOM 5580 C CA . TYR B 1 22 ? 28.359 -66.562 -38.75 1 86.44 22 TYR B CA 1
ATOM 5581 C C . TYR B 1 22 ? 29.594 -66.625 -37.844 1 86.44 22 TYR B C 1
ATOM 5583 O O . TYR B 1 22 ? 30.328 -65.688 -37.688 1 86.44 22 TYR B O 1
ATOM 5591 N N . SER B 1 23 ? 29.797 -67.812 -37.344 1 85.38 23 SER B N 1
ATOM 5592 C CA . SER B 1 23 ? 30.938 -68.062 -36.438 1 85.38 23 SER B CA 1
ATOM 5593 C C . SER B 1 23 ? 32.25 -67.812 -37.188 1 85.38 23 SER B C 1
ATOM 5595 O O . SER B 1 23 ? 33.156 -67.125 -36.625 1 85.38 23 SER B O 1
ATOM 5597 N N . PHE B 1 24 ? 32.281 -68.312 -38.375 1 87 24 PHE B N 1
ATOM 5598 C CA . PHE B 1 24 ? 33.469 -68.188 -39.156 1 87 24 PHE B CA 1
ATOM 5599 C C . PHE B 1 24 ? 33.719 -66.75 -39.5 1 87 24 PHE B C 1
ATOM 5601 O O . PHE B 1 24 ? 34.875 -66.25 -39.438 1 87 24 PHE B O 1
ATOM 5608 N N . TYR B 1 25 ? 32.688 -66.125 -39.812 1 85.81 25 TYR B N 1
ATOM 5609 C CA . TYR B 1 25 ? 32.812 -64.75 -40.156 1 85.81 25 TYR B CA 1
ATOM 5610 C C . TYR B 1 25 ? 33.281 -63.906 -39 1 85.81 25 TYR B C 1
ATOM 5612 O O . TYR B 1 25 ? 34.156 -63.031 -39.156 1 85.81 25 TYR B O 1
ATOM 5620 N N . ILE B 1 26 ? 32.875 -64.062 -37.781 1 86.75 26 ILE B N 1
ATOM 5621 C CA . ILE B 1 26 ? 33.219 -63.375 -36.562 1 86.75 26 ILE B CA 1
ATOM 5622 C C . ILE B 1 26 ? 34.688 -63.625 -36.219 1 86.75 26 ILE B C 1
ATOM 5624 O O . ILE B 1 26 ? 35.375 -62.719 -35.75 1 86.75 26 ILE B O 1
ATOM 5628 N N . GLU B 1 27 ? 35.094 -64.812 -36.562 1 85.56 27 GLU B N 1
ATOM 5629 C CA . GLU B 1 27 ? 36.469 -65.25 -36.25 1 85.56 27 GLU B CA 1
ATOM 5630 C C . GLU B 1 27 ? 37.469 -64.562 -37.188 1 85.56 27 GLU B C 1
ATOM 5632 O O . GLU B 1 27 ? 38.688 -64.5 -36.875 1 85.56 27 GLU B O 1
ATOM 5637 N N . THR B 1 28 ? 36.938 -64.062 -38.188 1 87.44 28 THR B N 1
ATOM 5638 C CA . THR B 1 28 ? 37.844 -63.469 -39.156 1 87.44 28 THR B CA 1
ATOM 5639 C C . THR B 1 28 ? 38.344 -62.125 -38.625 1 87.44 28 THR B C 1
ATOM 5641 O O . THR B 1 28 ? 39.375 -61.594 -39.094 1 87.44 28 THR B O 1
ATOM 5644 N N . PHE B 1 29 ? 37.625 -61.531 -37.594 1 87.44 29 PHE B N 1
ATOM 5645 C CA . PHE B 1 29 ? 38.031 -60.25 -37.062 1 87.44 29 PHE B CA 1
ATOM 5646 C C . PHE B 1 29 ? 39.25 -60.406 -36.156 1 87.44 29 PHE B C 1
ATOM 5648 O O . PHE B 1 29 ? 39.219 -61.188 -35.219 1 87.44 29 PHE B O 1
ATOM 5655 N N . GLN B 1 30 ? 40.312 -59.688 -36.469 1 83.56 30 GLN B N 1
ATOM 5656 C CA . GLN B 1 30 ? 41.562 -59.844 -35.781 1 83.56 30 GLN B CA 1
ATOM 5657 C C . GLN B 1 30 ? 41.562 -59.156 -34.406 1 83.56 30 GLN B C 1
ATOM 5659 O O . GLN B 1 30 ? 42.188 -59.625 -33.469 1 83.56 30 GLN B O 1
ATOM 5664 N N . THR B 1 31 ? 40.906 -58.062 -34.375 1 86.75 31 THR B N 1
ATOM 5665 C CA . THR B 1 31 ? 40.875 -57.312 -33.125 1 86.75 31 THR B CA 1
ATOM 5666 C C . THR B 1 31 ? 39.469 -57.125 -32.594 1 86.75 31 THR B C 1
ATOM 5668 O O . THR B 1 31 ? 38.5 -57.125 -33.406 1 86.75 31 THR B O 1
ATOM 5671 N N . SER B 1 32 ? 39.344 -57 -31.312 1 85.81 32 SER B N 1
ATOM 5672 C CA . SER B 1 32 ? 38.031 -56.75 -30.688 1 85.81 32 SER B CA 1
ATOM 5673 C C . SER B 1 32 ? 37.438 -55.406 -31.156 1 85.81 32 SER B C 1
ATOM 5675 O O . SER B 1 32 ? 36.219 -55.312 -31.297 1 85.81 32 SER B O 1
ATOM 5677 N N . SER B 1 33 ? 38.281 -54.531 -31.469 1 88.44 33 SER B N 1
ATOM 5678 C CA . SER B 1 33 ? 37.844 -53.219 -31.922 1 88.44 33 SER B CA 1
ATOM 5679 C C . SER B 1 33 ? 37.156 -53.281 -33.281 1 88.44 33 SER B C 1
ATOM 5681 O O . SER B 1 33 ? 36.156 -52.625 -33.531 1 88.44 33 SER B O 1
ATOM 5683 N N . ASP B 1 34 ? 37.75 -54.125 -34.062 1 90 34 ASP B N 1
ATOM 5684 C CA . ASP B 1 34 ? 37.188 -54.281 -35.406 1 90 34 ASP B CA 1
ATOM 5685 C C . ASP B 1 34 ? 35.812 -55 -35.312 1 90 34 ASP B C 1
ATOM 5687 O O . ASP B 1 34 ? 34.906 -54.656 -36.094 1 90 34 ASP B O 1
ATOM 5691 N N . LEU B 1 35 ? 35.781 -55.875 -34.469 1 90 35 LEU B N 1
ATOM 5692 C CA . LEU B 1 35 ? 34.531 -56.594 -34.281 1 90 35 LEU B CA 1
ATOM 5693 C C . LEU B 1 35 ? 33.469 -55.656 -33.75 1 90 35 LEU B C 1
ATOM 5695 O O . LEU B 1 35 ? 32.312 -55.688 -34.219 1 90 35 LEU B O 1
ATOM 5699 N N . VAL B 1 36 ? 33.844 -54.844 -32.781 1 91.69 36 VAL B N 1
ATOM 5700 C CA . VAL B 1 36 ? 32.906 -53.875 -32.188 1 91.69 36 VAL B CA 1
ATOM 5701 C C . VAL B 1 36 ? 32.406 -52.906 -33.25 1 91.69 36 VAL B C 1
ATOM 5703 O O . VAL B 1 36 ? 31.203 -52.625 -33.344 1 91.69 36 VAL B O 1
ATOM 5706 N N . ASP B 1 37 ? 33.25 -52.469 -34.094 1 91.69 37 ASP B N 1
ATOM 5707 C CA . ASP B 1 37 ? 32.906 -51.562 -35.156 1 91.69 37 ASP B CA 1
ATOM 5708 C C . ASP B 1 37 ? 31.938 -52.188 -36.156 1 91.69 37 ASP B C 1
ATOM 5710 O O . ASP B 1 37 ? 30.984 -51.562 -36.625 1 91.69 37 ASP B O 1
ATOM 5714 N N . PHE B 1 38 ? 32.25 -53.406 -36.469 1 91.06 38 PHE B N 1
ATOM 5715 C CA . PHE B 1 38 ? 31.391 -54.156 -37.406 1 91.06 38 PHE B CA 1
ATOM 5716 C C . PHE B 1 38 ? 30 -54.312 -36.812 1 91.06 38 PHE B C 1
ATOM 5718 O O . PHE B 1 38 ? 29 -54.062 -37.5 1 91.06 38 PHE B O 1
ATOM 5725 N N . LEU B 1 39 ? 29.953 -54.719 -35.562 1 92.31 39 LEU B N 1
ATOM 5726 C CA . LEU B 1 39 ? 28.656 -54.969 -34.938 1 92.31 39 LEU B CA 1
ATOM 5727 C C . LEU B 1 39 ? 27.875 -53.656 -34.781 1 92.31 39 LEU B C 1
ATOM 5729 O O . LEU B 1 39 ? 26.672 -53.625 -35.062 1 92.31 39 LEU B O 1
ATOM 5733 N N . MET B 1 40 ? 28.516 -52.625 -34.469 1 92.5 40 MET B N 1
ATOM 5734 C CA . MET B 1 40 ? 27.891 -51.312 -34.344 1 92.5 40 MET B CA 1
ATOM 5735 C C . MET B 1 40 ? 27.281 -50.844 -35.656 1 92.5 40 MET B C 1
ATOM 5737 O O . MET B 1 40 ? 26.125 -50.406 -35.688 1 92.5 40 MET B O 1
ATOM 5741 N N . GLU B 1 41 ? 28.016 -51 -36.688 1 91.12 41 GLU B N 1
ATOM 5742 C CA . GLU B 1 41 ? 27.547 -50.594 -38.031 1 91.12 41 GLU B CA 1
ATOM 5743 C C . GLU B 1 41 ? 26.375 -51.438 -38.469 1 91.12 41 GLU B C 1
ATOM 5745 O O . GLU B 1 41 ? 25.438 -50.938 -39.094 1 91.12 41 GLU B O 1
ATOM 5750 N N . THR B 1 42 ? 26.5 -52.656 -38.219 1 91 42 THR B N 1
ATOM 5751 C CA . THR B 1 42 ? 25.438 -53.562 -38.625 1 91 42 THR B CA 1
ATOM 5752 C C . THR B 1 42 ? 24.156 -53.25 -37.875 1 91 42 THR B C 1
ATOM 5754 O O . THR B 1 42 ? 23.078 -53.219 -38.469 1 91 42 THR B O 1
ATOM 5757 N N . PHE B 1 43 ? 24.281 -53.031 -36.562 1 93.12 43 PHE B N 1
ATOM 5758 C CA . PHE B 1 43 ? 23.094 -52.75 -35.781 1 93.12 43 PHE B CA 1
ATOM 5759 C C . PHE B 1 43 ? 22.438 -51.438 -36.219 1 93.12 43 PHE B C 1
ATOM 5761 O O . PHE B 1 43 ? 21.219 -51.344 -36.312 1 93.12 43 PHE B O 1
ATOM 5768 N N . ILE B 1 44 ? 23.203 -50.469 -36.531 1 91.81 44 ILE B N 1
ATOM 5769 C CA . ILE B 1 44 ? 22.688 -49.188 -37 1 91.81 44 ILE B CA 1
ATOM 5770 C C . ILE B 1 44 ? 21.984 -49.375 -38.344 1 91.81 44 ILE B C 1
ATOM 5772 O O . ILE B 1 44 ? 20.906 -48.812 -38.562 1 91.81 44 ILE B O 1
ATOM 5776 N N . MET B 1 45 ? 22.594 -50.156 -39.094 1 89.31 45 MET B N 1
ATOM 5777 C CA . MET B 1 45 ? 22.016 -50.438 -40.406 1 89.31 45 MET B CA 1
ATOM 5778 C C . MET B 1 45 ? 20.688 -51.188 -40.281 1 89.31 45 MET B C 1
ATOM 5780 O O . MET B 1 45 ? 19.703 -50.844 -40.938 1 89.31 45 MET B O 1
ATOM 5784 N N . PHE B 1 46 ? 20.672 -52.219 -39.469 1 90.5 46 PHE B N 1
ATOM 5785 C CA . PHE B 1 46 ? 19.438 -52.969 -39.219 1 90.5 46 PHE B CA 1
ATOM 5786 C C . PHE B 1 46 ? 18.328 -52.031 -38.719 1 90.5 46 PHE B C 1
ATOM 5788 O O . PHE B 1 46 ? 17.188 -52.125 -39.156 1 90.5 46 PHE B O 1
ATOM 5795 N N . LYS B 1 47 ? 18.641 -51.219 -37.812 1 91.06 47 LYS B N 1
ATOM 5796 C CA . LYS B 1 47 ? 17.672 -50.281 -37.219 1 91.06 47 LYS B CA 1
ATOM 5797 C C . LYS B 1 47 ? 17.094 -49.344 -38.281 1 91.06 47 LYS B C 1
ATOM 5799 O O . LYS B 1 47 ? 15.891 -49.094 -38.281 1 91.06 47 LYS B O 1
ATOM 5804 N N . ASP B 1 48 ? 17.891 -48.906 -39.125 1 87.69 48 ASP B N 1
ATOM 5805 C CA . ASP B 1 48 ? 17.469 -48 -40.188 1 87.69 48 ASP B CA 1
ATOM 5806 C C . ASP B 1 48 ? 16.531 -48.719 -41.156 1 87.69 48 ASP B C 1
ATOM 5808 O O . ASP B 1 48 ? 15.555 -48.156 -41.625 1 87.69 48 ASP B O 1
ATOM 5812 N N . LEU B 1 49 ? 16.859 -49.938 -41.406 1 85.81 49 LEU B N 1
ATOM 5813 C CA . LEU B 1 49 ? 16.078 -50.688 -42.375 1 85.81 49 LEU B CA 1
ATOM 5814 C C . LEU B 1 49 ? 14.719 -51.062 -41.812 1 85.81 49 LEU B C 1
ATOM 5816 O O . LEU B 1 49 ? 13.734 -51.156 -42.531 1 85.81 49 LEU B O 1
ATOM 5820 N N . ILE B 1 50 ? 14.664 -51.312 -40.594 1 85.88 50 ILE B N 1
ATOM 5821 C CA . ILE B 1 50 ? 13.43 -51.656 -39.906 1 85.88 50 ILE B CA 1
ATOM 5822 C C . ILE B 1 50 ? 12.523 -50.438 -39.812 1 85.88 50 ILE B C 1
ATOM 5824 O O . ILE B 1 50 ? 11.305 -50.531 -39.969 1 85.88 50 ILE B O 1
ATOM 5828 N N . GLY B 1 51 ? 13.078 -49.25 -39.594 1 78.31 51 GLY B N 1
ATOM 5829 C CA . GLY B 1 51 ? 12.336 -48.031 -39.406 1 78.31 51 GLY B CA 1
ATOM 5830 C C . GLY B 1 51 ? 11.797 -47.438 -40.688 1 78.31 51 GLY B C 1
ATOM 5831 O O . GLY B 1 51 ? 10.75 -46.781 -40.719 1 78.31 51 GLY B O 1
ATOM 5832 N N . LYS B 1 52 ? 12.422 -47.5 -41.875 1 73.44 52 LYS B N 1
ATOM 5833 C CA . LYS B 1 52 ? 12.094 -46.812 -43.125 1 73.44 52 LYS B CA 1
ATOM 5834 C C . LYS B 1 52 ? 11.195 -47.688 -44.031 1 73.44 52 LYS B C 1
ATOM 5836 O O . LYS B 1 52 ? 10.711 -47.25 -45.062 1 73.44 52 LYS B O 1
ATOM 5841 N N . ASN B 1 53 ? 10.477 -48.5 -43.562 1 69.88 53 ASN B N 1
ATOM 5842 C CA . ASN B 1 53 ? 9.648 -49.375 -44.375 1 69.88 53 ASN B CA 1
ATOM 5843 C C . ASN B 1 53 ? 10.258 -49.594 -45.75 1 69.88 53 ASN B C 1
ATOM 5845 O O . ASN B 1 53 ? 9.828 -48.969 -46.719 1 69.88 53 ASN B O 1
ATOM 5849 N N . VAL B 1 54 ? 11.148 -50.344 -45.938 1 73 54 VAL B N 1
ATOM 5850 C CA . VAL B 1 54 ? 11.914 -50.562 -47.156 1 73 54 VAL B CA 1
ATOM 5851 C C . VAL B 1 54 ? 11.008 -51.125 -48.25 1 73 54 VAL B C 1
ATOM 5853 O O . VAL B 1 54 ? 11.172 -50.812 -49.438 1 73 54 VAL B O 1
ATOM 5856 N N . TYR B 1 55 ? 10.062 -51.906 -47.781 1 77.56 55 TYR B N 1
ATOM 5857 C CA . TYR B 1 55 ? 9.117 -52.5 -48.75 1 77.56 55 TYR B CA 1
ATOM 5858 C C . TYR B 1 55 ? 7.754 -51.812 -48.625 1 77.56 55 TYR B C 1
ATOM 5860 O O . TYR B 1 55 ? 7.41 -51.25 -47.594 1 77.56 55 TYR B O 1
ATOM 5868 N N . PRO B 1 56 ? 7.113 -51.812 -49.812 1 76.94 56 PRO B N 1
ATOM 5869 C CA . PRO B 1 56 ? 5.73 -51.344 -49.719 1 76.94 56 PRO B CA 1
ATOM 5870 C C . PRO B 1 56 ? 4.938 -52.094 -48.625 1 76.94 56 PRO B C 1
ATOM 5872 O O . PRO B 1 56 ? 5.16 -53.281 -48.406 1 76.94 56 PRO B O 1
ATOM 5875 N N . VAL B 1 57 ? 4.066 -51.406 -47.938 1 75.88 57 VAL B N 1
ATOM 5876 C CA . VAL B 1 57 ? 3.303 -51.875 -46.781 1 75.88 57 VAL B CA 1
ATOM 5877 C C . VAL B 1 57 ? 2.514 -53.125 -47.188 1 75.88 57 VAL B C 1
ATOM 5879 O O . VAL B 1 57 ? 2.297 -54.031 -46.344 1 75.88 57 VAL B O 1
ATOM 5882 N N . ASP B 1 58 ? 2.334 -53.312 -48.5 1 80.12 58 ASP B N 1
ATOM 5883 C CA . ASP B 1 58 ? 1.505 -54.406 -48.969 1 80.12 58 ASP B CA 1
ATOM 5884 C C . ASP B 1 58 ? 2.332 -55.688 -49.156 1 80.12 58 ASP B C 1
ATOM 5886 O O . ASP B 1 58 ? 1.781 -56.781 -49.25 1 80.12 58 ASP B O 1
ATOM 5890 N N . TRP B 1 59 ? 3.639 -55.469 -49.125 1 83.69 59 TRP B N 1
ATOM 5891 C CA . TRP B 1 59 ? 4.512 -56.625 -49.281 1 83.69 59 TRP B CA 1
ATOM 5892 C C . TRP B 1 59 ? 4.805 -57.281 -47.969 1 83.69 59 TRP B C 1
ATOM 5894 O O . TRP B 1 59 ? 5.949 -57.312 -47.5 1 83.69 59 TRP B O 1
ATOM 5904 N N . MET B 1 60 ? 3.861 -57.938 -47.406 1 84.69 60 MET B N 1
ATOM 5905 C CA . MET B 1 60 ? 3.932 -58.469 -46.062 1 84.69 60 MET B CA 1
ATOM 5906 C C . MET B 1 60 ? 4.863 -59.688 -46 1 84.69 60 MET B C 1
ATOM 5908 O O . MET B 1 60 ? 5.609 -59.844 -45.031 1 84.69 60 MET B O 1
ATOM 5912 N N . ALA B 1 61 ? 4.84 -60.438 -47.031 1 85.12 61 ALA B N 1
ATOM 5913 C CA . ALA B 1 61 ? 5.672 -61.625 -47.031 1 85.12 61 ALA B CA 1
ATOM 5914 C C . ALA B 1 61 ? 7.152 -61.281 -47.031 1 85.12 61 ALA B C 1
ATOM 5916 O O . ALA B 1 61 ? 7.953 -61.906 -46.344 1 85.12 61 ALA B O 1
ATOM 5917 N N . MET B 1 62 ? 7.473 -60.344 -47.875 1 85.44 62 MET B N 1
ATOM 5918 C CA . MET B 1 62 ? 8.867 -59.906 -47.938 1 85.44 62 MET B CA 1
ATOM 5919 C C . MET B 1 62 ? 9.328 -59.312 -46.625 1 85.44 62 MET B C 1
ATOM 5921 O O . MET B 1 62 ? 10.461 -59.531 -46.188 1 85.44 62 MET B O 1
ATOM 5925 N N . SER B 1 63 ? 8.414 -58.531 -46.094 1 86.88 63 SER B N 1
ATOM 5926 C CA . SER B 1 63 ? 8.742 -57.938 -44.812 1 86.88 63 SER B CA 1
ATOM 5927 C C . SER B 1 63 ? 8.938 -58.969 -43.75 1 86.88 63 SER B C 1
ATOM 5929 O O . SER B 1 63 ? 9.844 -58.875 -42.906 1 86.88 63 SER B O 1
ATOM 5931 N N . MET B 1 64 ? 8.195 -60 -43.75 1 89.69 64 MET B N 1
ATOM 5932 C CA . MET B 1 64 ? 8.281 -61.062 -42.75 1 89.69 64 MET B CA 1
ATOM 5933 C C . MET B 1 64 ? 9.562 -61.875 -42.906 1 89.69 64 MET B C 1
ATOM 5935 O O . MET B 1 64 ? 10.211 -62.219 -41.938 1 89.69 64 MET B O 1
ATOM 5939 N N . VAL B 1 65 ? 9.836 -62.125 -44.156 1 88.94 65 VAL B N 1
ATOM 5940 C CA . VAL B 1 65 ? 11.062 -62.875 -44.406 1 88.94 65 VAL B CA 1
ATOM 5941 C C . VAL B 1 65 ? 12.273 -62.062 -43.969 1 88.94 65 VAL B C 1
ATOM 5943 O O . VAL B 1 65 ? 13.195 -62.594 -43.344 1 88.94 65 VAL B O 1
ATOM 5946 N N . GLN B 1 66 ? 12.266 -60.875 -44.344 1 88.75 66 GLN B N 1
ATOM 5947 C CA . GLN B 1 66 ? 13.336 -59.969 -43.906 1 88.75 66 GLN B CA 1
ATOM 5948 C C . GLN B 1 66 ? 13.469 -59.969 -42.406 1 88.75 66 GLN B C 1
ATOM 5950 O O . GLN B 1 66 ? 14.57 -60.062 -41.875 1 88.75 66 GLN B O 1
ATOM 5955 N N . ASN B 1 67 ? 12.391 -59.781 -41.719 1 91.75 67 ASN B N 1
ATOM 5956 C CA . ASN B 1 67 ? 12.398 -59.75 -40.25 1 91.75 67 ASN B CA 1
ATOM 5957 C C . ASN B 1 67 ? 12.914 -61.031 -39.656 1 91.75 67 ASN B C 1
ATOM 5959 O O . ASN B 1 67 ? 13.641 -61.031 -38.656 1 91.75 67 ASN B O 1
ATOM 5963 N N . ARG B 1 68 ? 12.531 -62.094 -40.219 1 91.88 68 ARG B N 1
ATOM 5964 C CA . ARG B 1 68 ? 12.992 -63.406 -39.75 1 91.88 68 ARG B CA 1
ATOM 5965 C C . ARG B 1 68 ? 14.508 -63.531 -39.875 1 91.88 68 ARG B C 1
ATOM 5967 O O . ARG B 1 68 ? 15.18 -64 -38.969 1 91.88 68 ARG B O 1
ATOM 5974 N N . VAL B 1 69 ? 14.984 -63.094 -41.031 1 91.06 69 VAL B N 1
ATOM 5975 C CA . VAL B 1 69 ? 16.422 -63.156 -41.312 1 91.06 69 VAL B CA 1
ATOM 5976 C C . VAL B 1 69 ? 17.172 -62.219 -40.344 1 91.06 69 VAL B C 1
ATOM 5978 O O . VAL B 1 69 ? 18.203 -62.594 -39.781 1 91.06 69 VAL B O 1
ATOM 5981 N N . PHE B 1 70 ? 16.609 -61.031 -40.219 1 91.62 70 PHE B N 1
ATOM 5982 C CA . PHE B 1 70 ? 17.219 -60.094 -39.312 1 91.62 70 PHE B CA 1
ATOM 5983 C C . PHE B 1 70 ? 17.234 -60.594 -37.906 1 91.62 70 PHE B C 1
ATOM 5985 O O . PHE B 1 70 ? 18.219 -60.469 -37.188 1 91.62 70 PHE B O 1
ATOM 5992 N N . LEU B 1 71 ? 16.172 -61.188 -37.469 1 93.5 71 LEU B N 1
ATOM 5993 C CA . LEU B 1 71 ? 16.062 -61.719 -36.125 1 93.5 71 LEU B CA 1
ATOM 5994 C C . LEU B 1 71 ? 17.125 -62.781 -35.844 1 93.5 71 LEU B C 1
ATOM 5996 O O . LEU B 1 71 ? 17.766 -62.75 -34.781 1 93.5 71 LEU B O 1
ATOM 6000 N N . ARG B 1 72 ? 17.328 -63.562 -36.781 1 92.44 72 ARG B N 1
ATOM 6001 C CA . ARG B 1 72 ? 18.344 -64.625 -36.656 1 92.44 72 ARG B CA 1
ATOM 6002 C C . ARG B 1 72 ? 19.734 -64 -36.531 1 92.44 72 ARG B C 1
ATOM 6004 O O . ARG B 1 72 ? 20.531 -64.438 -35.688 1 92.44 72 ARG B O 1
ATOM 6011 N N . ALA B 1 73 ? 19.984 -63.094 -37.406 1 91.44 73 ALA B N 1
ATOM 6012 C CA . ALA B 1 73 ? 21.281 -62.438 -37.406 1 91.44 73 ALA B CA 1
ATOM 6013 C C . ALA B 1 73 ? 21.5 -61.719 -36.062 1 91.44 73 ALA B C 1
ATOM 6015 O O . ALA B 1 73 ? 22.578 -61.844 -35.469 1 91.44 73 ALA B O 1
ATOM 6016 N N . ILE B 1 74 ? 20.516 -61.031 -35.594 1 93.38 74 ILE B N 1
ATOM 6017 C CA . ILE B 1 74 ? 20.594 -60.281 -34.344 1 93.38 74 ILE B CA 1
ATOM 6018 C C . ILE B 1 74 ? 20.875 -61.219 -33.188 1 93.38 74 ILE B C 1
ATOM 6020 O O . ILE B 1 74 ? 21.719 -60.938 -32.344 1 93.38 74 ILE B O 1
ATOM 6024 N N . ASN B 1 75 ? 20.266 -62.312 -33.156 1 91.25 75 ASN B N 1
ATOM 6025 C CA . ASN B 1 75 ? 20.469 -63.281 -32.094 1 91.25 75 ASN B CA 1
ATOM 6026 C C . ASN B 1 75 ? 21.891 -63.844 -32.094 1 91.25 75 ASN B C 1
ATOM 6028 O O . ASN B 1 75 ? 22.484 -64.062 -31.047 1 91.25 75 ASN B O 1
ATOM 6032 N N . LYS B 1 76 ? 22.391 -64.125 -33.312 1 91.56 76 LYS B N 1
ATOM 6033 C CA . LYS B 1 76 ? 23.75 -64.625 -33.406 1 91.56 76 LYS B CA 1
ATOM 6034 C C . LYS B 1 76 ? 24.766 -63.594 -32.938 1 91.56 76 LYS B C 1
ATOM 6036 O O . LYS B 1 76 ? 25.734 -63.938 -32.25 1 91.56 76 LYS B O 1
ATOM 6041 N N . PHE B 1 77 ? 24.5 -62.438 -33.375 1 92.12 77 PHE B N 1
ATOM 6042 C CA . PHE B 1 77 ? 25.406 -61.375 -32.938 1 92.12 77 PHE B CA 1
ATOM 6043 C C . PHE B 1 77 ? 25.312 -61.156 -31.438 1 92.12 77 PHE B C 1
ATOM 6045 O O . PHE B 1 77 ? 26.312 -60.844 -30.781 1 92.12 77 PHE B O 1
ATOM 6052 N N . ALA B 1 78 ? 24.109 -61.219 -30.844 1 91.38 78 ALA B N 1
ATOM 6053 C CA . ALA B 1 78 ? 23.922 -61.062 -29.406 1 91.38 78 ALA B CA 1
ATOM 6054 C C . ALA B 1 78 ? 24.703 -62.125 -28.641 1 91.38 78 ALA B C 1
ATOM 6056 O O . ALA B 1 78 ? 25.281 -61.844 -27.594 1 91.38 78 ALA B O 1
ATOM 6057 N N . GLU B 1 79 ? 24.719 -63.281 -29.141 1 88.69 79 GLU B N 1
ATOM 6058 C CA . GLU B 1 79 ? 25.484 -64.375 -28.516 1 88.69 79 GLU B CA 1
ATOM 6059 C C . GLU B 1 79 ? 26.969 -64.062 -28.531 1 88.69 79 GLU B C 1
ATOM 6061 O O . GLU B 1 79 ? 27.672 -64.312 -27.547 1 88.69 79 GLU B O 1
ATOM 6066 N N . THR B 1 80 ? 27.328 -63.594 -29.641 1 89 80 THR B N 1
ATOM 6067 C CA . THR B 1 80 ? 28.734 -63.188 -29.781 1 89 80 THR B CA 1
ATOM 6068 C C . THR B 1 80 ? 29.094 -62.094 -28.781 1 89 80 THR B C 1
ATOM 6070 O O . THR B 1 80 ? 30.156 -62.125 -28.172 1 89 80 THR B O 1
ATOM 6073 N N . MET B 1 81 ? 28.219 -61.156 -28.672 1 91.5 81 MET B N 1
ATOM 6074 C CA . MET B 1 81 ? 28.453 -60.062 -27.734 1 91.5 81 MET B CA 1
ATOM 6075 C C . MET B 1 81 ? 28.547 -60.562 -26.297 1 91.5 81 MET B C 1
ATOM 6077 O O . MET B 1 81 ? 29.406 -60.125 -25.531 1 91.5 81 MET B O 1
ATOM 6081 N N . ASN B 1 82 ? 27.672 -61.438 -25.938 1 89.75 82 ASN B N 1
ATOM 6082 C CA . ASN B 1 82 ? 27.688 -62.031 -24.609 1 89.75 82 ASN B CA 1
ATOM 6083 C C . ASN B 1 82 ? 29.016 -62.75 -24.312 1 89.75 82 ASN B C 1
ATOM 6085 O O . ASN B 1 82 ? 29.578 -62.594 -23.234 1 89.75 82 ASN B O 1
ATOM 6089 N N . GLN B 1 83 ? 29.562 -63.406 -25.281 1 86.88 83 GLN B N 1
ATOM 6090 C CA . GLN B 1 83 ? 30.766 -64.188 -25.125 1 86.88 83 GLN B CA 1
ATOM 6091 C C . GLN B 1 83 ? 32 -63.312 -25.125 1 86.88 83 GLN B C 1
ATOM 6093 O O . GLN B 1 83 ? 32.906 -63.531 -24.312 1 86.88 83 GLN B O 1
ATOM 6098 N N . LYS B 1 84 ? 31.922 -62.312 -25.922 1 87.88 84 LYS B N 1
ATOM 6099 C CA . LYS B 1 84 ? 33.156 -61.594 -26.172 1 87.88 84 LYS B CA 1
ATOM 6100 C C . LYS B 1 84 ? 33.188 -60.281 -25.406 1 87.88 84 LYS B C 1
ATOM 6102 O O . LYS B 1 84 ? 34.281 -59.719 -25.141 1 87.88 84 LYS B O 1
ATOM 6107 N N . PHE B 1 85 ? 32.125 -59.781 -25.031 1 89.94 85 PHE B N 1
ATOM 6108 C CA . PHE B 1 85 ? 32.156 -58.438 -24.469 1 89.94 85 PHE B CA 1
ATOM 6109 C C . PHE B 1 85 ? 31.422 -58.406 -23.125 1 89.94 85 PHE B C 1
ATOM 6111 O O . PHE B 1 85 ? 30.984 -57.344 -22.688 1 89.94 85 PHE B O 1
ATOM 6118 N N . LEU B 1 86 ? 31.047 -59.344 -22.344 1 82.88 86 LEU B N 1
ATOM 6119 C CA . LEU B 1 86 ? 30.469 -59.406 -21 1 82.88 86 LEU B CA 1
ATOM 6120 C C . LEU B 1 86 ? 31.219 -60.406 -20.125 1 82.88 86 LEU B C 1
ATOM 6122 O O . LEU B 1 86 ? 31.734 -60.031 -19.062 1 82.88 86 LEU B O 1
ATOM 6126 N N . GLU B 1 87 ? 31.266 -61.719 -20.484 1 68 87 GLU B N 1
ATOM 6127 C CA . GLU B 1 87 ? 31.844 -62.812 -19.719 1 68 87 GLU B CA 1
ATOM 6128 C C . GLU B 1 87 ? 33.344 -62.656 -19.562 1 68 87 GLU B C 1
ATOM 6130 O O . GLU B 1 87 ? 34.125 -63.125 -20.391 1 68 87 GLU B O 1
ATOM 6135 N N . HIS B 1 88 ? 33.875 -61.938 -18.516 1 56.47 88 HIS B N 1
ATOM 6136 C CA . HIS B 1 88 ? 35.281 -61.812 -18.094 1 56.47 88 HIS B CA 1
ATOM 6137 C C . HIS B 1 88 ? 36.062 -60.875 -19.031 1 56.47 88 HIS B C 1
ATOM 6139 O O . HIS B 1 88 ? 37.25 -61.062 -19.234 1 56.47 88 HIS B O 1
ATOM 6145 N N . THR B 1 89 ? 35.156 -59.969 -19.922 1 67.81 89 THR B N 1
ATOM 6146 C CA . THR B 1 89 ? 35.875 -59.188 -20.922 1 67.81 89 THR B CA 1
ATOM 6147 C C . THR B 1 89 ? 35.375 -57.75 -20.906 1 67.81 89 THR B C 1
ATOM 6149 O O . THR B 1 89 ? 34.625 -57.344 -20.016 1 67.81 89 THR B O 1
ATOM 6152 N N . ASN B 1 90 ? 35.906 -56.969 -21.844 1 80.25 90 ASN B N 1
ATOM 6153 C CA . ASN B 1 90 ? 35.781 -55.531 -21.984 1 80.25 90 ASN B CA 1
ATOM 6154 C C . ASN B 1 90 ? 34.344 -55.125 -22.312 1 80.25 90 ASN B C 1
ATOM 6156 O O . ASN B 1 90 ? 33.812 -55.438 -23.391 1 80.25 90 ASN B O 1
ATOM 6160 N N . PHE B 1 91 ? 33.562 -54.688 -21.25 1 89.88 91 PHE B N 1
ATOM 6161 C CA . PHE B 1 91 ? 32.188 -54.219 -21.406 1 89.88 91 PHE B CA 1
ATOM 6162 C C . PHE B 1 91 ? 32.125 -53 -22.328 1 89.88 91 PHE B C 1
ATOM 6164 O O . PHE B 1 91 ? 32.875 -52.031 -22.109 1 89.88 91 PHE B O 1
ATOM 6171 N N . GLU B 1 92 ? 31.406 -53.156 -23.391 1 91.81 92 GLU B N 1
ATOM 6172 C CA . GLU B 1 92 ? 31.25 -52.062 -24.328 1 91.81 92 GLU B CA 1
ATOM 6173 C C . GLU B 1 92 ? 29.844 -51.469 -24.25 1 91.81 92 GLU B C 1
ATOM 6175 O O . GLU B 1 92 ? 28.922 -51.906 -24.938 1 91.81 92 GLU B O 1
ATOM 6180 N N . PHE B 1 93 ? 29.703 -50.406 -23.547 1 92.62 93 PHE B N 1
ATOM 6181 C CA . PHE B 1 93 ? 28.406 -49.812 -23.266 1 92.62 93 PHE B CA 1
ATOM 6182 C C . PHE B 1 93 ? 27.672 -49.438 -24.547 1 92.62 93 PHE B C 1
ATOM 6184 O O . PHE B 1 93 ? 26.5 -49.75 -24.719 1 92.62 93 PHE B O 1
ATOM 6191 N N . GLN B 1 94 ? 28.344 -48.812 -25.484 1 93.5 94 GLN B N 1
ATOM 6192 C CA . GLN B 1 94 ? 27.719 -48.344 -26.703 1 93.5 94 GLN B CA 1
ATOM 6193 C C . GLN B 1 94 ? 27.203 -49.469 -27.562 1 93.5 94 GLN B C 1
ATOM 6195 O O . GLN B 1 94 ? 26.156 -49.375 -28.203 1 93.5 94 GLN B O 1
ATOM 6200 N N . LEU B 1 95 ? 27.953 -50.5 -27.562 1 93.44 95 LEU B N 1
ATOM 6201 C CA . LEU B 1 95 ? 27.562 -51.688 -28.328 1 93.44 95 LEU B CA 1
ATOM 6202 C C . LEU B 1 95 ? 26.266 -52.281 -27.781 1 93.44 95 LEU B C 1
ATOM 6204 O O . LEU B 1 95 ? 25.312 -52.5 -28.531 1 93.44 95 LEU B O 1
ATOM 6208 N N . TRP B 1 96 ? 26.25 -52.438 -26.5 1 93.94 96 TRP B N 1
ATOM 6209 C CA . TRP B 1 96 ? 25.062 -52.969 -25.844 1 93.94 96 TRP B CA 1
ATOM 6210 C C . TRP B 1 96 ? 23.875 -52.031 -25.969 1 93.94 96 TRP B C 1
ATOM 6212 O O . TRP B 1 96 ? 22.75 -52.469 -26.172 1 93.94 96 TRP B O 1
ATOM 6222 N N . ASN B 1 97 ? 24.125 -50.781 -25.797 1 94.81 97 ASN B N 1
ATOM 6223 C CA . ASN B 1 97 ? 23.094 -49.781 -25.953 1 94.81 97 ASN B CA 1
ATOM 6224 C C . ASN B 1 97 ? 22.453 -49.844 -27.344 1 94.81 97 ASN B C 1
ATOM 6226 O O . ASN B 1 97 ? 21.234 -49.781 -27.469 1 94.81 97 ASN B O 1
ATOM 6230 N N . ASN B 1 98 ? 23.266 -49.969 -28.312 1 94.06 98 ASN B N 1
ATOM 6231 C CA . ASN B 1 98 ? 22.766 -50.094 -29.688 1 94.06 98 ASN B CA 1
ATOM 6232 C C . ASN B 1 98 ? 21.969 -51.375 -29.891 1 94.06 98 ASN B C 1
ATOM 6234 O O . ASN B 1 98 ? 20.969 -51.375 -30.609 1 94.06 98 ASN B O 1
ATOM 6238 N N . TYR B 1 99 ? 22.516 -52.406 -29.281 1 94.75 99 TYR B N 1
ATOM 6239 C CA . TYR B 1 99 ? 21.797 -53.656 -29.359 1 94.75 99 TYR B CA 1
ATOM 6240 C C . TYR B 1 99 ? 20.391 -53.531 -28.781 1 94.75 99 TYR B C 1
ATOM 6242 O O . TYR B 1 99 ? 19.406 -53.938 -29.422 1 94.75 99 TYR B O 1
ATOM 6250 N N . PHE B 1 100 ? 20.25 -52.906 -27.609 1 94.62 100 PHE B N 1
ATOM 6251 C CA . PHE B 1 100 ? 18.953 -52.781 -26.953 1 94.62 100 PHE B CA 1
ATOM 6252 C C . PHE B 1 100 ? 18.016 -51.906 -27.766 1 94.62 100 PHE B C 1
ATOM 6254 O O . PHE B 1 100 ? 16.844 -52.219 -27.938 1 94.62 100 PHE B O 1
ATOM 6261 N N . HIS B 1 101 ? 18.469 -50.844 -28.297 1 94.12 101 HIS B N 1
ATOM 6262 C CA . HIS B 1 101 ? 17.641 -49.938 -29.078 1 94.12 101 HIS B CA 1
ATOM 6263 C C . HIS B 1 101 ? 17.188 -50.594 -30.375 1 94.12 101 HIS B C 1
ATOM 6265 O O . HIS B 1 101 ? 16.062 -50.375 -30.828 1 94.12 101 HIS B O 1
ATOM 6271 N N . LEU B 1 102 ? 18.062 -51.312 -30.938 1 94.56 102 LEU B N 1
ATOM 6272 C CA . LEU B 1 102 ? 17.719 -52.062 -32.125 1 94.56 102 LEU B CA 1
ATOM 6273 C C . LEU B 1 102 ? 16.594 -53.062 -31.859 1 94.56 102 LEU B C 1
ATOM 6275 O O . LEU B 1 102 ? 15.633 -53.156 -32.625 1 94.56 102 LEU B O 1
ATOM 6279 N N . ALA B 1 103 ? 16.797 -53.781 -30.797 1 92.38 103 ALA B N 1
ATOM 6280 C CA . ALA B 1 103 ? 15.789 -54.781 -30.406 1 92.38 103 ALA B CA 1
ATOM 6281 C C . ALA B 1 103 ? 14.43 -54.125 -30.172 1 92.38 103 ALA B C 1
ATOM 6283 O O . ALA B 1 103 ? 13.398 -54.656 -30.578 1 92.38 103 ALA B O 1
ATOM 6284 N N . VAL B 1 104 ? 14.43 -52.969 -29.547 1 93.31 104 VAL B N 1
ATOM 6285 C CA . VAL B 1 104 ? 13.195 -52.219 -29.281 1 93.31 104 VAL B CA 1
ATOM 6286 C C . VAL B 1 104 ? 12.57 -51.75 -30.578 1 93.31 104 VAL B C 1
ATOM 6288 O O . VAL B 1 104 ? 11.367 -51.875 -30.781 1 93.31 104 VAL B O 1
ATOM 6291 N N . ALA B 1 105 ? 13.383 -51.25 -31.438 1 93.44 105 ALA B N 1
ATOM 6292 C CA . ALA B 1 105 ? 12.891 -50.812 -32.75 1 93.44 105 ALA B CA 1
ATOM 6293 C C . ALA B 1 105 ? 12.273 -51.969 -33.531 1 93.44 105 ALA B C 1
ATOM 6295 O O . ALA B 1 105 ? 11.266 -51.812 -34.219 1 93.44 105 ALA B O 1
ATOM 6296 N N . PHE B 1 106 ? 12.883 -53.094 -33.375 1 93.81 106 PHE B N 1
ATOM 6297 C CA . PHE B 1 106 ? 12.406 -54.281 -34.062 1 93.81 106 PHE B CA 1
ATOM 6298 C C . PHE B 1 106 ? 11.016 -54.688 -33.562 1 93.81 106 PHE B C 1
ATOM 6300 O O . PHE B 1 106 ? 10.117 -54.938 -34.375 1 93.81 106 PHE B O 1
ATOM 6307 N N . ILE B 1 107 ? 10.812 -54.656 -32.281 1 93.25 107 ILE B N 1
ATOM 6308 C CA . ILE B 1 107 ? 9.578 -55.094 -31.656 1 93.25 107 ILE B CA 1
ATOM 6309 C C . ILE B 1 107 ? 8.461 -54.094 -31.938 1 93.25 107 ILE B C 1
ATOM 6311 O O . ILE B 1 107 ? 7.301 -54.469 -32.125 1 93.25 107 ILE B O 1
ATOM 6315 N N . THR B 1 108 ? 8.766 -52.812 -32.062 1 91.31 108 THR B N 1
ATOM 6316 C CA . THR B 1 108 ? 7.75 -51.75 -32.094 1 91.31 108 THR B CA 1
ATOM 6317 C C . THR B 1 108 ? 7.434 -51.375 -33.531 1 91.31 108 THR B C 1
ATOM 6319 O O . THR B 1 108 ? 6.574 -50.5 -33.781 1 91.31 108 THR B O 1
ATOM 6322 N N . GLN B 1 109 ? 8.047 -51.969 -34.438 1 89.56 109 GLN B N 1
ATOM 6323 C CA . GLN B 1 109 ? 7.805 -51.625 -35.844 1 89.56 109 GLN B CA 1
ATOM 6324 C C . GLN B 1 109 ? 6.375 -51.969 -36.25 1 89.56 109 GLN B C 1
ATOM 6326 O O . GLN B 1 109 ? 5.789 -52.938 -35.75 1 89.56 109 GLN B O 1
ATOM 6331 N N . ASP B 1 110 ? 5.859 -51.375 -37.219 1 87.31 110 ASP B N 1
ATOM 6332 C CA . ASP B 1 110 ? 4.465 -51.469 -37.625 1 87.31 110 ASP B CA 1
ATOM 6333 C C . ASP B 1 110 ? 4.184 -52.812 -38.25 1 87.31 110 ASP B C 1
ATOM 6335 O O . ASP B 1 110 ? 3.109 -53.406 -38.062 1 87.31 110 ASP B O 1
ATOM 6339 N N . SER B 1 111 ? 5.172 -53.312 -38.875 1 86.12 111 SER B N 1
ATOM 6340 C CA . SER B 1 111 ? 4.977 -54.531 -39.656 1 86.12 111 SER B CA 1
ATOM 6341 C C . SER B 1 111 ? 4.77 -55.75 -38.75 1 86.12 111 SER B C 1
ATOM 6343 O O . SER B 1 111 ? 4.262 -56.781 -39.188 1 86.12 111 SER B O 1
ATOM 6345 N N . LEU B 1 112 ? 5.133 -55.531 -37.531 1 90.25 112 LEU B N 1
ATOM 6346 C CA . LEU B 1 112 ? 5.047 -56.656 -36.625 1 90.25 112 LEU B CA 1
ATOM 6347 C C . LEU B 1 112 ? 3.918 -56.469 -35.625 1 90.25 112 LEU B C 1
ATOM 6349 O O . LEU B 1 112 ? 3.762 -57.281 -34.688 1 90.25 112 LEU B O 1
ATOM 6353 N N . GLN B 1 113 ? 3.119 -55.406 -35.781 1 90.44 113 GLN B N 1
ATOM 6354 C CA . GLN B 1 113 ? 1.971 -55.219 -34.906 1 90.44 113 GLN B CA 1
ATOM 6355 C C . GLN B 1 113 ? 0.748 -55.969 -35.406 1 90.44 113 GLN B C 1
ATOM 6357 O O . GLN B 1 113 ? -0.166 -55.375 -35.969 1 90.44 113 GLN B O 1
ATOM 6362 N N . LEU B 1 114 ? 0.675 -57.156 -35.094 1 88.81 114 LEU B N 1
ATOM 6363 C CA . LEU B 1 114 ? -0.246 -58.125 -35.688 1 88.81 114 LEU B CA 1
ATOM 6364 C C . LEU B 1 114 ? -1.687 -57.812 -35.281 1 88.81 114 LEU B C 1
ATOM 6366 O O . LEU B 1 114 ? -2.623 -58.188 -35.969 1 88.81 114 LEU B O 1
ATOM 6370 N N . GLU B 1 115 ? -1.793 -57.156 -34.156 1 86.38 115 GLU B N 1
ATOM 6371 C CA . GLU B 1 115 ? -3.129 -56.812 -33.656 1 86.38 115 GLU B CA 1
ATOM 6372 C C . GLU B 1 115 ? -3.84 -55.844 -34.625 1 86.38 115 GLU B C 1
ATOM 6374 O O . GLU B 1 115 ? -5.066 -55.75 -34.594 1 86.38 115 GLU B O 1
ATOM 6379 N N . GLN B 1 116 ? -3.07 -55.219 -35.5 1 85.69 116 GLN B N 1
ATOM 6380 C CA . GLN B 1 116 ? -3.633 -54.25 -36.438 1 85.69 116 GLN B CA 1
ATOM 6381 C C . GLN B 1 116 ? -4.074 -54.938 -37.719 1 85.69 116 GLN B C 1
ATOM 6383 O O . GLN B 1 116 ? -4.758 -54.312 -38.531 1 85.69 116 GLN B O 1
ATOM 6388 N N . PHE B 1 117 ? -3.768 -56.25 -37.812 1 86.81 117 PHE B N 1
ATOM 6389 C CA . PHE B 1 117 ? -4.086 -56.969 -39 1 86.81 117 PHE B CA 1
ATOM 6390 C C . PHE B 1 117 ? -5.418 -57.719 -38.875 1 86.81 117 PHE B C 1
ATOM 6392 O O . PHE B 1 117 ? -5.957 -57.812 -37.781 1 86.81 117 PHE B O 1
ATOM 6399 N N . SER B 1 118 ? -5.887 -58.156 -40.062 1 90.62 118 SER B N 1
ATOM 6400 C CA . SER B 1 118 ? -7.086 -58.969 -40.031 1 90.62 118 SER B CA 1
ATOM 6401 C C . SER B 1 118 ? -6.812 -60.312 -39.344 1 90.62 118 SER B C 1
ATOM 6403 O O . SER B 1 118 ? -5.664 -60.75 -39.281 1 90.62 118 SER B O 1
ATOM 6405 N N . HIS B 1 119 ? -7.742 -60.906 -38.781 1 91.06 119 HIS B N 1
ATOM 6406 C CA . HIS B 1 119 ? -7.613 -62.156 -38.062 1 91.06 119 HIS B CA 1
ATOM 6407 C C . HIS B 1 119 ? -6.996 -63.25 -38.938 1 91.06 119 HIS B C 1
ATOM 6409 O O . HIS B 1 119 ? -6.184 -64.062 -38.469 1 91.06 119 HIS B O 1
ATOM 6415 N N . ALA B 1 120 ? -7.391 -63.25 -40.219 1 91.44 120 ALA B N 1
ATOM 6416 C CA . ALA B 1 120 ? -6.852 -64.25 -41.125 1 91.44 120 ALA B CA 1
ATOM 6417 C C . ALA B 1 120 ? -5.359 -64 -41.375 1 91.44 120 ALA B C 1
ATOM 6419 O O . ALA B 1 120 ? -4.578 -65 -41.344 1 91.44 120 ALA B O 1
ATOM 6420 N N . LYS B 1 121 ? -5.098 -62.844 -41.562 1 89.38 121 LYS B N 1
ATOM 6421 C CA . LYS B 1 121 ? -3.697 -62.469 -41.75 1 89.38 121 LYS B CA 1
ATOM 6422 C C . LYS B 1 121 ? -2.871 -62.719 -40.5 1 89.38 121 LYS B C 1
ATOM 6424 O O . LYS B 1 121 ? -1.741 -63.219 -40.594 1 89.38 121 LYS B O 1
ATOM 6429 N N . TYR B 1 122 ? -3.42 -62.375 -39.406 1 90.56 122 TYR B N 1
ATOM 6430 C CA . TYR B 1 122 ? -2.797 -62.594 -38.125 1 90.56 122 TYR B CA 1
ATOM 6431 C C . TYR B 1 122 ? -2.457 -64.062 -37.938 1 90.56 122 TYR B C 1
ATOM 6433 O O . TYR B 1 122 ? -1.317 -64.438 -37.625 1 90.56 122 TYR B O 1
ATOM 6441 N N . ASN B 1 123 ? -3.301 -64.938 -38.188 1 91.69 123 ASN B N 1
ATOM 6442 C CA . ASN B 1 123 ? -3.127 -66.375 -38 1 91.69 123 ASN B CA 1
ATOM 6443 C C . ASN B 1 123 ? -2.119 -66.938 -39 1 91.69 123 ASN B C 1
ATOM 6445 O O . ASN B 1 123 ? -1.342 -67.812 -38.656 1 91.69 123 ASN B O 1
ATOM 6449 N N . LYS B 1 124 ? -2.219 -66.5 -40.188 1 91.69 124 LYS B N 1
ATOM 6450 C CA . LYS B 1 124 ? -1.284 -66.938 -41.188 1 91.69 124 LYS B CA 1
ATOM 6451 C C . LYS B 1 124 ? 0.158 -66.625 -40.812 1 91.69 124 LYS B C 1
ATOM 6453 O O . LYS B 1 124 ? 1.042 -67.5 -40.969 1 91.69 124 LYS B O 1
ATOM 6458 N N . ILE B 1 125 ? 0.277 -65.5 -40.344 1 90.69 125 ILE B N 1
ATOM 6459 C CA . ILE B 1 125 ? 1.61 -65.062 -39.938 1 90.69 125 ILE B CA 1
ATOM 6460 C C . ILE B 1 125 ? 2.074 -65.812 -38.719 1 90.69 125 ILE B C 1
ATOM 6462 O O . ILE B 1 125 ? 3.219 -66.312 -38.688 1 90.69 125 ILE B O 1
ATOM 6466 N N . LEU B 1 126 ? 1.26 -66 -37.812 1 91 126 LEU B N 1
ATOM 6467 C CA . LEU B 1 126 ? 1.604 -66.75 -36.594 1 91 126 LEU B CA 1
ATOM 6468 C C . LEU B 1 126 ? 1.957 -68.188 -36.875 1 91 126 LEU B C 1
ATOM 6470 O O . LEU B 1 126 ? 2.869 -68.75 -36.281 1 91 126 LEU B O 1
ATOM 6474 N N . ASN B 1 127 ? 1.293 -68.688 -37.781 1 91.94 127 ASN B N 1
ATOM 6475 C CA . ASN B 1 127 ? 1.513 -70.062 -38.156 1 91.94 127 ASN B CA 1
ATOM 6476 C C . ASN B 1 127 ? 2.832 -70.312 -38.875 1 91.94 127 ASN B C 1
ATOM 6478 O O . ASN B 1 127 ? 3.533 -71.25 -38.656 1 91.94 127 ASN B O 1
ATOM 6482 N N . LYS B 1 128 ? 3.082 -69.375 -39.719 1 91.62 128 LYS B N 1
ATOM 6483 C CA . LYS B 1 128 ? 4.25 -69.562 -40.562 1 91.62 128 LYS B CA 1
ATOM 6484 C C . LYS B 1 128 ? 5.516 -69.062 -39.875 1 91.62 128 LYS B C 1
ATOM 6486 O O . LYS B 1 128 ? 6.578 -69.625 -40 1 91.62 128 LYS B O 1
ATOM 6491 N N . TYR B 1 129 ? 5.438 -68 -39.219 1 90.12 129 TYR B N 1
ATOM 6492 C CA . TYR B 1 129 ? 6.645 -67.312 -38.719 1 90.12 129 TYR B CA 1
ATOM 6493 C C . TYR B 1 129 ? 6.664 -67.25 -37.188 1 90.12 129 TYR B C 1
ATOM 6495 O O . TYR B 1 129 ? 7.711 -67 -36.594 1 90.12 129 TYR B O 1
ATOM 6503 N N . GLY B 1 130 ? 5.52 -67.625 -36.562 1 89.19 130 GLY B N 1
ATOM 6504 C CA . GLY B 1 130 ? 5.414 -67.312 -35.125 1 89.19 130 GLY B CA 1
ATOM 6505 C C . GLY B 1 130 ? 5.398 -65.875 -34.781 1 89.19 130 GLY B C 1
ATOM 6506 O O . GLY B 1 130 ? 5.449 -65 -35.688 1 89.19 130 GLY B O 1
ATOM 6507 N N . ASP B 1 131 ? 5.281 -65.5 -33.594 1 92.06 131 ASP B N 1
ATOM 6508 C CA . ASP B 1 131 ? 5.355 -64.125 -33.156 1 92.06 131 ASP B CA 1
ATOM 6509 C C . ASP B 1 131 ? 6.797 -63.688 -32.906 1 92.06 131 ASP B C 1
ATOM 6511 O O . ASP B 1 131 ? 7.344 -63.969 -31.828 1 92.06 131 ASP B O 1
ATOM 6515 N N . MET B 1 132 ? 7.363 -63.062 -33.781 1 92.88 132 MET B N 1
ATOM 6516 C CA . MET B 1 132 ? 8.773 -62.719 -33.75 1 92.88 132 MET B CA 1
ATOM 6517 C C . MET B 1 132 ? 9.047 -61.688 -32.656 1 92.88 132 MET B C 1
ATOM 6519 O O . MET B 1 132 ? 10.188 -61.5 -32.219 1 92.88 132 MET B O 1
ATOM 6523 N N . ARG B 1 133 ? 8 -60.875 -32.281 1 94.38 133 ARG B N 1
ATOM 6524 C CA . ARG B 1 133 ? 8.148 -59.906 -31.188 1 94.38 133 ARG B CA 1
ATOM 6525 C C . ARG B 1 133 ? 8.469 -60.625 -29.875 1 94.38 133 ARG B C 1
ATOM 6527 O O . ARG B 1 133 ? 9.312 -60.156 -29.109 1 94.38 133 ARG B O 1
ATOM 6534 N N . ARG B 1 134 ? 7.871 -61.719 -29.672 1 92.25 134 ARG B N 1
ATOM 6535 C CA . ARG B 1 134 ? 8.102 -62.5 -28.469 1 92.25 134 ARG B CA 1
ATOM 6536 C C . ARG B 1 134 ? 9.523 -63.062 -28.438 1 92.25 134 ARG B C 1
ATOM 6538 O O . ARG B 1 134 ? 10.188 -63 -27.391 1 92.25 134 ARG B O 1
ATOM 6545 N N . LEU B 1 135 ? 9.992 -63.5 -29.547 1 91.75 135 LEU B N 1
ATOM 6546 C CA . LEU B 1 135 ? 11.312 -64.125 -29.625 1 91.75 135 LEU B CA 1
ATOM 6547 C C . LEU B 1 135 ? 12.398 -63.094 -29.281 1 91.75 135 LEU B C 1
ATOM 6549 O O . LEU B 1 135 ? 13.273 -63.375 -28.453 1 91.75 135 LEU B O 1
ATOM 6553 N N . ILE B 1 136 ? 12.297 -62.031 -29.906 1 92.81 136 ILE B N 1
ATOM 6554 C CA . ILE B 1 136 ? 13.32 -61.031 -29.625 1 92.81 136 ILE B CA 1
ATOM 6555 C C . ILE B 1 136 ? 13.133 -60.5 -28.203 1 92.81 136 ILE B C 1
ATOM 6557 O O . ILE B 1 136 ? 14.109 -60.156 -27.531 1 92.81 136 ILE B O 1
ATOM 6561 N N . GLY B 1 137 ? 11.93 -60.344 -27.703 1 93.31 137 GLY B N 1
ATOM 6562 C CA . GLY B 1 137 ? 11.672 -59.906 -26.344 1 93.31 137 GLY B CA 1
ATOM 6563 C C . GLY B 1 137 ? 12.32 -60.812 -25.297 1 93.31 137 GLY B C 1
ATOM 6564 O O . GLY B 1 137 ? 12.898 -60.312 -24.328 1 93.31 137 GLY B O 1
ATOM 6565 N N . PHE B 1 138 ? 12.289 -62.031 -25.516 1 92.88 138 PHE B N 1
ATOM 6566 C CA . PHE B 1 138 ? 12.922 -63 -24.609 1 92.88 138 PHE B CA 1
ATOM 6567 C C . PHE B 1 138 ? 14.438 -62.844 -24.656 1 92.88 138 PHE B C 1
ATOM 6569 O O . PHE B 1 138 ? 15.109 -62.969 -23.625 1 92.88 138 PHE B O 1
ATOM 6576 N N . SER B 1 139 ? 14.883 -62.625 -25.859 1 92.69 139 SER B N 1
ATOM 6577 C CA . SER B 1 139 ? 16.328 -62.438 -26 1 92.69 139 SER B CA 1
ATOM 6578 C C . SER B 1 139 ? 16.812 -61.219 -25.234 1 92.69 139 SER B C 1
ATOM 6580 O O . SER B 1 139 ? 17.859 -61.25 -24.609 1 92.69 139 SER B O 1
ATOM 6582 N N . ILE B 1 140 ? 16.031 -60.188 -25.344 1 92.12 140 ILE B N 1
ATOM 6583 C CA . ILE B 1 140 ? 16.375 -58.969 -24.641 1 92.12 140 ILE B CA 1
ATOM 6584 C C . ILE B 1 140 ? 16.375 -59.188 -23.141 1 92.12 140 ILE B C 1
ATOM 6586 O O . ILE B 1 140 ? 17.266 -58.719 -22.422 1 92.12 140 ILE B O 1
ATOM 6590 N N . ARG B 1 141 ? 15.352 -59.812 -22.672 1 94.12 141 ARG B N 1
ATOM 6591 C CA . ARG B 1 141 ? 15.25 -60.156 -21.25 1 94.12 141 ARG B CA 1
ATOM 6592 C C . ARG B 1 141 ? 16.469 -60.938 -20.781 1 94.12 141 ARG B C 1
ATOM 6594 O O . ARG B 1 141 ? 17.094 -60.594 -19.781 1 94.12 141 ARG B O 1
ATOM 6601 N N . ASP B 1 142 ? 16.859 -61.875 -21.531 1 93.81 142 ASP B N 1
ATOM 6602 C CA . ASP B 1 142 ? 18 -62.719 -21.172 1 93.81 142 ASP B CA 1
ATOM 6603 C C . ASP B 1 142 ? 19.297 -61.938 -21.156 1 93.81 142 ASP B C 1
ATOM 6605 O O . ASP B 1 142 ? 20.109 -62.062 -20.234 1 93.81 142 ASP B O 1
ATOM 6609 N N . MET B 1 143 ? 19.422 -61.188 -22.203 1 93.5 143 MET B N 1
ATOM 6610 C CA . MET B 1 143 ? 20.641 -60.406 -22.297 1 93.5 143 MET B CA 1
ATOM 6611 C C . MET B 1 143 ? 20.719 -59.375 -21.156 1 93.5 143 MET B C 1
ATOM 6613 O O . MET B 1 143 ? 21.797 -59.125 -20.625 1 93.5 143 MET B O 1
ATOM 6617 N N . TRP B 1 144 ? 19.594 -58.781 -20.781 1 95.12 144 TRP B N 1
ATOM 6618 C CA . TRP B 1 144 ? 19.562 -57.844 -19.688 1 95.12 144 TRP B CA 1
ATOM 6619 C C . TRP B 1 144 ? 20.062 -58.469 -18.391 1 95.12 144 TRP B C 1
ATOM 6621 O O . TRP B 1 144 ? 20.922 -57.906 -17.703 1 95.12 144 TRP B O 1
ATOM 6631 N N . TYR B 1 145 ? 19.609 -59.625 -18.078 1 93.69 145 TYR B N 1
ATOM 6632 C CA . TYR B 1 145 ? 19.969 -60.281 -16.812 1 93.69 145 TYR B CA 1
ATOM 6633 C C . TYR B 1 145 ? 21.422 -60.75 -16.828 1 93.69 145 TYR B C 1
ATOM 6635 O O . TYR B 1 145 ? 22.047 -60.875 -15.773 1 93.69 145 TYR B O 1
ATOM 6643 N N . LYS B 1 146 ? 21.969 -60.875 -18 1 92 146 LYS B N 1
ATOM 6644 C CA . LYS B 1 146 ? 23.359 -61.312 -18.125 1 92 146 LYS B CA 1
ATOM 6645 C C . LYS B 1 146 ? 24.312 -60.125 -17.906 1 92 146 LYS B C 1
ATOM 6647 O O . LYS B 1 146 ? 25.516 -60.312 -17.688 1 92 146 LYS B O 1
ATOM 6652 N N . LEU B 1 147 ? 23.75 -58.938 -17.938 1 92.44 147 LEU B N 1
ATOM 6653 C CA . LEU B 1 147 ? 24.578 -57.75 -17.828 1 92.44 147 LEU B CA 1
ATOM 6654 C C . LEU B 1 147 ? 25.219 -57.656 -16.438 1 92.44 147 LEU B C 1
ATOM 6656 O O . LEU B 1 147 ? 26.219 -56.969 -16.25 1 92.44 147 LEU B O 1
ATOM 6660 N N . GLY B 1 148 ? 24.625 -58.25 -15.391 1 87.62 148 GLY B N 1
ATOM 6661 C CA . GLY B 1 148 ? 25.156 -58.219 -14.031 1 87.62 148 GLY B CA 1
ATOM 6662 C C . GLY B 1 148 ? 25.25 -56.844 -13.461 1 87.62 148 GLY B C 1
ATOM 6663 O O . GLY B 1 148 ? 24.25 -56.094 -13.438 1 87.62 148 GLY B O 1
ATOM 6664 N N . GLN B 1 149 ? 26.438 -56.406 -13.203 1 87.88 149 GLN B N 1
ATOM 6665 C CA . GLN B 1 149 ? 26.656 -55.125 -12.539 1 87.88 149 GLN B CA 1
ATOM 6666 C C . GLN B 1 149 ? 26.594 -53.969 -13.539 1 87.88 149 GLN B C 1
ATOM 6668 O O . GLN B 1 149 ? 26.438 -52.812 -13.148 1 87.88 149 GLN B O 1
ATOM 6673 N N . ASN B 1 150 ? 26.688 -54.312 -14.789 1 91.81 150 ASN B N 1
ATOM 6674 C CA . ASN B 1 150 ? 26.734 -53.281 -15.812 1 91.81 150 ASN B CA 1
ATOM 6675 C C . ASN B 1 150 ? 25.344 -52.688 -16.078 1 91.81 150 ASN B C 1
ATOM 6677 O O . ASN B 1 150 ? 25.203 -51.688 -16.781 1 91.81 150 ASN B O 1
ATOM 6681 N N . LYS B 1 151 ? 24.328 -53.25 -15.445 1 94.12 151 LYS B N 1
ATOM 6682 C CA . LYS B 1 151 ? 22.953 -52.812 -15.633 1 94.12 151 LYS B CA 1
ATOM 6683 C C . LYS B 1 151 ? 22.781 -51.344 -15.258 1 94.12 151 LYS B C 1
ATOM 6685 O O . LYS B 1 151 ? 22.031 -50.594 -15.914 1 94.12 151 LYS B O 1
ATOM 6690 N N . ILE B 1 152 ? 23.5 -50.906 -14.297 1 93.38 152 ILE B N 1
ATOM 6691 C CA . ILE B 1 152 ? 23.344 -49.594 -13.695 1 93.38 152 ILE B CA 1
ATOM 6692 C C . ILE B 1 152 ? 23.656 -48.5 -14.727 1 93.38 152 ILE B C 1
ATOM 6694 O O . ILE B 1 152 ? 23.125 -47.406 -14.664 1 93.38 152 ILE B O 1
ATOM 6698 N N . CYS B 1 153 ? 24.484 -48.844 -15.695 1 93.38 153 CYS B N 1
ATOM 6699 C CA . CYS B 1 153 ? 24.906 -47.875 -16.703 1 93.38 153 CYS B CA 1
ATOM 6700 C C . CYS B 1 153 ? 23.75 -47.531 -17.625 1 93.38 153 CYS B C 1
ATOM 6702 O O . CYS B 1 153 ? 23.781 -46.5 -18.297 1 93.38 153 CYS B O 1
ATOM 6704 N N . PHE B 1 154 ? 22.766 -48.344 -17.625 1 95.44 154 PHE B N 1
ATOM 6705 C CA . PHE B 1 154 ? 21.672 -48.188 -18.562 1 95.44 154 PHE B CA 1
ATOM 6706 C C . PHE B 1 154 ? 20.484 -47.5 -17.906 1 95.44 154 PHE B C 1
ATOM 6708 O O . PHE B 1 154 ? 19.469 -47.219 -18.547 1 95.44 154 PHE B O 1
ATOM 6715 N N . ILE B 1 155 ? 20.625 -47.25 -16.609 1 95.25 155 ILE B N 1
ATOM 6716 C CA . ILE B 1 155 ? 19.562 -46.562 -15.852 1 95.25 155 ILE B CA 1
ATOM 6717 C C . ILE B 1 155 ? 19.906 -45.094 -15.688 1 95.25 155 ILE B C 1
ATOM 6719 O O . ILE B 1 155 ? 20.953 -44.75 -15.141 1 95.25 155 ILE B O 1
ATOM 6723 N N . PRO B 1 156 ? 19.109 -44.156 -16.109 1 94.31 156 PRO B N 1
ATOM 6724 C CA . PRO B 1 156 ? 17.703 -44.312 -16.5 1 94.31 156 PRO B CA 1
ATOM 6725 C C . PRO B 1 156 ? 17.5 -44.375 -18.016 1 94.31 156 PRO B C 1
ATOM 6727 O O . PRO B 1 156 ? 16.375 -44.469 -18.5 1 94.31 156 PRO B O 1
ATOM 6730 N N . GLY B 1 157 ? 18.391 -44.375 -18.797 1 94.12 157 GLY B N 1
ATOM 6731 C CA . GLY B 1 157 ? 18.344 -44.219 -20.234 1 94.12 157 GLY B CA 1
ATOM 6732 C C . GLY B 1 157 ? 17.531 -45.312 -20.922 1 94.12 157 GLY B C 1
ATOM 6733 O O . GLY B 1 157 ? 16.891 -45.062 -21.953 1 94.12 157 GLY B O 1
ATOM 6734 N N . MET B 1 158 ? 17.5 -46.531 -20.422 1 95.06 158 MET B N 1
ATOM 6735 C CA . MET B 1 158 ? 16.844 -47.656 -21.078 1 95.06 158 MET B CA 1
ATOM 6736 C C . MET B 1 158 ? 15.43 -47.844 -20.562 1 95.06 158 MET B C 1
ATOM 6738 O O . MET B 1 158 ? 14.688 -48.688 -21.094 1 95.06 158 MET B O 1
ATOM 6742 N N . VAL B 1 159 ? 15.031 -47.094 -19.594 1 96.25 159 VAL B N 1
ATOM 6743 C CA . VAL B 1 159 ? 13.688 -47.219 -19.031 1 96.25 159 VAL B CA 1
ATOM 6744 C C . VAL B 1 159 ? 12.648 -46.938 -20.125 1 96.25 159 VAL B C 1
ATOM 6746 O O . VAL B 1 159 ? 11.719 -47.719 -20.312 1 96.25 159 VAL B O 1
ATOM 6749 N N . GLY B 1 160 ? 12.828 -45.906 -20.844 1 95.5 160 GLY B N 1
ATOM 6750 C CA . GLY B 1 160 ? 11.914 -45.5 -21.906 1 95.5 160 GLY B CA 1
ATOM 6751 C C . GLY B 1 160 ? 11.773 -46.562 -22.984 1 95.5 160 GLY B C 1
ATOM 6752 O O . GLY B 1 160 ? 10.672 -47.062 -23.25 1 95.5 160 GLY B O 1
ATOM 6753 N N . PRO B 1 161 ? 12.891 -46.938 -23.516 1 95 161 PRO B N 1
ATOM 6754 C CA . PRO B 1 161 ? 12.852 -47.969 -24.562 1 95 161 PRO B CA 1
ATOM 6755 C C . PRO B 1 161 ? 12.195 -49.281 -24.078 1 95 161 PRO B C 1
ATOM 6757 O O . PRO B 1 161 ? 11.391 -49.875 -24.812 1 95 161 PRO B O 1
ATOM 6760 N N . ILE B 1 162 ? 12.523 -49.75 -22.906 1 95.75 162 ILE B N 1
ATOM 6761 C CA . ILE B 1 162 ? 11.938 -50.969 -22.391 1 95.75 162 ILE B CA 1
ATOM 6762 C C . ILE B 1 162 ? 10.438 -50.781 -22.188 1 95.75 162 ILE B C 1
ATOM 6764 O O . ILE B 1 162 ? 9.648 -51.719 -22.422 1 95.75 162 ILE B O 1
ATOM 6768 N N . LEU B 1 163 ? 10.062 -49.625 -21.75 1 96.19 163 LEU B N 1
ATOM 6769 C CA . LEU B 1 163 ? 8.648 -49.312 -21.578 1 96.19 163 LEU B CA 1
ATOM 6770 C C . LEU B 1 163 ? 7.895 -49.469 -22.891 1 96.19 163 LEU B C 1
ATOM 6772 O O . LEU B 1 163 ? 6.793 -50.031 -22.938 1 96.19 163 LEU B O 1
ATOM 6776 N N . GLU B 1 164 ? 8.469 -49 -23.938 1 93.94 164 GLU B N 1
ATOM 6777 C CA . GLU B 1 164 ? 7.836 -49.094 -25.25 1 93.94 164 GLU B CA 1
ATOM 6778 C C . GLU B 1 164 ? 7.527 -50.531 -25.609 1 93.94 164 GLU B C 1
ATOM 6780 O O . GLU B 1 164 ? 6.477 -50.844 -26.172 1 93.94 164 GLU B O 1
ATOM 6785 N N . MET B 1 165 ? 8.398 -51.344 -25.219 1 93.06 165 MET B N 1
ATOM 6786 C CA . MET B 1 165 ? 8.227 -52.75 -25.5 1 93.06 165 MET B CA 1
ATOM 6787 C C . MET B 1 165 ? 7.113 -53.344 -24.656 1 93.06 165 MET B C 1
ATOM 6789 O O . MET B 1 165 ? 6.305 -54.156 -25.141 1 93.06 165 MET B O 1
ATOM 6793 N N . THR B 1 166 ? 7.125 -52.969 -23.391 1 95.31 166 THR B N 1
ATOM 6794 C CA . THR B 1 166 ? 6.145 -53.531 -22.484 1 95.31 166 THR B CA 1
ATOM 6795 C C . THR B 1 166 ? 4.738 -53.062 -22.828 1 95.31 166 THR B C 1
ATOM 6797 O O . THR B 1 166 ? 3.752 -53.719 -22.453 1 95.31 166 THR B O 1
ATOM 6800 N N . LEU B 1 167 ? 4.609 -51.938 -23.516 1 94.81 167 LEU B N 1
ATOM 6801 C CA . LEU B 1 167 ? 3.309 -51.375 -23.797 1 94.81 167 LEU B CA 1
ATOM 6802 C C . LEU B 1 167 ? 2.67 -52.031 -25.016 1 94.81 167 LEU B C 1
ATOM 6804 O O . LEU B 1 167 ? 1.499 -51.781 -25.312 1 94.81 167 LEU B O 1
ATOM 6808 N N . ILE B 1 168 ? 3.438 -52.875 -25.719 1 92.06 168 ILE B N 1
ATOM 6809 C CA . ILE B 1 168 ? 2.873 -53.688 -26.812 1 92.06 168 ILE B CA 1
ATOM 6810 C C . ILE B 1 168 ? 1.819 -54.625 -26.25 1 92.06 168 ILE B C 1
ATOM 6812 O O . ILE B 1 168 ? 2.062 -55.344 -25.266 1 92.06 168 ILE B O 1
ATOM 6816 N N . PRO B 1 169 ? 0.631 -54.656 -26.922 1 92.19 169 PRO B N 1
ATOM 6817 C CA . PRO B 1 169 ? -0.466 -55.438 -26.359 1 92.19 169 PRO B CA 1
ATOM 6818 C C . PRO B 1 169 ? -0.31 -56.938 -26.609 1 92.19 169 PRO B C 1
ATOM 6820 O O . PRO B 1 169 ? -1.141 -57.531 -27.297 1 92.19 169 PRO B O 1
ATOM 6823 N N . GLU B 1 170 ? 0.712 -57.5 -26.172 1 92.19 170 GLU B N 1
ATOM 6824 C CA . GLU B 1 170 ? 0.977 -58.938 -26.203 1 92.19 170 GLU B CA 1
ATOM 6825 C C . GLU B 1 170 ? 1.295 -59.469 -24.812 1 92.19 170 GLU B C 1
ATOM 6827 O O . GLU B 1 170 ? 2.369 -59.219 -24.266 1 92.19 170 GLU B O 1
ATOM 6832 N N . PRO B 1 171 ? 0.425 -60.312 -24.203 1 92.81 171 PRO B N 1
ATOM 6833 C CA . PRO B 1 171 ? 0.505 -60.688 -22.797 1 92.81 171 PRO B CA 1
ATOM 6834 C C . PRO B 1 171 ? 1.797 -61.406 -22.453 1 92.81 171 PRO B C 1
ATOM 6836 O O . PRO B 1 171 ? 2.402 -61.156 -21.406 1 92.81 171 PRO B O 1
ATOM 6839 N N . GLU B 1 172 ? 2.191 -62.406 -23.281 1 93 172 GLU B N 1
ATOM 6840 C CA . GLU B 1 172 ? 3.395 -63.156 -22.984 1 93 172 GLU B CA 1
ATOM 6841 C C . GLU B 1 172 ? 4.637 -62.281 -23 1 93 172 GLU B C 1
ATOM 6843 O O . GLU B 1 172 ? 5.559 -62.469 -22.203 1 93 172 GLU B O 1
ATOM 6848 N N . LEU B 1 173 ? 4.59 -61.438 -23.984 1 93.81 173 LEU B N 1
ATOM 6849 C CA . LEU B 1 173 ? 5.68 -60.469 -24.062 1 93.81 173 LEU B CA 1
ATOM 6850 C C . LEU B 1 173 ? 5.715 -59.594 -22.812 1 93.81 173 LEU B C 1
ATOM 6852 O O . LEU B 1 173 ? 6.781 -59.344 -22.25 1 93.81 173 LEU B O 1
ATOM 6856 N N . ARG B 1 174 ? 4.609 -59.062 -22.359 1 96 174 ARG B N 1
ATOM 6857 C CA . ARG B 1 174 ? 4.48 -58.219 -21.172 1 96 174 ARG B CA 1
ATOM 6858 C C . ARG B 1 174 ? 4.977 -58.938 -19.938 1 96 174 ARG B C 1
ATOM 6860 O O . ARG B 1 174 ? 5.77 -58.406 -19.156 1 96 174 ARG B O 1
ATOM 6867 N N . LYS B 1 175 ? 4.594 -60.156 -19.766 1 95.75 175 LYS B N 1
ATOM 6868 C CA . LYS B 1 175 ? 4.965 -60.969 -18.609 1 95.75 175 LYS B CA 1
ATOM 6869 C C . LYS B 1 175 ? 6.473 -61.188 -18.547 1 95.75 175 LYS B C 1
ATOM 6871 O O . LYS B 1 175 ? 7.051 -61.25 -17.469 1 95.75 175 LYS B O 1
ATOM 6876 N N . ALA B 1 176 ? 6.984 -61.25 -19.719 1 94.31 176 ALA B N 1
ATOM 6877 C CA . ALA B 1 176 ? 8.414 -61.531 -19.812 1 94.31 176 ALA B CA 1
ATOM 6878 C C . ALA B 1 176 ? 9.242 -60.281 -19.594 1 94.31 176 ALA B C 1
ATOM 6880 O O . ALA B 1 176 ? 10.352 -60.344 -19.062 1 94.31 176 ALA B O 1
ATOM 6881 N N . THR B 1 177 ? 8.719 -59.125 -19.938 1 95.81 177 THR B N 1
ATOM 6882 C CA . THR B 1 177 ? 9.562 -57.938 -20 1 95.81 177 THR B CA 1
ATOM 6883 C C . THR B 1 177 ? 9.289 -57.031 -18.812 1 95.81 177 THR B C 1
ATOM 6885 O O . THR B 1 177 ? 10.156 -56.25 -18.422 1 95.81 177 THR B O 1
ATOM 6888 N N . ILE B 1 178 ? 8.18 -57 -18.141 1 97.12 178 ILE B N 1
ATOM 6889 C CA . ILE B 1 178 ? 7.805 -56.125 -17.031 1 97.12 178 ILE B CA 1
ATOM 6890 C C . ILE B 1 178 ? 8.734 -56.375 -15.844 1 97.12 178 ILE B C 1
ATOM 6892 O O . ILE B 1 178 ? 9.141 -55.406 -15.164 1 97.12 178 ILE B O 1
ATOM 6896 N N . PRO B 1 179 ? 9.188 -57.594 -15.602 1 96.75 179 PRO B N 1
ATOM 6897 C CA . PRO B 1 179 ? 10.094 -57.844 -14.477 1 96.75 179 PRO B CA 1
ATOM 6898 C C . PRO B 1 179 ? 11.422 -57.094 -14.617 1 96.75 179 PRO B C 1
ATOM 6900 O O . PRO B 1 179 ? 12.125 -56.906 -13.617 1 96.75 179 PRO B O 1
ATOM 6903 N N . ILE B 1 180 ? 11.75 -56.75 -15.867 1 97 180 ILE B N 1
ATOM 6904 C CA . ILE B 1 180 ? 12.977 -56 -16.094 1 97 180 ILE B CA 1
ATOM 6905 C C . ILE B 1 180 ? 12.93 -54.688 -15.289 1 97 180 ILE B C 1
ATOM 6907 O O . ILE B 1 180 ? 13.953 -54.25 -14.766 1 97 180 ILE B O 1
ATOM 6911 N N . PHE B 1 181 ? 11.75 -54.062 -15.172 1 97.62 181 PHE B N 1
ATOM 6912 C CA . PHE B 1 181 ? 11.586 -52.812 -14.422 1 97.62 181 PHE B CA 1
ATOM 6913 C C . PHE B 1 181 ? 11.945 -53.031 -12.953 1 97.62 181 PHE B C 1
ATOM 6915 O O . PHE B 1 181 ? 12.602 -52.188 -12.344 1 97.62 181 PHE B O 1
ATOM 6922 N N . PHE B 1 182 ? 11.492 -54.156 -12.43 1 97.44 182 PHE B N 1
ATOM 6923 C CA . PHE B 1 182 ? 11.828 -54.438 -11.047 1 97.44 182 PHE B CA 1
ATOM 6924 C C . PHE B 1 182 ? 13.336 -54.594 -10.867 1 97.44 182 PHE B C 1
ATOM 6926 O O . PHE B 1 182 ? 13.898 -54.094 -9.875 1 97.44 182 PHE B O 1
ATOM 6933 N N . ASP B 1 183 ? 13.867 -55.25 -11.781 1 96.88 183 ASP B N 1
ATOM 6934 C CA . ASP B 1 183 ? 15.32 -55.406 -11.727 1 96.88 183 ASP B CA 1
ATOM 6935 C C . ASP B 1 183 ? 16.031 -54.062 -11.781 1 96.88 183 ASP B C 1
ATOM 6937 O O . ASP B 1 183 ? 17.047 -53.844 -11.117 1 96.88 183 ASP B O 1
ATOM 6941 N N . MET B 1 184 ? 15.555 -53.188 -12.641 1 97.06 184 MET B N 1
ATOM 6942 C CA . MET B 1 184 ? 16.109 -51.844 -12.703 1 97.06 184 MET B CA 1
ATOM 6943 C C . MET B 1 184 ? 15.977 -51.125 -11.359 1 97.06 184 MET B C 1
ATOM 6945 O O . MET B 1 184 ? 16.922 -50.469 -10.891 1 97.06 184 MET B O 1
ATOM 6949 N N . MET B 1 185 ? 14.805 -51.219 -10.68 1 97.19 185 MET B N 1
ATOM 6950 C CA . MET B 1 185 ? 14.562 -50.625 -9.367 1 97.19 185 MET B CA 1
ATOM 6951 C C . MET B 1 185 ? 15.523 -51.188 -8.328 1 97.19 185 MET B C 1
ATOM 6953 O O . MET B 1 185 ? 16.125 -50.406 -7.559 1 97.19 185 MET B O 1
ATOM 6957 N N . LEU B 1 186 ? 15.664 -52.5 -8.453 1 95.62 186 LEU B N 1
ATOM 6958 C CA . LEU B 1 186 ? 16.531 -53.156 -7.492 1 95.62 186 LEU B CA 1
ATOM 6959 C C . LEU B 1 186 ? 17.984 -52.719 -7.668 1 95.62 186 LEU B C 1
ATOM 6961 O O . LEU B 1 186 ? 18.688 -52.469 -6.684 1 95.62 186 LEU B O 1
ATOM 6965 N N . CYS B 1 187 ? 18.391 -52.625 -8.898 1 95.62 187 CYS B N 1
ATOM 6966 C CA . CYS B 1 187 ? 19.766 -52.219 -9.203 1 95.62 187 CYS B CA 1
ATOM 6967 C C . CYS B 1 187 ? 20.047 -50.812 -8.68 1 95.62 187 CYS B C 1
ATOM 6969 O O . CYS B 1 187 ? 21.062 -50.594 -8.039 1 95.62 187 CYS B O 1
ATOM 6971 N N . GLU B 1 188 ? 19.156 -49.906 -9.031 1 96.31 188 GLU B N 1
ATOM 6972 C CA . GLU B 1 188 ? 19.328 -48.531 -8.578 1 96.31 188 GLU B CA 1
ATOM 6973 C C . GLU B 1 188 ? 19.25 -48.438 -7.062 1 96.31 188 GLU B C 1
ATOM 6975 O O . GLU B 1 188 ? 20.016 -47.688 -6.434 1 96.31 188 GLU B O 1
ATOM 6980 N N . TYR B 1 189 ? 18.344 -49.219 -6.441 1 95.81 189 TYR B N 1
ATOM 6981 C CA . TYR B 1 189 ? 18.141 -49.219 -4.992 1 95.81 189 TYR B CA 1
ATOM 6982 C C . TYR B 1 189 ? 19.406 -49.719 -4.281 1 95.81 189 TYR B C 1
ATOM 6984 O O . TYR B 1 189 ? 19.781 -49.156 -3.246 1 95.81 189 TYR B O 1
ATOM 6992 N N . GLN B 1 190 ? 19.969 -50.656 -4.816 1 93.88 190 GLN B N 1
ATOM 6993 C CA . GLN B 1 190 ? 21.172 -51.219 -4.211 1 93.88 190 GLN B CA 1
ATOM 6994 C C . GLN B 1 190 ? 22.344 -50.25 -4.297 1 93.88 190 GLN B C 1
ATOM 6996 O O . GLN B 1 190 ? 23.203 -50.188 -3.408 1 93.88 190 GLN B O 1
ATOM 7001 N N . ARG B 1 191 ? 22.359 -49.469 -5.273 1 94 191 ARG B N 1
ATOM 7002 C CA . ARG B 1 191 ? 23.453 -48.531 -5.492 1 94 191 ARG B CA 1
ATOM 7003 C C . ARG B 1 191 ? 23.234 -47.25 -4.711 1 94 191 ARG B C 1
ATOM 7005 O O . ARG B 1 191 ? 24.172 -46.719 -4.102 1 94 191 ARG B O 1
ATOM 7012 N N . SER B 1 192 ? 22.109 -46.656 -4.77 1 93.38 192 SER B N 1
ATOM 7013 C CA . SER B 1 192 ? 21.875 -45.312 -4.273 1 93.38 192 SER B CA 1
ATOM 7014 C C . SER B 1 192 ? 20.953 -45.312 -3.068 1 93.38 192 SER B C 1
ATOM 7016 O O . SER B 1 192 ? 20.781 -44.281 -2.404 1 93.38 192 SER B O 1
ATOM 7018 N N . GLY B 1 193 ? 20.281 -46.469 -2.701 1 93.12 193 GLY B N 1
ATOM 7019 C CA . GLY B 1 193 ? 19.359 -46.562 -1.582 1 93.12 193 GLY B CA 1
ATOM 7020 C C . GLY B 1 193 ? 17.922 -46.25 -1.963 1 93.12 193 GLY B C 1
ATOM 7021 O O . GLY B 1 193 ? 17.016 -46.312 -1.127 1 93.12 193 GLY B O 1
ATOM 7022 N N . ASP B 1 194 ? 17.766 -45.75 -3.219 1 93.88 194 ASP B N 1
ATOM 7023 C CA . ASP B 1 194 ? 16.438 -45.5 -3.771 1 93.88 194 ASP B CA 1
ATOM 7024 C C . ASP B 1 194 ? 16.422 -45.688 -5.285 1 93.88 194 ASP B C 1
ATOM 7026 O O . ASP B 1 194 ? 17.422 -46.125 -5.867 1 93.88 194 ASP B O 1
ATOM 7030 N N . PHE B 1 195 ? 15.312 -45.531 -5.863 1 96.19 195 PHE B N 1
ATOM 7031 C CA . PHE B 1 195 ? 15.242 -45.656 -7.312 1 96.19 195 PHE B CA 1
ATOM 7032 C C . PHE B 1 195 ? 14.516 -44.469 -7.93 1 96.19 195 PHE B C 1
ATOM 7034 O O . PHE B 1 195 ? 13.602 -44.656 -8.734 1 96.19 195 PHE B O 1
ATOM 7041 N N . LYS B 1 196 ? 14.891 -43.281 -7.543 1 94.25 196 LYS B N 1
ATOM 7042 C CA . LYS B 1 196 ? 14.227 -42.062 -7.961 1 94.25 196 LYS B CA 1
ATOM 7043 C C . LYS B 1 196 ? 14.453 -41.781 -9.445 1 94.25 196 LYS B C 1
ATOM 7045 O O . LYS B 1 196 ? 13.578 -41.25 -10.125 1 94.25 196 LYS B O 1
ATOM 7050 N N . LYS B 1 197 ? 15.617 -42.125 -9.867 1 94.44 197 LYS B N 1
ATOM 7051 C CA . LYS B 1 197 ? 15.914 -41.906 -11.281 1 94.44 197 LYS B CA 1
ATOM 7052 C C . LYS B 1 197 ? 15 -42.719 -12.172 1 94.44 197 LYS B C 1
ATOM 7054 O O . LYS B 1 197 ? 14.461 -42.219 -13.164 1 94.44 197 LYS B O 1
ATOM 7059 N N . PHE B 1 198 ? 14.891 -43.938 -11.805 1 95.94 198 PHE B N 1
ATOM 7060 C CA . PHE B 1 198 ? 13.984 -44.812 -12.531 1 95.94 198 PHE B CA 1
ATOM 7061 C C . PHE B 1 198 ? 12.562 -44.281 -12.484 1 95.94 198 PHE B C 1
ATOM 7063 O O . PHE B 1 198 ? 11.898 -44.188 -13.516 1 95.94 198 PHE B O 1
ATOM 7070 N N . GLU B 1 199 ? 12.133 -44 -11.305 1 95.31 199 GLU B N 1
ATOM 7071 C CA . GLU B 1 199 ? 10.773 -43.5 -11.078 1 95.31 199 GLU B CA 1
ATOM 7072 C C . GLU B 1 199 ? 10.477 -42.281 -11.922 1 95.31 199 GLU B C 1
ATOM 7074 O O . GLU B 1 199 ? 9.445 -42.219 -12.594 1 95.31 199 GLU B O 1
ATOM 7079 N N . ASN B 1 200 ? 11.344 -41.344 -11.961 1 92.88 200 ASN B N 1
ATOM 7080 C CA . ASN B 1 200 ? 11.148 -40.125 -12.719 1 92.88 200 ASN B CA 1
ATOM 7081 C C . ASN B 1 200 ? 11.062 -40.375 -14.219 1 92.88 200 ASN B C 1
ATOM 7083 O O . ASN B 1 200 ? 10.195 -39.844 -14.898 1 92.88 200 ASN B O 1
ATOM 7087 N N . GLU B 1 201 ? 11.922 -41.281 -14.586 1 95.06 201 GLU B N 1
ATOM 7088 C CA . GLU B 1 201 ? 11.977 -41.531 -16.016 1 95.06 201 GLU B CA 1
ATOM 7089 C C . GLU B 1 201 ? 10.742 -42.312 -16.484 1 95.06 201 GLU B C 1
ATOM 7091 O O . GLU B 1 201 ? 10.195 -42.031 -17.547 1 95.06 201 GLU B O 1
ATOM 7096 N N . ILE B 1 202 ? 10.344 -43.25 -15.742 1 96.06 202 ILE B N 1
ATOM 7097 C CA . ILE B 1 202 ? 9.211 -44.094 -16.156 1 96.06 202 ILE B CA 1
ATOM 7098 C C . ILE B 1 202 ? 7.938 -43.219 -16.188 1 96.06 202 ILE B C 1
ATOM 7100 O O . ILE B 1 202 ? 7.082 -43.406 -17.047 1 96.06 202 ILE B O 1
ATOM 7104 N N . ILE B 1 203 ? 7.789 -42.344 -15.242 1 94.38 203 ILE B N 1
ATOM 7105 C CA . ILE B 1 203 ? 6.621 -41.469 -15.18 1 94.38 203 ILE B CA 1
ATOM 7106 C C . ILE B 1 203 ? 6.586 -40.562 -16.406 1 94.38 203 ILE B C 1
ATOM 7108 O O . ILE B 1 203 ? 5.547 -40.438 -17.062 1 94.38 203 ILE B O 1
ATOM 7112 N N . LEU B 1 204 ? 7.68 -40 -16.719 1 93.44 204 LEU B N 1
ATOM 7113 C CA . LEU B 1 204 ? 7.785 -39.125 -17.875 1 93.44 204 LEU B CA 1
ATOM 7114 C C . LEU B 1 204 ? 7.449 -39.875 -19.156 1 93.44 204 LEU B C 1
ATOM 7116 O O . LEU B 1 204 ? 6.684 -39.375 -20 1 93.44 204 LEU B O 1
ATOM 7120 N N . LYS B 1 205 ? 7.992 -41.062 -19.25 1 95.12 205 LYS B N 1
ATOM 7121 C CA . LYS B 1 205 ? 7.824 -41.812 -20.484 1 95.12 205 LYS B CA 1
ATOM 7122 C C . LYS B 1 205 ? 6.414 -42.406 -20.578 1 95.12 205 LYS B C 1
ATOM 7124 O O . LYS B 1 205 ? 5.863 -42.531 -21.672 1 95.12 205 LYS B O 1
ATOM 7129 N N . LEU B 1 206 ? 5.879 -42.781 -19.484 1 94.94 206 LEU B N 1
ATOM 7130 C CA . LEU B 1 206 ? 4.496 -43.25 -19.469 1 94.94 206 LEU B CA 1
ATOM 7131 C C . LEU B 1 206 ? 3.553 -42.156 -19.953 1 94.94 206 LEU B C 1
ATOM 7133 O O . LEU B 1 206 ? 2.645 -42.406 -20.734 1 94.94 206 LEU B O 1
ATOM 7137 N N . ASP B 1 207 ? 3.734 -40.938 -19.469 1 93.5 207 ASP B N 1
ATOM 7138 C CA . ASP B 1 207 ? 2.914 -39.812 -19.875 1 93.5 207 ASP B CA 1
ATOM 7139 C C . ASP B 1 207 ? 2.965 -39.594 -21.391 1 93.5 207 ASP B C 1
ATOM 7141 O O . ASP B 1 207 ? 1.925 -39.469 -22.031 1 93.5 207 ASP B O 1
ATOM 7145 N N . HIS B 1 208 ? 4.148 -39.75 -21.875 1 91.44 208 HIS B N 1
ATOM 7146 C CA . HIS B 1 208 ? 4.352 -39.531 -23.297 1 91.44 208 HIS B CA 1
ATOM 7147 C C . HIS B 1 208 ? 3.736 -40.656 -24.125 1 91.44 208 HIS B C 1
ATOM 7149 O O . HIS B 1 208 ? 3.031 -40.406 -25.109 1 91.44 208 HIS B O 1
ATOM 7155 N N . GLU B 1 209 ? 3.957 -41.844 -23.703 1 92.31 209 GLU B N 1
ATOM 7156 C CA . GLU B 1 209 ? 3.566 -43 -24.5 1 92.31 209 GLU B CA 1
ATOM 7157 C C . GLU B 1 209 ? 2.061 -43.25 -24.422 1 92.31 209 GLU B C 1
ATOM 7159 O O . GLU B 1 209 ? 1.434 -43.594 -25.422 1 92.31 209 GLU B O 1
ATOM 7164 N N . VAL B 1 210 ? 1.53 -43.062 -23.312 1 90.5 210 VAL B N 1
ATOM 7165 C CA . VAL B 1 210 ? 0.1 -43.281 -23.156 1 90.5 210 VAL B CA 1
ATOM 7166 C C . VAL B 1 210 ? -0.688 -42.188 -23.859 1 90.5 210 VAL B C 1
ATOM 7168 O O . VAL B 1 210 ? -1.726 -42.469 -24.469 1 90.5 210 VAL B O 1
ATOM 7171 N N . GLU B 1 211 ? -0.209 -41 -23.75 1 86.06 211 GLU B N 1
ATOM 7172 C CA . GLU B 1 211 ? -0.812 -39.906 -24.5 1 86.06 211 GLU B CA 1
ATOM 7173 C C . GLU B 1 211 ? -0.777 -40.188 -26 1 86.06 211 GLU B C 1
ATOM 7175 O O . GLU B 1 211 ? -1.681 -39.781 -26.734 1 86.06 211 GLU B O 1
ATOM 7180 N N . GLY B 1 212 ? 0.321 -40.906 -26.422 1 83.19 212 GLY B N 1
ATOM 7181 C CA . GLY B 1 212 ? 0.487 -41.25 -27.828 1 83.19 212 GLY B CA 1
ATOM 7182 C C . GLY B 1 212 ? -0.4 -42.406 -28.266 1 83.19 212 GLY B C 1
ATOM 7183 O O . GLY B 1 212 ? -0.429 -42.75 -29.438 1 83.19 212 GLY B O 1
ATOM 7184 N N . GLY B 1 213 ? -1.108 -43 -27.344 1 85.75 213 GLY B N 1
ATOM 7185 C CA . GLY B 1 213 ? -2.1 -44 -27.734 1 85.75 213 GLY B CA 1
ATOM 7186 C C . GLY B 1 213 ? -1.766 -45.406 -27.25 1 85.75 213 GLY B C 1
ATOM 7187 O O . GLY B 1 213 ? -2.523 -46.344 -27.484 1 85.75 213 GLY B O 1
ATOM 7188 N N . ARG B 1 214 ? -0.706 -45.562 -26.625 1 89.5 214 ARG B N 1
ATOM 7189 C CA . ARG B 1 214 ? -0.307 -46.875 -26.156 1 89.5 214 ARG B CA 1
ATOM 7190 C C . ARG B 1 214 ? -0.843 -47.156 -24.75 1 89.5 214 ARG B C 1
ATOM 7192 O O . ARG B 1 214 ? -1.372 -46.25 -24.109 1 89.5 214 ARG B O 1
ATOM 7199 N N . GLY B 1 215 ? -0.913 -48.438 -24.375 1 89.38 215 GLY B N 1
ATOM 7200 C CA . GLY B 1 215 ? -1.339 -48.812 -23.031 1 89.38 215 GLY B CA 1
ATOM 7201 C C . GLY B 1 215 ? -2.816 -49.156 -22.953 1 89.38 215 GLY B C 1
ATOM 7202 O O . GLY B 1 215 ? -3.621 -48.625 -23.719 1 89.38 215 GLY B O 1
ATOM 7203 N N . ASP B 1 216 ? -3.184 -49.938 -22.062 1 92.19 216 ASP B N 1
ATOM 7204 C CA . ASP B 1 216 ? -4.566 -50.344 -21.828 1 92.19 216 ASP B CA 1
ATOM 7205 C C . ASP B 1 216 ? -4.758 -50.875 -20.406 1 92.19 216 ASP B C 1
ATOM 7207 O O . ASP B 1 216 ? -3.816 -50.875 -19.609 1 92.19 216 ASP B O 1
ATOM 7211 N N . GLU B 1 217 ? -5.93 -51.281 -20.109 1 91.75 217 GLU B N 1
ATOM 7212 C CA . GLU B 1 217 ? -6.27 -51.719 -18.75 1 91.75 217 GLU B CA 1
ATOM 7213 C C . GLU B 1 217 ? -5.555 -53.031 -18.406 1 91.75 217 GLU B C 1
ATOM 7215 O O . GLU B 1 217 ? -5.188 -53.25 -17.25 1 91.75 217 GLU B O 1
ATOM 7220 N N . GLN B 1 218 ? -5.402 -53.781 -19.359 1 94.5 218 GLN B N 1
ATOM 7221 C CA . GLN B 1 218 ? -4.691 -55.062 -19.125 1 94.5 218 GLN B CA 1
ATOM 7222 C C . GLN B 1 218 ? -3.256 -54.781 -18.672 1 94.5 218 GLN B C 1
ATOM 7224 O O . GLN B 1 218 ? -2.74 -55.5 -17.797 1 94.5 218 GLN B O 1
ATOM 7229 N N . TYR B 1 219 ? -2.664 -53.906 -19.375 1 95.75 219 TYR B N 1
ATOM 7230 C CA . TYR B 1 219 ? -1.296 -53.562 -19.016 1 95.75 219 TYR B CA 1
ATOM 7231 C C . TYR B 1 219 ? -1.21 -53.125 -17.562 1 95.75 219 TYR B C 1
ATOM 7233 O O . TYR B 1 219 ? -0.275 -53.5 -16.844 1 95.75 219 TYR B O 1
ATOM 7241 N N . VAL B 1 220 ? -2.145 -52.281 -17.078 1 95.12 220 VAL B N 1
ATOM 7242 C CA . VAL B 1 220 ? -2.178 -51.781 -15.719 1 95.12 220 VAL B CA 1
ATOM 7243 C C . VAL B 1 220 ? -2.225 -52.969 -14.734 1 95.12 220 VAL B C 1
ATOM 7245 O O . VAL B 1 220 ? -1.457 -53 -13.773 1 95.12 220 VAL B O 1
ATOM 7248 N N . GLN B 1 221 ? -2.998 -53.875 -15.039 1 95.75 221 GLN B N 1
ATOM 7249 C CA . GLN B 1 221 ? -3.186 -55.031 -14.156 1 95.75 221 GLN B CA 1
ATOM 7250 C C . GLN B 1 221 ? -1.938 -55.906 -14.125 1 95.75 221 GLN B C 1
ATOM 7252 O O . GLN B 1 221 ? -1.518 -56.344 -13.055 1 95.75 221 GLN B O 1
ATOM 7257 N N . LEU B 1 222 ? -1.387 -56.156 -15.258 1 96.94 222 LEU B N 1
ATOM 7258 C CA . LEU B 1 222 ? -0.198 -56.969 -15.344 1 96.94 222 LEU B CA 1
ATOM 7259 C C . LEU B 1 222 ? 0.985 -56.312 -14.641 1 96.94 222 LEU B C 1
ATOM 7261 O O . LEU B 1 222 ? 1.755 -57 -13.953 1 96.94 222 LEU B O 1
ATOM 7265 N N . LEU B 1 223 ? 1.115 -55.062 -14.906 1 96.62 223 LEU B N 1
ATOM 7266 C CA . LEU B 1 223 ? 2.205 -54.312 -14.273 1 96.62 223 LEU B CA 1
ATOM 7267 C C . LEU B 1 223 ? 2.133 -54.438 -12.758 1 96.62 223 LEU B C 1
ATOM 7269 O O . LEU B 1 223 ? 3.137 -54.719 -12.102 1 96.62 223 LEU B O 1
ATOM 7273 N N . GLU B 1 224 ? 0.991 -54.188 -12.195 1 96.38 224 GLU B N 1
ATOM 7274 C CA . GLU B 1 224 ? 0.782 -54.25 -10.75 1 96.38 224 GLU B CA 1
ATOM 7275 C C . GLU B 1 224 ? 1.062 -55.656 -10.227 1 96.38 224 GLU B C 1
ATOM 7277 O O . GLU B 1 224 ? 1.827 -55.812 -9.273 1 96.38 224 GLU B O 1
ATOM 7282 N N . SER B 1 225 ? 0.471 -56.625 -10.867 1 97.19 225 SER B N 1
ATOM 7283 C CA . SER B 1 225 ? 0.582 -58 -10.391 1 97.19 225 SER B CA 1
ATOM 7284 C C . SER B 1 225 ? 2.027 -58.5 -10.438 1 97.19 225 SER B C 1
ATOM 7286 O O . SER B 1 225 ? 2.52 -59.062 -9.469 1 97.19 225 SER B O 1
ATOM 7288 N N . ILE B 1 226 ? 2.744 -58.25 -11.477 1 97.75 226 ILE B N 1
ATOM 7289 C CA . ILE B 1 226 ? 4.094 -58.75 -11.688 1 97.75 226 ILE B CA 1
ATOM 7290 C C . ILE B 1 226 ? 5.066 -58.062 -10.734 1 97.75 226 ILE B C 1
ATOM 7292 O O . ILE B 1 226 ? 5.883 -58.719 -10.086 1 97.75 226 ILE B O 1
ATOM 7296 N N . LEU B 1 227 ? 4.992 -56.75 -10.688 1 97.38 227 LEU B N 1
ATOM 7297 C CA . LEU B 1 227 ? 5.91 -56.031 -9.828 1 97.38 227 LEU B CA 1
ATOM 7298 C C . LEU B 1 227 ? 5.688 -56.375 -8.359 1 97.38 227 LEU B C 1
ATOM 7300 O O . LEU B 1 227 ? 6.641 -56.5 -7.59 1 97.38 227 LEU B O 1
ATOM 7304 N N . MET B 1 228 ? 4.402 -56.594 -7.941 1 96.94 228 MET B N 1
ATOM 7305 C CA . MET B 1 228 ? 4.098 -56.969 -6.566 1 96.94 228 MET B CA 1
ATOM 7306 C C . MET B 1 228 ? 4.637 -58.344 -6.25 1 96.94 228 MET B C 1
ATOM 7308 O O . MET B 1 228 ? 5.125 -58.594 -5.145 1 96.94 228 MET B O 1
ATOM 7312 N N . GLU B 1 229 ? 4.527 -59.156 -7.188 1 96.81 229 GLU B N 1
ATOM 7313 C CA . GLU B 1 229 ? 5.059 -60.5 -7.023 1 96.81 229 GLU B CA 1
ATOM 7314 C C . GLU B 1 229 ? 6.578 -60.5 -6.883 1 96.81 229 GLU B C 1
ATOM 7316 O O . GLU B 1 229 ? 7.141 -61.188 -6.047 1 96.81 229 GLU B O 1
ATOM 7321 N N . CYS B 1 230 ? 7.23 -59.75 -7.699 1 96.31 230 CYS B N 1
ATOM 7322 C CA . CYS B 1 230 ? 8.68 -59.625 -7.617 1 96.31 230 CYS B CA 1
ATOM 7323 C C . CYS B 1 230 ? 9.102 -59.031 -6.273 1 96.31 230 CYS B C 1
ATOM 7325 O O . CYS B 1 230 ? 10.078 -59.469 -5.676 1 96.31 230 CYS B O 1
ATOM 7327 N N . ALA B 1 231 ? 8.383 -58.031 -5.82 1 95.75 231 ALA B N 1
ATOM 7328 C CA . ALA B 1 231 ? 8.711 -57.312 -4.578 1 95.75 231 ALA B CA 1
ATOM 7329 C C . ALA B 1 231 ? 8.57 -58.25 -3.375 1 95.75 231 ALA B C 1
ATOM 7331 O O . ALA B 1 231 ? 9.281 -58.094 -2.375 1 95.75 231 ALA B O 1
ATOM 7332 N N . ALA B 1 232 ? 7.68 -59.219 -3.514 1 94.81 232 ALA B N 1
ATOM 7333 C CA . ALA B 1 232 ? 7.438 -60.156 -2.422 1 94.81 232 ALA B CA 1
ATOM 7334 C C . ALA B 1 232 ? 8.703 -60.938 -2.074 1 94.81 232 ALA B C 1
ATOM 7336 O O . ALA B 1 232 ? 8.914 -61.312 -0.918 1 94.81 232 ALA B O 1
ATOM 7337 N N . GLU B 1 233 ? 9.555 -61.062 -2.936 1 94.81 233 GLU B N 1
ATOM 7338 C CA . GLU B 1 233 ? 10.789 -61.812 -2.75 1 94.81 233 GLU B CA 1
ATOM 7339 C C . GLU B 1 233 ? 11.906 -60.938 -2.205 1 94.81 233 GLU B C 1
ATOM 7341 O O . GLU B 1 233 ? 12.977 -61.438 -1.841 1 94.81 233 GLU B O 1
ATOM 7346 N N . HIS B 1 234 ? 11.602 -59.75 -2.195 1 95.12 234 HIS B N 1
ATOM 7347 C CA . HIS B 1 234 ? 12.594 -58.781 -1.726 1 95.12 234 HIS B CA 1
ATOM 7348 C C . HIS B 1 234 ? 12.008 -57.844 -0.684 1 95.12 234 HIS B C 1
ATOM 7350 O O . HIS B 1 234 ? 11.68 -56.688 -0.995 1 95.12 234 HIS B O 1
ATOM 7356 N N . PRO B 1 235 ? 12 -58.188 0.557 1 93.19 235 PRO B N 1
ATOM 7357 C CA . PRO B 1 235 ? 11.305 -57.438 1.61 1 93.19 235 PRO B CA 1
ATOM 7358 C C . PRO B 1 235 ? 11.875 -56.031 1.832 1 93.19 235 PRO B C 1
ATOM 7360 O O . PRO B 1 235 ? 11.141 -55.125 2.209 1 93.19 235 PRO B O 1
ATOM 7363 N N . THR B 1 236 ? 13.133 -55.812 1.556 1 93.88 236 THR B N 1
ATOM 7364 C CA . THR B 1 236 ? 13.781 -54.531 1.845 1 93.88 236 THR B CA 1
ATOM 7365 C C . THR B 1 236 ? 13.242 -53.438 0.94 1 93.88 236 THR B C 1
ATOM 7367 O O . THR B 1 236 ? 13.188 -52.281 1.336 1 93.88 236 THR B O 1
ATOM 7370 N N . ILE B 1 237 ? 12.875 -53.781 -0.27 1 95.38 237 ILE B N 1
ATOM 7371 C CA . ILE B 1 237 ? 12.453 -52.781 -1.24 1 95.38 237 ILE B CA 1
ATOM 7372 C C . ILE B 1 237 ? 10.953 -52.906 -1.488 1 95.38 237 ILE B C 1
ATOM 7374 O O . ILE B 1 237 ? 10.383 -52.125 -2.264 1 95.38 237 ILE B O 1
ATOM 7378 N N . ALA B 1 238 ? 10.273 -53.781 -0.74 1 95.06 238 ALA B N 1
ATOM 7379 C CA . ALA B 1 238 ? 8.891 -54.125 -1.023 1 95.06 238 ALA B CA 1
ATOM 7380 C C . ALA B 1 238 ? 7.953 -52.938 -0.811 1 95.06 238 ALA B C 1
ATOM 7382 O O . ALA B 1 238 ? 7.066 -52.688 -1.629 1 95.06 238 ALA B O 1
ATOM 7383 N N . ARG B 1 239 ? 8.148 -52.25 0.267 1 94.31 239 ARG B N 1
ATOM 7384 C CA . ARG B 1 239 ? 7.277 -51.094 0.567 1 94.31 239 ARG B CA 1
ATOM 7385 C C . ARG B 1 239 ? 7.43 -50 -0.48 1 94.31 239 ARG B C 1
ATOM 7387 O O . ARG B 1 239 ? 6.438 -49.406 -0.908 1 94.31 239 ARG B O 1
ATOM 7394 N N . SER B 1 240 ? 8.688 -49.75 -0.845 1 95.94 240 SER B N 1
ATOM 7395 C CA . SER B 1 240 ? 8.961 -48.719 -1.857 1 95.94 240 SER B CA 1
ATOM 7396 C C . SER B 1 240 ? 8.359 -49.125 -3.205 1 95.94 240 SER B C 1
ATOM 7398 O O . SER B 1 240 ? 7.828 -48.25 -3.922 1 95.94 240 SER B O 1
ATOM 7400 N N . VAL B 1 241 ? 8.383 -50.312 -3.492 1 96.69 241 VAL B N 1
ATOM 7401 C CA . VAL B 1 241 ? 7.844 -50.812 -4.758 1 96.69 241 VAL B CA 1
ATOM 7402 C C . VAL B 1 241 ? 6.32 -50.75 -4.73 1 96.69 241 VAL B C 1
ATOM 7404 O O . VAL B 1 241 ? 5.691 -50.406 -5.734 1 96.69 241 VAL B O 1
ATOM 7407 N N . GLU B 1 242 ? 5.781 -51.062 -3.631 1 96.44 242 GLU B N 1
ATOM 7408 C CA . GLU B 1 242 ? 4.332 -50.969 -3.49 1 96.44 242 GLU B CA 1
ATOM 7409 C C . GLU B 1 242 ? 3.846 -49.531 -3.701 1 96.44 242 GLU B C 1
ATOM 7411 O O . GLU B 1 242 ? 2.846 -49.312 -4.387 1 96.44 242 GLU B O 1
ATOM 7416 N N . ASN B 1 243 ? 4.531 -48.656 -3.072 1 96.19 243 ASN B N 1
ATOM 7417 C CA . ASN B 1 243 ? 4.203 -47.25 -3.258 1 96.19 243 ASN B CA 1
ATOM 7418 C C . ASN B 1 243 ? 4.324 -46.812 -4.723 1 96.19 243 ASN B C 1
ATOM 7420 O O . ASN B 1 243 ? 3.477 -46.094 -5.234 1 96.19 243 ASN B O 1
ATOM 7424 N N . PHE B 1 244 ? 5.375 -47.281 -5.324 1 96.5 244 PHE B N 1
ATOM 7425 C CA . PHE B 1 244 ? 5.609 -47 -6.73 1 96.5 244 PHE B CA 1
ATOM 7426 C C . PHE B 1 244 ? 4.5 -47.562 -7.598 1 96.5 244 PHE B C 1
ATOM 7428 O O . PHE B 1 244 ? 4 -46.906 -8.508 1 96.5 244 PHE B O 1
ATOM 7435 N N . VAL B 1 245 ? 4.141 -48.719 -7.332 1 97.25 245 VAL B N 1
ATOM 7436 C CA . VAL B 1 245 ? 3.104 -49.406 -8.109 1 97.25 245 VAL B CA 1
ATOM 7437 C C . VAL B 1 245 ? 1.783 -48.656 -7.973 1 97.25 245 VAL B C 1
ATOM 7439 O O . VAL B 1 245 ? 1.064 -48.469 -8.961 1 97.25 245 VAL B O 1
ATOM 7442 N N . ASN B 1 246 ? 1.438 -48.281 -6.77 1 96.25 246 ASN B N 1
ATOM 7443 C CA . ASN B 1 246 ? 0.227 -47.5 -6.551 1 96.25 246 ASN B CA 1
ATOM 7444 C C . ASN B 1 246 ? 0.263 -46.188 -7.324 1 96.25 246 ASN B C 1
ATOM 7446 O O . ASN B 1 246 ? -0.742 -45.75 -7.906 1 96.25 246 ASN B O 1
ATOM 7450 N N . LEU B 1 247 ? 1.361 -45.531 -7.34 1 96.44 247 LEU B N 1
ATOM 7451 C CA . LEU B 1 247 ? 1.555 -44.281 -8.062 1 96.44 247 LEU B CA 1
ATOM 7452 C C . LEU B 1 247 ? 1.353 -44.469 -9.562 1 96.44 247 LEU B C 1
ATOM 7454 O O . LEU B 1 247 ? 0.598 -43.719 -10.195 1 96.44 247 LEU B O 1
ATOM 7458 N N . VAL B 1 248 ? 1.988 -45.469 -10.102 1 96 248 VAL B N 1
ATOM 7459 C CA . VAL B 1 248 ? 1.96 -45.719 -11.539 1 96 248 VAL B CA 1
ATOM 7460 C C . VAL B 1 248 ? 0.567 -46.188 -11.961 1 96 248 VAL B C 1
ATOM 7462 O O . VAL B 1 248 ? 0.089 -45.844 -13.047 1 96 248 VAL B O 1
ATOM 7465 N N . LYS B 1 249 ? 0.022 -46.969 -11.156 1 95.69 249 LYS B N 1
ATOM 7466 C CA . LYS B 1 249 ? -1.351 -47.406 -11.43 1 95.69 249 LYS B CA 1
ATOM 7467 C C . LYS B 1 249 ? -2.289 -46.188 -11.492 1 95.69 249 LYS B C 1
ATOM 7469 O O . LYS B 1 249 ? -3.082 -46.062 -12.43 1 95.69 249 LYS B O 1
ATOM 7474 N N . GLY B 1 250 ? -2.217 -45.375 -10.492 1 94.31 250 GLY B N 1
ATOM 7475 C CA . GLY B 1 250 ? -3.004 -44.156 -10.484 1 94.31 250 GLY B CA 1
ATOM 7476 C C . GLY B 1 250 ? -2.764 -43.281 -11.703 1 94.31 250 GLY B C 1
ATOM 7477 O O . GLY B 1 250 ? -3.707 -42.75 -12.281 1 94.31 250 GLY B O 1
ATOM 7478 N N . LEU B 1 251 ? -1.546 -43.188 -12.07 1 95.44 251 LEU B N 1
ATOM 7479 C CA . LEU B 1 251 ? -1.178 -42.375 -13.234 1 95.44 251 LEU B CA 1
ATOM 7480 C C . LEU B 1 251 ? -1.77 -42.969 -14.508 1 95.44 251 LEU B C 1
ATOM 7482 O O . LEU B 1 251 ? -2.381 -42.25 -15.305 1 95.44 251 LEU B O 1
ATOM 7486 N N . LEU B 1 252 ? -1.597 -44.219 -14.695 1 95.06 252 LEU B N 1
ATOM 7487 C CA . LEU B 1 252 ? -2.064 -44.906 -15.898 1 95.06 252 LEU B CA 1
ATOM 7488 C C . LEU B 1 252 ? -3.578 -44.781 -16.031 1 95.06 252 LEU B C 1
ATOM 7490 O O . LEU B 1 252 ? -4.09 -44.562 -17.141 1 95.06 252 LEU B O 1
ATOM 7494 N N . GLU B 1 253 ? -4.238 -44.938 -14.953 1 91.75 253 GLU B N 1
ATOM 7495 C CA . GLU B 1 253 ? -5.691 -44.812 -14.977 1 91.75 253 GLU B CA 1
ATOM 7496 C C . GLU B 1 253 ? -6.098 -43.406 -15.43 1 91.75 253 GLU B C 1
ATOM 7498 O O . GLU B 1 253 ? -7 -43.25 -16.25 1 91.75 253 GLU B O 1
ATOM 7503 N N . LYS B 1 254 ? -5.465 -42.406 -14.938 1 92.12 254 LYS B N 1
ATOM 7504 C CA . LYS B 1 254 ? -5.777 -41.031 -15.289 1 92.12 254 LYS B CA 1
ATOM 7505 C C . LYS B 1 254 ? -5.402 -40.719 -16.734 1 92.12 254 LYS B C 1
ATOM 7507 O O . LYS B 1 254 ? -6.113 -40 -17.422 1 92.12 254 LYS B O 1
ATOM 7512 N N . LEU B 1 255 ? -4.285 -41.281 -17.141 1 93.19 255 LEU B N 1
ATOM 7513 C CA . LEU B 1 255 ? -3.842 -41.062 -18.516 1 93.19 255 LEU B CA 1
ATOM 7514 C C . LEU B 1 255 ? -4.785 -41.75 -19.5 1 93.19 255 LEU B C 1
ATOM 7516 O O . LEU B 1 255 ? -5.062 -41.219 -20.578 1 93.19 255 LEU B O 1
ATOM 7520 N N . LEU B 1 256 ? -5.254 -42.875 -19.172 1 91.06 256 LEU B N 1
ATOM 7521 C CA . LEU B 1 256 ? -6.195 -43.594 -20.031 1 91.06 256 LEU B CA 1
ATOM 7522 C C . LEU B 1 256 ? -7.52 -42.844 -20.125 1 91.06 256 LEU B C 1
ATOM 7524 O O . LEU B 1 256 ? -8.109 -42.719 -21.203 1 91.06 256 LEU B O 1
ATOM 7528 N N . ASP B 1 257 ? -7.945 -42.344 -19.016 1 86.06 257 ASP B N 1
ATOM 7529 C CA . ASP B 1 257 ? -9.125 -41.5 -19.016 1 86.06 257 ASP B CA 1
ATOM 7530 C C . ASP B 1 257 ? -8.922 -40.281 -19.922 1 86.06 257 ASP B C 1
ATOM 7532 O O . ASP B 1 257 ? -9.812 -39.906 -20.688 1 86.06 257 ASP B O 1
ATOM 7536 N N . TYR B 1 258 ? -7.82 -39.688 -19.734 1 88.75 258 TYR B N 1
ATOM 7537 C CA . TYR B 1 258 ? -7.469 -38.5 -20.516 1 88.75 258 TYR B CA 1
ATOM 7538 C C . TYR B 1 258 ? -7.488 -38.812 -22.016 1 88.75 258 TYR B C 1
ATOM 7540 O O . TYR B 1 258 ? -8.031 -38.062 -22.812 1 88.75 258 TYR B O 1
ATOM 7548 N N . ARG B 1 259 ? -6.945 -39.906 -22.375 1 87.81 259 ARG B N 1
ATOM 7549 C CA . ARG B 1 259 ? -6.914 -40.312 -23.766 1 87.81 259 ARG B CA 1
ATOM 7550 C C . ARG B 1 259 ? -8.32 -40.594 -24.281 1 87.81 259 ARG B C 1
ATOM 7552 O O . ARG B 1 259 ? -8.633 -40.281 -25.438 1 87.81 259 ARG B O 1
ATOM 7559 N N . GLY B 1 260 ? -9.094 -41.188 -23.469 1 82.12 260 GLY B N 1
ATOM 7560 C CA . GLY B 1 260 ? -10.461 -41.5 -23.859 1 82.12 260 GLY B CA 1
ATOM 7561 C C . GLY B 1 260 ? -11.289 -40.281 -24.219 1 82.12 260 GLY B C 1
ATOM 7562 O O . GLY B 1 260 ? -12.156 -40.344 -25.078 1 82.12 260 GLY B O 1
ATOM 7563 N N . VAL B 1 261 ? -10.984 -39.219 -23.562 1 81.69 261 VAL B N 1
ATOM 7564 C CA . VAL B 1 261 ? -11.781 -38.031 -23.766 1 81.69 261 VAL B CA 1
ATOM 7565 C C . VAL B 1 261 ? -11.164 -37.156 -24.859 1 81.69 261 VAL B C 1
ATOM 7567 O O . VAL B 1 261 ? -11.812 -36.25 -25.391 1 81.69 261 VAL B O 1
ATOM 7570 N N . MET B 1 262 ? -9.953 -37.375 -25.188 1 78.88 262 MET B N 1
ATOM 7571 C CA . MET B 1 262 ? -9.273 -36.562 -26.188 1 78.88 262 MET B CA 1
ATOM 7572 C C . MET B 1 262 ? -9.953 -36.688 -27.547 1 78.88 262 MET B C 1
ATOM 7574 O O . MET B 1 262 ? -9.906 -35.75 -28.359 1 78.88 262 MET B O 1
ATOM 7578 N N . THR B 1 263 ? -10.562 -37.812 -27.719 1 70.94 263 THR B N 1
ATOM 7579 C CA . THR B 1 263 ? -11.281 -38.031 -28.969 1 70.94 263 THR B CA 1
ATOM 7580 C C . THR B 1 263 ? -12.727 -37.562 -28.844 1 70.94 263 THR B C 1
ATOM 7582 O O . THR B 1 263 ? -13.453 -37.531 -29.844 1 70.94 263 THR B O 1
ATOM 7585 N N . ASP B 1 264 ? -13.016 -37.219 -27.656 1 70 264 ASP B N 1
ATOM 7586 C CA . ASP B 1 264 ? -14.359 -36.719 -27.391 1 70 264 ASP B CA 1
ATOM 7587 C C . ASP B 1 264 ? -14.547 -35.312 -27.922 1 70 264 ASP B C 1
ATOM 7589 O O . ASP B 1 264 ? -13.586 -34.531 -27.969 1 70 264 ASP B O 1
ATOM 7593 N N . GLU B 1 265 ? -15.664 -35.062 -28.422 1 73.31 265 GLU B N 1
ATOM 7594 C CA . GLU B 1 265 ? -16 -33.719 -28.922 1 73.31 265 GLU B CA 1
ATOM 7595 C C . GLU B 1 265 ? -16.188 -32.719 -27.781 1 73.31 265 GLU B C 1
ATOM 7597 O O . GLU B 1 265 ? -16.047 -31.516 -27.969 1 73.31 265 GLU B O 1
ATOM 7602 N N . SER B 1 266 ? -16.312 -33.281 -26.594 1 82.38 266 SER B N 1
ATOM 7603 C CA . SER B 1 266 ? -16.625 -32.406 -25.484 1 82.38 266 SER B CA 1
ATOM 7604 C C . SER B 1 266 ? -15.359 -31.781 -24.891 1 82.38 266 SER B C 1
ATOM 7606 O O . SER B 1 266 ? -14.562 -32.469 -24.25 1 82.38 266 SER B O 1
ATOM 7608 N N . LYS B 1 267 ? -15.164 -30.469 -25.031 1 87.25 267 LYS B N 1
ATOM 7609 C CA . LYS B 1 267 ? -14.031 -29.734 -24.469 1 87.25 267 LYS B CA 1
ATOM 7610 C C . LYS B 1 267 ? -14.094 -29.719 -22.938 1 87.25 267 LYS B C 1
ATOM 7612 O O . LYS B 1 267 ? -13.055 -29.703 -22.281 1 87.25 267 LYS B O 1
ATOM 7617 N N . ASP B 1 268 ? -15.242 -29.812 -22.391 1 87.69 268 ASP B N 1
ATOM 7618 C CA . ASP B 1 268 ? -15.414 -29.812 -20.938 1 87.69 268 ASP B CA 1
ATOM 7619 C C . ASP B 1 268 ? -14.805 -31.078 -20.328 1 87.69 268 ASP B C 1
ATOM 7621 O O . ASP B 1 268 ? -14.148 -31 -19.281 1 87.69 268 ASP B O 1
ATOM 7625 N N . ASN B 1 269 ? -15.086 -32.125 -20.969 1 87.69 269 ASN B N 1
ATOM 7626 C CA . ASN B 1 269 ? -14.523 -33.406 -20.484 1 87.69 269 ASN B CA 1
ATOM 7627 C C . ASN B 1 269 ? -13 -33.375 -20.562 1 87.69 269 ASN B C 1
ATOM 7629 O O . ASN B 1 269 ? -12.328 -33.906 -19.672 1 87.69 269 ASN B O 1
ATOM 7633 N N . ARG B 1 270 ? -12.508 -32.844 -21.625 1 91.06 270 ARG B N 1
ATOM 7634 C CA . ARG B 1 270 ? -11.055 -32.719 -21.766 1 91.06 270 ARG B CA 1
ATOM 7635 C C . ARG B 1 270 ? -10.461 -31.875 -20.656 1 91.06 270 ARG B C 1
ATOM 7637 O O . ARG B 1 270 ? -9.414 -32.219 -20.094 1 91.06 270 ARG B O 1
ATOM 7644 N N . MET B 1 271 ? -11.164 -30.797 -20.344 1 94.44 271 MET B N 1
ATOM 7645 C CA . MET B 1 271 ? -10.688 -29.922 -19.281 1 94.44 271 MET B CA 1
ATOM 7646 C C . MET B 1 271 ? -10.703 -30.656 -17.938 1 94.44 271 MET B C 1
ATOM 7648 O O . MET B 1 271 ? -9.742 -30.562 -17.172 1 94.44 271 MET B O 1
ATOM 7652 N N . SER B 1 272 ? -11.711 -31.375 -17.688 1 91.38 272 SER B N 1
ATOM 7653 C CA . SER B 1 272 ? -11.828 -32.125 -16.422 1 91.38 272 SER B CA 1
ATOM 7654 C C . SER B 1 272 ? -10.695 -33.125 -16.281 1 91.38 272 SER B C 1
ATOM 7656 O O . SER B 1 272 ? -10.07 -33.219 -15.219 1 91.38 272 SER B O 1
ATOM 7658 N N . CYS B 1 273 ? -10.492 -33.844 -17.312 1 91.12 273 CYS B N 1
ATOM 7659 C CA . CYS B 1 273 ? -9.445 -34.875 -17.266 1 91.12 273 CYS B CA 1
ATOM 7660 C C . CYS B 1 273 ? -8.07 -34.219 -17.156 1 91.12 273 CYS B C 1
ATOM 7662 O O . CYS B 1 273 ? -7.18 -34.781 -16.484 1 91.12 273 CYS B O 1
ATOM 7664 N N . THR B 1 274 ? -7.863 -33.094 -17.859 1 94.5 274 THR B N 1
ATOM 7665 C CA . THR B 1 274 ? -6.609 -32.375 -17.75 1 94.5 274 THR B CA 1
ATOM 7666 C C . THR B 1 274 ? -6.355 -31.938 -16.312 1 94.5 274 THR B C 1
ATOM 7668 O O . THR B 1 274 ? -5.238 -32.062 -15.805 1 94.5 274 THR B O 1
ATOM 7671 N N . VAL B 1 275 ? -7.375 -31.453 -15.656 1 95.44 275 VAL B N 1
ATOM 7672 C CA . VAL B 1 275 ? -7.242 -30.984 -14.281 1 95.44 275 VAL B CA 1
ATOM 7673 C C . VAL B 1 275 ? -6.938 -32.188 -13.367 1 95.44 275 VAL B C 1
ATOM 7675 O O . VAL B 1 275 ? -6.152 -32.062 -12.422 1 95.44 275 VAL B O 1
ATOM 7678 N N . ASN B 1 276 ? -7.555 -33.25 -13.633 1 92.56 276 ASN B N 1
ATOM 7679 C CA . ASN B 1 276 ? -7.258 -34.469 -12.859 1 92.56 276 ASN B CA 1
ATOM 7680 C C . ASN B 1 276 ? -5.781 -34.844 -12.953 1 92.56 276 ASN B C 1
ATOM 7682 O O . ASN B 1 276 ? -5.156 -35.156 -11.938 1 92.56 276 ASN B O 1
ATOM 7686 N N . LEU B 1 277 ? -5.328 -34.781 -14.148 1 93.56 277 LEU B N 1
ATOM 7687 C CA . LEU B 1 277 ? -3.924 -35.094 -14.367 1 93.56 277 LEU B CA 1
ATOM 7688 C C . LEU B 1 277 ? -3.02 -34.062 -13.703 1 93.56 277 LEU B C 1
ATOM 7690 O O . LEU B 1 277 ? -2.029 -34.406 -13.062 1 93.56 277 LEU B O 1
ATOM 7694 N N . LEU B 1 278 ? -3.346 -32.844 -13.93 1 95.81 278 LEU B N 1
ATOM 7695 C CA . LEU B 1 278 ? -2.547 -31.781 -13.336 1 95.81 278 LEU B CA 1
ATOM 7696 C C . LEU B 1 278 ? -2.498 -31.922 -11.82 1 95.81 278 LEU B C 1
ATOM 7698 O O . LEU B 1 278 ? -1.437 -31.766 -11.211 1 95.81 278 LEU B O 1
ATOM 7702 N N . ASN B 1 279 ? -3.574 -32.156 -11.188 1 94.62 279 ASN B N 1
ATOM 7703 C CA . ASN B 1 279 ? -3.625 -32.344 -9.742 1 94.62 279 ASN B CA 1
ATOM 7704 C C . ASN B 1 279 ? -2.801 -33.562 -9.305 1 94.62 279 ASN B C 1
ATOM 7706 O O . ASN B 1 279 ? -2.15 -33.531 -8.258 1 94.62 279 ASN B O 1
ATOM 7710 N N . PHE B 1 280 ? -2.91 -34.594 -10.07 1 94.81 280 PHE B N 1
ATOM 7711 C CA . PHE B 1 280 ? -2.119 -35.781 -9.781 1 94.81 280 PHE B CA 1
ATOM 7712 C C . PHE B 1 280 ? -0.632 -35.438 -9.75 1 94.81 280 PHE B C 1
ATOM 7714 O O . PHE B 1 280 ? 0.077 -35.812 -8.82 1 94.81 280 PHE B O 1
ATOM 7721 N N . TYR B 1 281 ? -0.184 -34.781 -10.734 1 95.56 281 TYR B N 1
ATOM 7722 C CA . TYR B 1 281 ? 1.23 -34.438 -10.82 1 95.56 281 TYR B CA 1
ATOM 7723 C C . TYR B 1 281 ? 1.62 -33.469 -9.711 1 95.56 281 TYR B C 1
ATOM 7725 O O . TYR B 1 281 ? 2.723 -33.531 -9.164 1 95.56 281 TYR B O 1
ATOM 7733 N N . LYS B 1 282 ? 0.787 -32.562 -9.438 1 95.31 282 LYS B N 1
ATOM 7734 C CA . LYS B 1 282 ? 1.034 -31.641 -8.328 1 95.31 282 LYS B CA 1
ATOM 7735 C C . LYS B 1 282 ? 1.191 -32.406 -7.012 1 95.31 282 LYS B C 1
ATOM 7737 O O . LYS B 1 282 ? 2.15 -32.156 -6.273 1 95.31 282 LYS B O 1
ATOM 7742 N N . ASP B 1 283 ? 0.287 -33.281 -6.754 1 94.69 283 ASP B N 1
ATOM 7743 C CA . ASP B 1 283 ? 0.259 -34.031 -5.496 1 94.69 283 ASP B CA 1
ATOM 7744 C C . ASP B 1 283 ? 1.472 -34.938 -5.379 1 94.69 283 ASP B C 1
ATOM 7746 O O . ASP B 1 283 ? 1.858 -35.344 -4.273 1 94.69 283 ASP B O 1
ATOM 7750 N N . ASN B 1 284 ? 2.043 -35.312 -6.449 1 93 284 ASN B N 1
ATOM 7751 C CA . ASN B 1 284 ? 3.191 -36.219 -6.445 1 93 284 ASN B CA 1
ATOM 7752 C C . ASN B 1 284 ? 4.492 -35.469 -6.723 1 93 284 ASN B C 1
ATOM 7754 O O . ASN B 1 284 ? 5.5 -36.094 -7.078 1 93 284 ASN B O 1
ATOM 7758 N N . ASN B 1 285 ? 4.461 -34.219 -6.684 1 90.75 285 ASN B N 1
ATOM 7759 C CA . ASN B 1 285 ? 5.613 -33.312 -6.754 1 90.75 285 ASN B CA 1
ATOM 7760 C C . ASN B 1 285 ? 6.363 -33.469 -8.07 1 90.75 285 ASN B C 1
ATOM 7762 O O . ASN B 1 285 ? 7.586 -33.625 -8.078 1 90.75 285 ASN B O 1
ATOM 7766 N N . ARG B 1 286 ? 5.547 -33.656 -9.117 1 91.81 286 ARG B N 1
ATOM 7767 C CA . ARG B 1 286 ? 6.102 -33.656 -10.469 1 91.81 286 ARG B CA 1
ATOM 7768 C C . ARG B 1 286 ? 5.859 -32.312 -11.164 1 91.81 286 ARG B C 1
ATOM 7770 O O . ARG B 1 286 ? 4.926 -32.188 -11.961 1 91.81 286 ARG B O 1
ATOM 7777 N N . GLU B 1 287 ? 6.75 -31.359 -11.047 1 91.38 287 GLU B N 1
ATOM 7778 C CA . GLU B 1 287 ? 6.527 -29.969 -11.422 1 91.38 287 GLU B CA 1
ATOM 7779 C C . GLU B 1 287 ? 6.547 -29.797 -12.938 1 91.38 287 GLU B C 1
ATOM 7781 O O . GLU B 1 287 ? 5.734 -29.062 -13.5 1 91.38 287 GLU B O 1
ATOM 7786 N N . GLU B 1 288 ? 7.5 -30.438 -13.547 1 89.06 288 GLU B N 1
ATOM 7787 C CA . GLU B 1 288 ? 7.621 -30.297 -14.992 1 89.06 288 GLU B CA 1
ATOM 7788 C C . GLU B 1 288 ? 6.336 -30.703 -15.703 1 89.06 288 GLU B C 1
ATOM 7790 O O . GLU B 1 288 ? 5.84 -29.984 -16.578 1 89.06 288 GLU B O 1
ATOM 7795 N N . MET B 1 289 ? 5.828 -31.891 -15.336 1 91.81 289 MET B N 1
ATOM 7796 C CA . MET B 1 289 ? 4.59 -32.375 -15.938 1 91.81 289 MET B CA 1
ATOM 7797 C C . MET B 1 289 ? 3.408 -31.516 -15.516 1 91.81 289 MET B C 1
ATOM 7799 O O . MET B 1 289 ? 2.506 -31.25 -16.312 1 91.81 289 MET B O 1
ATOM 7803 N N . TYR B 1 290 ? 3.469 -31.125 -14.273 1 95.19 290 TYR B N 1
ATOM 7804 C CA . TYR B 1 290 ? 2.441 -30.219 -13.758 1 95.19 290 TYR B CA 1
ATOM 7805 C C . TYR B 1 290 ? 2.307 -28.984 -14.633 1 95.19 290 TYR B C 1
ATOM 7807 O O . TYR B 1 290 ? 1.203 -28.625 -15.055 1 95.19 290 TYR B O 1
ATOM 7815 N N . ILE B 1 291 ? 3.379 -28.359 -14.953 1 94.81 291 ILE B N 1
ATOM 7816 C CA . ILE B 1 291 ? 3.396 -27.125 -15.727 1 94.81 291 ILE B CA 1
ATOM 7817 C C . ILE B 1 291 ? 2.922 -27.406 -17.156 1 94.81 291 ILE B C 1
ATOM 7819 O O . ILE B 1 291 ? 2.176 -26.625 -17.734 1 94.81 291 ILE B O 1
ATOM 7823 N N . ARG B 1 292 ? 3.326 -28.5 -17.672 1 92.94 292 ARG B N 1
ATOM 7824 C CA . ARG B 1 292 ? 2.908 -28.859 -19.031 1 92.94 292 ARG B CA 1
ATOM 7825 C C . ARG B 1 292 ? 1.387 -28.906 -19.141 1 92.94 292 ARG B C 1
ATOM 7827 O O . ARG B 1 292 ? 0.807 -28.359 -20.078 1 92.94 292 ARG B O 1
ATOM 7834 N N . TYR B 1 293 ? 0.801 -29.562 -18.172 1 95 293 TYR B N 1
ATOM 7835 C CA . TYR B 1 293 ? -0.649 -29.703 -18.219 1 95 293 TYR B CA 1
ATOM 7836 C C . TYR B 1 293 ? -1.346 -28.406 -17.859 1 95 293 TYR B C 1
ATOM 7838 O O . TYR B 1 293 ? -2.477 -28.156 -18.281 1 95 293 TYR B O 1
ATOM 7846 N N . LEU B 1 294 ? -0.725 -27.578 -17.094 1 96.56 294 LEU B N 1
ATOM 7847 C CA . LEU B 1 294 ? -1.234 -26.234 -16.844 1 96.56 294 LEU B CA 1
ATOM 7848 C C . LEU B 1 294 ? -1.404 -25.469 -18.156 1 96.56 294 LEU B C 1
ATOM 7850 O O . LEU B 1 294 ? -2.443 -24.859 -18.375 1 96.56 294 LEU B O 1
ATOM 7854 N N . TYR B 1 295 ? -0.419 -25.547 -18.938 1 96.25 295 TYR B N 1
ATOM 7855 C CA . TYR B 1 295 ? -0.453 -24.797 -20.188 1 96.25 295 TYR B CA 1
ATOM 7856 C C . TYR B 1 295 ? -1.405 -25.438 -21.188 1 96.25 295 TYR B C 1
ATOM 7858 O O . TYR B 1 295 ? -2.025 -24.75 -22 1 96.25 295 TYR B O 1
ATOM 7866 N N . LYS B 1 296 ? -1.533 -26.781 -21.141 1 94.75 296 LYS B N 1
ATOM 7867 C CA . LYS B 1 296 ? -2.566 -27.438 -21.938 1 94.75 296 LYS B CA 1
ATOM 7868 C C . LYS B 1 296 ? -3.957 -26.938 -21.547 1 94.75 296 LYS B C 1
ATOM 7870 O O . LYS B 1 296 ? -4.789 -26.672 -22.422 1 94.75 296 LYS B O 1
ATOM 7875 N N . LEU B 1 297 ? -4.145 -26.859 -20.266 1 97.5 297 LEU B N 1
ATOM 7876 C CA . LEU B 1 297 ? -5.426 -26.375 -19.75 1 97.5 297 LEU B CA 1
ATOM 7877 C C . LEU B 1 297 ? -5.656 -24.922 -20.172 1 97.5 297 LEU B C 1
ATOM 7879 O O . LEU B 1 297 ? -6.762 -24.562 -20.578 1 97.5 297 LEU B O 1
ATOM 7883 N N . ARG B 1 298 ? -4.664 -24.078 -20.047 1 97.75 298 ARG B N 1
ATOM 7884 C CA . ARG B 1 298 ? -4.754 -22.688 -20.469 1 97.75 298 ARG B CA 1
ATOM 7885 C C . ARG B 1 298 ? -5.164 -22.578 -21.938 1 97.75 298 ARG B C 1
ATOM 7887 O O . ARG B 1 298 ? -6.055 -21.812 -22.281 1 97.75 298 ARG B O 1
ATOM 7894 N N . ASP B 1 299 ? -4.535 -23.391 -22.719 1 97.06 299 ASP B N 1
ATOM 7895 C CA . ASP B 1 299 ? -4.836 -23.375 -24.156 1 97.06 299 ASP B CA 1
ATOM 7896 C C . ASP B 1 299 ? -6.277 -23.797 -24.422 1 97.06 299 ASP B C 1
ATOM 7898 O O . ASP B 1 299 ? -6.949 -23.219 -25.281 1 97.06 299 ASP B O 1
ATOM 7902 N N . LEU B 1 300 ? -6.703 -24.797 -23.703 1 96.12 300 LEU B N 1
ATOM 7903 C CA . LEU B 1 300 ? -8.086 -25.234 -23.828 1 96.12 300 LEU B CA 1
ATOM 7904 C C . LEU B 1 300 ? -9.047 -24.094 -23.469 1 96.12 300 LEU B C 1
ATOM 7906 O O . LEU B 1 300 ? -10.039 -23.875 -24.156 1 96.12 300 LEU B O 1
ATOM 7910 N N . HIS B 1 301 ? -8.766 -23.438 -22.438 1 97.75 301 HIS B N 1
ATOM 7911 C CA . HIS B 1 301 ? -9.594 -22.297 -22.016 1 97.75 301 HIS B CA 1
ATOM 7912 C C . HIS B 1 301 ? -9.602 -21.203 -23.078 1 97.75 301 HIS B C 1
ATOM 7914 O O . HIS B 1 301 ? -10.656 -20.641 -23.391 1 97.75 301 HIS B O 1
ATOM 7920 N N . LEU B 1 302 ? -8.422 -20.875 -23.594 1 97.69 302 LEU B N 1
ATOM 7921 C CA . LEU B 1 302 ? -8.328 -19.828 -24.609 1 97.69 302 LEU B CA 1
ATOM 7922 C C . LEU B 1 302 ? -9.125 -20.188 -25.859 1 97.69 302 LEU B C 1
ATOM 7924 O O . LEU B 1 302 ? -9.75 -19.328 -26.469 1 97.69 302 LEU B O 1
ATOM 7928 N N . ASP B 1 303 ? -9.141 -21.438 -26.125 1 95.69 303 ASP B N 1
ATOM 7929 C CA . ASP B 1 303 ? -9.914 -21.922 -27.266 1 95.69 303 ASP B CA 1
ATOM 7930 C C . ASP B 1 303 ? -11.414 -21.703 -27.047 1 95.69 303 ASP B C 1
ATOM 7932 O O . ASP B 1 303 ? -12.172 -21.547 -28 1 95.69 303 ASP B O 1
ATOM 7936 N N . CYS B 1 304 ? -11.852 -21.688 -25.828 1 94.38 304 CYS B N 1
ATOM 7937 C CA . CYS B 1 304 ? -13.258 -21.531 -25.484 1 94.38 304 CYS B CA 1
ATOM 7938 C C . CYS B 1 304 ? -13.562 -20.109 -25.031 1 94.38 304 CYS B C 1
ATOM 7940 O O . CYS B 1 304 ? -14.633 -19.844 -24.484 1 94.38 304 CYS B O 1
ATOM 7942 N N . ASP B 1 305 ? -12.586 -19.188 -25.078 1 95.75 305 ASP B N 1
ATOM 7943 C CA . ASP B 1 305 ? -12.688 -17.781 -24.672 1 95.75 305 ASP B CA 1
ATOM 7944 C C . ASP B 1 305 ? -12.961 -17.672 -23.172 1 95.75 305 ASP B C 1
ATOM 7946 O O . ASP B 1 305 ? -13.719 -16.797 -22.75 1 95.75 305 ASP B O 1
ATOM 7950 N N . ASN B 1 306 ? -12.492 -18.688 -22.422 1 96.94 306 ASN B N 1
ATOM 7951 C CA . ASN B 1 306 ? -12.547 -18.625 -20.969 1 96.94 306 ASN B CA 1
ATOM 7952 C C . ASN B 1 306 ? -11.328 -17.922 -20.391 1 96.94 306 ASN B C 1
ATOM 7954 O O . ASN B 1 306 ? -10.5 -18.531 -19.719 1 96.94 306 ASN B O 1
ATOM 7958 N N . TYR B 1 307 ? -11.273 -16.641 -20.531 1 98.19 307 TYR B N 1
ATOM 7959 C CA . TYR B 1 307 ? -10.086 -15.883 -20.172 1 98.19 307 TYR B CA 1
ATOM 7960 C C . TYR B 1 307 ? -9.883 -15.859 -18.656 1 98.19 307 TYR B C 1
ATOM 7962 O O . TYR B 1 307 ? -8.758 -15.938 -18.172 1 98.19 307 TYR B O 1
ATOM 7970 N N . THR B 1 308 ? -10.984 -15.742 -17.953 1 98.25 308 THR B N 1
ATOM 7971 C CA . THR B 1 308 ? -10.906 -15.727 -16.5 1 98.25 308 THR B CA 1
ATOM 7972 C C . THR B 1 308 ? -10.25 -17.016 -15.977 1 98.25 308 THR B C 1
ATOM 7974 O O . THR B 1 308 ? -9.305 -16.953 -15.188 1 98.25 308 THR B O 1
ATOM 7977 N N . GLU B 1 309 ? -10.727 -18.141 -16.469 1 98.44 309 GLU B N 1
ATOM 7978 C CA . GLU B 1 309 ? -10.195 -19.438 -16.031 1 98.44 309 GLU B CA 1
ATOM 7979 C C . GLU B 1 309 ? -8.766 -19.625 -16.516 1 98.44 309 GLU B C 1
ATOM 7981 O O . GLU B 1 309 ? -7.949 -20.234 -15.812 1 98.44 309 GLU B O 1
ATOM 7986 N N . ALA B 1 310 ? -8.492 -19.141 -17.703 1 98.62 310 ALA B N 1
ATOM 7987 C CA . ALA B 1 310 ? -7.117 -19.203 -18.203 1 98.62 310 ALA B CA 1
ATOM 7988 C C . ALA B 1 310 ? -6.164 -18.453 -17.266 1 98.62 310 ALA B C 1
ATOM 7990 O O . ALA B 1 310 ? -5.055 -18.938 -17 1 98.62 310 ALA B O 1
ATOM 7991 N N . ALA B 1 311 ? -6.602 -17.344 -16.812 1 98.75 311 ALA B N 1
ATOM 7992 C CA . ALA B 1 311 ? -5.789 -16.547 -15.906 1 98.75 311 ALA B CA 1
ATOM 7993 C C . ALA B 1 311 ? -5.539 -17.281 -14.594 1 98.75 311 ALA B C 1
ATOM 7995 O O . ALA B 1 311 ? -4.402 -17.375 -14.133 1 98.75 311 ALA B O 1
ATOM 7996 N N . TYR B 1 312 ? -6.621 -17.828 -14.031 1 98.62 312 TYR B N 1
ATOM 7997 C CA . TYR B 1 312 ? -6.48 -18.578 -12.789 1 98.62 312 TYR B CA 1
ATOM 7998 C C . TYR B 1 312 ? -5.547 -19.766 -12.969 1 98.62 312 TYR B C 1
ATOM 8000 O O . TYR B 1 312 ? -4.82 -20.141 -12.039 1 98.62 312 TYR B O 1
ATOM 8008 N N . THR B 1 313 ? -5.59 -20.344 -14.109 1 98.5 313 THR B N 1
ATOM 8009 C CA . THR B 1 313 ? -4.73 -21.484 -14.398 1 98.5 313 THR B CA 1
ATOM 8010 C C . THR B 1 313 ? -3.262 -21.062 -14.391 1 98.5 313 THR B C 1
ATOM 8012 O O . THR B 1 313 ? -2.434 -21.703 -13.742 1 98.5 313 THR B O 1
ATOM 8015 N N . LEU B 1 314 ? -2.975 -20 -15.055 1 97.62 314 LEU B N 1
ATOM 8016 C CA . LEU B 1 314 ? -1.593 -19.547 -15.141 1 97.62 314 LEU B CA 1
ATOM 8017 C C . LEU B 1 314 ? -1.098 -19.047 -13.781 1 97.62 314 LEU B C 1
ATOM 8019 O O . LEU B 1 314 ? 0.107 -19.047 -13.516 1 97.62 314 LEU B O 1
ATOM 8023 N N . LEU B 1 315 ? -2 -18.609 -12.969 1 97.88 315 LEU B N 1
ATOM 8024 C CA . LEU B 1 315 ? -1.631 -18.172 -11.625 1 97.88 315 LEU B CA 1
ATOM 8025 C C . LEU B 1 315 ? -0.956 -19.312 -10.859 1 97.88 315 LEU B C 1
ATOM 8027 O O . LEU B 1 315 ? -0.08 -19.062 -10.023 1 97.88 315 LEU B O 1
ATOM 8031 N N . LEU B 1 316 ? -1.428 -20.5 -11.156 1 97.38 316 LEU B N 1
ATOM 8032 C CA . LEU B 1 316 ? -0.862 -21.656 -10.477 1 97.38 316 LEU B CA 1
ATOM 8033 C C . LEU B 1 316 ? 0.632 -21.781 -10.758 1 97.38 316 LEU B C 1
ATOM 8035 O O . LEU B 1 316 ? 1.398 -22.219 -9.891 1 97.38 316 LEU B O 1
ATOM 8039 N N . HIS B 1 317 ? 1.003 -21.453 -11.977 1 96.5 317 HIS B N 1
ATOM 8040 C CA . HIS B 1 317 ? 2.424 -21.469 -12.305 1 96.5 317 HIS B CA 1
ATOM 8041 C C . HIS B 1 317 ? 3.195 -20.438 -11.484 1 96.5 317 HIS B C 1
ATOM 8043 O O . HIS B 1 317 ? 4.309 -20.719 -11.031 1 96.5 317 HIS B O 1
ATOM 8049 N N . THR B 1 318 ? 2.648 -19.266 -11.258 1 96.75 318 THR B N 1
ATOM 8050 C CA . THR B 1 318 ? 3.326 -18.203 -10.539 1 96.75 318 THR B CA 1
ATOM 8051 C C . THR B 1 318 ? 3.562 -18.594 -9.086 1 96.75 318 THR B C 1
ATOM 8053 O O . THR B 1 318 ? 4.512 -18.125 -8.453 1 96.75 318 THR B O 1
ATOM 8056 N N . TRP B 1 319 ? 2.779 -19.469 -8.609 1 95.19 319 TRP B N 1
ATOM 8057 C CA . TRP B 1 319 ? 2.906 -19.891 -7.223 1 95.19 319 TRP B CA 1
ATOM 8058 C C . TRP B 1 319 ? 4.164 -20.719 -7.02 1 95.19 319 TRP B C 1
ATOM 8060 O O . TRP B 1 319 ? 4.633 -20.891 -5.891 1 95.19 319 TRP B O 1
ATOM 8070 N N . LEU B 1 320 ? 4.668 -21.266 -8.133 1 94.44 320 LEU B N 1
ATOM 8071 C CA . LEU B 1 320 ? 5.898 -22.047 -8.062 1 94.44 320 LEU B CA 1
ATOM 8072 C C . LEU B 1 320 ? 7.121 -21.141 -8.133 1 94.44 320 LEU B C 1
ATOM 8074 O O . LEU B 1 320 ? 8.25 -21.594 -7.953 1 94.44 320 LEU B O 1
ATOM 8078 N N . LEU B 1 321 ? 6.891 -19.844 -8.359 1 95.25 321 LEU B N 1
ATOM 8079 C CA . LEU B 1 321 ? 7.984 -18.906 -8.578 1 95.25 321 LEU B CA 1
ATOM 8080 C C . LEU B 1 321 ? 8.133 -17.969 -7.391 1 95.25 321 LEU B C 1
ATOM 8082 O O . LEU B 1 321 ? 7.184 -17.75 -6.633 1 95.25 321 LEU B O 1
ATOM 8086 N N . LYS B 1 322 ? 9.391 -17.453 -7.266 1 95.75 322 LYS B N 1
ATOM 8087 C CA . LYS B 1 322 ? 9.711 -16.5 -6.199 1 95.75 322 LYS B CA 1
ATOM 8088 C C . LYS B 1 322 ? 10.164 -15.156 -6.773 1 95.75 322 LYS B C 1
ATOM 8090 O O . LYS B 1 322 ? 10.547 -15.078 -7.945 1 95.75 322 LYS B O 1
ATOM 8095 N N . TRP B 1 323 ? 10.031 -14.117 -5.914 1 95.69 323 TRP B N 1
ATOM 8096 C CA . TRP B 1 323 ? 10.602 -12.828 -6.285 1 95.69 323 TRP B CA 1
ATOM 8097 C C . TRP B 1 323 ? 12.094 -12.773 -5.973 1 95.69 323 TRP B C 1
ATOM 8099 O O . TRP B 1 323 ? 12.492 -12.305 -4.906 1 95.69 323 TRP B O 1
ATOM 8109 N N . SER B 1 324 ? 12.828 -13.352 -6.867 1 94.56 324 SER B N 1
ATOM 8110 C CA . SER B 1 324 ? 14.273 -13.461 -6.734 1 94.56 324 SER B CA 1
ATOM 8111 C C . SER B 1 324 ? 14.969 -13.375 -8.094 1 94.56 324 SER B C 1
ATOM 8113 O O . SER B 1 324 ? 14.367 -13.688 -9.117 1 94.56 324 SER B O 1
ATOM 8115 N N . ASP B 1 325 ? 16.172 -12.961 -8.07 1 91.69 325 ASP B N 1
ATOM 8116 C CA . ASP B 1 325 ? 16.922 -12.852 -9.312 1 91.69 325 ASP B CA 1
ATOM 8117 C C . ASP B 1 325 ? 17.75 -14.117 -9.57 1 91.69 325 ASP B C 1
ATOM 8119 O O . ASP B 1 325 ? 18.578 -14.148 -10.469 1 91.69 325 ASP B O 1
ATOM 8123 N N . GLU B 1 326 ? 17.359 -15.086 -8.898 1 92.25 326 GLU B N 1
ATOM 8124 C CA . GLU B 1 326 ? 17.984 -16.375 -9.133 1 92.25 326 GLU B CA 1
ATOM 8125 C C . GLU B 1 326 ? 17.469 -17.016 -10.422 1 92.25 326 GLU B C 1
ATOM 8127 O O . GLU B 1 326 ? 16.297 -16.844 -10.789 1 92.25 326 GLU B O 1
ATOM 8132 N N . GLN B 1 327 ? 18.281 -17.766 -11.047 1 91.31 327 GLN B N 1
ATOM 8133 C CA . GLN B 1 327 ? 17.906 -18.438 -12.281 1 91.31 327 GLN B CA 1
ATOM 8134 C C . GLN B 1 327 ? 16.875 -19.547 -12.016 1 91.31 327 GLN B C 1
ATOM 8136 O O . GLN B 1 327 ? 16.953 -20.25 -11.008 1 91.31 327 GLN B O 1
ATOM 8141 N N . CYS B 1 328 ? 15.945 -19.672 -12.906 1 89.56 328 CYS B N 1
ATOM 8142 C CA . CYS B 1 328 ? 14.906 -20.688 -12.781 1 89.56 328 CYS B CA 1
ATOM 8143 C C . CYS B 1 328 ? 15.445 -22.078 -13.133 1 89.56 328 CYS B C 1
ATOM 8145 O O . CYS B 1 328 ? 16.234 -22.219 -14.07 1 89.56 328 CYS B O 1
ATOM 8147 N N . ALA B 1 329 ? 15.016 -23 -12.422 1 86.12 329 ALA B N 1
ATOM 8148 C CA . ALA B 1 329 ? 15.297 -24.375 -12.805 1 86.12 329 ALA B CA 1
ATOM 8149 C C . ALA B 1 329 ? 14.484 -24.797 -14.023 1 86.12 329 ALA B C 1
ATOM 8151 O O . ALA B 1 329 ? 13.391 -24.25 -14.258 1 86.12 329 ALA B O 1
ATOM 8152 N N . SER B 1 330 ? 14.969 -25.641 -14.781 1 81.06 330 SER B N 1
ATOM 8153 C CA . SER B 1 330 ? 14.305 -26.094 -16 1 81.06 330 SER B CA 1
ATOM 8154 C C . SER B 1 330 ? 12.93 -26.672 -15.703 1 81.06 330 SER B C 1
ATOM 8156 O O . SER B 1 330 ? 12.016 -26.594 -16.531 1 81.06 330 SER B O 1
ATOM 8158 N N . GLN B 1 331 ? 12.734 -27.156 -14.562 1 80.44 331 GLN B N 1
ATOM 8159 C CA . GLN B 1 331 ? 11.508 -27.859 -14.172 1 80.44 331 GLN B CA 1
ATOM 8160 C C . GLN B 1 331 ? 10.344 -26.875 -14.031 1 80.44 331 GLN B C 1
ATOM 8162 O O . GLN B 1 331 ? 9.18 -27.266 -14.188 1 80.44 331 GLN B O 1
ATOM 8167 N N . VAL B 1 332 ? 10.711 -25.625 -13.758 1 82.31 332 VAL B N 1
ATOM 8168 C CA . VAL B 1 332 ? 9.633 -24.688 -13.477 1 82.31 332 VAL B CA 1
ATOM 8169 C C . VAL B 1 332 ? 9.359 -23.828 -14.703 1 82.31 332 VAL B C 1
ATOM 8171 O O . VAL B 1 332 ? 8.477 -22.969 -14.688 1 82.31 332 VAL B O 1
ATOM 8174 N N . MET B 1 333 ? 10.055 -24.156 -15.719 1 83.69 333 MET B N 1
ATOM 8175 C CA . MET B 1 333 ? 9.859 -23.391 -16.953 1 83.69 333 MET B CA 1
ATOM 8176 C C . MET B 1 333 ? 9.008 -24.172 -17.938 1 83.69 333 MET B C 1
ATOM 8178 O O . MET B 1 333 ? 8.914 -25.406 -17.859 1 83.69 333 MET B O 1
ATOM 8182 N N . GLN B 1 334 ? 8.312 -23.344 -18.672 1 77.69 334 GLN B N 1
ATOM 8183 C CA . GLN B 1 334 ? 7.559 -24 -19.734 1 77.69 334 GLN B CA 1
ATOM 8184 C C . GLN B 1 334 ? 8.484 -24.75 -20.688 1 77.69 334 GLN B C 1
ATOM 8186 O O . GLN B 1 334 ? 9.562 -24.266 -21.031 1 77.69 334 GLN B O 1
ATOM 8191 N N . THR B 1 335 ? 7.914 -25.844 -21 1 67.62 335 THR B N 1
ATOM 8192 C CA . THR B 1 335 ? 8.727 -26.672 -21.891 1 67.62 335 THR B CA 1
ATOM 8193 C C . THR B 1 335 ? 9.016 -25.953 -23.203 1 67.62 335 THR B C 1
ATOM 8195 O O . THR B 1 335 ? 8.117 -25.391 -23.812 1 67.62 335 THR B O 1
ATOM 8198 N N . GLY B 1 336 ? 10.266 -25.781 -23.453 1 61.34 336 GLY B N 1
ATOM 8199 C CA . GLY B 1 336 ? 10.656 -25.203 -24.719 1 61.34 336 GLY B CA 1
ATOM 8200 C C . GLY B 1 336 ? 11.219 -23.797 -24.578 1 61.34 336 GLY B C 1
ATOM 8201 O O . GLY B 1 336 ? 11.703 -23.219 -25.562 1 61.34 336 GLY B O 1
ATOM 8202 N N . GLN B 1 337 ? 10.969 -23.25 -23.406 1 64.94 337 GLN B N 1
ATOM 8203 C CA . GLN B 1 337 ? 11.523 -21.906 -23.25 1 64.94 337 GLN B CA 1
ATOM 8204 C C . GLN B 1 337 ? 13.047 -21.938 -23.203 1 64.94 337 GLN B C 1
ATOM 8206 O O . GLN B 1 337 ? 13.633 -22.703 -22.422 1 64.94 337 GLN B O 1
ATOM 8211 N N . GLN B 1 338 ? 13.68 -21.453 -24.281 1 60.78 338 GLN B N 1
ATOM 8212 C CA . GLN B 1 338 ? 15.109 -21.562 -24.578 1 60.78 338 GLN B CA 1
ATOM 8213 C C . GLN B 1 338 ? 15.922 -20.625 -23.688 1 60.78 338 GLN B C 1
ATOM 8215 O O . GLN B 1 338 ? 17.125 -20.797 -23.531 1 60.78 338 GLN B O 1
ATOM 8220 N N . HIS B 1 339 ? 15.32 -19.594 -23.188 1 64.94 339 HIS B N 1
ATOM 8221 C CA . HIS B 1 339 ? 16.266 -18.656 -22.594 1 64.94 339 HIS B CA 1
ATOM 8222 C C . HIS B 1 339 ? 16.078 -18.578 -21.078 1 64.94 339 HIS B C 1
ATOM 8224 O O . HIS B 1 339 ? 14.953 -18.547 -20.594 1 64.94 339 HIS B O 1
ATOM 8230 N N . PRO B 1 340 ? 17.203 -18.797 -20.484 1 66.62 340 PRO B N 1
ATOM 8231 C CA . PRO B 1 340 ? 17.203 -18.703 -19.031 1 66.62 340 PRO B CA 1
ATOM 8232 C C . PRO B 1 340 ? 16.609 -17.391 -18.516 1 66.62 340 PRO B C 1
ATOM 8234 O O . PRO B 1 340 ? 16.922 -16.328 -19.062 1 66.62 340 PRO B O 1
ATOM 8237 N N . GLN B 1 341 ? 15.672 -17.609 -17.734 1 85.88 341 GLN B N 1
ATOM 8238 C CA . GLN B 1 341 ? 15.062 -16.438 -17.109 1 85.88 341 GLN B CA 1
ATOM 8239 C C . GLN B 1 341 ? 15.141 -16.531 -15.586 1 85.88 341 GLN B C 1
ATOM 8241 O O . GLN B 1 341 ? 15.227 -17.625 -15.031 1 85.88 341 GLN B O 1
ATOM 8246 N N . THR B 1 342 ? 15.344 -15.461 -14.961 1 92.81 342 THR B N 1
ATOM 8247 C CA . THR B 1 342 ? 15.273 -15.438 -13.508 1 92.81 342 THR B CA 1
ATOM 8248 C C . THR B 1 342 ? 13.836 -15.633 -13.031 1 92.81 342 THR B C 1
ATOM 8250 O O . THR B 1 342 ? 12.891 -15.508 -13.812 1 92.81 342 THR B O 1
ATOM 8253 N N . HIS B 1 343 ? 13.641 -16.062 -11.797 1 94.94 343 HIS B N 1
ATOM 8254 C CA . HIS B 1 343 ? 12.32 -16.188 -11.188 1 94.94 343 HIS B CA 1
ATOM 8255 C C . HIS B 1 343 ? 11.508 -14.906 -11.336 1 94.94 343 HIS B C 1
ATOM 8257 O O . HIS B 1 343 ? 10.336 -14.945 -11.719 1 94.94 343 HIS B O 1
ATOM 8263 N N . ARG B 1 344 ? 12.18 -13.805 -11.156 1 95.19 344 ARG B N 1
ATOM 8264 C CA . ARG B 1 344 ? 11.508 -12.508 -11.219 1 95.19 344 ARG B CA 1
ATOM 8265 C C . ARG B 1 344 ? 11.039 -12.211 -12.641 1 95.19 344 ARG B C 1
ATOM 8267 O O . ARG B 1 344 ? 9.898 -11.789 -12.852 1 95.19 344 ARG B O 1
ATOM 8274 N N . GLN B 1 345 ? 11.945 -12.43 -13.547 1 93.69 345 GLN B N 1
ATOM 8275 C CA . GLN B 1 345 ? 11.617 -12.133 -14.938 1 93.69 345 GLN B CA 1
ATOM 8276 C C . GLN B 1 345 ? 10.438 -12.977 -15.414 1 93.69 345 GLN B C 1
ATOM 8278 O O . GLN B 1 345 ? 9.508 -12.461 -16.047 1 93.69 345 GLN B O 1
ATOM 8283 N N . LEU B 1 346 ? 10.508 -14.266 -15.109 1 94.5 346 LEU B N 1
ATOM 8284 C CA . LEU B 1 346 ? 9.438 -15.164 -15.523 1 94.5 346 LEU B CA 1
ATOM 8285 C C . LEU B 1 346 ? 8.133 -14.812 -14.805 1 94.5 346 LEU B C 1
ATOM 8287 O O . LEU B 1 346 ? 7.07 -14.781 -15.43 1 94.5 346 LEU B O 1
ATOM 8291 N N . LYS B 1 347 ? 8.18 -14.586 -13.562 1 96.31 347 LYS B N 1
ATOM 8292 C CA . LYS B 1 347 ? 6.996 -14.227 -12.781 1 96.31 347 LYS B CA 1
ATOM 8293 C C . LYS B 1 347 ? 6.363 -12.938 -13.297 1 96.31 347 LYS B C 1
ATOM 8295 O O . LYS B 1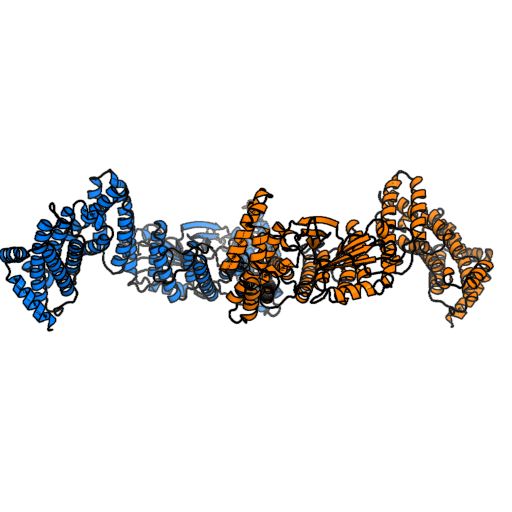 347 ? 5.137 -12.852 -13.422 1 96.31 347 LYS B O 1
ATOM 8300 N N . GLU B 1 348 ? 7.16 -11.938 -13.664 1 96.31 348 GLU B N 1
ATOM 8301 C CA . GLU B 1 348 ? 6.672 -10.68 -14.219 1 96.31 348 GLU B CA 1
ATOM 8302 C C . GLU B 1 348 ? 5.965 -10.906 -15.547 1 96.31 348 GLU B C 1
ATOM 8304 O O . GLU B 1 348 ? 4.898 -10.336 -15.797 1 96.31 348 GLU B O 1
ATOM 8309 N N . THR B 1 349 ? 6.613 -11.695 -16.344 1 95.31 349 THR B N 1
ATOM 8310 C CA . THR B 1 349 ? 6.035 -11.984 -17.656 1 95.31 349 THR B CA 1
ATOM 8311 C C . THR B 1 349 ? 4.691 -12.688 -17.5 1 95.31 349 THR B C 1
ATOM 8313 O O . THR B 1 349 ? 3.732 -12.367 -18.203 1 95.31 349 THR B O 1
ATOM 8316 N N . LEU B 1 350 ? 4.629 -13.664 -16.625 1 96.88 350 LEU B N 1
ATOM 8317 C CA . LEU B 1 350 ? 3.385 -14.383 -16.375 1 96.88 350 LEU B CA 1
ATOM 8318 C C . LEU B 1 350 ? 2.314 -13.438 -15.836 1 96.88 350 LEU B C 1
ATOM 8320 O O . LEU B 1 350 ? 1.162 -13.484 -16.266 1 96.88 350 LEU B O 1
ATOM 8324 N N . TYR B 1 351 ? 2.701 -12.555 -14.883 1 98.12 351 TYR B N 1
ATOM 8325 C CA . TYR B 1 351 ? 1.756 -11.594 -14.32 1 98.12 351 TYR B CA 1
ATOM 8326 C C . TYR B 1 351 ? 1.166 -10.711 -15.422 1 98.12 351 TYR B C 1
ATOM 8328 O O . TYR B 1 351 ? -0.037 -10.438 -15.43 1 98.12 351 TYR B O 1
ATOM 8336 N N . GLU B 1 352 ? 2 -10.305 -16.359 1 97.69 352 GLU B N 1
ATOM 8337 C CA . GLU B 1 352 ? 1.522 -9.461 -17.453 1 97.69 352 GLU B CA 1
ATOM 8338 C C . GLU B 1 352 ? 0.489 -10.188 -18.297 1 97.69 352 GLU B C 1
ATOM 8340 O O . GLU B 1 352 ? -0.545 -9.617 -18.656 1 97.69 352 GLU B O 1
ATOM 8345 N N . THR B 1 353 ? 0.786 -11.391 -18.578 1 98.06 353 THR B N 1
ATOM 8346 C CA . THR B 1 353 ? -0.14 -12.203 -19.359 1 98.06 353 THR B CA 1
ATOM 8347 C C . THR B 1 353 ? -1.446 -12.422 -18.594 1 98.06 353 THR B C 1
ATOM 8349 O O . THR B 1 353 ? -2.531 -12.281 -19.172 1 98.06 353 THR B O 1
ATOM 8352 N N . ILE B 1 354 ? -1.31 -12.773 -17.344 1 98.75 354 ILE B N 1
ATOM 8353 C CA . ILE B 1 354 ? -2.469 -13.055 -16.516 1 98.75 354 ILE B CA 1
ATOM 8354 C C . ILE B 1 354 ? -3.34 -11.812 -16.391 1 98.75 354 ILE B C 1
ATOM 8356 O O . ILE B 1 354 ? -4.566 -11.891 -16.484 1 98.75 354 ILE B O 1
ATOM 8360 N N . ILE B 1 355 ? -2.721 -10.664 -16.188 1 98.81 355 ILE B N 1
ATOM 8361 C CA . ILE B 1 355 ? -3.447 -9.406 -16.094 1 98.81 355 ILE B CA 1
ATOM 8362 C C . ILE B 1 355 ? -4.215 -9.164 -17.391 1 98.81 355 ILE B C 1
ATOM 8364 O O . ILE B 1 355 ? -5.367 -8.719 -17.359 1 98.81 355 ILE B O 1
ATOM 8368 N N . GLY B 1 356 ? -3.576 -9.461 -18.484 1 98.62 356 GLY B N 1
ATOM 8369 C CA . GLY B 1 356 ? -4.262 -9.352 -19.75 1 98.62 356 GLY B CA 1
ATOM 8370 C C . GLY B 1 356 ? -5.496 -10.227 -19.844 1 98.62 356 GLY B C 1
ATOM 8371 O O . GLY B 1 356 ? -6.543 -9.789 -20.328 1 98.62 356 GLY B O 1
ATOM 8372 N N . TYR B 1 357 ? -5.383 -11.477 -19.406 1 98.75 357 TYR B N 1
ATOM 8373 C CA . TYR B 1 357 ? -6.512 -12.398 -19.406 1 98.75 357 TYR B CA 1
ATOM 8374 C C . TYR B 1 357 ? -7.625 -11.883 -18.5 1 98.75 357 TYR B C 1
ATOM 8376 O O . TYR B 1 357 ? -8.797 -11.906 -18.859 1 98.75 357 TYR B O 1
ATOM 8384 N N . PHE B 1 358 ? -7.289 -11.43 -17.281 1 98.62 358 PHE B N 1
ATOM 8385 C CA . PHE B 1 358 ? -8.273 -10.906 -16.344 1 98.62 358 PHE B CA 1
ATOM 8386 C C . PHE B 1 358 ? -8.977 -9.68 -16.922 1 98.62 358 PHE B C 1
ATOM 8388 O O . PHE B 1 358 ? -10.18 -9.484 -16.719 1 98.62 358 PHE B O 1
ATOM 8395 N N . ASP B 1 359 ? -8.195 -8.875 -17.625 1 98.44 359 ASP B N 1
ATOM 8396 C CA . ASP B 1 359 ? -8.797 -7.711 -18.281 1 98.44 359 ASP B CA 1
ATOM 8397 C C . ASP B 1 359 ? -9.844 -8.125 -19.297 1 98.44 359 ASP B C 1
ATOM 8399 O O . ASP B 1 359 ? -10.961 -7.602 -19.312 1 98.44 359 ASP B O 1
ATOM 8403 N N . LYS B 1 360 ? -9.5 -9.109 -20.125 1 97.62 360 LYS B N 1
ATOM 8404 C CA . LYS B 1 360 ? -10.438 -9.609 -21.125 1 97.62 360 LYS B CA 1
ATOM 8405 C C . LYS B 1 360 ? -11.656 -10.258 -20.469 1 97.62 360 LYS B C 1
ATOM 8407 O O . LYS B 1 360 ? -12.766 -10.172 -20.984 1 97.62 360 LYS B O 1
ATOM 8412 N N . GLY B 1 361 ? -11.414 -10.906 -19.328 1 96.81 361 GLY B N 1
ATOM 8413 C CA . GLY B 1 361 ? -12.5 -11.547 -18.594 1 96.81 361 GLY B CA 1
ATOM 8414 C C . GLY B 1 361 ? -13.227 -10.594 -17.672 1 96.81 361 GLY B C 1
ATOM 8415 O O . GLY B 1 361 ? -14.109 -11.016 -16.906 1 96.81 361 GLY B O 1
ATOM 8416 N N . LYS B 1 362 ? -12.836 -9.305 -17.625 1 96.94 362 LYS B N 1
ATOM 8417 C CA . LYS B 1 362 ? -13.414 -8.234 -16.812 1 96.94 362 LYS B CA 1
ATOM 8418 C C . LYS B 1 362 ? -13.289 -8.547 -15.328 1 96.94 362 LYS B C 1
ATOM 8420 O O . LYS B 1 362 ? -14.227 -8.312 -14.562 1 96.94 362 LYS B O 1
ATOM 8425 N N . MET B 1 363 ? -12.25 -9.258 -14.984 1 97.69 363 MET B N 1
ATOM 8426 C CA . MET B 1 363 ? -11.883 -9.531 -13.594 1 97.69 363 MET B CA 1
ATOM 8427 C C . MET B 1 363 ? -10.844 -8.531 -13.102 1 97.69 363 MET B C 1
ATOM 8429 O O . MET B 1 363 ? -9.734 -8.914 -12.727 1 97.69 363 MET B O 1
ATOM 8433 N N . TRP B 1 364 ? -11.258 -7.32 -13 1 98.31 364 TRP B N 1
ATOM 8434 C CA . TRP B 1 364 ? -10.32 -6.23 -12.758 1 98.31 364 TRP B CA 1
ATOM 8435 C C . TRP B 1 364 ? -9.852 -6.227 -11.312 1 98.31 364 TRP B C 1
ATOM 8437 O O . TRP B 1 364 ? -8.719 -5.832 -11.016 1 98.31 364 TRP B O 1
ATOM 8447 N N . GLU B 1 365 ? -10.719 -6.684 -10.391 1 97.44 365 GLU B N 1
ATOM 8448 C CA . GLU B 1 365 ? -10.312 -6.785 -8.992 1 97.44 365 GLU B CA 1
ATOM 8449 C C . GLU B 1 365 ? -9.086 -7.68 -8.836 1 97.44 365 GLU B C 1
ATOM 8451 O O . GLU B 1 365 ? -8.148 -7.344 -8.109 1 97.44 365 GLU B O 1
ATOM 8456 N N . GLU B 1 366 ? -9.102 -8.781 -9.57 1 97.94 366 GLU B N 1
ATOM 8457 C CA . GLU B 1 366 ? -7.961 -9.695 -9.547 1 97.94 366 GLU B CA 1
ATOM 8458 C C . GLU B 1 366 ? -6.746 -9.086 -10.242 1 97.94 366 GLU B C 1
ATOM 8460 O O . GLU B 1 366 ? -5.613 -9.25 -9.789 1 97.94 366 GLU B O 1
ATOM 8465 N N . ALA B 1 367 ? -6.988 -8.453 -11.375 1 98.62 367 ALA B N 1
ATOM 8466 C CA . ALA B 1 367 ? -5.906 -7.805 -12.109 1 98.62 367 ALA B CA 1
ATOM 8467 C C . ALA B 1 367 ? -5.203 -6.758 -11.25 1 98.62 367 ALA B C 1
ATOM 8469 O O . ALA B 1 367 ? -3.975 -6.68 -11.234 1 98.62 367 ALA B O 1
ATOM 8470 N N . ILE B 1 368 ? -5.957 -5.961 -10.539 1 98.56 368 ILE B N 1
ATOM 8471 C CA . ILE B 1 368 ? -5.422 -4.895 -9.695 1 98.56 368 ILE B CA 1
ATOM 8472 C C . ILE B 1 368 ? -4.531 -5.492 -8.609 1 98.56 368 ILE B C 1
ATOM 8474 O O . ILE B 1 368 ? -3.469 -4.949 -8.305 1 98.56 368 ILE B O 1
ATOM 8478 N N . SER B 1 369 ? -5.004 -6.555 -8.031 1 98.06 369 SER B N 1
ATOM 8479 C CA . SER B 1 369 ? -4.215 -7.207 -6.992 1 98.06 369 SER B CA 1
ATOM 8480 C C . SER B 1 369 ? -2.82 -7.566 -7.5 1 98.06 369 SER B C 1
ATOM 8482 O O . SER B 1 369 ? -1.827 -7.367 -6.801 1 98.06 369 SER B O 1
ATOM 8484 N N . LEU B 1 370 ? -2.76 -8.109 -8.672 1 98.56 370 LEU B N 1
ATOM 8485 C CA . LEU B 1 370 ? -1.474 -8.461 -9.266 1 98.56 370 LEU B CA 1
ATOM 8486 C C . LEU B 1 370 ? -0.665 -7.207 -9.594 1 98.56 370 LEU B C 1
ATOM 8488 O O . LEU B 1 370 ? 0.554 -7.188 -9.406 1 98.56 370 LEU B O 1
ATOM 8492 N N . CYS B 1 371 ? -1.329 -6.191 -10.078 1 98.62 371 CYS B N 1
ATOM 8493 C CA . CYS B 1 371 ? -0.661 -4.93 -10.367 1 98.62 371 CYS B CA 1
ATOM 8494 C C . CYS B 1 371 ? -0.013 -4.352 -9.117 1 98.62 371 CYS B C 1
ATOM 8496 O O . CYS B 1 371 ? 1.102 -3.83 -9.172 1 98.62 371 CYS B O 1
ATOM 8498 N N . LYS B 1 372 ? -0.745 -4.375 -8.07 1 98.5 372 LYS B N 1
ATOM 8499 C CA . LYS B 1 372 ? -0.225 -3.838 -6.816 1 98.5 372 LYS B CA 1
ATOM 8500 C C . LYS B 1 372 ? 1.033 -4.582 -6.379 1 98.5 372 LYS B C 1
ATOM 8502 O O . LYS B 1 372 ? 1.98 -3.971 -5.879 1 98.5 372 LYS B O 1
ATOM 8507 N N . GLU B 1 373 ? 1.007 -5.879 -6.531 1 98.12 373 GLU B N 1
ATOM 8508 C CA . GLU B 1 373 ? 2.195 -6.656 -6.199 1 98.12 373 GLU B CA 1
ATOM 8509 C C . GLU B 1 373 ? 3.377 -6.262 -7.078 1 98.12 373 GLU B C 1
ATOM 8511 O O . GLU B 1 373 ? 4.496 -6.105 -6.59 1 98.12 373 GLU B O 1
ATOM 8516 N N . LEU B 1 374 ? 3.131 -6.156 -8.336 1 98.25 374 LEU B N 1
ATOM 8517 C CA . LEU B 1 374 ? 4.172 -5.723 -9.258 1 98.25 374 LEU B CA 1
ATOM 8518 C C . LEU B 1 374 ? 4.68 -4.332 -8.898 1 98.25 374 LEU B C 1
ATOM 8520 O O . LEU B 1 374 ? 5.883 -4.07 -8.945 1 98.25 374 LEU B O 1
ATOM 8524 N N . ALA B 1 375 ? 3.773 -3.467 -8.555 1 98.38 375 ALA B N 1
ATOM 8525 C CA . ALA B 1 375 ? 4.133 -2.098 -8.195 1 98.38 375 ALA B CA 1
ATOM 8526 C C . ALA B 1 375 ? 5.07 -2.074 -6.996 1 98.38 375 ALA B C 1
ATOM 8528 O O . ALA B 1 375 ? 6.027 -1.295 -6.961 1 98.38 375 ALA B O 1
ATOM 8529 N N . GLU B 1 376 ? 4.754 -2.84 -6.082 1 97.44 376 GLU B N 1
ATOM 8530 C CA . GLU B 1 376 ? 5.617 -2.932 -4.91 1 97.44 376 GLU B CA 1
ATOM 8531 C C . GLU B 1 376 ? 7.031 -3.357 -5.297 1 97.44 376 GLU B C 1
ATOM 8533 O O . GLU B 1 376 ? 8.008 -2.826 -4.77 1 97.44 376 GLU B O 1
ATOM 8538 N N . GLN B 1 377 ? 7.145 -4.32 -6.195 1 96.88 377 GLN B N 1
ATOM 8539 C CA . GLN B 1 377 ? 8.453 -4.77 -6.656 1 96.88 377 GLN B CA 1
ATOM 8540 C C . GLN B 1 377 ? 9.195 -3.652 -7.387 1 96.88 377 GLN B C 1
ATOM 8542 O O . GLN B 1 377 ? 10.391 -3.451 -7.176 1 96.88 377 GLN B O 1
ATOM 8547 N N . TYR B 1 378 ? 8.508 -2.914 -8.219 1 97.56 378 TYR B N 1
ATOM 8548 C CA . TYR B 1 378 ? 9.109 -1.834 -9 1 97.56 378 TYR B CA 1
ATOM 8549 C C . TYR B 1 378 ? 9.555 -0.693 -8.086 1 97.56 378 TYR B C 1
ATOM 8551 O O . TYR B 1 378 ? 10.578 -0.051 -8.344 1 97.56 378 TYR B O 1
ATOM 8559 N N . GLU B 1 379 ? 8.828 -0.455 -7.051 1 97 379 GLU B N 1
ATOM 8560 C CA . GLU B 1 379 ? 9.07 0.708 -6.203 1 97 379 GLU B CA 1
ATOM 8561 C C . GLU B 1 379 ? 10.109 0.401 -5.129 1 97 379 GLU B C 1
ATOM 8563 O O . GLU B 1 379 ? 10.961 1.237 -4.824 1 97 379 GLU B O 1
ATOM 8568 N N . MET B 1 380 ? 10.039 -0.785 -4.566 1 94.69 380 MET B N 1
ATOM 8569 C CA . MET B 1 380 ? 10.773 -1.023 -3.328 1 94.69 380 MET B CA 1
ATOM 8570 C C . MET B 1 380 ? 11.953 -1.954 -3.564 1 94.69 380 MET B C 1
ATOM 8572 O O . MET B 1 380 ? 12.883 -1.998 -2.76 1 94.69 380 MET B O 1
ATOM 8576 N N . GLU B 1 381 ? 11.906 -2.664 -4.676 1 94.06 381 GLU B N 1
ATOM 8577 C CA . GLU B 1 381 ? 12.945 -3.68 -4.828 1 94.06 381 GLU B CA 1
ATOM 8578 C C . GLU B 1 381 ? 13.883 -3.344 -5.988 1 94.06 381 GLU B C 1
ATOM 8580 O O . GLU B 1 381 ? 15.102 -3.336 -5.824 1 94.06 381 GLU B O 1
ATOM 8585 N N . ILE B 1 382 ? 13.328 -3.021 -7.098 1 93.94 382 ILE B N 1
ATOM 8586 C CA . ILE B 1 382 ? 14.203 -2.83 -8.25 1 93.94 382 ILE B CA 1
ATOM 8587 C C . ILE B 1 382 ? 14.242 -1.353 -8.633 1 93.94 382 ILE B C 1
ATOM 8589 O O . ILE B 1 382 ? 15.062 -0.937 -9.453 1 93.94 382 ILE B O 1
ATOM 8593 N N . PHE B 1 383 ? 13.398 -0.517 -8.086 1 95.25 383 PHE B N 1
ATOM 8594 C CA . PHE B 1 383 ? 13.375 0.93 -8.266 1 95.25 383 PHE B CA 1
ATOM 8595 C C . PHE B 1 383 ? 13.25 1.293 -9.742 1 95.25 383 PHE B C 1
ATOM 8597 O O . PHE B 1 383 ? 13.992 2.143 -10.234 1 95.25 383 PHE B O 1
ATOM 8604 N N . ASP B 1 384 ? 12.414 0.6 -10.406 1 96.06 384 ASP B N 1
ATOM 8605 C CA . ASP B 1 384 ? 12.086 0.934 -11.789 1 96.06 384 ASP B CA 1
ATOM 8606 C C . ASP B 1 384 ? 10.828 1.796 -11.867 1 96.06 384 ASP B C 1
ATOM 8608 O O . ASP B 1 384 ? 9.727 1.28 -12.078 1 96.06 384 ASP B O 1
ATOM 8612 N N . TYR B 1 385 ? 11.016 3.1 -11.828 1 97 385 TYR B N 1
ATOM 8613 C CA . TYR B 1 385 ? 9.906 4.035 -11.711 1 97 385 TYR B CA 1
ATOM 8614 C C . TYR B 1 385 ? 9.188 4.191 -13.047 1 97 385 TYR B C 1
ATOM 8616 O O . TYR B 1 385 ? 8.055 4.664 -13.102 1 97 385 TYR B O 1
ATOM 8624 N N . GLU B 1 386 ? 9.828 3.84 -14.141 1 95.88 386 GLU B N 1
ATOM 8625 C CA . GLU B 1 386 ? 9.156 3.871 -15.438 1 95.88 386 GLU B CA 1
ATOM 8626 C C . GLU B 1 386 ? 8.078 2.793 -15.531 1 95.88 386 GLU B C 1
ATOM 8628 O O . GLU B 1 386 ? 6.941 3.078 -15.906 1 95.88 386 GLU B O 1
ATOM 8633 N N . LEU B 1 387 ? 8.516 1.549 -15.211 1 97.12 387 LEU B N 1
ATOM 8634 C CA . LEU B 1 387 ? 7.547 0.456 -15.203 1 97.12 387 LEU B CA 1
ATOM 8635 C C . LEU B 1 387 ? 6.473 0.686 -14.148 1 97.12 387 LEU B C 1
ATOM 8637 O O . LEU B 1 387 ? 5.309 0.334 -14.352 1 97.12 387 LEU B O 1
ATOM 8641 N N . LEU B 1 388 ? 6.898 1.251 -13.008 1 98.38 388 LEU B N 1
ATOM 8642 C CA . LEU B 1 388 ? 5.949 1.572 -11.953 1 98.38 388 LEU B CA 1
ATOM 8643 C C . LEU B 1 388 ? 4.891 2.553 -12.445 1 98.38 388 LEU B C 1
ATOM 8645 O O . LEU B 1 388 ? 3.703 2.379 -12.172 1 98.38 388 LEU B O 1
ATOM 8649 N N . SER B 1 389 ? 5.352 3.584 -13.164 1 98.44 389 SER B N 1
ATOM 8650 C CA . SER B 1 389 ? 4.43 4.574 -13.711 1 98.44 389 SER B CA 1
ATOM 8651 C C . SER B 1 389 ? 3.402 3.922 -14.625 1 98.44 389 SER B C 1
ATOM 8653 O O . SER B 1 389 ? 2.203 4.188 -14.516 1 98.44 389 SER B O 1
ATOM 8655 N N . GLN B 1 390 ? 3.82 3.084 -15.508 1 98.38 390 GLN B N 1
ATOM 8656 C CA . GLN B 1 390 ? 2.922 2.377 -16.406 1 98.38 390 GLN B CA 1
ATOM 8657 C C . GLN B 1 390 ? 1.942 1.496 -15.641 1 98.38 390 GLN B C 1
ATOM 8659 O O . GLN B 1 390 ? 0.762 1.42 -15.992 1 98.38 390 GLN B O 1
ATOM 8664 N N . ASN B 1 391 ? 2.488 0.795 -14.68 1 98.62 391 ASN B N 1
ATOM 8665 C CA . ASN B 1 391 ? 1.665 -0.063 -13.836 1 98.62 391 ASN B CA 1
ATOM 8666 C C . ASN B 1 391 ? 0.555 0.727 -13.148 1 98.62 391 ASN B C 1
ATOM 8668 O O . ASN B 1 391 ? -0.593 0.282 -13.102 1 98.62 391 ASN B O 1
ATOM 8672 N N . LEU B 1 392 ? 0.888 1.912 -12.586 1 98.81 392 LEU B N 1
ATOM 8673 C CA . LEU B 1 392 ? -0.087 2.746 -11.891 1 98.81 392 LEU B CA 1
ATOM 8674 C C . LEU B 1 392 ? -1.171 3.227 -12.852 1 98.81 392 LEU B C 1
ATOM 8676 O O . LEU B 1 392 ? -2.35 3.277 -12.492 1 98.81 392 LEU B O 1
ATOM 8680 N N . ILE B 1 393 ? -0.786 3.564 -14.023 1 98.75 393 ILE B N 1
ATOM 8681 C CA . ILE B 1 393 ? -1.75 3.986 -15.039 1 98.75 393 ILE B CA 1
ATOM 8682 C C . ILE B 1 393 ? -2.697 2.832 -15.359 1 98.75 393 ILE B C 1
ATOM 8684 O O . ILE B 1 393 ? -3.904 3.033 -15.508 1 98.75 393 ILE B O 1
ATOM 8688 N N . GLN B 1 394 ? -2.137 1.658 -15.484 1 98.62 394 GLN B N 1
ATOM 8689 C CA . GLN B 1 394 ? -2.953 0.477 -15.75 1 98.62 394 GLN B CA 1
ATOM 8690 C C . GLN B 1 394 ? -3.941 0.229 -14.617 1 98.62 394 GLN B C 1
ATOM 8692 O O . GLN B 1 394 ? -5.109 -0.078 -14.859 1 98.62 394 GLN B O 1
ATOM 8697 N N . GLN B 1 395 ? -3.484 0.305 -13.344 1 98.81 395 GLN B N 1
ATOM 8698 C CA . GLN B 1 395 ? -4.387 0.19 -12.203 1 98.81 395 GLN B CA 1
ATOM 8699 C C . GLN B 1 395 ? -5.523 1.204 -12.289 1 98.81 395 GLN B C 1
ATOM 8701 O O . GLN B 1 395 ? -6.684 0.866 -12.055 1 98.81 395 GLN B O 1
ATOM 8706 N N . ALA B 1 396 ? -5.094 2.469 -12.602 1 98.75 396 ALA B N 1
ATOM 8707 C CA . ALA B 1 396 ? -6.086 3.535 -12.711 1 98.75 396 ALA B CA 1
ATOM 8708 C C . ALA B 1 396 ? -7.172 3.176 -13.719 1 98.75 396 ALA B C 1
ATOM 8710 O O . ALA B 1 396 ? -8.359 3.391 -13.469 1 98.75 396 ALA B O 1
ATOM 8711 N N . LYS B 1 397 ? -6.77 2.643 -14.797 1 98.69 397 LYS B N 1
ATOM 8712 C CA . LYS B 1 397 ? -7.711 2.234 -15.836 1 98.69 397 LYS B CA 1
ATOM 8713 C C . LYS B 1 397 ? -8.664 1.159 -15.32 1 98.69 397 LYS B C 1
ATOM 8715 O O . LYS B 1 397 ? -9.867 1.198 -15.609 1 98.69 397 LYS B O 1
ATOM 8720 N N . PHE B 1 398 ? -8.164 0.176 -14.625 1 98.75 398 PHE B N 1
ATOM 8721 C CA . PHE B 1 398 ? -8.992 -0.908 -14.102 1 98.75 398 PHE B CA 1
ATOM 8722 C C . PHE B 1 398 ? -10.008 -0.378 -13.102 1 98.75 398 PHE B C 1
ATOM 8724 O O . PHE B 1 398 ? -11.172 -0.799 -13.109 1 98.75 398 PHE B O 1
ATOM 8731 N N . TYR B 1 399 ? -9.578 0.535 -12.211 1 98.44 399 TYR B N 1
ATOM 8732 C CA . TYR B 1 399 ? -10.523 1.129 -11.273 1 98.44 399 TYR B CA 1
ATOM 8733 C C . TYR B 1 399 ? -11.625 1.879 -12.016 1 98.44 399 TYR B C 1
ATOM 8735 O O . TYR B 1 399 ? -12.789 1.83 -11.617 1 98.44 399 TYR B O 1
ATOM 8743 N N . GLU B 1 400 ? -11.266 2.596 -13.031 1 97.44 400 GLU B N 1
ATOM 8744 C CA . GLU B 1 400 ? -12.258 3.283 -13.852 1 97.44 400 GLU B CA 1
ATOM 8745 C C . GLU B 1 400 ? -13.219 2.291 -14.508 1 97.44 400 GLU B C 1
ATOM 8747 O O . GLU B 1 400 ? -14.422 2.529 -14.555 1 97.44 400 GLU B O 1
ATOM 8752 N N . ASN B 1 401 ? -12.688 1.214 -15.039 1 97.38 401 ASN B N 1
ATOM 8753 C CA . ASN B 1 401 ? -13.5 0.181 -15.672 1 97.38 401 ASN B CA 1
ATOM 8754 C C . ASN B 1 401 ? -14.531 -0.398 -14.703 1 97.38 401 ASN B C 1
ATOM 8756 O O . ASN B 1 401 ? -15.68 -0.636 -15.078 1 97.38 401 ASN B O 1
ATOM 8760 N N . ILE B 1 402 ? -14.094 -0.623 -13.5 1 97.12 402 ILE B N 1
ATOM 8761 C CA . ILE B 1 402 ? -14.977 -1.197 -12.492 1 97.12 402 ILE B CA 1
ATOM 8762 C C . ILE B 1 402 ? -16.219 -0.323 -12.336 1 97.12 402 ILE B C 1
ATOM 8764 O O . ILE B 1 402 ? -17.328 -0.833 -12.156 1 97.12 402 ILE B O 1
ATOM 8768 N N . MET B 1 403 ? -16.047 0.975 -12.461 1 93.62 403 MET B N 1
ATOM 8769 C CA . MET B 1 403 ? -17.141 1.903 -12.211 1 93.62 403 MET B CA 1
ATOM 8770 C C . MET B 1 403 ? -17.938 2.164 -13.484 1 93.62 403 MET B C 1
ATOM 8772 O O . MET B 1 403 ? -19.141 2.387 -13.438 1 93.62 403 MET B O 1
ATOM 8776 N N . LYS B 1 404 ? -17.312 2.098 -14.633 1 93 404 LYS B N 1
ATOM 8777 C CA . LYS B 1 404 ? -17.938 2.625 -15.836 1 93 404 LYS B CA 1
ATOM 8778 C C . LYS B 1 404 ? -18.422 1.496 -16.75 1 93 404 LYS B C 1
ATOM 8780 O O . LYS B 1 404 ? -19.375 1.67 -17.516 1 93 404 LYS B O 1
ATOM 8785 N N . ILE B 1 405 ? -17.75 0.399 -16.734 1 93.25 405 ILE B N 1
ATOM 8786 C CA . ILE B 1 405 ? -18.078 -0.683 -17.656 1 93.25 405 ILE B CA 1
ATOM 8787 C C . ILE B 1 405 ? -19.078 -1.639 -16.984 1 93.25 405 ILE B C 1
ATOM 8789 O O . ILE B 1 405 ? -18.859 -2.074 -15.859 1 93.25 405 ILE B O 1
ATOM 8793 N N . LEU B 1 406 ? -20.125 -1.94 -17.672 1 89.31 406 LEU B N 1
ATOM 8794 C CA . LEU B 1 406 ? -21.141 -2.869 -17.203 1 89.31 406 LEU B CA 1
ATOM 8795 C C . LEU B 1 406 ? -20.641 -4.309 -17.266 1 89.31 406 LEU B C 1
ATOM 8797 O O . LEU B 1 406 ? -20.125 -4.746 -18.297 1 89.31 406 LEU B O 1
ATOM 8801 N N . ARG B 1 407 ? -20.797 -5.039 -16.141 1 91.19 407 ARG B N 1
ATOM 8802 C CA . ARG B 1 407 ? -20.438 -6.449 -16.047 1 91.19 407 ARG B CA 1
ATOM 8803 C C . ARG B 1 407 ? -21.656 -7.316 -15.773 1 91.19 407 ARG B C 1
ATOM 8805 O O . ARG B 1 407 ? -22.172 -7.359 -14.656 1 91.19 407 ARG B O 1
ATOM 8812 N N . PRO B 1 408 ? -21.984 -8.07 -16.812 1 88.31 408 PRO B N 1
ATOM 8813 C CA . PRO B 1 408 ? -23.141 -8.93 -16.594 1 88.31 408 PRO B CA 1
ATOM 8814 C C . PRO B 1 408 ? -22.891 -10.016 -15.547 1 88.31 408 PRO B C 1
ATOM 8816 O O . PRO B 1 408 ? -21.797 -10.586 -15.5 1 88.31 408 PRO B O 1
ATOM 8819 N N . LYS B 1 409 ? -23.859 -10.273 -14.711 1 89.25 409 LYS B N 1
ATOM 8820 C CA . LYS B 1 409 ? -23.766 -11.312 -13.688 1 89.25 409 LYS B CA 1
ATOM 8821 C C . LYS B 1 409 ? -24.016 -12.695 -14.289 1 89.25 409 LYS B C 1
ATOM 8823 O O . LYS B 1 409 ? -25.016 -12.914 -14.984 1 89.25 409 LYS B O 1
ATOM 8828 N N . PRO B 1 410 ? -23.078 -13.531 -14.078 1 93.06 410 PRO B N 1
ATOM 8829 C CA . PRO B 1 410 ? -23.312 -14.891 -14.562 1 93.06 410 PRO B CA 1
ATOM 8830 C C . PRO B 1 410 ? -24.297 -15.664 -13.68 1 93.06 410 PRO B C 1
ATOM 8832 O O . PRO B 1 410 ? -24.328 -15.469 -12.461 1 93.06 410 PRO B O 1
ATOM 8835 N N . ASP B 1 411 ? -25.062 -16.531 -14.281 1 94.94 411 ASP B N 1
ATOM 8836 C CA . ASP B 1 411 ? -25.891 -17.469 -13.523 1 94.94 411 ASP B CA 1
ATOM 8837 C C . ASP B 1 411 ? -25.109 -18.719 -13.133 1 94.94 411 ASP B C 1
ATOM 8839 O O . ASP B 1 411 ? -24.094 -19.031 -13.758 1 94.94 411 ASP B O 1
ATOM 8843 N N . TYR B 1 412 ? -25.531 -19.266 -12.07 1 97.5 412 TYR B N 1
ATOM 8844 C CA . TYR B 1 412 ? -24.938 -20.531 -11.633 1 97.5 412 TYR B CA 1
ATOM 8845 C C . TYR B 1 412 ? -25.938 -21.672 -11.727 1 97.5 412 TYR B C 1
ATOM 8847 O O . TYR B 1 412 ? -27.141 -21.484 -11.484 1 97.5 412 TYR B O 1
ATOM 8855 N N . PHE B 1 413 ? -25.469 -22.844 -12.117 1 97.5 413 PHE B N 1
ATOM 8856 C CA . PHE B 1 413 ? -26.328 -24 -12.344 1 97.5 413 PHE B CA 1
ATOM 8857 C C . PHE B 1 413 ? -25.828 -25.203 -11.562 1 97.5 413 PHE B C 1
ATOM 8859 O O . PHE B 1 413 ? -24.641 -25.547 -11.609 1 97.5 413 PHE B O 1
ATOM 8866 N N . ALA B 1 414 ? -26.719 -25.797 -10.867 1 96.94 414 ALA B N 1
ATOM 8867 C CA . ALA B 1 414 ? -26.406 -27.078 -10.25 1 96.94 414 ALA B CA 1
ATOM 8868 C C . ALA B 1 414 ? -26.734 -28.234 -11.203 1 96.94 414 ALA B C 1
ATOM 8870 O O . ALA B 1 414 ? -27.828 -28.312 -11.742 1 96.94 414 ALA B O 1
ATOM 8871 N N . VAL B 1 415 ? -25.781 -29.062 -11.422 1 96.38 415 VAL B N 1
ATOM 8872 C CA . VAL B 1 415 ? -25.953 -30.188 -12.336 1 96.38 415 VAL B CA 1
ATOM 8873 C C . VAL B 1 415 ? -25.625 -31.484 -11.617 1 96.38 415 VAL B C 1
ATOM 8875 O O . VAL B 1 415 ? -24.516 -31.656 -11.102 1 96.38 415 VAL B O 1
ATOM 8878 N N . GLY B 1 416 ? -26.578 -32.312 -11.539 1 94.81 416 GLY B N 1
ATOM 8879 C CA . GLY B 1 416 ? -26.375 -33.656 -11 1 94.81 416 GLY B CA 1
ATOM 8880 C C . GLY B 1 416 ? -26.312 -34.719 -12.062 1 94.81 416 GLY B C 1
ATOM 8881 O O . GLY B 1 416 ? -27.125 -34.75 -12.992 1 94.81 416 GLY B O 1
ATOM 8882 N N . TYR B 1 417 ? -25.328 -35.531 -12.008 1 92.25 417 TYR B N 1
ATOM 8883 C CA . TYR B 1 417 ? -25.156 -36.688 -12.898 1 92.25 417 TYR B CA 1
ATOM 8884 C C . TYR B 1 417 ? -25.469 -38 -12.172 1 92.25 417 TYR B C 1
ATOM 8886 O O . TYR B 1 417 ? -24.719 -38.406 -11.289 1 92.25 417 TYR B O 1
ATOM 8894 N N . TYR B 1 418 ? -26.531 -38.594 -12.594 1 90.81 418 TYR B N 1
ATOM 8895 C CA . TYR B 1 418 ? -26.969 -39.781 -11.867 1 90.81 418 TYR B CA 1
ATOM 8896 C C . TYR B 1 418 ? -27.078 -40.969 -12.789 1 90.81 418 TYR B C 1
ATOM 8898 O O . TYR B 1 418 ? -27.688 -40.906 -13.852 1 90.81 418 TYR B O 1
ATOM 8906 N N . GLY B 1 419 ? -26.531 -42.062 -12.305 1 87.12 419 GLY B N 1
ATOM 8907 C CA . GLY B 1 419 ? -26.578 -43.312 -13.062 1 87.12 419 GLY B CA 1
ATOM 8908 C C . GLY B 1 419 ? -25.219 -43.906 -13.344 1 87.12 419 GLY B C 1
ATOM 8909 O O . GLY B 1 419 ? -24.203 -43.219 -13.227 1 87.12 419 GLY B O 1
ATOM 8910 N N . GLN B 1 420 ? -25.141 -45.094 -13.766 1 81.12 420 GLN B N 1
ATOM 8911 C CA . GLN B 1 420 ? -23.891 -45.844 -13.969 1 81.12 420 GLN B CA 1
ATOM 8912 C C . GLN B 1 420 ? -23.344 -45.594 -15.375 1 81.12 420 GLN B C 1
ATOM 8914 O O . GLN B 1 420 ? -22.203 -45.938 -15.664 1 81.12 420 GLN B O 1
ATOM 8919 N N . GLY B 1 421 ? -24.109 -44.906 -16.188 1 78.5 421 GLY B N 1
ATOM 8920 C CA . GLY B 1 421 ? -23.688 -44.688 -17.562 1 78.5 421 GLY B CA 1
ATOM 8921 C C . GLY B 1 421 ? -22.688 -43.562 -17.688 1 78.5 421 GLY B C 1
ATOM 8922 O O . GLY B 1 421 ? -22.062 -43.406 -18.75 1 78.5 421 GLY B O 1
ATOM 8923 N N . PHE B 1 422 ? -22.469 -42.75 -16.703 1 83.25 422 PHE B N 1
ATOM 8924 C CA . PHE B 1 422 ? -21.531 -41.625 -16.75 1 83.25 422 PHE B CA 1
ATOM 8925 C C . PHE B 1 422 ? -20.125 -42.094 -16.359 1 83.25 422 PHE B C 1
ATOM 8927 O O . PHE B 1 422 ? -19.969 -43.094 -15.648 1 83.25 422 PHE B O 1
ATOM 8934 N N . PRO B 1 423 ? -19.109 -41.375 -16.953 1 77.94 423 PRO B N 1
ATOM 8935 C CA . PRO B 1 423 ? -17.734 -41.656 -16.5 1 77.94 423 PRO B CA 1
ATOM 8936 C C . PRO B 1 423 ? -17.578 -41.531 -14.984 1 77.94 423 PRO B C 1
ATOM 8938 O O . PRO B 1 423 ? -18.375 -40.875 -14.328 1 77.94 423 PRO B O 1
ATOM 8941 N N . SER B 1 424 ? -16.594 -42.125 -14.5 1 77.12 424 SER B N 1
ATOM 8942 C CA . SER B 1 424 ? -16.406 -42.25 -13.062 1 77.12 424 SER B CA 1
ATOM 8943 C C . SER B 1 424 ? -16.266 -40.875 -12.414 1 77.12 424 SER B C 1
ATOM 8945 O O . SER B 1 424 ? -16.656 -40.688 -11.258 1 77.12 424 SER B O 1
ATOM 8947 N N . PHE B 1 425 ? -15.773 -39.906 -13.125 1 79.56 425 PHE B N 1
ATOM 8948 C CA . PHE B 1 425 ? -15.523 -38.625 -12.5 1 79.56 425 PHE B CA 1
ATOM 8949 C C . PHE B 1 425 ? -16.812 -37.812 -12.414 1 79.56 425 PHE B C 1
ATOM 8951 O O . PHE B 1 425 ? -16.875 -36.844 -11.656 1 79.56 425 PHE B O 1
ATOM 8958 N N . LEU B 1 426 ? -17.875 -38.219 -13.055 1 87.12 426 LEU B N 1
ATOM 8959 C CA . LEU B 1 426 ? -19.156 -37.5 -13.039 1 87.12 426 LEU B CA 1
ATOM 8960 C C . LEU B 1 426 ? -20.219 -38.312 -12.312 1 87.12 426 LEU B C 1
ATOM 8962 O O . LEU B 1 426 ? -21.188 -37.75 -11.781 1 87.12 426 LEU B O 1
ATOM 8966 N N . ARG B 1 427 ? -20 -39.531 -12.156 1 86.5 427 ARG B N 1
ATOM 8967 C CA . ARG B 1 427 ? -21.031 -40.5 -11.734 1 86.5 427 ARG B CA 1
ATOM 8968 C C . ARG B 1 427 ? -21.516 -40.188 -10.328 1 86.5 427 ARG B C 1
ATOM 8970 O O . ARG B 1 427 ? -20.75 -40.188 -9.367 1 86.5 427 ARG B O 1
ATOM 8977 N N . ASN B 1 428 ? -22.797 -39.875 -10.305 1 89.94 428 ASN B N 1
ATOM 8978 C CA . ASN B 1 428 ? -23.516 -39.656 -9.055 1 89.94 428 ASN B CA 1
ATOM 8979 C C . ASN B 1 428 ? -22.938 -38.469 -8.289 1 89.94 428 ASN B C 1
ATOM 8981 O O . ASN B 1 428 ? -22.828 -38.5 -7.059 1 89.94 428 ASN B O 1
ATOM 8985 N N . LYS B 1 429 ? -22.453 -37.531 -9.008 1 92.62 429 LYS B N 1
ATOM 8986 C CA . LYS B 1 429 ? -21.922 -36.312 -8.398 1 92.62 429 LYS B CA 1
ATOM 8987 C C . LYS B 1 429 ? -22.703 -35.094 -8.836 1 92.62 429 LYS B C 1
ATOM 8989 O O . LYS B 1 429 ? -23.391 -35.125 -9.852 1 92.62 429 LYS B O 1
ATOM 8994 N N . VAL B 1 430 ? -22.641 -34.125 -7.969 1 95.56 430 VAL B N 1
ATOM 8995 C CA . VAL B 1 430 ? -23.297 -32.844 -8.258 1 95.56 430 VAL B CA 1
ATOM 8996 C C . VAL B 1 430 ? -22.234 -31.766 -8.438 1 95.56 430 VAL B C 1
ATOM 8998 O O . VAL B 1 430 ? -21.25 -31.719 -7.699 1 95.56 430 VAL B O 1
ATOM 9001 N N . PHE B 1 431 ? -22.359 -30.969 -9.484 1 97.25 431 PHE B N 1
ATOM 9002 C CA . PHE B 1 431 ? -21.438 -29.891 -9.789 1 97.25 431 PHE B CA 1
ATOM 9003 C C . PHE B 1 431 ? -22.156 -28.547 -9.875 1 97.25 431 PHE B C 1
ATOM 9005 O O . PHE B 1 431 ? -23.359 -28.516 -10.18 1 97.25 431 PHE B O 1
ATOM 9012 N N . ILE B 1 432 ? -21.484 -27.484 -9.484 1 98.19 432 ILE B N 1
ATOM 9013 C CA . ILE B 1 432 ? -21.969 -26.141 -9.742 1 98.19 432 ILE B CA 1
ATOM 9014 C C . ILE B 1 432 ? -21.219 -25.516 -10.922 1 98.19 432 ILE B C 1
ATOM 9016 O O . ILE B 1 432 ? -19.984 -25.453 -10.906 1 98.19 432 ILE B O 1
ATOM 9020 N N . TYR B 1 433 ? -22 -25.172 -11.906 1 97.44 433 TYR B N 1
ATOM 9021 C CA . TYR B 1 433 ? -21.422 -24.578 -13.109 1 97.44 433 TYR B CA 1
ATOM 9022 C C . TYR B 1 433 ? -21.625 -23.062 -13.125 1 97.44 433 TYR B C 1
ATOM 9024 O O . TYR B 1 433 ? -22.688 -22.578 -12.734 1 97.44 433 TYR B O 1
ATOM 9032 N N . ARG B 1 434 ? -20.625 -22.344 -13.531 1 97.19 434 ARG B N 1
ATOM 9033 C CA . ARG B 1 434 ? -20.719 -20.906 -13.789 1 97.19 434 ARG B CA 1
ATOM 9034 C C . ARG B 1 434 ? -21.109 -20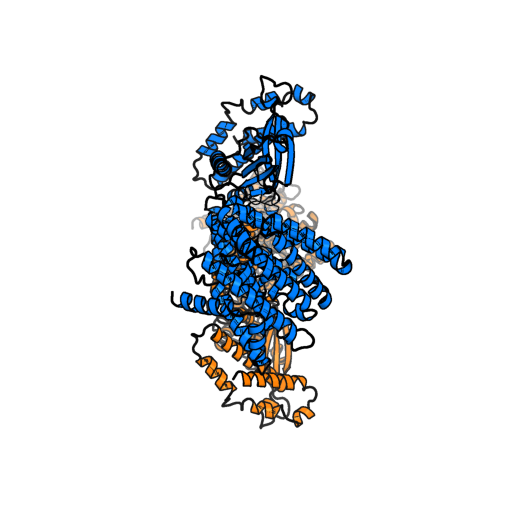.641 -15.242 1 97.19 434 ARG B C 1
ATOM 9036 O O . ARG B 1 434 ? -20.391 -21.016 -16.156 1 97.19 434 ARG B O 1
ATOM 9043 N N . GLY B 1 435 ? -22.188 -20.047 -15.398 1 94.94 435 GLY B N 1
ATOM 9044 C CA . GLY B 1 435 ? -22.672 -19.766 -16.75 1 94.94 435 GLY B CA 1
ATOM 9045 C C . GLY B 1 435 ? -21.906 -18.672 -17.453 1 94.94 435 GLY B C 1
ATOM 9046 O O . GLY B 1 435 ? -21.156 -17.922 -16.812 1 94.94 435 GLY B O 1
ATOM 9047 N N . LYS B 1 436 ? -22.062 -18.656 -18.766 1 91.69 436 LYS B N 1
ATOM 9048 C CA . LYS B 1 436 ? -21.5 -17.562 -19.562 1 91.69 436 LYS B CA 1
ATOM 9049 C C . LYS B 1 436 ? -22.344 -16.297 -19.406 1 91.69 436 LYS B C 1
ATOM 9051 O O . LYS B 1 436 ? -23.391 -16.312 -18.75 1 91.69 436 LYS B O 1
ATOM 9056 N N . GLU B 1 437 ? -21.781 -15.297 -20 1 88.06 437 GLU B N 1
ATOM 9057 C CA . GLU B 1 437 ? -22.531 -14.039 -19.969 1 88.06 437 GLU B CA 1
ATOM 9058 C C . GLU B 1 437 ? -23.875 -14.172 -20.672 1 88.06 437 GLU B C 1
ATOM 9060 O O . GLU B 1 437 ? -23.938 -14.672 -21.797 1 88.06 437 GLU B O 1
ATOM 9065 N N . TYR B 1 438 ? -24.875 -13.891 -20.031 1 85.81 438 TYR B N 1
ATOM 9066 C CA . TYR B 1 438 ? -26.219 -13.844 -20.562 1 85.81 438 TYR B CA 1
ATOM 9067 C C . TYR B 1 438 ? -26.703 -15.242 -20.938 1 85.81 438 TYR B C 1
ATOM 9069 O O . TYR B 1 438 ? -27.594 -15.391 -21.797 1 85.81 438 TYR B O 1
ATOM 9077 N N . GLU B 1 439 ? -26.062 -16.156 -20.281 1 89.88 439 GLU B N 1
ATOM 9078 C CA . GLU B 1 439 ? -26.5 -17.516 -20.547 1 89.88 439 GLU B CA 1
ATOM 9079 C C . GLU B 1 439 ? -27.688 -17.891 -19.672 1 89.88 439 GLU B C 1
ATOM 9081 O O . GLU B 1 439 ? -27.609 -17.812 -18.438 1 89.88 439 GLU B O 1
ATOM 9086 N N . ARG B 1 440 ? -28.766 -18.359 -20.344 1 87.31 440 ARG B N 1
ATOM 9087 C CA . ARG B 1 440 ? -29.953 -18.797 -19.625 1 87.31 440 ARG B CA 1
ATOM 9088 C C . ARG B 1 440 ? -29.922 -20.297 -19.344 1 87.31 440 ARG B C 1
ATOM 9090 O O . ARG B 1 440 ? -29.172 -21.031 -19.984 1 87.31 440 ARG B O 1
ATOM 9097 N N . ARG B 1 441 ? -30.547 -20.734 -18.375 1 91.62 441 ARG B N 1
ATOM 9098 C CA . ARG B 1 441 ? -30.578 -22.141 -17.953 1 91.62 441 ARG B CA 1
ATOM 9099 C C . ARG B 1 441 ? -30.922 -23.047 -19.125 1 91.62 441 ARG B C 1
ATOM 9101 O O . ARG B 1 441 ? -30.297 -24.109 -19.297 1 91.62 441 ARG B O 1
ATOM 9108 N N . GLU B 1 442 ? -31.906 -22.625 -19.938 1 91.81 442 GLU B N 1
ATOM 9109 C CA . GLU B 1 442 ? -32.375 -23.453 -21.047 1 91.81 442 GLU B CA 1
ATOM 9110 C C . GLU B 1 442 ? -31.25 -23.688 -22.062 1 91.81 442 GLU B C 1
ATOM 9112 O O . GLU B 1 442 ? -31.062 -24.797 -22.547 1 91.81 442 GLU B O 1
ATOM 9117 N N . ASP B 1 443 ? -30.547 -22.625 -22.375 1 93.12 443 ASP B N 1
ATOM 9118 C CA . ASP B 1 443 ? -29.438 -22.75 -23.312 1 93.12 443 ASP B CA 1
ATOM 9119 C C . ASP B 1 443 ? -28.344 -23.641 -22.734 1 93.12 443 ASP B C 1
ATOM 9121 O O . ASP B 1 443 ? -27.766 -24.469 -23.453 1 93.12 443 ASP B O 1
ATOM 9125 N N . PHE B 1 444 ? -28.094 -23.438 -21.516 1 94.56 444 PHE B N 1
ATOM 9126 C CA . PHE B 1 444 ? -27.078 -24.219 -20.844 1 94.56 444 PHE B CA 1
ATOM 9127 C C . PHE B 1 444 ? -27.453 -25.703 -20.844 1 94.56 444 PHE B C 1
ATOM 9129 O O . PHE B 1 444 ? -26.625 -26.562 -21.141 1 94.56 444 PHE B O 1
ATOM 9136 N N . GLN B 1 445 ? -28.625 -25.938 -20.484 1 93.31 445 GLN B N 1
ATOM 9137 C CA . GLN B 1 445 ? -29.125 -27.312 -20.422 1 93.31 445 GLN B CA 1
ATOM 9138 C C . GLN B 1 445 ? -29.062 -27.984 -21.797 1 93.31 445 GLN B C 1
ATOM 9140 O O . GLN B 1 445 ? -28.734 -29.172 -21.891 1 93.31 445 GLN B O 1
ATOM 9145 N N . LEU B 1 446 ? -29.422 -27.266 -22.781 1 92.31 446 LEU B N 1
ATOM 9146 C CA . LEU B 1 446 ? -29.375 -27.797 -24.141 1 92.31 446 LEU B CA 1
ATOM 9147 C C . LEU B 1 446 ? -27.953 -28.203 -24.516 1 92.31 446 LEU B C 1
ATOM 9149 O O . LEU B 1 446 ? -27.734 -29.266 -25.109 1 92.31 446 LEU B O 1
ATOM 9153 N N . GLN B 1 447 ? -27.062 -27.359 -24.25 1 90.31 447 GLN B N 1
ATOM 9154 C CA . GLN B 1 447 ? -25.672 -27.656 -24.531 1 90.31 447 GLN B CA 1
ATOM 9155 C C . GLN B 1 447 ? -25.172 -28.859 -23.719 1 90.31 447 GLN B C 1
ATOM 9157 O O . GLN B 1 447 ? -24.438 -29.703 -24.234 1 90.31 447 GLN B O 1
ATOM 9162 N N . LEU B 1 448 ? -25.578 -28.891 -22.469 1 91.5 448 LEU B N 1
ATOM 9163 C CA . LEU B 1 448 ? -25.219 -30 -21.578 1 91.5 448 LEU B CA 1
ATOM 9164 C C . LEU B 1 448 ? -25.75 -31.312 -22.125 1 91.5 448 LEU B C 1
ATOM 9166 O O . LEU B 1 448 ? -25.016 -32.312 -22.156 1 91.5 448 LEU B O 1
ATOM 9170 N N . MET B 1 449 ? -26.984 -31.266 -22.531 1 90.88 449 MET B N 1
ATOM 9171 C CA . MET B 1 449 ? -27.625 -32.469 -23.031 1 90.88 449 MET B CA 1
ATOM 9172 C C . MET B 1 449 ? -27.031 -32.938 -24.359 1 90.88 449 MET B C 1
ATOM 9174 O O . MET B 1 449 ? -27 -34.125 -24.656 1 90.88 449 MET B O 1
ATOM 9178 N N . SER B 1 450 ? -26.547 -32.031 -25.109 1 88.56 450 SER B N 1
ATOM 9179 C CA . SER B 1 450 ? -25.906 -32.344 -26.375 1 88.56 450 SER B CA 1
ATOM 9180 C C . SER B 1 450 ? -24.609 -33.125 -26.172 1 88.56 450 SER B C 1
ATOM 9182 O O . SER B 1 450 ? -24.203 -33.906 -27.047 1 88.56 450 SER B O 1
ATOM 9184 N N . GLN B 1 451 ? -24.016 -33 -25.062 1 85.38 451 GLN B N 1
ATOM 9185 C CA . GLN B 1 451 ? -22.781 -33.688 -24.734 1 85.38 451 GLN B CA 1
ATOM 9186 C C . GLN B 1 451 ? -23.047 -35.125 -24.312 1 85.38 451 GLN B C 1
ATOM 9188 O O . GLN B 1 451 ? -22.172 -35.969 -24.391 1 85.38 451 GLN B O 1
ATOM 9193 N N . PHE B 1 452 ? -24.266 -35.312 -23.828 1 86.62 452 PHE B N 1
ATOM 9194 C CA . PHE B 1 452 ? -24.672 -36.625 -23.375 1 86.62 452 PHE B CA 1
ATOM 9195 C C . PHE B 1 452 ? -25.969 -37.062 -24.047 1 86.62 452 PHE B C 1
ATOM 9197 O O . PHE B 1 452 ? -27.016 -37.125 -23.406 1 86.62 452 PHE B O 1
ATOM 9204 N N . PRO B 1 453 ? -25.844 -37.531 -25.25 1 84.38 453 PRO B N 1
ATOM 9205 C CA . PRO B 1 453 ? -27.062 -37.844 -26.016 1 84.38 453 PRO B CA 1
ATOM 9206 C C . PRO B 1 453 ? -27.875 -39 -25.406 1 84.38 453 PRO B C 1
ATOM 9208 O O . PRO B 1 453 ? -29.078 -39.062 -25.609 1 84.38 453 PRO B O 1
ATOM 9211 N N . ASN B 1 454 ? -27.281 -39.812 -24.656 1 85 454 ASN B N 1
ATOM 9212 C CA . ASN B 1 454 ? -27.969 -40.969 -24.094 1 85 454 ASN B CA 1
ATOM 9213 C C . ASN B 1 454 ? -28.578 -40.656 -22.719 1 85 454 ASN B C 1
ATOM 9215 O O . ASN B 1 454 ? -29.25 -41.5 -22.125 1 85 454 ASN B O 1
ATOM 9219 N N . ALA B 1 455 ? -28.375 -39.5 -22.266 1 89.25 455 ALA B N 1
ATOM 9220 C CA . ALA B 1 455 ? -28.859 -39.156 -20.922 1 89.25 455 ALA B CA 1
ATOM 9221 C C . ALA B 1 455 ? -30.266 -38.531 -21 1 89.25 455 ALA B C 1
ATOM 9223 O O . ALA B 1 455 ? -30.656 -37.969 -22.016 1 89.25 455 ALA B O 1
ATOM 9224 N N . GLU B 1 456 ? -31 -38.719 -19.953 1 89.62 456 GLU B N 1
ATOM 9225 C CA . GLU B 1 456 ? -32.344 -38.156 -19.844 1 89.62 456 GLU B CA 1
ATOM 9226 C C . GLU B 1 456 ? -32.375 -37 -18.844 1 89.62 456 GLU B C 1
ATOM 9228 O O . GLU B 1 456 ? -31.688 -37.062 -17.828 1 89.62 456 GLU B O 1
ATOM 9233 N N . LYS B 1 457 ? -33.188 -36.125 -19.141 1 90.81 457 LYS B N 1
ATOM 9234 C CA . LYS B 1 457 ? -33.344 -34.969 -18.266 1 90.81 457 LYS B CA 1
ATOM 9235 C C . LYS B 1 457 ? -34.312 -35.25 -17.125 1 90.81 457 LYS B C 1
ATOM 9237 O O . LYS B 1 457 ? -35.406 -35.781 -17.328 1 90.81 457 LYS B O 1
ATOM 9242 N N . MET B 1 458 ? -33.844 -34.906 -16.016 1 88.5 458 MET B N 1
ATOM 9243 C CA . MET B 1 458 ? -34.688 -35.031 -14.844 1 88.5 458 MET B CA 1
ATOM 9244 C C . MET B 1 458 ? -35.5 -33.75 -14.633 1 88.5 458 MET B C 1
ATOM 9246 O O . MET B 1 458 ? -34.938 -32.656 -14.656 1 88.5 458 MET B O 1
ATOM 9250 N N . ASN B 1 459 ? -36.719 -33.875 -14.375 1 84.06 459 ASN B N 1
ATOM 9251 C CA . ASN B 1 459 ? -37.562 -32.719 -14.203 1 84.06 459 ASN B CA 1
ATOM 9252 C C . ASN B 1 459 ? -37.75 -32.344 -12.734 1 84.06 459 ASN B C 1
ATOM 9254 O O . ASN B 1 459 ? -38.312 -31.312 -12.406 1 84.06 459 ASN B O 1
ATOM 9258 N N . THR B 1 460 ? -37.219 -33.125 -11.914 1 83.31 460 THR B N 1
ATOM 9259 C CA . THR B 1 460 ? -37.312 -32.844 -10.484 1 83.31 460 THR B CA 1
ATOM 9260 C C . THR B 1 460 ? -36 -32.219 -9.977 1 83.31 460 THR B C 1
ATOM 9262 O O . THR B 1 460 ? -34.938 -32.438 -10.57 1 83.31 460 THR B O 1
ATOM 9265 N N . THR B 1 461 ? -36.156 -31.484 -8.914 1 84.88 461 THR B N 1
ATOM 9266 C CA . THR B 1 461 ? -34.969 -30.812 -8.367 1 84.88 461 THR B CA 1
ATOM 9267 C C . THR B 1 461 ? -34.438 -31.547 -7.141 1 84.88 461 THR B C 1
ATOM 9269 O O . THR B 1 461 ? -33.406 -31.188 -6.602 1 84.88 461 THR B O 1
ATOM 9272 N N . SER B 1 462 ? -35.156 -32.5 -6.711 1 80.81 462 SER B N 1
ATOM 9273 C CA . SER B 1 462 ? -34.719 -33.281 -5.562 1 80.81 462 SER B CA 1
ATOM 9274 C C . SER B 1 462 ? -33.75 -34.375 -5.977 1 80.81 462 SER B C 1
ATOM 9276 O O . SER B 1 462 ? -33.844 -34.875 -7.094 1 80.81 462 SER B O 1
ATOM 9278 N N . ALA B 1 463 ? -32.812 -34.719 -5.059 1 79.69 463 ALA B N 1
ATOM 9279 C CA . ALA B 1 463 ? -31.875 -35.781 -5.34 1 79.69 463 ALA B CA 1
ATOM 9280 C C . ALA B 1 463 ? -32.594 -37.125 -5.504 1 79.69 463 ALA B C 1
ATOM 9282 O O . ALA B 1 463 ? -33.5 -37.469 -4.719 1 79.69 463 ALA B O 1
ATOM 9283 N N . PRO B 1 464 ? -32.219 -37.688 -6.57 1 81.31 464 PRO B N 1
ATOM 9284 C CA . PRO B 1 464 ? -32.875 -38.969 -6.773 1 81.31 464 PRO B CA 1
ATOM 9285 C C . PRO B 1 464 ? -32.469 -40 -5.73 1 81.31 464 PRO B C 1
ATOM 9287 O O . PRO B 1 464 ? -31.438 -39.875 -5.082 1 81.31 464 PRO B O 1
ATOM 9290 N N . GLY B 1 465 ? -33.406 -40.906 -5.426 1 78.06 465 GLY B N 1
ATOM 9291 C CA . GLY B 1 465 ? -33.156 -41.969 -4.473 1 78.06 465 GLY B CA 1
ATOM 9292 C C . GLY B 1 465 ? -32.125 -43 -4.965 1 78.06 465 GLY B C 1
ATOM 9293 O O . GLY B 1 465 ? -31.625 -42.875 -6.086 1 78.06 465 GLY B O 1
ATOM 9294 N N . ASP B 1 466 ? -31.766 -43.938 -4.133 1 76.5 466 ASP B N 1
ATOM 9295 C CA . ASP B 1 466 ? -30.75 -44.969 -4.398 1 76.5 466 ASP B CA 1
ATOM 9296 C C . ASP B 1 466 ? -31.156 -45.844 -5.574 1 76.5 466 ASP B C 1
ATOM 9298 O O . ASP B 1 466 ? -30.297 -46.438 -6.25 1 76.5 466 ASP B O 1
ATOM 9302 N N . ASP B 1 467 ? -32.438 -45.875 -5.762 1 75.06 467 ASP B N 1
ATOM 9303 C CA . ASP B 1 467 ? -32.938 -46.688 -6.852 1 75.06 467 ASP B CA 1
ATOM 9304 C C . ASP B 1 467 ? -32.469 -46.156 -8.203 1 75.06 467 ASP B C 1
ATOM 9306 O O . ASP B 1 467 ? -32.219 -46.938 -9.125 1 75.06 467 ASP B O 1
ATOM 9310 N N . VAL B 1 468 ? -32.406 -44.906 -8.367 1 73.75 468 VAL B N 1
ATOM 9311 C CA . VAL B 1 468 ? -32 -44.281 -9.617 1 73.75 468 VAL B CA 1
ATOM 9312 C C . VAL B 1 468 ? -30.469 -44.25 -9.695 1 73.75 468 VAL B C 1
ATOM 9314 O O . VAL B 1 468 ? -29.891 -44.5 -10.766 1 73.75 468 VAL B O 1
ATOM 9317 N N . LYS B 1 469 ? -29.781 -44.156 -8.633 1 77.75 469 LYS B N 1
ATOM 9318 C CA . LY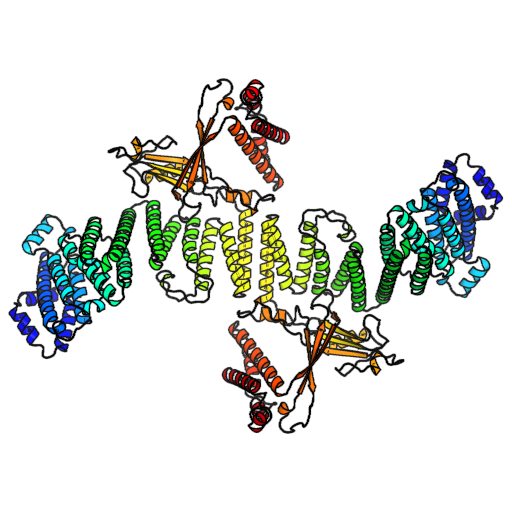S B 1 469 ? -28.328 -44.031 -8.578 1 77.75 469 LYS B CA 1
ATOM 9319 C C . LYS B 1 469 ? -27.641 -45.375 -8.844 1 77.75 469 LYS B C 1
ATOM 9321 O O . LYS B 1 469 ? -26.594 -45.438 -9.5 1 77.75 469 LYS B O 1
ATOM 9326 N N . THR B 1 470 ? -28.188 -46.375 -8.172 1 70.25 470 THR B N 1
ATOM 9327 C CA . THR B 1 470 ? -27.469 -47.656 -8.195 1 70.25 470 THR B CA 1
ATOM 9328 C C . THR B 1 470 ? -28.25 -48.719 -8.953 1 70.25 470 THR B C 1
ATOM 9330 O O . THR B 1 470 ? -27.891 -49.875 -8.945 1 70.25 470 THR B O 1
ATOM 9333 N N . ALA B 1 471 ? -29.469 -48.344 -9.438 1 62.78 471 ALA B N 1
ATOM 9334 C CA . ALA B 1 471 ? -30.25 -49.469 -10 1 62.78 471 ALA B CA 1
ATOM 9335 C C . ALA B 1 471 ? -29.438 -50.219 -11.039 1 62.78 471 ALA B C 1
ATOM 9337 O O . ALA B 1 471 ? -28.891 -49.625 -11.969 1 62.78 471 ALA B O 1
ATOM 9338 N N . PRO B 1 472 ? -29.266 -51.438 -10.648 1 58.88 472 PRO B N 1
ATOM 9339 C CA . PRO B 1 472 ? -28.625 -52.344 -11.602 1 58.88 472 PRO B CA 1
ATOM 9340 C C . PRO B 1 472 ? -29.375 -52.438 -12.922 1 58.88 472 PRO B C 1
ATOM 9342 O O . PRO B 1 472 ? -30.609 -52.531 -12.93 1 58.88 472 PRO B O 1
ATOM 9345 N N . GLY B 1 473 ? -28.938 -51.969 -14.078 1 55.84 473 GLY B N 1
ATOM 9346 C CA . GLY B 1 473 ? -29.562 -52.094 -15.383 1 55.84 473 GLY B CA 1
ATOM 9347 C C . GLY B 1 473 ? -30.031 -50.781 -15.945 1 55.84 473 GLY B C 1
ATOM 9348 O O . GLY B 1 473 ? -30.516 -50.688 -17.078 1 55.84 473 GLY B O 1
ATOM 9349 N N . GLN B 1 474 ? -30.438 -50 -15.023 1 57.28 474 GLN B N 1
ATOM 9350 C CA . GLN B 1 474 ? -30.922 -48.719 -15.523 1 57.28 474 GLN B CA 1
ATOM 9351 C C . GLN B 1 474 ? -29.797 -47.969 -16.219 1 57.28 474 GLN B C 1
ATOM 9353 O O . GLN B 1 474 ? -28.938 -47.375 -15.57 1 57.28 474 GLN B O 1
ATOM 9358 N N . TRP B 1 475 ? -29.578 -48.312 -17.453 1 60.34 475 TRP B N 1
ATOM 9359 C CA . TRP B 1 475 ? -28.516 -47.844 -18.312 1 60.34 475 TRP B CA 1
ATOM 9360 C C . TRP B 1 475 ? -28.781 -46.406 -18.781 1 60.34 475 TRP B C 1
ATOM 9362 O O . TRP B 1 475 ? -27.938 -45.781 -19.438 1 60.34 475 TRP B O 1
ATOM 9372 N N . THR B 1 476 ? -30 -45.906 -18.484 1 76.44 476 THR B N 1
ATOM 9373 C CA . THR B 1 476 ? -30.203 -44.562 -19.016 1 76.44 476 THR B CA 1
ATOM 9374 C C . THR B 1 476 ? -29.828 -43.5 -17.984 1 76.44 476 THR B C 1
ATOM 9376 O O . THR B 1 476 ? -30.547 -43.312 -16.984 1 76.44 476 THR B O 1
ATOM 9379 N N . PRO B 1 477 ? -28.609 -42.875 -18.078 1 86.25 477 PRO B N 1
ATOM 9380 C CA . PRO B 1 477 ? -28.141 -41.844 -17.141 1 86.25 477 PRO B CA 1
ATOM 9381 C C . PRO B 1 477 ? -29.031 -40.594 -17.141 1 86.25 477 PRO B C 1
ATOM 9383 O O . PRO B 1 477 ? -29.688 -40.312 -18.141 1 86.25 477 PRO B O 1
ATOM 9386 N N . ASP B 1 478 ? -29.297 -40.031 -15.938 1 89.56 478 ASP B N 1
ATOM 9387 C CA . ASP B 1 478 ? -30.141 -38.844 -15.758 1 89.56 478 ASP B CA 1
ATOM 9388 C C . ASP B 1 478 ? -29.312 -37.625 -15.406 1 89.56 478 ASP B C 1
ATOM 9390 O O . ASP B 1 478 ? -28.344 -37.719 -14.648 1 89.56 478 ASP B O 1
ATOM 9394 N N . ILE B 1 479 ? -29.688 -36.562 -16.031 1 93.19 479 ILE B N 1
ATOM 9395 C CA . ILE B 1 479 ? -29.031 -35.312 -15.734 1 93.19 479 ILE B CA 1
ATOM 9396 C C . ILE B 1 479 ? -30.031 -34.344 -15.109 1 93.19 479 ILE B C 1
ATOM 9398 O O . ILE B 1 479 ? -31.141 -34.156 -15.625 1 93.19 479 ILE B O 1
ATOM 9402 N N . GLN B 1 480 ? -29.734 -33.875 -13.93 1 94.06 480 GLN B N 1
ATOM 9403 C CA . GLN B 1 480 ? -30.516 -32.844 -13.25 1 94.06 480 GLN B CA 1
ATOM 9404 C C . GLN B 1 480 ? -29.859 -31.484 -13.375 1 94.06 480 GLN B C 1
ATOM 9406 O O . GLN B 1 480 ? -28.641 -31.359 -13.18 1 94.06 480 GLN B O 1
ATOM 9411 N N . CYS B 1 481 ? -30.594 -30.484 -13.852 1 94.75 481 CYS B N 1
ATOM 9412 C CA . CYS B 1 481 ? -30.031 -29.156 -14.039 1 94.75 481 CYS B CA 1
ATOM 9413 C C . CYS B 1 481 ? -31 -28.078 -13.57 1 94.75 481 CYS B C 1
ATOM 9415 O O . CYS B 1 481 ? -32.156 -28.031 -14.008 1 94.75 481 CYS B O 1
ATOM 9417 N N . PHE B 1 482 ? -30.609 -27.25 -12.633 1 94.19 482 PHE B N 1
ATOM 9418 C CA . PHE B 1 482 ? -31.438 -26.125 -12.211 1 94.19 482 PHE B CA 1
ATOM 9419 C C . PHE B 1 482 ? -30.562 -24.969 -11.75 1 94.19 482 PHE B C 1
ATOM 9421 O O . PHE B 1 482 ? -29.375 -25.141 -11.469 1 94.19 482 PHE B O 1
ATOM 9428 N N . THR B 1 483 ? -31.141 -23.781 -11.711 1 95.38 483 THR B N 1
ATOM 9429 C CA . THR B 1 483 ? -30.438 -22.562 -11.359 1 95.38 483 THR B CA 1
ATOM 9430 C C . THR B 1 483 ? -30.297 -22.438 -9.844 1 95.38 483 THR B C 1
ATOM 9432 O O . THR B 1 483 ? -31.219 -22.75 -9.102 1 95.38 483 THR B O 1
ATOM 9435 N N . VAL B 1 484 ? -29.125 -21.984 -9.406 1 96.38 484 VAL B N 1
ATOM 9436 C CA . VAL B 1 484 ? -28.891 -21.75 -7.984 1 96.38 484 VAL B CA 1
ATOM 9437 C C . VAL B 1 484 ? -28.406 -20.312 -7.762 1 96.38 484 VAL B C 1
ATOM 9439 O O . VAL B 1 484 ? -27.922 -19.672 -8.688 1 96.38 484 VAL B O 1
ATOM 9442 N N . GLN B 1 485 ? -28.594 -19.844 -6.559 1 94.38 485 GLN B N 1
ATOM 9443 C CA . GLN B 1 485 ? -28.172 -18.484 -6.207 1 94.38 485 GLN B CA 1
ATOM 9444 C C . GLN B 1 485 ? -26.922 -18.5 -5.332 1 94.38 485 GLN B C 1
ATOM 9446 O O . GLN B 1 485 ? -26.906 -19.172 -4.289 1 94.38 485 GLN B O 1
ATOM 9451 N N . PRO B 1 486 ? -25.906 -17.781 -5.781 1 96.06 486 PRO B N 1
ATOM 9452 C CA . PRO B 1 486 ? -24.719 -17.703 -4.934 1 96.06 486 PRO B CA 1
ATOM 9453 C C . PRO B 1 486 ? -24.953 -16.906 -3.654 1 96.06 486 PRO B C 1
ATOM 9455 O O . PRO B 1 486 ? -25.797 -16 -3.633 1 96.06 486 PRO B O 1
ATOM 9458 N N . VAL B 1 487 ? -24.25 -17.234 -2.635 1 93.38 487 VAL B N 1
ATOM 9459 C CA . VAL B 1 487 ? -24.359 -16.578 -1.341 1 93.38 487 VAL B CA 1
ATOM 9460 C C . VAL B 1 487 ? -23.172 -15.633 -1.137 1 93.38 487 VAL B C 1
ATOM 9462 O O . VAL B 1 487 ? -22.016 -16.047 -1.256 1 93.38 487 VAL B O 1
ATOM 9465 N N . LEU B 1 488 ? -23.484 -14.398 -0.915 1 88.62 488 LEU B N 1
ATOM 9466 C CA . LEU B 1 488 ? -22.453 -13.414 -0.655 1 88.62 488 LEU B CA 1
ATOM 9467 C C . LEU B 1 488 ? -21.812 -13.641 0.711 1 88.62 488 LEU B C 1
ATOM 9469 O O . LEU B 1 488 ? -22.516 -13.719 1.722 1 88.62 488 LEU B O 1
ATOM 9473 N N . ASP B 1 489 ? -20.453 -13.75 0.706 1 83.06 489 ASP B N 1
ATOM 9474 C CA . ASP B 1 489 ? -19.703 -13.789 1.96 1 83.06 489 ASP B CA 1
ATOM 9475 C C . ASP B 1 489 ? -19.375 -12.383 2.443 1 83.06 489 ASP B C 1
ATOM 9477 O O . ASP B 1 489 ? -18.953 -11.531 1.655 1 83.06 489 ASP B O 1
ATOM 9481 N N . GLU B 1 490 ? -19.75 -12.117 3.705 1 79.75 490 GLU B N 1
ATOM 9482 C CA . GLU B 1 490 ? -19.438 -10.797 4.246 1 79.75 490 GLU B CA 1
ATOM 9483 C C . GLU B 1 490 ? -17.953 -10.492 4.152 1 79.75 490 GLU B C 1
ATOM 9485 O O . GLU B 1 490 ? -17.125 -11.305 4.574 1 79.75 490 GLU B O 1
ATOM 9490 N N . HIS B 1 491 ? -17.625 -9.43 3.428 1 81.88 491 HIS B N 1
ATOM 9491 C CA . HIS B 1 491 ? -16.234 -8.969 3.35 1 81.88 491 HIS B CA 1
ATOM 9492 C C . HIS B 1 491 ? -15.93 -7.961 4.453 1 81.88 491 HIS B C 1
ATOM 9494 O O . HIS B 1 491 ? -16.547 -6.891 4.508 1 81.88 491 HIS B O 1
ATOM 9500 N N . PRO B 1 492 ? -15.023 -8.227 5.328 1 84.5 492 PRO B N 1
ATOM 9501 C CA . PRO B 1 492 ? -14.688 -7.32 6.43 1 84.5 492 PRO B CA 1
ATOM 9502 C C . PRO B 1 492 ? -14.328 -5.914 5.949 1 84.5 492 PRO B C 1
ATOM 9504 O O . PRO B 1 492 ? -14.586 -4.934 6.648 1 84.5 492 PRO B O 1
ATOM 9507 N N . ARG B 1 493 ? -13.883 -5.816 4.809 1 88.06 493 ARG B N 1
ATOM 9508 C CA . ARG B 1 493 ? -13.445 -4.539 4.254 1 88.06 493 ARG B CA 1
ATOM 9509 C C . ARG B 1 493 ? -14.633 -3.623 3.98 1 88.06 493 ARG B C 1
ATOM 9511 O O . ARG B 1 493 ? -14.477 -2.402 3.908 1 88.06 493 ARG B O 1
ATOM 9518 N N . PHE B 1 494 ? -15.773 -4.199 3.836 1 89.31 494 PHE B N 1
ATOM 9519 C CA . PHE B 1 494 ? -16.938 -3.422 3.424 1 89.31 494 PHE B CA 1
ATOM 9520 C C . PHE B 1 494 ? -17.828 -3.098 4.621 1 89.31 494 PHE B C 1
ATOM 9522 O O . PHE B 1 494 ? -18.75 -2.285 4.516 1 89.31 494 PHE B O 1
ATOM 9529 N N . LYS B 1 495 ? -17.484 -3.609 5.754 1 85.88 495 LYS B N 1
ATOM 9530 C CA . LYS B 1 495 ? -18.344 -3.488 6.922 1 85.88 495 LYS B CA 1
ATOM 9531 C C . LYS B 1 495 ? -18.484 -2.031 7.359 1 85.88 495 LYS B C 1
ATOM 9533 O O . LYS B 1 495 ? -17.469 -1.344 7.555 1 85.88 495 LYS B O 1
ATOM 9538 N N . ASN B 1 496 ? -19.625 -1.556 7.449 1 83.12 496 ASN B N 1
ATOM 9539 C CA . ASN B 1 496 ? -19.984 -0.233 7.953 1 83.12 496 ASN B CA 1
ATOM 9540 C C . ASN B 1 496 ? -19.344 0.875 7.117 1 83.12 496 ASN B C 1
ATOM 9542 O O . ASN B 1 496 ? -18.891 1.882 7.66 1 83.12 496 ASN B O 1
ATOM 9546 N N . LYS B 1 497 ? -19.266 0.64 5.82 1 87.25 497 LYS B N 1
ATOM 9547 C CA . LYS B 1 497 ? -18.703 1.643 4.922 1 87.25 497 LYS B CA 1
ATOM 9548 C C . LYS B 1 497 ? -19.609 1.869 3.715 1 87.25 497 LYS B C 1
ATOM 9550 O O . LYS B 1 497 ? -20.406 0.994 3.352 1 87.25 497 LYS B O 1
ATOM 9555 N N . PRO B 1 498 ? -19.516 3.055 3.244 1 86.94 498 PRO B N 1
ATOM 9556 C CA . PRO B 1 498 ? -20.375 3.369 2.098 1 86.94 498 PRO B CA 1
ATOM 9557 C C . PRO B 1 498 ? -19.828 2.814 0.783 1 86.94 498 PRO B C 1
ATOM 9559 O O . PRO B 1 498 ? -19.391 3.578 -0.076 1 86.94 498 PRO B O 1
ATOM 9562 N N . VAL B 1 499 ? -20.047 1.522 0.499 1 89.06 499 VAL B N 1
ATOM 9563 C CA . VAL B 1 499 ? -19.531 0.866 -0.695 1 89.06 499 VAL B CA 1
ATOM 9564 C C . VAL B 1 499 ? -20.531 0.984 -1.835 1 89.06 499 VAL B C 1
ATOM 9566 O O . VAL B 1 499 ? -21.703 0.626 -1.677 1 89.06 499 VAL B O 1
ATOM 9569 N N . PRO B 1 500 ? -20.094 1.491 -2.908 1 87.88 500 PRO B N 1
ATOM 9570 C CA . PRO B 1 500 ? -21 1.582 -4.059 1 87.88 500 PRO B CA 1
ATOM 9571 C C . PRO B 1 500 ? -21.484 0.216 -4.527 1 87.88 500 PRO B C 1
ATOM 9573 O O . PRO B 1 500 ? -20.766 -0.778 -4.414 1 87.88 500 PRO B O 1
ATOM 9576 N N . ASP B 1 501 ? -22.656 0.125 -5.156 1 83.94 501 ASP B N 1
ATOM 9577 C CA . ASP B 1 501 ? -23.281 -1.111 -5.602 1 83.94 501 ASP B CA 1
ATOM 9578 C C . ASP B 1 501 ? -22.453 -1.785 -6.699 1 83.94 501 ASP B C 1
ATOM 9580 O O . ASP B 1 501 ? -22.406 -3.014 -6.777 1 83.94 501 ASP B O 1
ATOM 9584 N N . GLN B 1 502 ? -21.891 -0.938 -7.496 1 85.38 502 GLN B N 1
ATOM 9585 C CA . GLN B 1 502 ? -21.094 -1.472 -8.594 1 85.38 502 GLN B CA 1
ATOM 9586 C C . GLN B 1 502 ? -19.969 -2.371 -8.086 1 85.38 502 GLN B C 1
ATOM 9588 O O . GLN B 1 502 ? -19.594 -3.342 -8.742 1 85.38 502 GLN B O 1
ATOM 9593 N N . ILE B 1 503 ? -19.5 -2.027 -6.898 1 91.5 503 ILE B N 1
ATOM 9594 C CA . ILE B 1 503 ? -18.391 -2.787 -6.309 1 91.5 503 ILE B CA 1
ATOM 9595 C C . ILE B 1 503 ? -18.953 -4.023 -5.602 1 91.5 503 ILE B C 1
ATOM 9597 O O . ILE B 1 503 ? -18.438 -5.129 -5.781 1 91.5 503 ILE B O 1
ATOM 9601 N N . ILE B 1 504 ? -20.031 -3.922 -4.934 1 88.69 504 ILE B N 1
ATOM 9602 C CA . ILE B 1 504 ? -20.609 -5.012 -4.148 1 88.69 504 ILE B CA 1
ATOM 9603 C C . ILE B 1 504 ? -21.172 -6.082 -5.082 1 88.69 504 ILE B C 1
ATOM 9605 O O . ILE B 1 504 ? -21.094 -7.273 -4.777 1 88.69 504 ILE B O 1
ATOM 9609 N N . ASN B 1 505 ? -21.781 -5.645 -6.18 1 87.94 505 ASN B N 1
ATOM 9610 C CA . ASN B 1 505 ? -22.406 -6.562 -7.125 1 87.94 505 ASN B CA 1
ATOM 9611 C C . ASN B 1 505 ? -21.406 -7.57 -7.676 1 87.94 505 ASN B C 1
ATOM 9613 O O . ASN B 1 505 ? -21.75 -8.727 -7.926 1 87.94 505 ASN B O 1
ATOM 9617 N N . PHE B 1 506 ? -20.25 -7.145 -7.863 1 92.56 506 PHE B N 1
ATOM 9618 C CA . PHE B 1 506 ? -19.188 -8.039 -8.32 1 92.56 506 PHE B CA 1
ATOM 9619 C C . PHE B 1 506 ? -19 -9.195 -7.34 1 92.56 506 PHE B C 1
ATOM 9621 O O . PHE B 1 506 ? -18.922 -10.352 -7.746 1 92.56 506 PHE B O 1
ATOM 9628 N N . TYR B 1 507 ? -19.031 -8.945 -6.109 1 93.19 507 TYR B N 1
ATOM 9629 C CA . TYR B 1 507 ? -18.719 -9.938 -5.082 1 93.19 507 TYR B CA 1
ATOM 9630 C C . TYR B 1 507 ? -19.922 -10.82 -4.789 1 93.19 507 TYR B C 1
ATOM 9632 O O . TYR B 1 507 ? -19.781 -11.898 -4.199 1 93.19 507 TYR B O 1
ATOM 9640 N N . LYS B 1 508 ? -21.062 -10.391 -5.219 1 90.81 508 LYS B N 1
ATOM 9641 C CA . LYS B 1 508 ? -22.266 -11.211 -5.062 1 90.81 508 LYS B CA 1
ATOM 9642 C C . LYS B 1 508 ? -22.203 -12.445 -5.961 1 90.81 508 LYS B C 1
ATOM 9644 O O . LYS B 1 508 ? -22.812 -13.477 -5.652 1 90.81 508 LYS B O 1
ATOM 9649 N N . SER B 1 509 ? -21.438 -12.344 -7.004 1 93.31 509 SER B N 1
ATOM 9650 C CA . SER B 1 509 ? -21.422 -13.43 -7.977 1 93.31 509 SER B CA 1
ATOM 9651 C C . SER B 1 509 ? -20.016 -13.984 -8.18 1 93.31 509 SER B C 1
ATOM 9653 O O . SER B 1 509 ? -19.812 -14.922 -8.945 1 93.31 509 SER B O 1
ATOM 9655 N N . ASN B 1 510 ? -19.031 -13.344 -7.598 1 94.69 510 ASN B N 1
ATOM 9656 C CA . ASN B 1 510 ? -17.656 -13.805 -7.73 1 94.69 510 ASN B CA 1
ATOM 9657 C C . ASN B 1 510 ? -17.031 -14.109 -6.371 1 94.69 510 ASN B C 1
ATOM 9659 O O . ASN B 1 510 ? -17.438 -13.539 -5.355 1 94.69 510 ASN B O 1
ATOM 9663 N N . TYR B 1 511 ? -16.172 -14.992 -6.414 1 94.88 511 TYR B N 1
ATOM 9664 C CA . TYR B 1 511 ? -15.531 -15.492 -5.207 1 94.88 511 TYR B CA 1
ATOM 9665 C C . TYR B 1 511 ? -16.547 -16.188 -4.301 1 94.88 511 TYR B C 1
ATOM 9667 O O . TYR B 1 511 ? -16.547 -15.969 -3.088 1 94.88 511 TYR B O 1
ATOM 9675 N N . VAL B 1 512 ? -17.344 -16.938 -4.887 1 96.44 512 VAL B N 1
ATOM 9676 C CA . VAL B 1 512 ? -18.422 -17.578 -4.148 1 96.44 512 VAL B CA 1
ATOM 9677 C C . VAL B 1 512 ? -18.156 -19.078 -4.047 1 96.44 512 VAL B C 1
ATOM 9679 O O . VAL B 1 512 ? -17.562 -19.672 -4.949 1 96.44 512 VAL B O 1
ATOM 9682 N N . GLN B 1 513 ? -18.562 -19.656 -2.939 1 96.94 513 GLN B N 1
ATOM 9683 C CA . GLN B 1 513 ? -18.359 -21.078 -2.686 1 96.94 513 GLN B CA 1
ATOM 9684 C C . GLN B 1 513 ? -19.656 -21.75 -2.229 1 96.94 513 GLN B C 1
ATOM 9686 O O . GLN B 1 513 ? -19.812 -22.953 -2.363 1 96.94 513 GLN B O 1
ATOM 9691 N N . ARG B 1 514 ? -20.641 -20.938 -1.737 1 97 514 ARG B N 1
ATOM 9692 C CA . ARG B 1 514 ? -21.938 -21.438 -1.273 1 97 514 ARG B CA 1
ATOM 9693 C C . ARG B 1 514 ? -23.062 -21 -2.215 1 97 514 ARG B C 1
ATOM 9695 O O . ARG B 1 514 ? -23.078 -19.859 -2.689 1 97 514 ARG B O 1
ATOM 9702 N N . PHE B 1 515 ? -24.016 -21.906 -2.381 1 97.56 515 PHE B N 1
ATOM 9703 C CA . PHE B 1 515 ? -25.141 -21.656 -3.271 1 97.56 515 PHE B CA 1
ATOM 9704 C C . PHE B 1 515 ? -26.438 -22.188 -2.672 1 97.56 515 PHE B C 1
ATOM 9706 O O . PHE B 1 515 ? -26.422 -23.156 -1.908 1 97.56 515 PHE B O 1
ATOM 9713 N N . HIS B 1 516 ? -27.531 -21.531 -3.086 1 94.69 516 HIS B N 1
ATOM 9714 C CA . HIS B 1 516 ? -28.828 -21.938 -2.545 1 94.69 516 HIS B CA 1
ATOM 9715 C C . HIS B 1 516 ? -29.828 -22.203 -3.66 1 94.69 516 HIS B C 1
ATOM 9717 O O . HIS B 1 516 ? -29.797 -21.531 -4.699 1 94.69 516 HIS B O 1
ATOM 9723 N N . TYR B 1 517 ? -30.578 -23.156 -3.398 1 93.69 517 TYR B N 1
ATOM 9724 C CA . TYR B 1 517 ? -31.797 -23.406 -4.176 1 93.69 517 TYR B CA 1
ATOM 9725 C C . TYR B 1 517 ? -33 -23.5 -3.268 1 93.69 517 TYR B C 1
ATOM 9727 O O . TYR B 1 517 ? -33.031 -24.281 -2.312 1 93.69 517 TYR B O 1
ATOM 9735 N N . SER B 1 518 ? -34.031 -22.672 -3.59 1 90.75 518 SER B N 1
ATOM 9736 C CA . SER B 1 518 ? -35.219 -22.656 -2.77 1 90.75 518 SER B CA 1
ATOM 9737 C C . SER B 1 518 ? -36.438 -23.125 -3.562 1 90.75 518 SER B C 1
ATOM 9739 O O . SER B 1 518 ? -36.625 -22.734 -4.723 1 90.75 518 S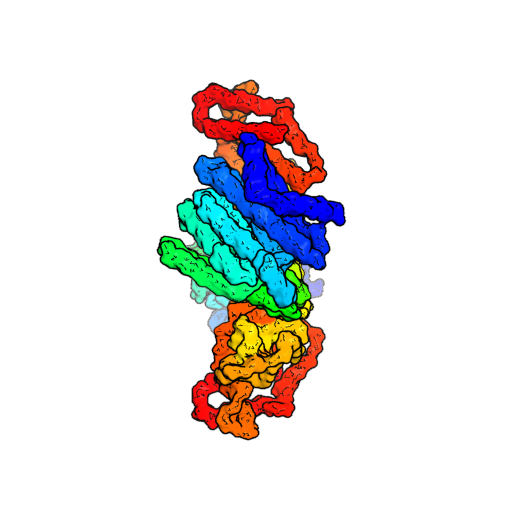ER B O 1
ATOM 9741 N N . ARG B 1 519 ? -37.219 -24.016 -2.875 1 88.88 519 ARG B N 1
ATOM 9742 C CA . ARG B 1 519 ? -38.469 -24.484 -3.479 1 88.88 519 ARG B CA 1
ATOM 9743 C C . ARG B 1 519 ? -39.594 -24.469 -2.467 1 88.88 519 ARG B C 1
ATOM 9745 O O . ARG B 1 519 ? -39.406 -24.812 -1.298 1 88.88 519 ARG B O 1
ATOM 9752 N N . PRO B 1 520 ? -40.781 -23.969 -2.91 1 86.69 520 PRO B N 1
ATOM 9753 C CA . PRO B 1 520 ? -41.906 -23.984 -2.002 1 86.69 520 PRO B CA 1
ATOM 9754 C C . PRO B 1 520 ? -42.406 -25.406 -1.711 1 86.69 520 PRO B C 1
ATOM 9756 O O . PRO B 1 520 ? -42.406 -26.25 -2.6 1 86.69 520 PRO B O 1
ATOM 9759 N N . VAL B 1 521 ? -42.688 -25.641 -0.418 1 83.06 521 VAL B N 1
ATOM 9760 C CA . VAL B 1 521 ? -43.219 -26.922 -0.007 1 83.06 521 VAL B CA 1
ATOM 9761 C C . VAL B 1 521 ? -44.5 -26.719 0.826 1 83.06 521 VAL B C 1
ATOM 9763 O O . VAL B 1 521 ? -44.594 -25.719 1.54 1 83.06 521 VAL B O 1
ATOM 9766 N N . ARG B 1 522 ? -45.562 -27.5 0.6 1 75.31 522 ARG B N 1
ATOM 9767 C CA . ARG B 1 522 ? -46.781 -27.422 1.372 1 75.31 522 ARG B CA 1
ATOM 9768 C C . ARG B 1 522 ? -46.719 -28.344 2.592 1 75.31 522 ARG B C 1
ATOM 9770 O O . ARG B 1 522 ? -46.5 -29.547 2.461 1 75.31 522 ARG B O 1
ATOM 9777 N N . LYS B 1 523 ? -46.625 -27.547 3.744 1 74.25 523 LYS B N 1
ATOM 9778 C CA . LYS B 1 523 ? -46.688 -28.328 4.969 1 74.25 523 LYS B CA 1
ATOM 9779 C C . LYS B 1 523 ? -48 -28.094 5.715 1 74.25 523 LYS B C 1
ATOM 9781 O O . LYS B 1 523 ? -48.344 -26.938 6 1 74.25 523 LYS B O 1
ATOM 9786 N N . GLY B 1 524 ? -48.656 -29.078 6 1 67 524 GLY B N 1
ATOM 9787 C CA . GLY B 1 524 ? -49.875 -29.047 6.84 1 67 524 GLY B CA 1
ATOM 9788 C C . GLY B 1 524 ? -51.094 -28.531 6.109 1 67 524 GLY B C 1
ATOM 9789 O O . GLY B 1 524 ? -51.219 -28.703 4.895 1 67 524 GLY B O 1
ATOM 9790 N N . THR B 1 525 ? -52.031 -27.922 6.871 1 65.06 525 THR B N 1
ATOM 9791 C CA . THR B 1 525 ? -53.344 -27.5 6.367 1 65.06 525 THR B CA 1
ATOM 9792 C C . THR B 1 525 ? -53.219 -26.172 5.633 1 65.06 525 THR B C 1
ATOM 9794 O O . THR B 1 525 ? -52.594 -25.234 6.137 1 65.06 525 THR B O 1
ATOM 9797 N N . VAL B 1 526 ? -53.281 -26.203 4.387 1 69 526 VAL B N 1
ATOM 9798 C CA . VAL B 1 526 ? -53.25 -25.016 3.547 1 69 526 VAL B CA 1
ATOM 9799 C C . VAL B 1 526 ? -54.469 -24.141 3.828 1 69 526 VAL B C 1
ATOM 9801 O O . VAL B 1 526 ? -55.594 -24.641 3.793 1 69 526 VAL B O 1
ATOM 9804 N N . ASP B 1 527 ? -54.281 -23.016 4.457 1 66.56 527 ASP B N 1
ATOM 9805 C CA . ASP B 1 527 ? -55.375 -22.047 4.559 1 66.56 527 ASP B CA 1
ATOM 9806 C C . ASP B 1 527 ? -55.781 -21.547 3.178 1 66.56 527 ASP B C 1
ATOM 9808 O O . ASP B 1 527 ? -55 -20.922 2.471 1 66.56 527 ASP B O 1
ATOM 9812 N N . PRO B 1 528 ? -56.812 -22.016 2.641 1 69.31 528 PRO B N 1
ATOM 9813 C CA . PRO B 1 528 ? -57.25 -21.625 1.299 1 69.31 528 PRO B CA 1
ATOM 9814 C C . PRO B 1 528 ? -57.344 -20.109 1.119 1 69.31 528 PRO B C 1
ATOM 9816 O O . PRO B 1 528 ? -57.25 -19.609 -0.008 1 69.31 528 PRO B O 1
ATOM 9819 N N . GLU B 1 529 ? -57.5 -19.391 2.23 1 66.31 529 GLU B N 1
ATOM 9820 C CA . GLU B 1 529 ? -57.75 -17.953 2.09 1 66.31 529 GLU B CA 1
ATOM 9821 C C . GLU B 1 529 ? -56.438 -17.172 2.145 1 66.31 529 GLU B C 1
ATOM 9823 O O . GLU B 1 529 ? -56.375 -16.031 1.72 1 66.31 529 GLU B O 1
ATOM 9828 N N . ASN B 1 530 ? -55.469 -17.812 2.703 1 72.81 530 ASN B N 1
ATOM 9829 C CA . ASN B 1 530 ? -54.219 -17.094 2.836 1 72.81 530 ASN B CA 1
ATOM 9830 C C . ASN B 1 530 ? -53.031 -17.984 2.512 1 72.81 530 ASN B C 1
ATOM 9832 O O . ASN B 1 530 ? -52.531 -18.703 3.379 1 72.81 530 ASN B O 1
ATOM 9836 N N . GLU B 1 531 ? -52.531 -17.891 1.355 1 73.94 531 GLU B N 1
ATOM 9837 C CA . GLU B 1 531 ? -51.438 -18.719 0.855 1 73.94 531 GLU B CA 1
ATOM 9838 C C . GLU B 1 531 ? -50.125 -18.422 1.604 1 73.94 531 GLU B C 1
ATOM 9840 O O . GLU B 1 531 ? -49.281 -19.312 1.75 1 73.94 531 GLU B O 1
ATOM 9845 N N . PHE B 1 532 ? -50 -17.281 2.131 1 77.12 532 PHE B N 1
ATOM 9846 C CA . PHE B 1 532 ? -48.75 -16.859 2.783 1 77.12 532 PHE B CA 1
ATOM 9847 C C . PHE B 1 532 ? -48.594 -17.547 4.137 1 77.12 532 PHE B C 1
ATOM 9849 O O . PHE B 1 532 ? -47.469 -17.719 4.625 1 77.12 532 PHE B O 1
ATOM 9856 N N . ALA B 1 533 ? -49.688 -17.844 4.652 1 75 533 ALA B N 1
ATOM 9857 C CA . ALA B 1 533 ? -49.688 -18.422 5.992 1 75 533 ALA B CA 1
ATOM 9858 C C . ALA B 1 533 ? -49.188 -19.875 5.953 1 75 533 ALA B C 1
ATOM 9860 O O . ALA B 1 533 ? -48.75 -20.422 6.969 1 75 533 ALA B O 1
ATOM 9861 N N . SER B 1 534 ? -49.188 -20.469 4.758 1 77.69 534 SER B N 1
ATOM 9862 C CA . SER B 1 534 ? -48.875 -21.891 4.695 1 77.69 534 SER B CA 1
ATOM 9863 C C . SER B 1 534 ? -47.75 -22.156 3.713 1 77.69 534 SER B C 1
ATOM 9865 O O . SER B 1 534 ? -47.469 -23.312 3.395 1 77.69 534 SER B O 1
ATOM 9867 N N . MET B 1 535 ? -47.125 -21.141 3.287 1 81.44 535 MET B N 1
ATOM 9868 C CA . MET B 1 535 ? -46.094 -21.328 2.27 1 81.44 535 MET B CA 1
ATOM 9869 C C . MET B 1 535 ? -44.75 -21.625 2.914 1 81.44 535 MET B C 1
ATOM 9871 O O . MET B 1 535 ? -44 -20.703 3.273 1 81.44 535 MET B O 1
ATOM 9875 N N . TRP B 1 536 ? -44.438 -22.828 3.055 1 86.94 536 TRP B N 1
ATOM 9876 C CA . TRP B 1 536 ? -43.125 -23.25 3.543 1 86.94 536 TRP B CA 1
ATOM 9877 C C . TRP B 1 536 ? -42.125 -23.312 2.402 1 86.94 536 TRP B C 1
ATOM 9879 O O . TRP B 1 536 ? -42.469 -23.531 1.246 1 86.94 536 TRP B O 1
ATOM 9889 N N . ILE B 1 537 ? -40.875 -22.984 2.758 1 89.62 537 ILE B N 1
ATOM 9890 C CA . ILE B 1 537 ? -39.812 -23.047 1.757 1 89.62 537 ILE B CA 1
ATOM 9891 C C . ILE B 1 537 ? -38.75 -24.062 2.178 1 89.62 537 ILE B C 1
ATOM 9893 O O . ILE B 1 537 ? -38.344 -24.078 3.336 1 89.62 537 ILE B O 1
ATOM 9897 N N . GLU B 1 538 ? -38.5 -24.922 1.258 1 90.88 538 GLU B N 1
ATOM 9898 C CA . GLU B 1 538 ? -37.344 -25.812 1.436 1 90.88 538 GLU B CA 1
ATOM 9899 C C . GLU B 1 538 ? -36.094 -25.266 0.73 1 90.88 538 GLU B C 1
ATOM 9901 O O . GLU B 1 538 ? -36.094 -25.094 -0.492 1 90.88 538 GLU B O 1
ATOM 9906 N N . ARG B 1 539 ? -35.031 -25.016 1.531 1 93 539 ARG B N 1
ATOM 9907 C CA . ARG B 1 539 ? -33.781 -24.453 0.979 1 93 539 ARG B CA 1
ATOM 9908 C C . ARG B 1 539 ? -32.656 -25.453 1.026 1 93 539 ARG B C 1
ATOM 9910 O O . ARG B 1 539 ? -32.312 -25.984 2.094 1 93 539 ARG B O 1
ATOM 9917 N N . THR B 1 540 ? -32.156 -25.734 -0.186 1 94.12 540 THR B N 1
ATOM 9918 C CA . THR B 1 540 ? -30.969 -26.609 -0.294 1 94.12 540 THR B CA 1
ATOM 9919 C C . THR B 1 540 ? -29.703 -25.781 -0.484 1 94.12 540 THR B C 1
ATOM 9921 O O . THR B 1 540 ? -29.656 -24.906 -1.359 1 94.12 540 THR B O 1
ATOM 9924 N N . SER B 1 541 ? -28.797 -26.062 0.394 1 95.12 541 SER B N 1
ATOM 9925 C CA . SER B 1 541 ? -27.516 -25.344 0.327 1 95.12 541 SER B CA 1
ATOM 9926 C C . SER B 1 541 ? -26.422 -26.234 -0.241 1 95.12 541 SER B C 1
ATOM 9928 O O . SER B 1 541 ? -26.312 -27.406 0.115 1 95.12 541 SER B O 1
ATOM 9930 N N . PHE B 1 542 ? -25.656 -25.703 -1.172 1 97 542 PHE B N 1
ATOM 9931 C CA . PHE B 1 542 ? -24.531 -26.406 -1.8 1 97 542 PHE B CA 1
ATOM 9932 C C . PHE B 1 542 ? -23.219 -25.719 -1.482 1 97 542 PHE B C 1
ATOM 9934 O O . PHE B 1 542 ? -23.141 -24.484 -1.49 1 97 542 PHE B O 1
ATOM 9941 N N . VAL B 1 543 ? -22.188 -26.469 -1.153 1 97.88 543 VAL B N 1
ATOM 9942 C CA . VAL B 1 543 ? -20.828 -25.938 -0.977 1 97.88 543 VAL B CA 1
ATOM 9943 C C . VAL B 1 543 ? -19.875 -26.625 -1.959 1 97.88 543 VAL B C 1
ATOM 9945 O O . VAL B 1 543 ? -19.766 -27.844 -1.976 1 97.88 543 VAL B O 1
ATOM 9948 N N . THR B 1 544 ? -19.266 -25.875 -2.828 1 97.88 544 THR B N 1
ATOM 9949 C CA . THR B 1 544 ? -18.344 -26.422 -3.809 1 97.88 544 THR B CA 1
ATOM 9950 C C . THR B 1 544 ? -16.953 -26.641 -3.188 1 97.88 544 THR B C 1
ATOM 9952 O O . THR B 1 544 ? -16.641 -26.078 -2.143 1 97.88 544 THR B O 1
ATOM 9955 N N . ALA B 1 545 ? -16.172 -27.422 -3.871 1 96.62 545 ALA B N 1
ATOM 9956 C CA . ALA B 1 545 ? -14.828 -27.719 -3.4 1 96.62 545 ALA B CA 1
ATOM 9957 C C . ALA B 1 545 ? -13.953 -26.484 -3.41 1 96.62 545 ALA B C 1
ATOM 9959 O O . ALA B 1 545 ? -13.086 -26.312 -2.551 1 96.62 545 ALA B O 1
ATOM 9960 N N . TYR B 1 546 ? -14.156 -25.641 -4.418 1 96.44 546 TYR B N 1
ATOM 9961 C CA . TYR B 1 546 ? -13.383 -24.422 -4.57 1 96.44 546 TYR B CA 1
ATOM 9962 C C . TYR B 1 546 ? -14.297 -23.25 -4.91 1 96.44 546 TYR B C 1
ATOM 9964 O O . TYR B 1 546 ? -15.461 -23.438 -5.262 1 96.44 546 TYR B O 1
ATOM 9972 N N . LYS B 1 547 ? -13.742 -22.094 -4.824 1 96.94 547 LYS B N 1
ATOM 9973 C CA . LYS B 1 547 ? -14.5 -20.891 -5.145 1 96.94 547 LYS B CA 1
ATOM 9974 C C . LYS B 1 547 ? -14.609 -20.703 -6.656 1 96.94 547 LYS B C 1
ATOM 9976 O O . LYS B 1 547 ? -13.742 -21.141 -7.406 1 96.94 547 LYS B O 1
ATOM 9981 N N . LEU B 1 548 ? -15.633 -20.156 -7.07 1 97.69 548 LEU B N 1
ATOM 9982 C CA . LEU B 1 548 ? -15.828 -19.781 -8.469 1 97.69 548 LEU B CA 1
ATOM 9983 C C . LEU B 1 548 ? -15.773 -18.281 -8.641 1 97.69 548 LEU B C 1
ATOM 9985 O O . LEU B 1 548 ? -16.328 -17.531 -7.82 1 97.69 548 LEU B O 1
ATOM 9989 N N . PRO B 1 549 ? -15.117 -17.781 -9.516 1 97.38 549 PRO B N 1
ATOM 9990 C CA . PRO B 1 549 ? -14.445 -18.531 -10.586 1 97.38 549 PRO B CA 1
ATOM 9991 C C . PRO B 1 549 ? -13.102 -19.109 -10.148 1 97.38 549 PRO B C 1
ATOM 9993 O O . PRO B 1 549 ? -12.555 -18.703 -9.125 1 97.38 549 PRO B O 1
ATOM 9996 N N . GLY B 1 550 ? -12.602 -20.109 -10.859 1 97.5 550 GLY B N 1
ATOM 9997 C CA . GLY B 1 550 ? -11.32 -20.766 -10.625 1 97.5 550 GLY B CA 1
ATOM 9998 C C . GLY B 1 550 ? -10.711 -21.359 -11.883 1 97.5 550 GLY B C 1
ATOM 9999 O O . GLY B 1 550 ? -10.812 -20.766 -12.961 1 97.5 550 GLY B O 1
ATOM 10000 N N . ILE B 1 551 ? -10.07 -22.453 -11.742 1 98 551 ILE B N 1
ATOM 10001 C CA . ILE B 1 551 ? -9.328 -23 -12.875 1 98 551 ILE B CA 1
ATOM 10002 C C . ILE B 1 551 ? -10.289 -23.719 -13.82 1 98 551 ILE B C 1
ATOM 10004 O O . ILE B 1 551 ? -9.938 -24.031 -14.961 1 98 551 ILE B O 1
ATOM 10008 N N . LEU B 1 552 ? -11.484 -24.016 -13.367 1 97.69 552 LEU B N 1
ATOM 10009 C CA . LEU B 1 552 ? -12.586 -24.516 -14.18 1 97.69 552 LEU B CA 1
ATOM 10010 C C . LEU B 1 552 ? -13.836 -23.672 -14 1 97.69 552 LEU B C 1
ATOM 10012 O O . LEU B 1 552 ? -13.906 -22.859 -13.07 1 97.69 552 LEU B O 1
ATOM 10016 N N . ARG B 1 553 ? -14.773 -23.859 -14.883 1 97.06 553 ARG B N 1
ATOM 10017 C CA . ARG B 1 553 ? -16.031 -23.141 -14.758 1 97.06 553 ARG B CA 1
ATOM 10018 C C . ARG B 1 553 ? -17.031 -23.906 -13.898 1 97.06 553 ARG B C 1
ATOM 10020 O O . ARG B 1 553 ? -18.188 -23.5 -13.781 1 97.06 553 ARG B O 1
ATOM 10027 N N . TRP B 1 554 ? -16.609 -25.016 -13.383 1 97.19 554 TRP B N 1
ATOM 10028 C CA . TRP B 1 554 ? -17.453 -25.828 -12.516 1 97.19 554 TRP B CA 1
ATOM 10029 C C . TRP B 1 554 ? -16.625 -26.516 -11.438 1 97.19 554 TRP B C 1
ATOM 10031 O O . TRP B 1 554 ? -15.422 -26.75 -11.625 1 97.19 554 TRP B O 1
ATOM 10041 N N . PHE B 1 555 ? -17.25 -26.766 -10.344 1 97.62 555 PHE B N 1
ATOM 10042 C CA . PHE B 1 555 ? -16.609 -27.531 -9.281 1 97.62 555 PHE B CA 1
ATOM 10043 C C . PHE B 1 555 ? -17.609 -28.469 -8.609 1 97.62 555 PHE B C 1
ATOM 10045 O O . PHE B 1 555 ? -18.812 -28.188 -8.578 1 97.62 555 PHE B O 1
ATOM 10052 N N . GLU B 1 556 ? -17.094 -29.484 -8.172 1 97 556 GLU B N 1
ATOM 10053 C CA . GLU B 1 556 ? -17.906 -30.5 -7.504 1 97 556 GLU B CA 1
ATOM 10054 C C . GLU B 1 556 ? -18.453 -29.984 -6.172 1 97 556 GLU B C 1
ATOM 10056 O O . GLU B 1 556 ? -17.75 -29.266 -5.453 1 97 556 GLU B O 1
ATOM 10061 N N . VAL B 1 557 ? -19.719 -30.328 -5.863 1 97.56 557 VAL B N 1
ATOM 10062 C CA . VAL B 1 557 ? -20.312 -30.031 -4.562 1 97.56 557 VAL B CA 1
ATOM 10063 C C . VAL B 1 557 ? -19.781 -31.016 -3.518 1 97.56 557 VAL B C 1
ATOM 10065 O O . VAL B 1 557 ? -19.906 -32.219 -3.686 1 97.56 557 VAL B O 1
ATOM 10068 N N . VAL B 1 558 ? -19.234 -30.516 -2.492 1 96.88 558 VAL B N 1
ATOM 10069 C CA . VAL B 1 558 ? -18.641 -31.375 -1.486 1 96.88 558 VAL B CA 1
ATOM 10070 C C . VAL B 1 558 ? -19.562 -31.484 -0.278 1 96.88 558 VAL B C 1
ATOM 10072 O O . VAL B 1 558 ? -19.469 -32.438 0.496 1 96.88 558 VAL B O 1
ATOM 10075 N N . HIS B 1 559 ? -20.438 -30.469 -0.128 1 95.81 559 HIS B N 1
ATOM 10076 C CA . HIS B 1 559 ? -21.391 -30.484 0.979 1 95.81 559 HIS B CA 1
ATOM 10077 C C . HIS B 1 559 ? -22.766 -29.969 0.542 1 95.81 559 HIS B C 1
ATOM 10079 O O . HIS B 1 559 ? -22.844 -29 -0.211 1 95.81 559 HIS B O 1
ATOM 10085 N N . MET B 1 560 ? -23.781 -30.75 0.881 1 93.62 560 MET B N 1
ATOM 10086 C CA . MET B 1 560 ? -25.156 -30.375 0.603 1 93.62 560 MET B CA 1
ATOM 10087 C C . MET B 1 560 ? -26.016 -30.453 1.869 1 93.62 560 MET B C 1
ATOM 10089 O O . MET B 1 560 ? -25.891 -31.391 2.652 1 93.62 560 MET B O 1
ATOM 10093 N N . SER B 1 561 ? -26.75 -29.375 2.174 1 93.62 561 SER B N 1
ATOM 10094 C CA . SER B 1 561 ? -27.641 -29.359 3.33 1 93.62 561 SER B CA 1
ATOM 10095 C C . SER B 1 561 ? -29 -28.766 2.969 1 93.62 561 SER B C 1
ATOM 10097 O O . SER B 1 561 ? -29.109 -27.953 2.043 1 93.62 561 SER B O 1
ATOM 10099 N N . GLN B 1 562 ? -30.062 -29.281 3.623 1 91.31 562 GLN B N 1
ATOM 10100 C CA . GLN B 1 562 ? -31.422 -28.797 3.396 1 91.31 562 GLN B CA 1
ATOM 10101 C C . GLN B 1 562 ? -32.031 -28.234 4.676 1 91.31 562 GLN B C 1
ATOM 10103 O O . GLN B 1 562 ? -31.859 -28.797 5.758 1 91.31 562 GLN B O 1
ATOM 10108 N N . THR B 1 563 ? -32.562 -27.047 4.535 1 92 563 THR B N 1
ATOM 10109 C CA . THR B 1 563 ? -33.25 -26.422 5.656 1 92 563 THR B CA 1
ATOM 10110 C C . THR B 1 563 ? -34.656 -25.984 5.258 1 92 563 THR B C 1
ATOM 10112 O O . THR B 1 563 ? -34.906 -25.672 4.094 1 92 563 THR B O 1
ATOM 10115 N N . THR B 1 564 ? -35.562 -26.031 6.219 1 90.38 564 THR B N 1
ATOM 10116 C CA . THR B 1 564 ? -36.938 -25.594 5.988 1 90.38 564 THR B CA 1
ATOM 10117 C C . THR B 1 564 ? -37.188 -24.234 6.625 1 90.38 564 THR B C 1
ATOM 10119 O O . THR B 1 564 ? -36.875 -24.031 7.805 1 90.38 564 THR B O 1
ATOM 10122 N N . ILE B 1 565 ? -37.688 -23.375 5.785 1 90.12 565 ILE B N 1
ATOM 10123 C CA . ILE B 1 565 ? -37.969 -22.016 6.223 1 90.12 565 ILE B CA 1
ATOM 10124 C C . ILE B 1 565 ? -39.469 -21.859 6.449 1 90.12 565 ILE B C 1
ATOM 10126 O O . ILE B 1 565 ? -40.281 -22.156 5.559 1 90.12 565 ILE B O 1
ATOM 10130 N N . SER B 1 566 ? -39.812 -21.359 7.625 1 88.75 566 SER B N 1
ATOM 10131 C CA . SER B 1 566 ? -41.219 -21.172 7.969 1 88.75 566 SER B CA 1
ATOM 10132 C C . SER B 1 566 ? -41.844 -20.031 7.176 1 88.75 566 SER B C 1
ATOM 10134 O O . SER B 1 566 ? -41.125 -19.188 6.617 1 88.75 566 SER B O 1
ATOM 10136 N N . PRO B 1 567 ? -43.156 -20.031 7.078 1 87.31 567 PRO B N 1
ATOM 10137 C CA . PRO B 1 567 ? -43.844 -18.953 6.359 1 87.31 567 PRO B CA 1
ATOM 10138 C C . PRO B 1 567 ? -43.469 -17.562 6.914 1 87.31 567 PRO B C 1
ATOM 10140 O O . PRO B 1 567 ? -43.281 -16.625 6.145 1 87.31 567 PRO B O 1
ATOM 10143 N N . LEU B 1 568 ? -43.312 -17.484 8.156 1 88.88 568 LEU B N 1
ATOM 10144 C CA . LEU B 1 568 ? -42.969 -16.203 8.766 1 88.88 568 LEU B CA 1
ATOM 10145 C C . LEU B 1 568 ? -41.562 -15.797 8.383 1 88.88 568 LEU B C 1
ATOM 10147 O O . LEU B 1 568 ? -41.312 -14.648 8.016 1 88.88 568 LEU B O 1
ATOM 10151 N N . GLU B 1 569 ? -40.656 -16.719 8.492 1 89.88 569 GLU B N 1
ATOM 10152 C CA . GLU B 1 569 ? -39.281 -16.453 8.109 1 89.88 569 GLU B CA 1
ATOM 10153 C C . GLU B 1 569 ? -39.156 -16.094 6.629 1 89.88 569 GLU B C 1
ATOM 10155 O O . GLU B 1 569 ? -38.375 -15.227 6.246 1 89.88 569 GLU B O 1
ATOM 10160 N N . ASN B 1 570 ? -39.906 -16.781 5.91 1 88 570 ASN B N 1
ATOM 10161 C CA . ASN B 1 570 ? -39.938 -16.484 4.48 1 88 570 ASN B CA 1
ATOM 10162 C C . ASN B 1 570 ? -40.469 -15.078 4.215 1 88 570 ASN B C 1
ATOM 10164 O O . ASN B 1 570 ? -39.969 -14.383 3.328 1 88 570 ASN B O 1
ATOM 10168 N N . ALA B 1 571 ? -41.469 -14.688 4.926 1 87.19 571 ALA B N 1
ATOM 10169 C CA . ALA B 1 571 ? -42.031 -13.336 4.812 1 87.19 571 ALA B CA 1
ATOM 10170 C C . ALA B 1 571 ? -40.969 -12.297 5.16 1 87.19 571 ALA B C 1
ATOM 10172 O O . ALA B 1 571 ? -40.844 -11.273 4.477 1 87.19 571 ALA B O 1
ATOM 10173 N N . ILE B 1 572 ? -40.219 -12.609 6.145 1 89.31 572 ILE B N 1
ATOM 10174 C CA . ILE B 1 572 ? -39.188 -11.703 6.59 1 89.31 572 ILE B CA 1
ATOM 10175 C C . ILE B 1 572 ? -38.094 -11.586 5.504 1 89.31 572 ILE B C 1
ATOM 10177 O O . ILE B 1 572 ? -37.688 -10.484 5.156 1 89.31 572 ILE B O 1
ATOM 10181 N N . GLU B 1 573 ? -37.656 -12.672 4.926 1 86.94 573 GLU B N 1
ATOM 10182 C CA . GLU B 1 573 ? -36.625 -12.688 3.889 1 86.94 573 GLU B CA 1
ATOM 10183 C C . GLU B 1 573 ? -37.094 -11.969 2.629 1 86.94 573 GLU B C 1
ATOM 10185 O O . GLU B 1 573 ? -36.344 -11.203 2.02 1 86.94 573 GLU B O 1
ATOM 10190 N N . THR B 1 574 ? -38.281 -12.266 2.354 1 84 574 THR B N 1
ATOM 10191 C CA . THR B 1 574 ? -38.844 -11.656 1.156 1 84 574 THR B CA 1
ATOM 10192 C C . THR B 1 574 ? -38.969 -10.148 1.315 1 84 574 THR B C 1
ATOM 10194 O O . THR B 1 574 ? -38.625 -9.391 0.401 1 84 574 THR B O 1
ATOM 10197 N N . MET B 1 575 ? -39.438 -9.75 2.457 1 84.5 575 MET B N 1
ATOM 10198 C CA . MET B 1 575 ? -39.562 -8.328 2.736 1 84.5 575 MET B CA 1
ATOM 10199 C C . MET B 1 575 ? -38.188 -7.66 2.791 1 84.5 575 MET B C 1
ATOM 10201 O O . MET B 1 575 ? -38 -6.551 2.281 1 84.5 575 MET B O 1
ATOM 10205 N N . SER B 1 576 ? -37.281 -8.312 3.408 1 85.62 576 SER B N 1
ATOM 10206 C CA . SER B 1 576 ? -35.938 -7.789 3.498 1 85.62 576 SER B CA 1
ATOM 10207 C C . SER B 1 576 ? -35.312 -7.629 2.115 1 85.62 576 SER B C 1
ATOM 10209 O O . SER B 1 576 ? -34.688 -6.602 1.82 1 85.62 576 SER B O 1
ATOM 10211 N N . ALA B 1 577 ? -35.438 -8.578 1.261 1 81.75 577 ALA B N 1
ATOM 10212 C CA . ALA B 1 577 ? -34.906 -8.547 -0.097 1 81.75 577 ALA B CA 1
ATOM 10213 C C . ALA B 1 577 ? -35.562 -7.426 -0.913 1 81.75 577 ALA B C 1
ATOM 10215 O O . ALA B 1 577 ? -34.875 -6.742 -1.684 1 81.75 577 ALA B O 1
ATOM 10216 N N . ALA B 1 578 ? -36.812 -7.285 -0.717 1 81.81 578 ALA B N 1
ATOM 10217 C CA . ALA B 1 578 ? -37.531 -6.211 -1.402 1 81.81 578 ALA B CA 1
ATOM 10218 C C . ALA B 1 578 ? -37.031 -4.844 -0.953 1 81.81 578 ALA B C 1
ATOM 10220 O O . ALA B 1 578 ? -36.812 -3.949 -1.777 1 81.81 578 ALA B O 1
ATOM 10221 N N . ASN B 1 579 ? -36.875 -4.719 0.327 1 83 579 ASN B N 1
ATOM 10222 C CA . ASN B 1 579 ? -36.344 -3.469 0.875 1 83 579 ASN B CA 1
ATOM 10223 C C . ASN B 1 579 ? -34.938 -3.166 0.356 1 83 579 ASN B C 1
ATOM 10225 O O . ASN B 1 579 ? -34.625 -2.018 0.037 1 83 579 ASN B O 1
ATOM 10229 N N . GLU B 1 580 ? -34.156 -4.16 0.263 1 77.06 580 GLU B N 1
ATOM 10230 C CA . GLU B 1 580 ? -32.812 -3.994 -0.266 1 77.06 580 GLU B CA 1
ATOM 10231 C C . GLU B 1 580 ? -32.844 -3.564 -1.73 1 77.06 580 GLU B C 1
ATOM 10233 O O . GLU B 1 580 ? -32.062 -2.717 -2.15 1 77.06 580 GLU B O 1
ATOM 10238 N N . LYS B 1 581 ? -33.688 -4.133 -2.412 1 79.06 581 LYS B N 1
ATOM 10239 C CA . LYS B 1 581 ? -33.844 -3.779 -3.82 1 79.06 581 LYS B CA 1
ATOM 10240 C C . LYS B 1 581 ? -34.281 -2.324 -3.979 1 79.06 581 LYS B C 1
ATOM 10242 O O . LYS B 1 581 ? -33.75 -1.604 -4.828 1 79.06 581 LYS B O 1
ATOM 10247 N N . ILE B 1 582 ? -35.188 -1.945 -3.148 1 79.94 582 ILE B N 1
ATOM 10248 C CA . ILE B 1 582 ? -35.688 -0.565 -3.166 1 79.94 582 ILE B CA 1
ATOM 10249 C C . ILE B 1 582 ? -34.531 0.379 -2.84 1 79.94 582 ILE B C 1
ATOM 10251 O O . ILE B 1 582 ? -34.312 1.376 -3.535 1 79.94 582 ILE B O 1
ATOM 10255 N N . LEU B 1 583 ? -33.812 0.005 -1.812 1 75.56 583 LEU B N 1
ATOM 10256 C CA . LEU B 1 583 ? -32.688 0.822 -1.383 1 75.56 583 LEU B CA 1
ATOM 10257 C C . LEU B 1 583 ? -31.641 0.926 -2.486 1 75.56 583 LEU B C 1
ATOM 10259 O O . LEU B 1 583 ? -31.062 1.994 -2.701 1 75.56 583 LEU B O 1
ATOM 10263 N N . MET B 1 584 ? -31.453 -0.115 -3.176 1 74.88 584 MET B N 1
ATOM 10264 C CA . MET B 1 584 ? -30.484 -0.157 -4.266 1 74.88 584 MET B CA 1
ATOM 10265 C C . MET B 1 584 ? -30.891 0.78 -5.398 1 74.88 584 MET B C 1
ATOM 10267 O O . MET B 1 584 ? -30.062 1.537 -5.91 1 74.88 584 MET B O 1
ATOM 10271 N N . VAL B 1 585 ? -32.156 0.751 -5.703 1 77.5 585 VAL B N 1
ATOM 10272 C CA . VAL B 1 585 ? -32.656 1.58 -6.797 1 77.5 585 VAL B CA 1
ATOM 10273 C C . VAL B 1 585 ? -32.625 3.051 -6.387 1 77.5 585 VAL B C 1
ATOM 10275 O O . VAL B 1 585 ? -32.281 3.916 -7.191 1 77.5 585 VAL B O 1
ATOM 10278 N N . ILE B 1 586 ? -32.906 3.311 -5.172 1 76.31 586 ILE B N 1
ATOM 10279 C CA . ILE B 1 586 ? -32.844 4.672 -4.648 1 76.31 586 ILE B CA 1
ATOM 10280 C C . ILE B 1 586 ? -31.406 5.195 -4.719 1 76.31 586 ILE B C 1
ATOM 10282 O O . ILE B 1 586 ? -31.172 6.328 -5.148 1 76.31 586 ILE B O 1
ATOM 10286 N N . ASN B 1 587 ? -30.516 4.387 -4.316 1 71.38 587 ASN B N 1
ATOM 10287 C CA . ASN B 1 587 ? -29.109 4.777 -4.324 1 71.38 587 ASN B CA 1
ATOM 10288 C C . ASN B 1 587 ? -28.609 5.039 -5.742 1 71.38 587 ASN B C 1
ATOM 10290 O O . ASN B 1 587 ? -27.812 5.961 -5.969 1 71.38 587 ASN B O 1
ATOM 10294 N N . GLN B 1 588 ? -29.031 4.246 -6.637 1 71.94 588 GLN B N 1
ATOM 10295 C CA . GLN B 1 588 ? -28.672 4.438 -8.039 1 71.94 588 GLN B CA 1
ATOM 10296 C C . GLN B 1 588 ? -29.172 5.781 -8.562 1 71.94 588 GLN B C 1
ATOM 10298 O O . GLN B 1 588 ? -28.438 6.496 -9.25 1 71.94 588 GLN B O 1
ATOM 10303 N N . TYR B 1 589 ? -30.375 6.051 -8.117 1 72 589 TYR B N 1
ATOM 10304 C CA . TYR B 1 589 ? -30.969 7.312 -8.555 1 72 589 TYR B CA 1
ATOM 10305 C C . TYR B 1 589 ? -30.281 8.492 -7.887 1 72 589 TYR B C 1
ATOM 10307 O O . TYR B 1 589 ? -30.125 9.555 -8.492 1 72 589 TYR B O 1
ATOM 10315 N N . GLN B 1 590 ? -29.875 8.352 -6.66 1 69.88 590 GLN B N 1
ATOM 10316 C CA . GLN B 1 590 ? -29.188 9.414 -5.941 1 69.88 590 GLN B CA 1
ATOM 10317 C C . GLN B 1 590 ? -27.797 9.664 -6.527 1 69.88 590 GLN B C 1
ATOM 10319 O O . GLN B 1 590 ? -27.297 10.797 -6.5 1 69.88 590 GLN B O 1
ATOM 10324 N N . SER B 1 591 ? -27.203 8.656 -7.039 1 65.81 591 SER B N 1
ATOM 10325 C CA . SER B 1 591 ? -25.875 8.766 -7.621 1 65.81 591 SER B CA 1
ATOM 10326 C C . SER B 1 591 ? -25.938 9.359 -9.023 1 65.81 591 SER B C 1
ATOM 10328 O O . SER B 1 591 ? -25.016 10.078 -9.445 1 65.81 591 SER B O 1
ATOM 10330 N N . ASP B 1 592 ? -27 8.992 -9.82 1 66.81 592 ASP B N 1
ATOM 10331 C CA . ASP B 1 592 ? -27.188 9.5 -11.172 1 66.81 592 ASP B CA 1
ATOM 10332 C C . ASP B 1 592 ? -28.641 9.938 -11.398 1 66.81 592 ASP B C 1
ATOM 10334 O O . ASP B 1 592 ? -29.484 9.125 -11.75 1 66.81 592 ASP B O 1
ATOM 10338 N N . GLU B 1 593 ? -28.812 11.164 -11.188 1 69.12 593 GLU B N 1
ATOM 10339 C CA . GLU B 1 593 ? -30.156 11.711 -11.266 1 69.12 593 GLU B CA 1
ATOM 10340 C C . GLU B 1 593 ? -30.703 11.648 -12.688 1 69.12 593 GLU B C 1
ATOM 10342 O O . GLU B 1 593 ? -31.906 11.852 -12.914 1 69.12 593 GLU B O 1
ATOM 10347 N N . SER B 1 594 ? -29.75 11.383 -13.617 1 69.31 594 SER B N 1
ATOM 10348 C CA . SER B 1 594 ? -30.172 11.398 -15.008 1 69.31 594 SER B CA 1
ATOM 10349 C C . SER B 1 594 ? -30.906 10.109 -15.375 1 69.31 594 SER B C 1
ATOM 10351 O O . SER B 1 594 ? -31.516 10.016 -16.438 1 69.31 594 SER B O 1
ATOM 10353 N N . LEU B 1 595 ? -30.891 9.188 -14.438 1 72.75 595 LEU B N 1
ATOM 10354 C CA . LEU B 1 595 ? -31.5 7.887 -14.719 1 72.75 595 LEU B CA 1
ATOM 10355 C C . LEU B 1 595 ? -33.031 7.996 -14.75 1 72.75 595 LEU B C 1
ATOM 10357 O O . LEU B 1 595 ? -33.594 8.797 -14.016 1 72.75 595 LEU B O 1
ATOM 10361 N N . PRO B 1 596 ? -33.656 7.383 -15.758 1 75.69 596 PRO B N 1
ATOM 10362 C CA . PRO B 1 596 ? -35.125 7.402 -15.781 1 75.69 596 PRO B CA 1
ATOM 10363 C C . PRO B 1 596 ? -35.75 6.859 -14.492 1 75.69 596 PRO B C 1
ATOM 10365 O O . PRO B 1 596 ? -35.25 5.867 -13.945 1 75.69 596 PRO B O 1
ATOM 10368 N N . ILE B 1 597 ? -36.719 7.512 -13.93 1 76.94 597 ILE B N 1
ATOM 10369 C CA . ILE B 1 597 ? -37.344 7.246 -12.641 1 76.94 597 ILE B CA 1
ATOM 10370 C C . ILE B 1 597 ? -38.281 6.047 -12.758 1 76.94 597 ILE B C 1
ATOM 10372 O O . ILE B 1 597 ? -38.656 5.461 -11.742 1 76.94 597 ILE B O 1
ATOM 10376 N N . ASN B 1 598 ? -38.5 5.543 -13.969 1 76.25 598 ASN B N 1
ATOM 10377 C CA . ASN B 1 598 ? -39.531 4.539 -14.242 1 76.25 598 ASN B CA 1
ATOM 10378 C C . ASN B 1 598 ? -39.281 3.254 -13.461 1 76.25 598 ASN B C 1
ATOM 10380 O O . ASN B 1 598 ? -40.188 2.699 -12.852 1 76.25 598 ASN B O 1
ATOM 10384 N N . PRO B 1 599 ? -38.031 2.836 -13.406 1 76 599 PRO B N 1
ATOM 10385 C CA . PRO B 1 599 ? -37.812 1.589 -12.672 1 76 599 PRO B CA 1
ATOM 10386 C C . PRO B 1 599 ? -38.125 1.715 -11.18 1 76 599 PRO B C 1
ATOM 10388 O O . PRO B 1 599 ? -38.688 0.792 -10.586 1 76 599 PRO B O 1
ATOM 10391 N N . LEU B 1 600 ? -37.781 2.789 -10.688 1 77.31 600 LEU B N 1
ATOM 10392 C CA . LEU B 1 600 ? -38.094 3.029 -9.281 1 77.31 600 LEU B CA 1
ATOM 10393 C C . LEU B 1 600 ? -39.594 3.176 -9.07 1 77.31 600 LEU B C 1
ATOM 10395 O O . LEU B 1 600 ? -40.156 2.633 -8.117 1 77.31 600 LEU B O 1
ATOM 10399 N N . SER B 1 601 ? -40.219 3.873 -9.977 1 76.94 601 SER B N 1
ATOM 10400 C CA . SER B 1 601 ? -41.656 4.066 -9.898 1 76.94 601 SER B CA 1
ATOM 10401 C C . SER B 1 601 ? -42.406 2.742 -10.023 1 76.94 601 SER B C 1
ATOM 10403 O O . SER B 1 601 ? -43.375 2.504 -9.312 1 76.94 601 SER B O 1
ATOM 10405 N N . MET B 1 602 ? -41.938 1.884 -10.852 1 76.94 602 MET B N 1
ATOM 10406 C CA . MET B 1 602 ? -42.562 0.58 -11.047 1 76.94 602 MET B CA 1
ATOM 10407 C C . MET B 1 602 ? -42.406 -0.297 -9.805 1 76.94 602 MET B C 1
ATOM 10409 O O . MET B 1 602 ? -43.344 -0.997 -9.406 1 76.94 602 MET B O 1
ATOM 10413 N N . LEU B 1 603 ? -41.25 -0.232 -9.297 1 78.94 603 LEU B N 1
ATOM 10414 C CA . LEU B 1 603 ? -40.938 -1.014 -8.102 1 78.94 603 LEU B CA 1
ATOM 10415 C C . LEU B 1 603 ? -41.812 -0.569 -6.93 1 78.94 603 LEU B C 1
ATOM 10417 O O . LEU B 1 603 ? -42.375 -1.402 -6.227 1 78.94 603 LEU B O 1
ATOM 10421 N N . LEU B 1 604 ? -41.938 0.718 -6.812 1 78.44 604 LEU B N 1
ATOM 10422 C CA . LEU B 1 604 ? -42.719 1.269 -5.707 1 78.44 604 LEU B CA 1
ATOM 10423 C C . LEU B 1 604 ? -44.219 1.006 -5.91 1 78.44 604 LEU B C 1
ATOM 10425 O O . LEU B 1 604 ? -44.938 0.685 -4.957 1 78.44 604 LEU B O 1
ATOM 10429 N N . ASN B 1 605 ? -44.625 1.119 -7.141 1 75.19 605 ASN B N 1
ATOM 10430 C CA . ASN B 1 605 ? -46.031 0.839 -7.449 1 75.19 605 ASN B CA 1
ATOM 10431 C C . ASN B 1 605 ? -46.375 -0.625 -7.195 1 75.19 605 ASN B C 1
ATOM 10433 O O . ASN B 1 605 ? -47.469 -0.933 -6.719 1 75.19 605 ASN B O 1
ATOM 10437 N N . GLY B 1 606 ? -45.469 -1.535 -7.469 1 73.5 606 GLY B N 1
ATOM 10438 C CA . GLY B 1 606 ? -45.688 -2.955 -7.234 1 73.5 606 GLY B CA 1
ATOM 10439 C C . GLY B 1 606 ? -45.812 -3.305 -5.762 1 73.5 606 GLY B C 1
ATOM 10440 O O . GLY B 1 606 ? -46.5 -4.25 -5.391 1 73.5 606 GLY B O 1
ATOM 10441 N N . ILE B 1 607 ? -45.094 -2.547 -4.945 1 73.56 607 ILE B N 1
ATOM 10442 C CA . ILE B 1 607 ? -45.062 -2.795 -3.51 1 73.56 607 ILE B CA 1
ATOM 10443 C C . ILE B 1 607 ? -46.281 -2.162 -2.855 1 73.56 607 ILE B C 1
ATOM 10445 O O . ILE B 1 607 ? -46.938 -2.77 -1.985 1 73.56 607 ILE B O 1
ATOM 10449 N N . VAL B 1 608 ? -46.656 -0.909 -3.225 1 64.25 608 VAL B N 1
ATOM 10450 C CA . VAL B 1 608 ? -47.719 -0.141 -2.596 1 64.25 608 VAL B CA 1
ATOM 10451 C C . VAL B 1 608 ? -49.062 -0.67 -3.059 1 64.25 608 VAL B C 1
ATOM 10453 O O . VAL B 1 608 ? -50 -0.771 -2.262 1 64.25 608 VAL B O 1
ATOM 10456 N N . ASP B 1 609 ? -49.281 -0.915 -4.34 1 63.03 609 ASP B N 1
ATOM 10457 C CA . ASP B 1 609 ? -50.531 -1.416 -4.875 1 63.03 609 ASP B CA 1
ATOM 10458 C C . ASP B 1 609 ? -50.344 -2.783 -5.527 1 63.03 609 ASP B C 1
ATOM 10460 O O . ASP B 1 609 ? -50.375 -2.896 -6.758 1 63.03 609 ASP B O 1
ATOM 10464 N N . PRO B 1 610 ? -50.031 -3.725 -4.652 1 58.16 610 PRO B N 1
ATOM 10465 C CA . PRO B 1 610 ? -49.781 -5.012 -5.309 1 58.16 610 PRO B CA 1
ATOM 10466 C C . PRO B 1 610 ? -51.031 -5.562 -6.004 1 58.16 610 PRO B C 1
ATOM 10468 O O . PRO B 1 610 ? -52.062 -5.742 -5.363 1 58.16 610 PRO B O 1
ATOM 10471 N N . ALA B 1 611 ? -51.344 -5.344 -7.195 1 50.72 611 ALA B N 1
ATOM 10472 C CA . ALA B 1 611 ? -52.5 -5.832 -7.93 1 50.72 611 ALA B CA 1
ATOM 10473 C C . ALA B 1 611 ? -52.719 -7.32 -7.676 1 50.72 611 ALA B C 1
ATOM 10475 O O . ALA B 1 611 ? -53.844 -7.809 -7.754 1 50.72 611 ALA B O 1
ATOM 10476 N N . VAL B 1 612 ? -51.875 -8.117 -7.48 1 46.94 612 VAL B N 1
ATOM 10477 C CA . VAL B 1 612 ? -52.031 -9.57 -7.5 1 46.94 612 VAL B CA 1
ATOM 10478 C C . VAL B 1 612 ? -51.969 -10.117 -6.078 1 46.94 612 VAL B C 1
ATOM 10480 O O . VAL B 1 612 ? -52.781 -10.969 -5.699 1 46.94 612 VAL B O 1
ATOM 10483 N N . MET B 1 613 ? -50.844 -9.977 -5.246 1 53.12 613 MET B N 1
ATOM 10484 C CA . MET B 1 613 ? -50.594 -10.836 -4.102 1 53.12 613 MET B CA 1
ATOM 10485 C C . MET B 1 613 ? -50.938 -10.148 -2.793 1 53.12 613 MET B C 1
ATOM 10487 O O . MET B 1 613 ? -50.531 -10.578 -1.719 1 53.12 613 MET B O 1
ATOM 10491 N N . GLY B 1 614 ? -52.156 -9.438 -2.814 1 57.12 614 GLY B N 1
ATOM 10492 C CA . GLY B 1 614 ? -52.844 -8.82 -1.69 1 57.12 614 GLY B CA 1
ATOM 10493 C C . GLY B 1 614 ? -51.938 -7.949 -0.842 1 57.12 614 GLY B C 1
ATOM 10494 O O . GLY B 1 614 ? -52.375 -7.316 0.115 1 57.12 614 GLY B O 1
ATOM 10495 N N . GLY B 1 615 ? -50.656 -7.738 -1.089 1 65.69 615 GLY B N 1
ATOM 10496 C CA . GLY B 1 615 ? -49.719 -6.797 -0.514 1 65.69 615 GLY B CA 1
ATOM 10497 C C . GLY B 1 615 ? -49.469 -7.012 0.971 1 65.69 615 GLY B C 1
ATOM 10498 O O . GLY B 1 615 ? -49.438 -8.148 1.441 1 65.69 615 GLY B O 1
ATOM 10499 N N . PHE B 1 616 ? -49.406 -5.906 1.833 1 77 616 PHE B N 1
ATOM 10500 C CA . PHE B 1 616 ? -49.156 -5.863 3.27 1 77 616 PHE B CA 1
ATOM 10501 C C . PHE B 1 616 ? -50.312 -6.496 4.035 1 77 616 PHE B C 1
ATOM 10503 O O . PHE B 1 616 ? -50.094 -7.133 5.07 1 77 616 PHE B O 1
ATOM 10510 N N . ALA B 1 617 ? -51.406 -6.496 3.396 1 75.75 617 ALA B N 1
ATOM 10511 C CA . ALA B 1 617 ? -52.625 -6.957 4.07 1 75.75 617 ALA B CA 1
ATOM 10512 C C . ALA B 1 617 ? -52.594 -8.469 4.262 1 75.75 617 ALA B C 1
ATOM 10514 O O . ALA B 1 617 ? -53.094 -8.984 5.266 1 75.75 617 ALA B O 1
ATOM 10515 N N . LYS B 1 618 ? -52.031 -9.109 3.369 1 80.44 618 LYS B N 1
ATOM 10516 C CA . LYS B 1 618 ? -52 -10.57 3.457 1 80.44 618 LYS B CA 1
ATOM 10517 C C . LYS B 1 618 ? -51.062 -11.016 4.578 1 80.44 618 LYS B C 1
ATOM 10519 O O . LYS B 1 618 ? -51.344 -12 5.266 1 80.44 618 LYS B O 1
ATOM 10524 N N . TYR B 1 619 ? -50.031 -10.281 4.762 1 84.5 619 TYR B N 1
ATOM 10525 C CA . TYR B 1 619 ? -49.125 -10.602 5.852 1 84.5 619 TYR B CA 1
ATOM 10526 C C . TYR B 1 619 ? -49.781 -10.32 7.203 1 84.5 619 TYR B C 1
ATOM 10528 O O . TYR B 1 619 ? -49.594 -11.078 8.156 1 84.5 619 TYR B O 1
ATOM 10536 N N . GLU B 1 620 ? -50.5 -9.258 7.195 1 82.12 620 GLU B N 1
ATOM 10537 C CA . GLU B 1 620 ? -51.188 -8.891 8.43 1 82.12 620 GLU B CA 1
ATOM 10538 C C . GLU B 1 620 ? -52.219 -9.953 8.828 1 82.12 620 GLU B C 1
ATOM 10540 O O . GLU B 1 620 ? -52.312 -10.32 10 1 82.12 620 GLU B O 1
ATOM 10545 N N . LYS B 1 621 ? -52.906 -10.406 7.824 1 83.25 621 LYS B N 1
ATOM 10546 C CA . LYS B 1 621 ? -53.938 -11.406 8.078 1 83.25 621 LYS B CA 1
ATOM 10547 C C . LYS B 1 621 ? -53.312 -12.758 8.438 1 83.25 621 LYS B C 1
ATOM 10549 O O . LYS B 1 621 ? -53.938 -13.539 9.172 1 83.25 621 LYS B O 1
ATOM 10554 N N . ALA B 1 622 ? -52.219 -12.875 7.98 1 84.94 622 ALA B N 1
ATOM 10555 C CA . ALA B 1 622 ? -51.594 -14.18 8.188 1 84.94 622 ALA B CA 1
ATOM 10556 C C . ALA B 1 622 ? -50.844 -14.227 9.516 1 84.94 622 ALA B C 1
ATOM 10558 O O . ALA B 1 622 ? -50.875 -15.234 10.227 1 84.94 622 ALA B O 1
ATOM 10559 N N . PHE B 1 623 ? -50.188 -13.109 9.93 1 88.88 623 PHE B N 1
ATOM 10560 C CA . PHE B 1 623 ? -49.219 -13.242 11.016 1 88.88 623 PHE B CA 1
ATOM 10561 C C . PHE B 1 623 ? -49.562 -12.289 12.148 1 88.88 623 PHE B C 1
ATOM 10563 O O . PHE B 1 623 ? -49.219 -12.539 13.305 1 88.88 623 PHE B O 1
ATOM 10570 N N . PHE B 1 624 ? -50.188 -11.25 11.727 1 86.56 624 PHE B N 1
ATOM 10571 C CA . PHE B 1 624 ? -50.469 -10.25 12.75 1 86.56 624 PHE B CA 1
ATOM 10572 C C . PHE B 1 624 ? -51.844 -10.461 13.375 1 86.56 624 PHE B C 1
ATOM 10574 O O . PHE B 1 624 ? -52.688 -9.555 13.359 1 86.56 624 PHE B O 1
ATOM 10581 N N . THR B 1 625 ? -52.125 -11.602 13.719 1 85.69 625 THR B N 1
ATOM 10582 C CA . THR B 1 625 ? -53.375 -11.93 14.375 1 85.69 625 THR B CA 1
ATOM 10583 C C . THR B 1 625 ? -53.125 -12.398 15.812 1 85.69 625 THR B C 1
ATOM 10585 O O . THR B 1 625 ? -52.062 -12.891 16.125 1 85.69 625 THR B O 1
ATOM 10588 N N . GLU B 1 626 ? -54.156 -12.234 16.625 1 84.69 626 GLU B N 1
ATOM 10589 C CA . GLU B 1 626 ? -54.062 -12.664 18.016 1 84.69 626 GLU B CA 1
ATOM 10590 C C . GLU B 1 626 ? -53.938 -14.18 18.109 1 84.69 626 GLU B C 1
ATOM 10592 O O . GLU B 1 626 ? -53.219 -14.688 18.984 1 84.69 626 GLU B O 1
ATOM 10597 N N . GLU B 1 627 ? -54.562 -14.711 17.266 1 85.69 627 GLU B N 1
ATOM 10598 C CA . GLU B 1 627 ? -54.531 -16.172 17.234 1 85.69 627 GLU B CA 1
ATOM 10599 C C . GLU B 1 627 ? -53.094 -16.656 16.953 1 85.69 627 GLU B C 1
ATOM 10601 O O . GLU B 1 627 ? -52.625 -17.594 17.594 1 85.69 627 GLU B O 1
ATOM 10606 N N . TYR B 1 628 ? -52.5 -16.047 15.969 1 87.81 628 TYR B N 1
ATOM 10607 C CA . TYR B 1 628 ? -51.125 -16.453 15.602 1 87.81 628 TYR B CA 1
ATOM 10608 C C . TYR B 1 628 ? -50.156 -16.219 16.75 1 87.81 628 TYR B C 1
ATOM 10610 O O . TYR B 1 628 ? -49.344 -17.078 17.062 1 87.81 628 TYR B O 1
ATOM 10618 N N . THR B 1 629 ? -50.281 -15.156 17.406 1 86.38 629 THR B N 1
ATOM 10619 C CA . THR B 1 629 ? -49.406 -14.797 18.516 1 86.38 629 THR B CA 1
ATOM 10620 C C . THR B 1 629 ? -49.562 -15.766 19.688 1 86.38 629 THR B C 1
ATOM 10622 O O . THR B 1 629 ? -48.594 -16.109 20.359 1 86.38 629 THR B O 1
ATOM 10625 N N . ARG B 1 630 ? -50.781 -16.094 19.812 1 85.81 630 ARG B N 1
ATOM 10626 C CA . ARG B 1 630 ? -51.094 -17.016 20.891 1 85.81 630 ARG B CA 1
ATOM 10627 C C . ARG B 1 630 ? -50.531 -18.406 20.609 1 85.81 630 ARG B C 1
ATOM 10629 O O . ARG B 1 630 ? -49.969 -19.047 21.5 1 85.81 630 ARG B O 1
ATOM 10636 N N . ASP B 1 631 ? -50.562 -18.734 19.391 1 85.31 631 ASP B N 1
ATOM 10637 C CA . ASP B 1 631 ? -50.188 -20.078 18.984 1 85.31 631 ASP B CA 1
ATOM 10638 C C . ASP B 1 631 ? -48.688 -20.188 18.781 1 85.31 631 ASP B C 1
ATOM 10640 O O . ASP B 1 631 ? -48.125 -21.281 18.828 1 85.31 631 ASP B O 1
ATOM 10644 N N . HIS B 1 632 ? -48.062 -19.078 18.547 1 87.81 632 HIS B N 1
ATOM 10645 C CA . HIS B 1 632 ? -46.625 -19.078 18.266 1 87.81 632 HIS B CA 1
ATOM 10646 C C . HIS B 1 632 ? -45.906 -18.062 19.125 1 87.81 632 HIS B C 1
ATOM 10648 O O . HIS B 1 632 ? -45.312 -17.109 18.594 1 87.81 632 HIS B O 1
ATOM 10654 N N . PRO B 1 633 ? -45.812 -18.219 20.328 1 86.88 633 PRO B N 1
ATOM 10655 C CA . PRO B 1 633 ? -45.188 -17.25 21.219 1 86.88 633 PRO B CA 1
ATOM 10656 C C . PRO B 1 633 ? -43.688 -17.109 20.938 1 86.88 633 PRO B C 1
ATOM 10658 O O . PRO B 1 633 ? -43.094 -16.062 21.203 1 86.88 633 PRO B O 1
ATOM 10661 N N . GLU B 1 634 ? -43.062 -18.109 20.328 1 88 634 GLU B N 1
ATOM 10662 C CA . GLU B 1 634 ? -41.625 -18.078 20.062 1 88 634 GLU B CA 1
ATOM 10663 C C . GLU B 1 634 ? -41.281 -17.141 18.906 1 88 634 GLU B C 1
ATOM 10665 O O . GLU B 1 634 ? -40.125 -16.75 18.734 1 88 634 GLU B O 1
ATOM 10670 N N . ASP B 1 635 ? -42.312 -16.719 18.203 1 89.88 635 ASP B N 1
ATOM 10671 C CA . ASP B 1 635 ? -42.094 -15.945 16.984 1 89.88 635 ASP B CA 1
ATOM 10672 C C . ASP B 1 635 ? -42.219 -14.445 17.25 1 89.88 635 ASP B C 1
ATOM 10674 O O . ASP B 1 635 ? -42.312 -13.648 16.312 1 89.88 635 ASP B O 1
ATOM 10678 N N . GLN B 1 636 ? -42.125 -14.07 18.438 1 88.31 636 GLN B N 1
ATOM 10679 C CA . GLN B 1 636 ? -42.344 -12.664 18.766 1 88.31 636 GLN B CA 1
ATOM 10680 C C . GLN B 1 636 ? -41.281 -11.773 18.141 1 88.31 636 GLN B C 1
ATOM 10682 O O . GLN B 1 636 ? -41.594 -10.719 17.594 1 88.31 636 GLN B O 1
ATOM 10687 N N . ASP B 1 637 ? -40.062 -12.219 18.297 1 90.5 637 ASP B N 1
ATOM 10688 C CA . ASP B 1 637 ? -38.969 -11.43 17.734 1 90.5 637 ASP B CA 1
ATOM 10689 C C . ASP B 1 637 ? -39.062 -11.344 16.219 1 90.5 637 ASP B C 1
ATOM 10691 O O . ASP B 1 637 ? -38.844 -10.289 15.625 1 90.5 637 ASP B O 1
ATOM 10695 N N . LYS B 1 638 ? -39.375 -12.375 15.609 1 91.56 638 LYS B N 1
ATOM 10696 C CA . LYS B 1 638 ? -39.531 -12.414 14.156 1 91.56 638 LYS B CA 1
ATOM 10697 C C . LYS B 1 638 ? -40.688 -11.555 13.703 1 91.56 638 LYS B C 1
ATOM 10699 O O . LYS B 1 638 ? -40.625 -10.891 12.664 1 91.56 638 LYS B O 1
ATOM 10704 N N . LEU B 1 639 ? -41.781 -11.617 14.469 1 90.94 639 LEU B N 1
ATOM 10705 C CA . LEU B 1 639 ? -42.938 -10.789 14.156 1 90.94 639 LEU B CA 1
ATOM 10706 C C . LEU B 1 639 ? -42.594 -9.312 14.227 1 90.94 639 LEU B C 1
ATOM 10708 O O . LEU B 1 639 ? -43 -8.523 13.375 1 90.94 639 LEU B O 1
ATOM 10712 N N . SER B 1 640 ? -41.812 -9.016 15.242 1 91.44 640 SER B N 1
ATOM 10713 C CA . SER B 1 640 ? -41.406 -7.629 15.383 1 91.44 640 SER B CA 1
ATOM 10714 C C . SER B 1 640 ? -40.531 -7.199 14.211 1 91.44 640 SER B C 1
ATOM 10716 O O . SER B 1 640 ? -40.656 -6.078 13.719 1 91.44 640 SER B O 1
ATOM 10718 N N . ARG B 1 641 ? -39.656 -7.949 13.789 1 91.81 641 ARG B N 1
ATOM 10719 C CA . ARG B 1 641 ? -38.781 -7.656 12.656 1 91.81 641 ARG B CA 1
ATOM 10720 C C . ARG B 1 641 ? -39.594 -7.438 11.383 1 91.81 641 ARG B C 1
ATOM 10722 O O . ARG B 1 641 ? -39.312 -6.527 10.609 1 91.81 641 ARG B O 1
ATOM 10729 N N . LEU B 1 642 ? -40.531 -8.328 11.195 1 91.19 642 LEU B N 1
ATOM 10730 C CA . LEU B 1 642 ? -41.375 -8.195 10.023 1 91.19 642 LEU B CA 1
ATOM 10731 C C . LEU B 1 642 ? -42.156 -6.883 10.055 1 91.19 642 LEU B C 1
ATOM 10733 O O . LEU B 1 642 ? -42.281 -6.215 9.031 1 91.19 642 LEU B O 1
ATOM 10737 N N . LYS B 1 643 ? -42.594 -6.531 11.195 1 89.5 643 LYS B N 1
ATOM 10738 C CA . LYS B 1 643 ? -43.281 -5.258 11.359 1 89.5 643 LYS B CA 1
ATOM 10739 C C . LYS B 1 643 ? -42.375 -4.086 11.016 1 89.5 643 LYS B C 1
ATOM 10741 O O . LYS B 1 643 ? -42.812 -3.141 10.344 1 89.5 643 LYS B O 1
ATOM 10746 N N . ASP B 1 644 ? -41.188 -4.23 11.484 1 91 644 ASP B N 1
ATOM 10747 C CA . ASP B 1 644 ? -40.219 -3.174 11.219 1 91 644 ASP B CA 1
ATOM 10748 C C . ASP B 1 644 ? -39.969 -3.047 9.719 1 91 644 ASP B C 1
ATOM 10750 O O . ASP B 1 644 ? -39.844 -1.937 9.195 1 91 644 ASP B O 1
ATOM 10754 N N . LEU B 1 645 ? -39.75 -4.109 9.062 1 89.88 645 LEU B N 1
ATOM 10755 C CA . LEU B 1 645 ? -39.5 -4.125 7.633 1 89.88 645 LEU B CA 1
ATOM 10756 C C . LEU B 1 645 ? -40.656 -3.535 6.844 1 89.88 645 LEU B C 1
ATOM 10758 O O . LEU B 1 645 ? -40.438 -2.771 5.898 1 89.88 645 LEU B O 1
ATOM 10762 N N . ILE B 1 646 ? -41.844 -3.863 7.289 1 87.06 646 ILE B N 1
ATOM 10763 C CA . ILE B 1 646 ? -43.031 -3.359 6.625 1 87.06 646 ILE B CA 1
ATOM 10764 C C . ILE B 1 646 ? -43.156 -1.858 6.875 1 87.06 646 ILE B C 1
ATOM 10766 O O . ILE B 1 646 ? -43.5 -1.098 5.957 1 87.06 646 ILE B O 1
ATOM 10770 N N . ALA B 1 647 ? -42.875 -1.482 8.055 1 87.5 647 ALA B N 1
ATOM 10771 C CA . ALA B 1 647 ? -42.906 -0.062 8.398 1 87.5 647 ALA B CA 1
ATOM 10772 C C . ALA B 1 647 ? -41.906 0.735 7.555 1 87.5 647 ALA B C 1
ATOM 10774 O O . ALA B 1 647 ? -42.25 1.819 7.062 1 87.5 647 ALA B O 1
ATOM 10775 N N . TRP B 1 648 ? -40.781 0.218 7.453 1 87.62 648 TRP B N 1
ATOM 10776 C CA . TRP B 1 648 ? -39.75 0.874 6.633 1 87.62 648 TRP B CA 1
ATOM 10777 C C . TRP B 1 648 ? -40.219 1.006 5.188 1 87.62 648 TRP B C 1
ATOM 10779 O O . TRP B 1 648 ? -40.094 2.068 4.578 1 87.62 648 TRP B O 1
ATOM 10789 N N . GLN B 1 649 ? -40.688 -0.056 4.684 1 85.69 649 GLN B N 1
ATOM 10790 C CA . GLN B 1 649 ? -41.156 -0.079 3.297 1 85.69 649 GLN B CA 1
ATOM 10791 C C . GLN B 1 649 ? -42.281 0.92 3.068 1 85.69 649 GLN B C 1
ATOM 10793 O O . GLN B 1 649 ? -42.312 1.603 2.043 1 85.69 649 GLN B O 1
ATOM 10798 N N . LYS B 1 650 ? -43.188 1.023 4.023 1 81.62 650 LYS B N 1
ATOM 10799 C CA . LYS B 1 650 ? -44.281 1.971 3.951 1 81.62 650 LYS B CA 1
ATOM 10800 C C . LYS B 1 650 ? -43.781 3.41 3.979 1 81.62 650 LYS B C 1
ATOM 10802 O O . LYS B 1 650 ? -44.312 4.266 3.258 1 81.62 650 LYS B O 1
ATOM 10807 N N . THR B 1 651 ? -42.844 3.584 4.754 1 81.88 651 THR B N 1
ATOM 10808 C CA . THR B 1 651 ? -42.281 4.926 4.887 1 81.88 651 THR B CA 1
ATOM 10809 C C . THR B 1 651 ? -41.594 5.359 3.594 1 81.88 651 THR B C 1
ATOM 10811 O O . THR B 1 651 ? -41.75 6.5 3.154 1 81.88 651 THR B O 1
ATOM 10814 N N . VAL B 1 652 ? -40.844 4.48 3 1 79.62 652 VAL B N 1
ATOM 10815 C CA . VAL B 1 652 ? -40.094 4.785 1.786 1 79.62 652 VAL B CA 1
ATOM 10816 C C . VAL B 1 652 ? -41.062 4.953 0.611 1 79.62 652 VAL B C 1
ATOM 10818 O O . VAL B 1 652 ? -40.875 5.82 -0.242 1 79.62 652 VAL B O 1
ATOM 10821 N N . CYS B 1 653 ? -42.031 4.152 0.629 1 72.69 653 CYS B N 1
ATOM 10822 C CA . CYS B 1 653 ? -43 4.211 -0.464 1 72.69 653 CYS B CA 1
ATOM 10823 C C . CYS B 1 653 ? -43.938 5.41 -0.308 1 72.69 653 CYS B C 1
ATOM 10825 O O . CYS B 1 653 ? -44.406 5.957 -1.3 1 72.69 653 CYS B O 1
#

pLDDT: mean 88.71, std 9.41, range [46.84, 98.81]

InterPro domains:
  IPR026791 Dedicator of cytokinesis [PTHR45653] (3-652)
  IPR027357 DOCKER domain [PS51651] (281-653)
  IPR043161 Dedicator of cytokinesis, C-terminal, lobe A [G3DSA:1.25.40.410] (258-407)
  IPR043162 Dedicator of cytokinesis, C-terminal, lobe C [G3DSA:1.20.58.740] (566-653)
  IPR046769 DOCKER, Lobe A [PF06920] (275-404)
  IPR046770 DOCKER, Lobe B [PF20422] (479-546)
  IPR046773 DOCKER, Lobe C [PF20421] (589-653)
  IPR056372 Dedicator of cytokinesis, TPR repeats region [PF23554] (3-226)

Organism: Sciurus carolinensis (NCBI:txid30640)

Solvent-accessible surface area (backbone atoms only — not comparable to full-atom values): 70279 Å² total; per-residue (Å²): 109,69,66,35,51,53,48,50,49,50,41,50,54,55,58,67,50,49,72,64,50,52,54,53,56,60,64,66,46,87,44,70,66,56,44,51,51,51,51,45,54,49,43,54,49,52,42,51,52,61,70,62,56,64,55,62,87,82,43,53,68,60,52,49,51,44,49,53,38,48,51,51,50,50,52,54,50,50,50,48,44,47,60,60,29,52,67,94,41,69,70,48,65,70,55,52,51,45,49,54,53,32,52,40,51,59,50,68,27,72,91,64,46,50,87,80,45,54,69,67,58,35,48,53,43,40,70,74,68,42,63,59,52,47,55,52,48,51,49,50,45,52,51,56,68,67,43,61,81,59,48,57,78,43,62,49,76,45,48,47,55,52,46,58,55,41,43,44,96,41,69,71,47,27,69,59,43,52,56,53,55,50,50,51,41,49,52,36,26,70,72,72,73,43,40,62,59,49,52,54,42,44,53,55,40,46,56,52,42,34,69,70,67,43,63,54,71,64,54,52,51,50,52,47,52,51,48,52,56,57,27,67,78,36,71,91,53,25,65,63,48,49,53,48,43,52,52,51,47,55,47,50,54,47,44,50,52,34,48,63,29,64,77,42,86,47,64,64,55,38,48,52,35,42,48,54,48,26,50,50,26,52,76,66,72,33,55,46,62,20,51,50,37,38,52,52,46,26,50,54,25,55,75,70,68,32,29,47,28,24,22,45,34,54,47,58,58,46,70,78,47,52,95,38,84,49,72,53,57,74,49,80,42,62,88,79,69,80,66,90,39,26,22,36,58,50,41,50,53,50,48,53,52,31,34,50,25,15,53,77,48,68,36,38,73,62,28,39,54,53,44,52,55,50,37,48,41,21,63,63,54,51,47,36,40,64,63,30,20,53,45,31,41,50,42,19,50,41,39,40,39,56,75,70,51,88,74,78,72,52,43,34,33,40,36,34,31,34,13,72,63,44,59,80,92,44,39,66,36,41,30,43,34,57,42,51,77,83,46,48,69,69,61,50,48,51,56,55,44,65,73,37,75,71,45,41,79,45,89,57,90,66,81,75,56,65,66,62,47,61,39,82,79,54,64,63,18,33,37,28,72,47,75,37,44,59,44,64,72,88,52,79,76,54,62,95,42,70,65,51,61,66,63,52,55,51,46,42,68,32,76,27,41,38,32,37,37,78,42,82,41,85,59,79,78,69,46,89,89,40,65,63,60,26,43,24,33,40,35,38,36,39,28,35,74,53,47,35,77,30,67,47,60,52,35,48,48,74,42,77,48,75,47,77,39,47,27,68,57,45,50,38,51,51,47,50,52,51,48,49,51,51,52,50,48,50,50,50,39,72,76,36,74,84,52,77,61,59,65,55,52,50,54,42,43,51,60,74,57,31,85,78,75,59,40,72,56,46,52,39,70,48,55,68,35,70,65,43,47,68,73,39,66,85,44,49,67,58,51,51,50,40,49,50,51,50,50,51,50,58,68,74,93,108,68,64,34,52,54,47,50,50,51,42,50,53,54,57,68,48,49,74,63,49,53,53,51,55,60,64,64,45,87,43,72,65,56,43,51,51,51,52,46,52,48,44,53,48,52,42,51,52,62,71,62,55,64,56,62,89,81,44,51,67,61,52,49,52,43,49,54,38,47,50,53,52,51,52,54,50,49,52,48,43,47,59,59,29,51,66,95,42,68,69,49,65,67,54,53,52,46,50,52,52,33,53,38,51,58,47,68,28,73,92,64,45,50,86,79,46,54,71,68,57,35,50,54,42,41,70,73,67,42,65,61,53,45,56,52,47,52,49,49,45,52,53,54,68,66,42,62,81,59,47,57,80,42,61,48,75,46,48,46,54,52,46,59,55,42,44,44,98,41,70,70,47,26,68,60,43,52,58,54,56,51,49,52,40,49,49,38,24,72,72,71,75,42,39,61,60,49,52,54,43,45,54,54,39,47,55,53,43,32,67,71,66,44,65,53,71,63,53,52,52,50,51,46,53,51,50,51,55,57,28,68,79,35,73,89,53,24,66,62,47,50,54,48,43,54,50,50,46,55,47,50,54,46,44,51,52,35,48,63,29,66,76,42,88,46,65,64,56,37,48,51,36,41,49,50,48,26,50,51,27,52,77,66,72,33,54,46,62,21,50,52,37,38,51,53,47,26,50,54,24,57,74,68,70,33,29,48,28,24,22,46,33,53,49,57,58,46,70,78,46,52,94,38,82,50,73,54,57,74,48,80,43,64,87,80,68,83,65,91,42,26,23,36,57,49,43,51,53,49,49,54,52,31,34,50,24,14,52,75,46,68,35,40,73,62,29,39,55,53,43,53,55,51,36,48,41,21,62,63,56,52,46,36,39,65,62,30,20,54,45,31,40,51,42,18,49,39,40,40,40,56,73,70,52,87,75,76,74,52,43,33,32,40,36,33,32,34,12,74,61,46,59,81,92,43,39,67,36,42,30,42,33,56,42,49,78,84,46,49,68,68,60,50,49,50,56,55,44,66,73,38,77,71,45,41,78,44,90,58,89,66,82,76,55,67,65,62,45,61,37,83,78,54,63,64,18,32,37,29,71,47,73,38,43,59,44,64,72,90,52,79,78,53,62,96,43,72,66,50,62,70,61,52,55,52,47,43,67,32,76,26,42,38,32,37,36,77,43,82,40,86,58,80,77,68,47,90,87,38,63,63,60,28,43,24,32,39,35,37,37,38,28,36,74,52,47,35,75,31,68,47,62,52,35,48,50,74,43,76,49,76,46,77,38,47,28,66,57,45,51,38,52,51,48,49,53,51,47,50,49,50,52,51,49,50,50,50,39,72,74,37,73,83,53,77,62,59,65,56,50,51,54,45,44,50,59,76,56,32,85,77,76,58,38,71,57,46,51,38,71,49,56,67,35,70,65,44,46,69,75,39,65,86,43,52,67,60,50,51,49,41,49,49,50,51,50,51,48,60,67,74,94

Foldseek 3Di:
DVLLVVLLVVLVVLVPQDLVNLVVVLVVDPDPVVSLVVLLVVLVVLLVCLAPCSDDLPPLVSVLSSLLSVLVVLLSVLVVCLVAAAVVHPPDPSSVVSSLLSLLSSLLGPSLLLVVDDPVVSVVCCVPRNRSSQVSLLVSLVSLVSNVLVNQVCPPVCLLSLVSSLLRPDVSSVLSRLVSLLVQQVSCCVVPVGRVSNLLSNLVNLLVVLLVPTHDPVSLVSNLVNQQVVLVVPVSCNVVSNVSNVLVSLQSVLSNQLNVCVPAPDLQSNLVSLVVNLVSCVVVVQQQVNVASLVVLLVSCVVVLVLLLSLQSLVVLLVVADCDQQWDDPSSDHPPPPDIGGSNRVSVVSLVSSLVSCVSVLVLVVNLVSLVVVLCCCVPPVVPVVVNVVSVVVNVVSVVCLVPPDDAFWWKKKKAKADPQDPPVRQGFIKIFTHDGPDDQVNVVVVVCVSPVQEAEDPDDDRDDPCGRPPDPPNHMYMYMDTKFFDADDDPVPPPDDDAPSVSVVRRRFQTFKIKDKDWDFDDDQPPVANLLGTKIKMKMFGFPGTPPHNHRMGTTPDIDIDIDHSLRVLLVVLVVLLVVLVNVVVVCVVPVVDDCVVNVVSLCCQVPVVPNCHPVSVCVNQVDPVNCVVCVVCVVSVVSSVVSVVVSVVVD/DVLLVVLLVVLVVLVPQDLVNLVVVLVVDPDPVVSLVVLLVVLVVLLVCLAPCSDDLPPLVSVLSSLLSVLVSLLSVLVVCLVEAAVVHPPDPSSVVSSLLSLLSSLLGPSLLLVPDDPVVSVVCCVPRNRSSQVSLLVSLVSLVSNPLVNQVCPPVCLLSLVSSLLRPDVNSVLSRLVSLVVQQVSVCVVPVGRVRNLVSNLVNLLVVLLVPTHDPVSLVSNLVNQQVVLVVPVSCNVVSNVSNVLVSLQSVLSNQLNVCVPAPDLQSNLVSLVVNLVSCVVVVQQQVNVASLVVLLVSCVVVLVLLLSLQSLVVLLVVADCDQQWDDPSSDHPPPPDIGGSNRVSVVSLVSSLVSCVSVLVLVVNLVSLVVVLCCCVPPVVPVVVNVVSVVVNVVSVVCLVPPDDAFWWKKKKAKADPQDPPVRQGFIKIFTHDGPDDQVNVVVVVCVSPVQEAEDPDQDRDDPCGRPPDPPNHMYMYMDTKFFDADDDPVPPPDDDAPSVRVCRRRFQTFKIKDKDWDFDDDQPPVANLLGTKIKMKMFGFPGTPPHNHRMGTTPDIDIDMDHSLRVLLVVLVVLVVVLVNVVVVCVVPVVDDCVVNVVSLCCQVPVVPNCHPVSVCVNQVDPVNCVVCVVCPVSVVSSVVSVVVSVVSD